Protein AF-0000000074749326 (afdb_homodimer)

Organism: NCBI:txid2562239

InterPro domains:
  IPR011059 Metal-dependent hydrolase, composite domain superfamily [G3DSA:2.30.40.10] (16-62)
  IPR011059 Metal-dependent hydrolase, composite domain superfamily [G3DSA:2.30.40.10] (321-391)
  IPR011059 Metal-dependent hydrolase, composite domain superfamily [SSF51338] (15-390)
  IPR012696 Phosphonate metabolism PhnM [PIRSF038971] (15-391)
  IPR012696 Phosphonate metabolism PhnM [TIGR02318] (16-391)
  IPR013108 Amidohydrolase 3 [PF07969] (295-390)
  IPR032466 Metal-dependent hydrolase [SSF51556] (63-358)
  IPR051781 Metallo-dependent Hydrolase Enzymes [PTHR43135] (12-390)

pLDDT: mean 91.14, std 14.0, range [18.05, 98.94]

Radius of gyration: 26.61 Å; Cα contacts (8 Å, |Δi|>4): 1794; chains: 2; bounding box: 69×70×72 Å

Structure (mmCIF, N/CA/C/O backbone):
data_AF-0000000074749326-model_v1
#
loop_
_entity.id
_entity.type
_entity.pdbx_description
1 polymer 'Amidohydrolase 3 domain-containing protein'
#
loop_
_atom_site.group_PDB
_atom_site.id
_atom_site.type_symbol
_atom_site.label_atom_id
_atom_site.label_alt_id
_atom_site.label_comp_id
_atom_site.label_asym_id
_atom_site.label_entity_id
_atom_site.label_seq_id
_atom_site.pdbx_PDB_ins_code
_atom_site.Cartn_x
_atom_site.Cartn_y
_atom_site.Cartn_z
_atom_site.occupancy
_atom_site.B_iso_or_equiv
_atom_site.auth_seq_id
_atom_site.auth_comp_id
_atom_site.auth_asym_id
_atom_site.auth_atom_id
_atom_site.pdbx_PDB_model_num
ATOM 1 N N . MET A 1 1 ? 33 7.027 -17.844 1 18.05 1 MET A N 1
ATOM 2 C CA . MET A 1 1 ? 33.094 7.305 -16.422 1 18.05 1 MET A CA 1
ATOM 3 C C . MET A 1 1 ? 32.469 6.172 -15.602 1 18.05 1 MET A C 1
ATOM 5 O O . MET A 1 1 ? 31.297 5.848 -15.766 1 18.05 1 MET A O 1
ATOM 9 N N . THR A 1 2 ? 33.344 5.168 -15.305 1 18.83 2 THR A N 1
ATOM 10 C CA . THR A 1 2 ? 33.094 3.842 -14.742 1 18.83 2 THR A CA 1
ATOM 11 C C . THR A 1 2 ? 32.406 3.943 -13.391 1 18.83 2 THR A C 1
ATOM 13 O O . THR A 1 2 ? 32.844 4.676 -12.508 1 18.83 2 THR A O 1
ATOM 16 N N . PHE A 1 3 ? 31.031 4.02 -13.578 1 19.64 3 PHE A N 1
ATOM 17 C CA . PHE A 1 3 ? 30.109 4.078 -12.445 1 19.64 3 PHE A CA 1
ATOM 18 C C . PHE A 1 3 ? 30.641 3.254 -11.281 1 19.64 3 PHE A C 1
ATOM 20 O O . PHE A 1 3 ? 31 2.088 -11.445 1 19.64 3 PHE A O 1
ATOM 27 N N . ALA A 1 4 ? 31.406 3.998 -10.531 1 23.95 4 ALA A N 1
ATOM 28 C CA . ALA A 1 4 ? 32 3.359 -9.359 1 23.95 4 ALA A CA 1
ATOM 29 C C . ALA A 1 4 ? 31.016 2.43 -8.672 1 23.95 4 ALA A C 1
ATOM 31 O O . ALA A 1 4 ? 29.891 2.826 -8.375 1 23.95 4 ALA A O 1
ATOM 32 N N . ASP A 1 5 ? 30.875 1.316 -9.148 1 20.84 5 ASP A N 1
ATOM 33 C CA . ASP A 1 5 ? 30.156 0.18 -8.586 1 20.84 5 ASP A CA 1
ATOM 34 C C . ASP A 1 5 ? 30.125 0.254 -7.059 1 20.84 5 ASP A C 1
ATOM 36 O O . ASP A 1 5 ? 31.125 0.009 -6.395 1 20.84 5 ASP A O 1
ATOM 40 N N . LYS A 1 6 ? 29.688 1.478 -6.703 1 28.41 6 LYS A N 1
ATOM 41 C CA . LYS A 1 6 ? 29.656 1.602 -5.25 1 28.41 6 LYS A CA 1
ATOM 42 C C . LYS A 1 6 ? 29.172 0.314 -4.594 1 28.41 6 LYS A C 1
ATOM 44 O O . LYS A 1 6 ? 28.062 -0.145 -4.871 1 28.41 6 LYS A O 1
ATOM 49 N N . THR A 1 7 ? 30.047 -0.571 -4.496 1 28.62 7 THR A N 1
ATOM 50 C CA . THR A 1 7 ? 29.984 -1.917 -3.936 1 28.62 7 THR A CA 1
ATOM 51 C C . THR A 1 7 ? 29.078 -1.954 -2.711 1 28.62 7 THR A C 1
ATOM 53 O O . THR A 1 7 ? 29.328 -1.262 -1.723 1 28.62 7 THR A O 1
ATOM 56 N N . LEU A 1 8 ? 27.75 -1.795 -2.896 1 32.44 8 LEU A N 1
ATOM 57 C CA . LEU A 1 8 ? 26.906 -2.186 -1.782 1 32.44 8 LEU A CA 1
ATOM 58 C C . LEU A 1 8 ? 27.656 -3.084 -0.807 1 32.44 8 LEU A C 1
ATOM 60 O O . LEU A 1 8 ? 28.5 -3.881 -1.218 1 32.44 8 LEU A O 1
ATOM 64 N N . PRO A 1 9 ? 27.797 -2.582 0.405 1 35.38 9 PRO A N 1
ATOM 65 C CA . PRO A 1 9 ? 28.594 -3.516 1.192 1 35.38 9 PRO A CA 1
ATOM 66 C C . PRO A 1 9 ? 28.375 -4.973 0.797 1 35.38 9 PRO A C 1
ATOM 68 O O . PRO A 1 9 ? 27.219 -5.418 0.709 1 35.38 9 PRO A O 1
ATOM 71 N N . THR A 1 10 ? 28.828 -5.473 -0.316 1 39.88 10 THR A N 1
ATOM 72 C CA . THR A 1 10 ? 29.031 -6.906 -0.489 1 39.88 10 THR A CA 1
ATOM 73 C C . THR A 1 10 ? 29.281 -7.586 0.856 1 39.88 10 THR A C 1
ATOM 75 O O . THR A 1 10 ? 30.375 -7.523 1.4 1 39.88 10 THR A O 1
ATOM 78 N N . GLY A 1 11 ? 28.609 -7.102 1.808 1 42.03 11 GLY A N 1
ATOM 79 C CA . GLY A 1 11 ? 28.984 -7.539 3.143 1 42.03 11 GLY A CA 1
ATOM 80 C C . GLY A 1 11 ? 29.391 -9 3.199 1 42.03 11 GLY A C 1
ATOM 81 O O . GLY A 1 11 ? 28.547 -9.891 3.156 1 42.03 11 GLY A O 1
ATOM 82 N N . SER A 1 12 ? 30.484 -9.289 2.768 1 54.66 12 SER A N 1
ATOM 83 C CA . SER A 1 12 ? 31.328 -10.445 3.064 1 54.66 12 SER A CA 1
ATOM 84 C C . SER A 1 12 ? 31.188 -10.859 4.523 1 54.66 12 SER A C 1
ATOM 86 O O . SER A 1 12 ? 31.672 -11.93 4.918 1 54.66 12 SER A O 1
ATOM 88 N N . GLU A 1 13 ? 30.469 -9.992 5.195 1 73.75 13 GLU A N 1
ATOM 89 C CA . GLU A 1 13 ? 30.359 -10.297 6.617 1 73.75 13 GLU A CA 1
ATOM 90 C C . GLU A 1 13 ? 29.297 -11.359 6.875 1 73.75 13 GLU A C 1
ATOM 92 O O . GLU A 1 13 ? 28.25 -11.367 6.223 1 73.75 13 GLU A O 1
ATOM 97 N N . LEU A 1 14 ? 29.781 -12.148 7.52 1 87.75 14 LEU A N 1
ATOM 98 C CA . LEU A 1 14 ? 28.938 -13.266 7.953 1 87.75 14 LEU A CA 1
ATOM 99 C C . LEU A 1 14 ? 27.828 -12.781 8.875 1 87.75 14 LEU A C 1
ATOM 101 O O . LEU A 1 14 ? 28.094 -12.055 9.836 1 87.75 14 LEU A O 1
ATOM 105 N N . THR A 1 15 ? 26.625 -12.953 8.438 1 93.44 15 THR A N 1
ATOM 106 C CA . THR A 1 15 ? 25.453 -12.688 9.266 1 93.44 15 THR A CA 1
ATOM 107 C C . THR A 1 15 ? 24.812 -14 9.727 1 93.44 15 THR A C 1
ATOM 109 O O . THR A 1 15 ? 24.625 -14.914 8.922 1 93.44 15 THR A O 1
ATOM 112 N N . VAL A 1 16 ? 24.594 -14.086 10.992 1 95.69 16 VAL A N 1
ATOM 113 C CA . VAL A 1 16 ? 23.953 -15.281 11.531 1 95.69 16 VAL A CA 1
ATOM 114 C C . VAL A 1 16 ? 22.609 -14.914 12.156 1 95.69 16 VAL A C 1
ATOM 116 O O . VAL A 1 16 ? 22.531 -14 12.977 1 95.69 16 VAL A O 1
ATOM 119 N N . LEU A 1 17 ? 21.562 -15.523 11.742 1 97.75 17 LEU A N 1
ATOM 120 C CA . LEU A 1 17 ? 20.234 -15.453 12.344 1 97.75 17 LEU A CA 1
ATOM 121 C C . LEU A 1 17 ? 19.969 -16.688 13.195 1 97.75 17 LEU A C 1
ATOM 123 O O . LEU A 1 17 ? 19.953 -17.812 12.688 1 97.75 17 LEU A O 1
ATOM 127 N N . LYS A 1 18 ? 19.781 -16.469 14.508 1 97.12 18 LYS A N 1
ATOM 128 C CA . LYS A 1 18 ? 19.734 -17.625 15.398 1 97.12 18 LYS A CA 1
ATOM 129 C C . LYS A 1 18 ? 18.438 -17.656 16.203 1 97.12 18 LYS A C 1
ATOM 131 O O . LYS A 1 18 ? 17.688 -16.672 16.219 1 97.12 18 LYS A O 1
ATOM 136 N N . ASN A 1 19 ? 18.156 -18.828 16.812 1 97.12 19 ASN A N 1
ATOM 137 C CA . ASN A 1 19 ? 16.984 -19.031 17.656 1 97.12 19 ASN A CA 1
ATOM 138 C C . ASN A 1 19 ? 15.688 -18.812 16.875 1 97.12 19 ASN A C 1
ATOM 140 O O . ASN A 1 19 ? 14.852 -18 17.266 1 97.12 19 ASN A O 1
ATOM 144 N N . ALA A 1 20 ? 15.672 -19.531 15.758 1 97.69 20 ALA A N 1
ATOM 145 C CA . ALA A 1 20 ? 14.531 -19.391 14.859 1 97.69 20 ALA A CA 1
ATOM 146 C C . ALA A 1 20 ? 13.898 -20.75 14.578 1 97.69 20 ALA A C 1
ATOM 148 O O . ALA A 1 20 ? 14.586 -21.781 14.57 1 97.69 20 ALA A O 1
ATOM 149 N N . ARG A 1 21 ? 12.602 -20.766 14.43 1 98.5 21 ARG A N 1
ATOM 150 C CA . ARG A 1 21 ? 11.922 -21.859 13.742 1 98.5 21 ARG A CA 1
ATOM 151 C C . ARG A 1 21 ? 12 -21.703 12.234 1 98.5 21 ARG A C 1
ATOM 153 O O . ARG A 1 21 ? 11.203 -20.969 11.641 1 98.5 21 ARG A O 1
ATOM 160 N N . ILE A 1 22 ? 12.914 -22.422 11.672 1 98.81 22 ILE A N 1
ATOM 161 C CA . ILE A 1 22 ? 13.25 -22.297 10.258 1 98.81 22 ILE A CA 1
ATOM 162 C C . ILE A 1 22 ? 12.328 -23.172 9.422 1 98.81 22 ILE A C 1
ATOM 164 O O . ILE A 1 22 ? 12.273 -24.391 9.625 1 98.81 22 ILE A O 1
ATOM 168 N N . VAL A 1 23 ? 11.594 -22.578 8.492 1 98.94 23 VAL A N 1
ATOM 169 C CA . VAL A 1 23 ? 10.703 -23.328 7.625 1 98.94 23 VAL A CA 1
ATOM 170 C C . VAL A 1 23 ? 11.453 -23.781 6.371 1 98.94 23 VAL A C 1
ATOM 172 O O . VAL A 1 23 ? 11.625 -22.984 5.434 1 98.94 23 VAL A O 1
ATOM 175 N N . LEU A 1 24 ? 11.852 -24.984 6.352 1 98.75 24 LEU A N 1
ATOM 176 C CA . LEU A 1 24 ? 12.516 -25.594 5.207 1 98.75 24 LEU A CA 1
ATOM 177 C C . LEU A 1 24 ? 11.492 -26.188 4.238 1 98.75 24 LEU A C 1
ATOM 179 O O . LEU A 1 24 ? 10.289 -25.984 4.402 1 98.75 24 LEU A O 1
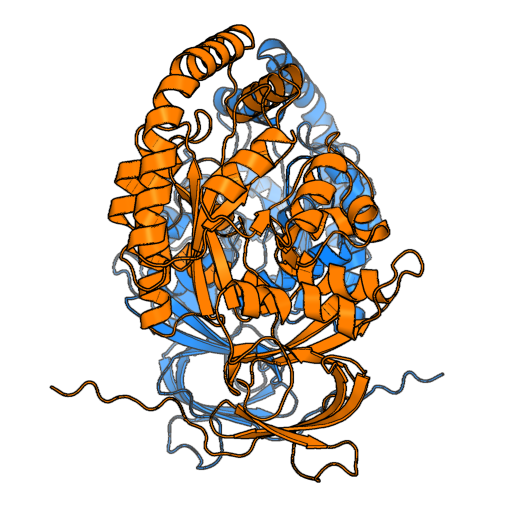ATOM 183 N N . VAL A 1 25 ? 11.969 -26.828 3.211 1 97.75 25 VAL A N 1
ATOM 184 C CA . VAL A 1 25 ? 11.109 -27.297 2.129 1 97.75 25 VAL A CA 1
ATOM 185 C C . VAL A 1 25 ? 10.141 -28.359 2.666 1 97.75 25 VAL A C 1
ATOM 187 O O . VAL A 1 25 ? 8.984 -28.406 2.242 1 97.75 25 VAL A O 1
ATOM 190 N N . ASP A 1 26 ? 10.555 -29.141 3.719 1 97.06 26 ASP A N 1
ATOM 191 C CA . ASP A 1 26 ? 9.727 -30.297 4.082 1 97.06 26 ASP A CA 1
ATOM 192 C C . ASP A 1 26 ? 9.531 -30.375 5.594 1 97.06 26 ASP A C 1
ATOM 194 O O . ASP A 1 26 ? 8.805 -31.234 6.086 1 97.06 26 ASP A O 1
ATOM 198 N N . GLN A 1 27 ? 10.195 -29.453 6.355 1 98.19 27 GLN A N 1
ATOM 199 C CA . GLN A 1 27 ? 10.07 -29.5 7.809 1 98.19 27 GLN A CA 1
ATOM 200 C C . GLN A 1 27 ? 10.375 -28.141 8.43 1 98.19 27 GLN A C 1
ATOM 202 O O . GLN A 1 27 ? 10.922 -27.25 7.762 1 98.19 27 GLN A O 1
ATOM 207 N N . VAL A 1 28 ? 9.977 -28 9.617 1 98.62 28 VAL A N 1
ATOM 208 C CA . VAL A 1 28 ? 10.367 -26.859 10.453 1 98.62 28 VAL A CA 1
ATOM 209 C C . VAL A 1 28 ? 11.391 -27.312 11.492 1 98.62 28 VAL A C 1
ATOM 211 O O . VAL A 1 28 ? 11.172 -28.297 12.203 1 98.62 28 VAL A O 1
ATOM 214 N N . VAL A 1 29 ? 12.5 -26.609 11.602 1 98.19 29 VAL A N 1
ATOM 215 C CA . VAL A 1 29 ? 13.523 -26.953 12.586 1 98.19 29 VAL A CA 1
ATOM 216 C C . VAL A 1 29 ? 13.891 -25.703 13.391 1 98.19 29 VAL A C 1
ATOM 218 O O . VAL A 1 29 ? 13.781 -24.578 12.891 1 98.19 29 VAL A O 1
ATOM 221 N N . THR A 1 30 ? 14.258 -25.891 14.594 1 97.56 30 THR A N 1
ATOM 222 C CA . THR A 1 30 ? 14.805 -24.812 15.406 1 97.56 30 THR A CA 1
ATOM 223 C C . THR A 1 30 ? 16.312 -24.719 15.211 1 97.56 30 THR A C 1
ATOM 225 O O . THR A 1 30 ? 17.031 -25.719 15.297 1 97.56 30 THR A O 1
ATOM 228 N N . GLY A 1 31 ? 16.797 -23.484 14.852 1 97.19 31 GLY A N 1
ATOM 229 C CA . GLY A 1 31 ? 18.219 -23.375 14.641 1 97.19 31 GLY A CA 1
ATOM 230 C C . GLY A 1 31 ? 18.656 -21.984 14.18 1 97.19 31 GLY A C 1
ATOM 231 O O . GLY A 1 31 ? 18.156 -20.984 14.688 1 97.19 31 GLY A O 1
ATOM 232 N N . HIS A 1 32 ? 19.766 -22.031 13.398 1 97.06 32 HIS A N 1
ATOM 233 C CA . HIS A 1 32 ? 20.312 -20.766 12.914 1 97.06 32 HIS A CA 1
ATOM 234 C C . HIS A 1 32 ? 20.75 -20.891 11.461 1 97.06 32 HIS A C 1
ATOM 236 O O . HIS A 1 32 ? 21.031 -21.984 10.977 1 97.06 32 HIS A O 1
ATOM 242 N N . VAL A 1 33 ? 20.672 -19.797 10.789 1 98.12 33 VAL A N 1
ATOM 243 C CA . VAL A 1 33 ? 21.047 -19.656 9.383 1 98.12 33 VAL A CA 1
ATOM 244 C C . VAL A 1 33 ? 22.188 -18.641 9.258 1 98.12 33 VAL A C 1
ATOM 246 O O . VAL A 1 33 ? 22.141 -17.562 9.867 1 98.12 33 VAL A O 1
ATOM 249 N N . ALA A 1 34 ? 23.203 -19.016 8.508 1 97.12 34 ALA A N 1
ATOM 250 C CA . ALA A 1 34 ? 24.297 -18.094 8.211 1 97.12 34 ALA A CA 1
ATOM 251 C C . ALA A 1 34 ? 24.219 -17.594 6.773 1 97.12 34 ALA A C 1
ATOM 253 O O . ALA A 1 34 ? 23.891 -18.359 5.863 1 97.12 34 ALA A O 1
ATOM 254 N N . ILE A 1 35 ? 24.5 -16.344 6.562 1 97.75 35 ILE A N 1
ATOM 255 C CA . ILE A 1 35 ? 24.438 -15.68 5.27 1 97.75 35 ILE A CA 1
ATOM 256 C C . ILE A 1 35 ? 25.781 -15.047 4.945 1 97.75 35 ILE A C 1
ATOM 258 O O . ILE A 1 35 ? 26.406 -14.43 5.809 1 97.75 35 ILE A O 1
ATOM 262 N N . SER A 1 36 ? 26.266 -15.227 3.811 1 96.62 36 SER A N 1
ATOM 263 C CA . SER A 1 36 ? 27.469 -14.586 3.295 1 96.62 36 SER A CA 1
ATOM 264 C C . SER A 1 36 ? 27.328 -14.25 1.813 1 96.62 36 SER A C 1
ATOM 266 O O . SER A 1 36 ? 26.844 -15.07 1.032 1 96.62 36 SER A O 1
ATOM 268 N N . ASP A 1 37 ? 27.641 -13.031 1.505 1 96.19 37 ASP A N 1
ATOM 269 C CA . ASP A 1 37 ? 27.641 -12.57 0.119 1 96.19 37 ASP A CA 1
ATOM 270 C C . ASP A 1 37 ? 26.281 -12.773 -0.531 1 96.19 37 ASP A C 1
ATOM 272 O O . ASP A 1 37 ? 26.172 -13.328 -1.627 1 96.19 37 ASP A O 1
ATOM 276 N N . GLY A 1 38 ? 25.297 -12.539 0.28 1 97.69 38 GLY A N 1
ATOM 277 C CA . GLY A 1 38 ? 23.938 -12.508 -0.232 1 97.69 38 GLY A CA 1
ATOM 278 C C . GLY A 1 38 ? 23.312 -13.883 -0.351 1 97.69 38 GLY A C 1
ATOM 279 O O . GLY A 1 38 ? 22.188 -14.023 -0.836 1 97.69 38 GLY A O 1
ATOM 280 N N . ARG A 1 39 ? 24.047 -14.922 0.171 1 98.31 39 ARG A N 1
ATOM 281 C CA . ARG A 1 39 ? 23.578 -16.297 0.036 1 98.31 39 ARG A CA 1
ATOM 282 C C . ARG A 1 39 ? 23.578 -17 1.385 1 98.31 39 ARG A C 1
ATOM 284 O O . ARG A 1 39 ? 24.328 -16.641 2.289 1 98.31 39 ARG A O 1
ATOM 291 N N . ILE A 1 40 ? 22.703 -17.953 1.447 1 98.56 40 ILE A N 1
ATOM 292 C CA . ILE A 1 40 ? 22.688 -18.828 2.615 1 98.56 40 ILE A CA 1
ATOM 293 C C . ILE A 1 40 ? 23.875 -19.781 2.559 1 98.56 40 ILE A C 1
ATOM 295 O O . ILE A 1 40 ? 24.047 -20.516 1.577 1 98.56 40 ILE A O 1
ATOM 299 N N . VAL A 1 41 ? 24.688 -19.812 3.65 1 97.69 41 VAL A N 1
ATOM 300 C CA . VAL A 1 41 ? 25.906 -20.609 3.58 1 97.69 41 VAL A CA 1
ATOM 301 C C . VAL A 1 41 ? 25.797 -21.797 4.535 1 97.69 41 VAL A C 1
ATOM 303 O O . VAL A 1 41 ? 26.5 -22.797 4.375 1 97.69 41 VAL A O 1
ATOM 306 N N . SER A 1 42 ? 24.922 -21.672 5.547 1 96.38 42 SER A N 1
ATOM 307 C CA . SER A 1 42 ? 24.719 -22.828 6.418 1 96.38 42 SER A CA 1
ATOM 308 C C . SER A 1 42 ? 23.375 -22.734 7.137 1 96.38 42 SER A C 1
ATOM 310 O O . SER A 1 42 ? 22.844 -21.641 7.328 1 96.38 42 SER A O 1
ATOM 312 N N . ILE A 1 43 ? 22.781 -23.828 7.441 1 97.69 43 ILE A N 1
ATOM 313 C CA . ILE A 1 43 ? 21.594 -24.062 8.273 1 97.69 43 ILE A CA 1
ATOM 314 C C . ILE A 1 43 ? 21.922 -25.094 9.344 1 97.69 43 ILE A C 1
ATOM 316 O O . ILE A 1 43 ? 22.25 -26.234 9.031 1 97.69 43 ILE A O 1
ATOM 320 N N . ASP A 1 44 ? 21.844 -24.656 10.594 1 95.19 44 ASP A N 1
ATOM 321 C CA . ASP A 1 44 ? 22.281 -25.531 11.672 1 95.19 44 ASP A CA 1
ATOM 322 C C . ASP A 1 44 ? 21.25 -25.594 12.789 1 95.19 44 ASP A C 1
ATOM 324 O O . ASP A 1 44 ? 20.578 -24.609 13.078 1 95.19 44 ASP A O 1
ATOM 328 N N . THR A 1 45 ? 21.031 -26.734 13.375 1 92.81 45 THR A N 1
ATOM 329 C CA . THR A 1 45 ? 20.094 -26.938 14.477 1 92.81 45 THR A CA 1
ATOM 330 C C . THR A 1 45 ? 20.828 -27.047 15.805 1 92.81 45 THR A C 1
ATOM 332 O O . THR A 1 45 ? 20.203 -27.141 16.859 1 92.81 45 THR A O 1
ATOM 335 N N . GLY A 1 46 ? 21.969 -26.984 15.836 1 84.19 46 GLY A N 1
ATOM 336 C CA . GLY A 1 46 ? 22.75 -27.094 17.062 1 84.19 46 GLY A CA 1
ATOM 337 C C . GLY A 1 46 ? 22.875 -25.781 17.812 1 84.19 46 GLY A C 1
ATOM 338 O O . GLY A 1 46 ? 22.016 -24.891 17.672 1 84.19 46 GLY A O 1
ATOM 339 N N . LEU A 1 47 ? 23.828 -25.703 18.672 1 81.38 47 LEU A N 1
ATOM 340 C CA . LEU A 1 47 ? 24.078 -24.516 19.484 1 81.38 47 LEU A CA 1
ATOM 341 C C . LEU A 1 47 ? 24.406 -23.328 18.594 1 81.38 47 LEU A C 1
ATOM 343 O O . LEU A 1 47 ? 25.281 -23.406 17.719 1 81.38 47 LEU A O 1
ATOM 347 N N . ALA A 1 48 ? 23.703 -22.391 18.797 1 78.62 48 ALA A N 1
ATOM 348 C CA . ALA A 1 48 ? 23.922 -21.188 18 1 78.62 48 ALA A CA 1
ATOM 349 C C . ALA A 1 48 ? 25.203 -20.469 18.422 1 78.62 48 ALA A C 1
ATOM 351 O O . ALA A 1 48 ? 25.578 -20.5 19.594 1 78.62 48 ALA A O 1
ATOM 352 N N . PRO A 1 49 ? 25.828 -19.938 17.453 1 78.81 49 PRO A N 1
ATOM 353 C CA . PRO A 1 49 ? 26.953 -19.094 17.828 1 78.81 49 PRO A CA 1
ATOM 354 C C . PRO A 1 49 ? 26.547 -17.938 18.75 1 78.81 49 PRO A C 1
ATOM 356 O O . PRO A 1 49 ? 25.375 -17.547 18.75 1 78.81 49 PRO A O 1
ATOM 359 N N . GLN A 1 50 ? 27.516 -17.484 19.438 1 76.06 50 GLN A N 1
ATOM 360 C CA . GLN A 1 50 ? 27.266 -16.375 20.328 1 76.06 50 GLN A CA 1
ATOM 361 C C . GLN A 1 50 ? 26.922 -15.109 19.547 1 76.06 50 GLN A C 1
ATOM 363 O O . GLN A 1 50 ? 26 -14.375 19.922 1 76.06 50 GLN A O 1
ATOM 368 N N . ALA A 1 51 ? 27.672 -15 18.469 1 83.44 51 ALA A N 1
ATOM 369 C CA . ALA A 1 51 ? 27.406 -13.828 17.641 1 83.44 51 ALA A CA 1
ATOM 370 C C . ALA A 1 51 ? 26.234 -14.07 16.688 1 83.44 51 ALA A C 1
ATOM 372 O O . ALA A 1 51 ? 25.984 -15.203 16.281 1 83.44 51 ALA A O 1
ATOM 373 N N . GLY A 1 52 ? 25.406 -13.164 16.516 1 89.19 52 GLY A N 1
ATOM 374 C CA . GLY A 1 52 ? 24.281 -13.281 15.586 1 89.19 52 GLY A CA 1
ATOM 375 C C . GLY A 1 52 ? 23.031 -12.57 16.078 1 89.19 52 GLY A C 1
ATOM 376 O O . GLY A 1 52 ? 22.953 -12.148 17.234 1 89.19 52 GLY A O 1
ATOM 377 N N . GLN A 1 53 ? 22.234 -12.422 15.211 1 94.06 53 GLN A N 1
ATOM 378 C CA . GLN A 1 53 ? 20.953 -11.797 15.516 1 94.06 53 GLN A CA 1
ATOM 379 C C . GLN A 1 53 ? 19.953 -12.82 16.031 1 94.06 53 GLN A C 1
ATOM 381 O O . GLN A 1 53 ? 19.688 -13.828 15.375 1 94.06 53 GLN A O 1
ATOM 386 N N . ASP A 1 54 ? 19.406 -12.688 17.266 1 96.31 54 ASP A N 1
ATOM 387 C CA . ASP A 1 54 ? 18.406 -13.547 17.891 1 96.31 54 ASP A CA 1
ATOM 388 C C . ASP A 1 54 ? 17.016 -13.266 17.344 1 96.31 54 ASP A C 1
ATOM 390 O O . ASP A 1 54 ? 16.562 -12.125 17.359 1 96.31 54 ASP A O 1
ATOM 394 N N . LEU A 1 55 ? 16.344 -14.289 16.875 1 97.56 55 LEU A N 1
ATOM 395 C CA . LEU A 1 55 ? 15.016 -14.102 16.312 1 97.56 55 LEU A CA 1
ATOM 396 C C . LEU A 1 55 ? 13.938 -14.531 17.297 1 97.56 55 LEU A C 1
ATOM 398 O O . LEU A 1 55 ? 12.797 -14.797 16.906 1 97.56 55 LEU A O 1
ATOM 402 N N . ASP A 1 56 ? 14.25 -14.742 18.516 1 96.5 56 ASP A N 1
ATOM 403 C CA . ASP A 1 56 ? 13.352 -14.906 19.656 1 96.5 56 ASP A CA 1
ATOM 404 C C . ASP A 1 56 ? 12.469 -16.141 19.5 1 96.5 56 ASP A C 1
ATOM 406 O O . ASP A 1 56 ? 11.312 -16.141 19.938 1 96.5 56 ASP A O 1
ATOM 410 N N . GLY A 1 57 ? 12.93 -17.094 18.781 1 97.44 57 GLY A N 1
ATOM 411 C CA . GLY A 1 57 ? 12.164 -18.312 18.594 1 97.44 57 GLY A CA 1
ATOM 412 C C . GLY A 1 57 ? 11.047 -18.156 17.578 1 97.44 57 GLY A C 1
ATOM 413 O O . GLY A 1 57 ? 10.242 -19.078 17.391 1 97.44 57 GLY A O 1
ATOM 414 N N . ASP A 1 58 ? 11 -17.016 16.891 1 98.44 58 ASP A N 1
ATOM 415 C CA . ASP A 1 58 ? 10.008 -16.766 15.852 1 98.44 58 ASP A CA 1
ATOM 416 C C . ASP A 1 58 ? 10.312 -17.594 14.594 1 98.44 58 ASP A C 1
ATOM 418 O O . ASP A 1 58 ? 11.258 -18.375 14.578 1 98.44 58 ASP A O 1
ATOM 422 N N . TYR A 1 59 ? 9.547 -17.359 13.578 1 98.88 59 TYR A N 1
ATOM 423 C CA . TYR A 1 59 ? 9.719 -18.109 12.336 1 98.88 59 TYR A CA 1
ATOM 424 C C . TYR A 1 59 ? 10.688 -17.391 11.398 1 98.88 59 TYR A C 1
ATOM 426 O O . TYR A 1 59 ? 10.664 -16.156 11.297 1 98.88 59 TYR A O 1
ATOM 434 N N . LEU A 1 60 ? 11.547 -18.141 10.812 1 98.94 60 LEU A N 1
ATOM 435 C CA . LEU A 1 60 ? 12.328 -17.719 9.656 1 98.94 60 LEU A CA 1
ATOM 436 C C . LEU A 1 60 ? 11.852 -18.422 8.391 1 98.94 60 LEU A C 1
ATOM 438 O O . LEU A 1 60 ? 11.914 -19.656 8.305 1 98.94 60 LEU A O 1
ATOM 442 N N . ILE A 1 61 ? 11.336 -17.672 7.441 1 98.94 61 ILE A N 1
ATOM 443 C CA . ILE A 1 61 ? 10.805 -18.266 6.219 1 98.94 61 ILE A CA 1
ATOM 444 C C . ILE A 1 61 ? 11.445 -17.609 5.004 1 98.94 61 ILE A C 1
ATOM 446 O O . ILE A 1 61 ? 12.078 -16.547 5.121 1 98.94 61 ILE A O 1
ATOM 450 N N . PRO A 1 62 ? 11.422 -18.266 3.799 1 98.94 62 PRO A N 1
ATOM 451 C CA . PRO A 1 62 ? 11.891 -17.578 2.594 1 98.94 62 PRO A CA 1
ATOM 452 C C . PRO A 1 62 ? 11.062 -16.328 2.271 1 98.94 62 PRO A C 1
ATOM 454 O O . PRO A 1 62 ? 9.875 -16.281 2.588 1 98.94 62 PRO A O 1
ATOM 457 N N . GLY A 1 63 ? 11.758 -15.289 1.701 1 98.94 63 GLY A N 1
ATOM 458 C CA . GLY A 1 63 ? 10.977 -14.195 1.136 1 98.94 63 GLY A CA 1
ATOM 459 C C . GLY A 1 63 ? 9.93 -14.664 0.146 1 98.94 63 GLY A C 1
ATOM 460 O O . GLY A 1 63 ? 10.172 -15.57 -0.646 1 98.94 63 GLY A O 1
ATOM 461 N N . LEU A 1 64 ? 8.773 -14.125 0.187 1 98.94 64 LEU A N 1
ATOM 462 C CA . LEU A 1 64 ? 7.676 -14.578 -0.661 1 98.94 64 LEU A CA 1
ATOM 463 C C . LEU A 1 64 ? 7.871 -14.109 -2.1 1 98.94 64 LEU A C 1
ATOM 465 O O . LEU A 1 64 ? 8.492 -13.07 -2.342 1 98.94 64 LEU A O 1
ATOM 469 N N . VAL A 1 65 ? 7.414 -14.875 -3.031 1 98.94 65 VAL A N 1
ATOM 470 C CA . VAL A 1 65 ? 7.438 -14.594 -4.465 1 98.94 65 VAL A CA 1
ATOM 471 C C . VAL A 1 65 ? 6.008 -14.516 -4.996 1 98.94 65 VAL A C 1
ATOM 473 O O . VAL A 1 65 ? 5.281 -15.508 -4.988 1 98.94 65 VAL A O 1
ATOM 476 N N . ASP A 1 66 ? 5.57 -13.344 -5.426 1 98.94 66 ASP A N 1
ATOM 477 C CA . ASP A 1 66 ? 4.211 -13.117 -5.914 1 98.94 66 ASP A CA 1
ATOM 478 C C . ASP A 1 66 ? 4.191 -12.953 -7.43 1 98.94 66 ASP A C 1
ATOM 480 O O . ASP A 1 66 ? 4.652 -11.938 -7.957 1 98.94 66 ASP A O 1
ATOM 484 N N . ILE A 1 67 ? 3.59 -13.859 -8.156 1 98.69 67 ILE A N 1
ATOM 485 C CA . ILE A 1 67 ? 3.693 -13.844 -9.609 1 98.69 67 ILE A CA 1
ATOM 486 C C . ILE A 1 67 ? 2.547 -13.031 -10.203 1 98.69 67 ILE A C 1
ATOM 488 O O . ILE A 1 67 ? 2.51 -12.781 -11.406 1 98.69 67 ILE A O 1
ATOM 492 N N . HIS A 1 68 ? 1.565 -12.617 -9.32 1 98.5 68 HIS A N 1
ATOM 493 C CA . HIS A 1 68 ? 0.424 -11.844 -9.789 1 98.5 68 HIS A CA 1
ATOM 494 C C . HIS A 1 68 ? -0.103 -10.922 -8.695 1 98.5 68 HIS A C 1
ATOM 496 O O . HIS A 1 68 ? -0.794 -11.367 -7.781 1 98.5 68 HIS A O 1
ATOM 502 N N . THR A 1 69 ? 0.159 -9.625 -8.883 1 97.69 69 THR A N 1
ATOM 503 C CA . THR A 1 69 ? -0.374 -8.609 -7.98 1 97.69 69 THR A CA 1
ATOM 504 C C . THR A 1 69 ? -0.928 -7.426 -8.773 1 97.69 69 THR A C 1
ATOM 506 O O . THR A 1 69 ? -0.191 -6.762 -9.5 1 97.69 69 THR A O 1
ATOM 509 N N . ASP A 1 70 ? -2.225 -7.145 -8.648 1 93.94 70 ASP A N 1
ATOM 510 C CA . ASP A 1 70 ? -2.881 -6.008 -9.289 1 93.94 70 ASP A CA 1
ATOM 511 C C . ASP A 1 70 ? -3.01 -4.836 -8.32 1 93.94 70 ASP A C 1
ATOM 513 O O . ASP A 1 70 ? -4.094 -4.266 -8.164 1 93.94 70 ASP A O 1
ATOM 517 N N . HIS A 1 71 ? -1.974 -4.473 -7.719 1 95.75 71 HIS A N 1
ATOM 518 C CA . HIS A 1 71 ? -2.053 -3.525 -6.613 1 95.75 71 HIS A CA 1
ATOM 519 C C . HIS A 1 71 ? -1.442 -2.182 -6.996 1 95.75 71 HIS A C 1
ATOM 521 O O . HIS A 1 71 ? -1.837 -1.142 -6.465 1 95.75 71 HIS A O 1
ATOM 527 N N . PHE A 1 72 ? -0.476 -2.09 -8.023 1 97.94 72 PHE A N 1
ATOM 528 C CA . PHE A 1 72 ? 0.281 -0.893 -8.367 1 97.94 72 PHE A CA 1
ATOM 529 C C . PHE A 1 72 ? -0.649 0.214 -8.852 1 97.94 72 PHE A C 1
ATOM 531 O O . PHE A 1 72 ? -0.496 1.374 -8.469 1 97.94 72 PHE A O 1
ATOM 538 N N . GLU A 1 73 ? -1.632 -0.127 -9.609 1 93.5 73 GLU A N 1
ATOM 539 C CA . GLU A 1 73 ? -2.541 0.844 -10.211 1 93.5 73 GLU A CA 1
ATOM 540 C C . GLU A 1 73 ? -3.293 1.632 -9.141 1 93.5 73 GLU A C 1
ATOM 542 O O . GLU A 1 73 ? -3.635 2.797 -9.352 1 93.5 73 GLU A O 1
ATOM 547 N N . LYS A 1 74 ? -3.521 0.984 -7.977 1 93.56 74 LYS A N 1
ATOM 548 C CA . LYS A 1 74 ? -4.215 1.653 -6.883 1 93.56 74 LYS A CA 1
ATOM 549 C C . LYS A 1 74 ? -3.41 2.84 -6.363 1 93.56 74 LYS A C 1
ATOM 551 O O . LYS A 1 74 ? -3.979 3.809 -5.852 1 93.56 74 LYS A O 1
ATOM 556 N N . HIS A 1 75 ? -2.102 2.783 -6.469 1 96.31 75 HIS A N 1
ATOM 557 C CA . HIS A 1 75 ? -1.243 3.881 -6.039 1 96.31 75 HIS A CA 1
ATOM 558 C C . HIS A 1 75 ? -1.106 4.934 -7.133 1 96.31 75 HIS A C 1
ATOM 560 O O . HIS A 1 75 ? -0.818 6.098 -6.848 1 96.31 75 HIS A O 1
ATOM 566 N N . VAL A 1 76 ? -1.345 4.512 -8.414 1 95.94 76 VAL A N 1
ATOM 567 C CA . VAL A 1 76 ? -1.318 5.457 -9.523 1 95.94 76 VAL A CA 1
ATOM 568 C C . VAL A 1 76 ? -2.598 6.293 -9.523 1 95.94 76 VAL A C 1
ATOM 570 O O . VAL A 1 76 ? -2.58 7.469 -9.891 1 95.94 76 VAL A O 1
ATOM 573 N N . TYR A 1 77 ? -3.676 5.641 -9.07 1 92.56 77 TYR A N 1
ATOM 574 C CA . TYR A 1 77 ? -4.953 6.324 -8.891 1 92.56 77 TYR A CA 1
ATOM 575 C C . TYR A 1 77 ? -5.441 6.195 -7.453 1 92.56 77 TYR A C 1
ATOM 577 O O . TYR A 1 77 ? -6.387 5.449 -7.176 1 92.56 77 TYR A O 1
ATOM 585 N N . PRO A 1 78 ? -4.879 7.008 -6.547 1 91.31 78 PRO A N 1
ATOM 586 C CA . PRO A 1 78 ? -5.285 6.887 -5.145 1 91.31 78 PRO A CA 1
ATOM 587 C C . PRO A 1 78 ? -6.742 7.281 -4.918 1 91.31 78 PRO A C 1
ATOM 589 O O . PRO A 1 78 ? -7.336 6.902 -3.904 1 91.31 78 PRO A O 1
ATOM 592 N N . ARG A 1 79 ? -7.301 8.086 -5.781 1 84.56 79 ARG A N 1
ATOM 593 C CA . ARG A 1 79 ? -8.719 8.406 -5.898 1 84.56 79 ARG A CA 1
ATOM 594 C C . ARG A 1 79 ? -9.18 8.328 -7.348 1 84.56 79 ARG A C 1
ATOM 596 O O . ARG A 1 79 ? -8.359 8.383 -8.273 1 84.56 79 ARG A O 1
ATOM 603 N N . ALA A 1 80 ? -10.453 8.234 -7.422 1 75.44 80 ALA A N 1
ATOM 604 C CA . ALA A 1 80 ? -10.992 8.18 -8.781 1 75.44 80 ALA A CA 1
ATOM 605 C C . ALA A 1 80 ? -10.562 9.398 -9.594 1 75.44 80 ALA A C 1
ATOM 607 O O . ALA A 1 80 ? -10.617 10.531 -9.109 1 75.44 80 ALA A O 1
ATOM 608 N N . HIS A 1 81 ? -9.93 9.227 -10.594 1 75.19 81 HIS A N 1
ATOM 609 C CA . HIS A 1 81 ? -9.586 10.211 -11.609 1 75.19 81 HIS A CA 1
ATOM 610 C C . HIS A 1 81 ? -8.422 11.086 -11.156 1 75.19 81 HIS A C 1
ATOM 612 O O . HIS A 1 81 ? -8.195 12.164 -11.711 1 75.19 81 HIS A O 1
ATOM 618 N N . VAL A 1 82 ? -7.812 10.742 -10.125 1 85.62 82 VAL A N 1
ATOM 619 C CA . VAL A 1 82 ? -6.609 11.453 -9.703 1 85.62 82 VAL A CA 1
ATOM 620 C C . VAL A 1 82 ? -5.375 10.609 -10.023 1 85.62 82 VAL A C 1
ATOM 622 O O . VAL A 1 82 ? -5.09 9.625 -9.336 1 85.62 82 VAL A O 1
ATOM 625 N N . ARG A 1 83 ? -4.758 11.062 -11.047 1 90.88 83 ARG A N 1
ATOM 626 C CA . ARG A 1 83 ? -3.551 10.344 -11.461 1 90.88 83 ARG A CA 1
ATOM 627 C C . ARG A 1 83 ? -2.328 10.859 -10.711 1 90.88 83 ARG A C 1
ATOM 629 O O . ARG A 1 83 ? -2.1 12.07 -10.641 1 90.88 83 ARG A O 1
ATOM 636 N N . TRP A 1 84 ? -1.568 10.016 -10.156 1 94.88 84 TRP A N 1
ATOM 637 C CA . TRP A 1 84 ? -0.379 10.344 -9.383 1 94.88 84 TRP A CA 1
ATOM 638 C C . TRP A 1 84 ? 0.886 10.141 -10.203 1 94.88 84 TRP A C 1
ATOM 640 O O . TRP A 1 84 ? 0.858 9.461 -11.242 1 94.88 84 TRP A O 1
ATOM 650 N N . ASP A 1 85 ? 1.963 10.859 -9.844 1 95.31 85 ASP A N 1
ATOM 651 C CA . ASP A 1 85 ? 3.275 10.602 -10.422 1 95.31 85 ASP A CA 1
ATOM 652 C C . ASP A 1 85 ? 3.645 9.125 -10.312 1 95.31 85 ASP A C 1
ATOM 654 O O . ASP A 1 85 ? 3.602 8.547 -9.227 1 95.31 85 ASP A O 1
ATOM 658 N N . PRO A 1 86 ? 3.992 8.492 -11.445 1 96.62 86 PRO A N 1
ATOM 659 C CA . PRO A 1 86 ? 4.18 7.043 -11.445 1 96.62 86 PRO A CA 1
ATOM 660 C C . PRO A 1 86 ? 5.312 6.598 -10.523 1 96.62 86 PRO A C 1
ATOM 662 O O . PRO A 1 86 ? 5.23 5.531 -9.906 1 96.62 86 PRO A O 1
ATOM 665 N N . LEU A 1 87 ? 6.363 7.352 -10.414 1 97.81 87 LEU A N 1
ATOM 666 C CA . LEU A 1 87 ? 7.477 6.941 -9.562 1 97.81 87 LEU A CA 1
ATOM 667 C C . LEU A 1 87 ? 7.102 7.062 -8.086 1 97.81 87 LEU A C 1
ATOM 669 O O . LEU A 1 87 ? 7.422 6.18 -7.285 1 97.81 87 LEU A O 1
ATOM 673 N N . ARG A 1 88 ? 6.414 8.18 -7.699 1 97.5 88 ARG A N 1
ATOM 674 C CA . ARG A 1 88 ? 5.91 8.305 -6.336 1 97.5 88 ARG A CA 1
ATOM 675 C C . ARG A 1 88 ? 4.949 7.172 -6 1 97.5 88 ARG A C 1
ATOM 677 O O . ARG A 1 88 ? 4.996 6.617 -4.898 1 97.5 88 ARG A O 1
ATOM 684 N N . ALA A 1 89 ? 4.117 6.844 -6.992 1 98 89 ALA A N 1
ATOM 685 C CA . ALA A 1 89 ? 3.182 5.738 -6.816 1 98 89 ALA A CA 1
ATOM 686 C C . ALA A 1 89 ? 3.924 4.414 -6.645 1 98 89 ALA A C 1
ATOM 688 O O . ALA A 1 89 ? 3.547 3.59 -5.805 1 98 89 ALA A O 1
ATOM 689 N N . ALA A 1 90 ? 4.992 4.203 -7.418 1 98.56 90 ALA A N 1
ATOM 690 C CA . ALA A 1 90 ? 5.781 2.973 -7.344 1 98.56 90 ALA A CA 1
ATOM 691 C C . ALA A 1 90 ? 6.445 2.83 -5.977 1 98.56 90 ALA A C 1
ATOM 693 O O . ALA A 1 90 ? 6.52 1.728 -5.426 1 98.56 90 ALA A O 1
ATOM 694 N N . LEU A 1 91 ? 6.926 3.924 -5.43 1 98.31 91 LEU A N 1
ATOM 695 C CA . LEU A 1 91 ? 7.562 3.908 -4.117 1 98.31 91 LEU A CA 1
ATOM 696 C C . LEU A 1 91 ? 6.559 3.551 -3.029 1 98.31 91 LEU A C 1
ATOM 698 O O . LEU A 1 91 ? 6.875 2.785 -2.115 1 98.31 91 LEU A O 1
ATOM 702 N N . ALA A 1 92 ? 5.391 4.105 -3.119 1 98 92 ALA A N 1
ATOM 703 C CA . ALA A 1 92 ? 4.332 3.744 -2.184 1 98 92 ALA A CA 1
ATOM 704 C C . ALA A 1 92 ? 3.967 2.268 -2.312 1 98 92 ALA A C 1
ATOM 706 O O . ALA A 1 92 ? 3.781 1.577 -1.309 1 98 92 ALA A O 1
ATOM 707 N N . HIS A 1 93 ? 3.838 1.782 -3.541 1 98.38 93 HIS A N 1
ATOM 708 C CA . HIS A 1 93 ? 3.541 0.387 -3.842 1 98.38 93 HIS A CA 1
ATOM 709 C C . HIS A 1 93 ? 4.613 -0.539 -3.279 1 98.38 93 HIS A C 1
ATOM 711 O O . HIS A 1 93 ? 4.301 -1.572 -2.684 1 98.38 93 HIS A O 1
ATOM 717 N N . ASP A 1 94 ? 5.879 -0.173 -3.447 1 98.69 94 ASP A N 1
ATOM 718 C CA . ASP A 1 94 ? 7.004 -0.954 -2.943 1 98.69 94 ASP A CA 1
ATOM 719 C C . ASP A 1 94 ? 6.91 -1.143 -1.431 1 98.69 94 ASP A C 1
ATOM 721 O O . ASP A 1 94 ? 7.191 -2.229 -0.917 1 98.69 94 ASP A O 1
ATOM 725 N N . ALA A 1 95 ? 6.535 -0.101 -0.729 1 97.44 95 ALA A N 1
ATOM 726 C CA . ALA A 1 95 ? 6.379 -0.172 0.721 1 97.44 95 ALA A CA 1
ATOM 727 C C . ALA A 1 95 ? 5.34 -1.224 1.109 1 97.44 95 ALA A C 1
ATOM 729 O O . ALA A 1 95 ? 5.551 -1.994 2.049 1 97.44 95 ALA A O 1
ATOM 730 N N . GLN A 1 96 ? 4.246 -1.252 0.372 1 97.5 96 GLN A N 1
ATOM 731 C CA . GLN A 1 96 ? 3.203 -2.238 0.628 1 97.5 96 GLN A CA 1
ATOM 732 C C . GLN A 1 96 ? 3.705 -3.654 0.355 1 97.5 96 GLN A C 1
ATOM 734 O O . GLN A 1 96 ? 3.422 -4.578 1.122 1 97.5 96 GLN A O 1
ATOM 739 N N . ILE A 1 97 ? 4.457 -3.811 -0.675 1 98.69 97 ILE A N 1
ATOM 740 C CA . ILE A 1 97 ? 4.934 -5.117 -1.115 1 98.69 97 ILE A CA 1
ATOM 741 C C . ILE A 1 97 ? 5.883 -5.695 -0.07 1 98.69 97 ILE A C 1
ATOM 743 O O . ILE A 1 97 ? 5.641 -6.781 0.466 1 98.69 97 ILE A O 1
ATOM 747 N N . ILE A 1 98 ? 6.887 -4.934 0.305 1 98.69 98 ILE A N 1
ATOM 748 C CA . ILE A 1 98 ? 7.883 -5.477 1.221 1 98.69 98 ILE A CA 1
ATOM 749 C C . ILE A 1 98 ? 7.27 -5.66 2.605 1 98.69 98 ILE A C 1
ATOM 751 O O . ILE A 1 98 ? 7.59 -6.617 3.312 1 98.69 98 ILE A O 1
ATOM 755 N N . GLY A 1 99 ? 6.359 -4.797 3.027 1 98.06 99 GLY A N 1
ATOM 756 C CA . GLY A 1 99 ? 5.695 -4.926 4.312 1 98.06 99 GLY A CA 1
ATOM 757 C C . GLY A 1 99 ? 4.801 -6.148 4.402 1 98.06 99 GLY A C 1
ATOM 758 O O . GLY A 1 99 ? 4.434 -6.578 5.496 1 98.06 99 GLY A O 1
ATOM 759 N N . SER A 1 100 ? 4.469 -6.68 3.217 1 98.44 100 SER A N 1
ATOM 760 C CA . SER A 1 100 ? 3.645 -7.883 3.133 1 98.44 100 SER A CA 1
ATOM 761 C C . SER A 1 100 ? 4.504 -9.141 3.096 1 98.44 100 SER A C 1
ATOM 763 O O . SER A 1 100 ? 3.98 -10.258 3.014 1 98.44 100 SER A O 1
ATOM 765 N N . GLY A 1 101 ? 5.812 -8.953 3.186 1 98.69 101 GLY A N 1
ATOM 766 C CA . GLY A 1 101 ? 6.734 -10.078 3.186 1 98.69 101 GLY A CA 1
ATOM 767 C C . GLY A 1 101 ? 7.121 -10.531 1.791 1 98.69 101 GLY A C 1
ATOM 768 O O . GLY A 1 101 ? 7.773 -11.562 1.628 1 98.69 101 GLY A O 1
ATOM 769 N N . ILE A 1 102 ? 6.73 -9.789 0.759 1 98.94 102 ILE A N 1
ATOM 770 C CA . ILE A 1 102 ? 7.066 -10.141 -0.617 1 98.94 102 ILE A CA 1
ATOM 771 C C . ILE A 1 102 ? 8.406 -9.508 -0.999 1 98.94 102 ILE A C 1
ATOM 773 O O . ILE A 1 102 ? 8.523 -8.281 -1.067 1 98.94 102 ILE A O 1
ATOM 777 N N . THR A 1 103 ? 9.414 -10.336 -1.219 1 98.88 103 THR A N 1
ATOM 778 C CA . THR A 1 103 ? 10.727 -9.836 -1.599 1 98.88 103 THR A CA 1
ATOM 779 C C . THR A 1 103 ? 10.875 -9.797 -3.117 1 98.88 103 THR A C 1
ATOM 781 O O . THR A 1 103 ? 11.75 -9.109 -3.646 1 98.88 103 THR A O 1
ATOM 784 N N . THR A 1 104 ? 10.078 -10.625 -3.801 1 98.94 104 THR A N 1
ATOM 785 C CA . THR A 1 104 ? 10.047 -10.672 -5.258 1 98.94 104 THR A CA 1
ATOM 786 C C . THR A 1 104 ? 8.617 -10.57 -5.773 1 98.94 104 THR A C 1
ATOM 788 O O . THR A 1 104 ? 7.766 -11.391 -5.414 1 98.94 104 THR A O 1
ATOM 791 N N . VAL A 1 105 ? 8.391 -9.562 -6.613 1 98.94 105 VAL A N 1
ATOM 792 C CA . VAL A 1 105 ? 7.012 -9.367 -7.047 1 98.94 105 VAL A CA 1
ATOM 793 C C . VAL A 1 105 ? 6.969 -9.18 -8.562 1 98.94 105 VAL A C 1
ATOM 795 O O . VAL A 1 105 ? 7.836 -8.516 -9.133 1 98.94 105 VAL A O 1
ATOM 798 N N . PHE A 1 106 ? 6.035 -9.852 -9.219 1 98.81 106 PHE A N 1
ATOM 799 C CA . PHE A 1 106 ? 5.645 -9.578 -10.594 1 98.81 106 PHE A CA 1
ATOM 800 C C . PHE A 1 106 ? 4.422 -8.672 -10.648 1 98.81 106 PHE A C 1
ATOM 802 O O . PHE A 1 106 ? 3.289 -9.133 -10.5 1 98.81 106 PHE A O 1
ATOM 809 N N . ASP A 1 107 ? 4.691 -7.391 -10.789 1 98.69 107 ASP A N 1
ATOM 810 C CA . ASP A 1 107 ? 3.613 -6.414 -10.883 1 98.69 107 ASP A CA 1
ATOM 811 C C . ASP A 1 107 ? 2.77 -6.645 -12.133 1 98.69 107 ASP A C 1
ATOM 813 O O . ASP A 1 107 ? 3.252 -6.469 -13.258 1 98.69 107 ASP A O 1
ATOM 817 N N . SER A 1 108 ? 1.559 -6.98 -11.898 1 97.94 108 SER A N 1
ATOM 818 C CA . SER A 1 108 ? 0.661 -7.32 -12.992 1 97.94 108 SER A CA 1
ATOM 819 C C . SER A 1 108 ? -0.006 -6.074 -13.57 1 97.94 108 SER A C 1
ATOM 821 O O . SER A 1 108 ? -0.84 -5.453 -12.914 1 97.94 108 SER A O 1
ATOM 823 N N . LEU A 1 109 ? 0.329 -5.754 -14.781 1 96.69 109 LEU A N 1
ATOM 824 C CA . LEU A 1 109 ? -0.183 -4.555 -15.438 1 96.69 109 LEU A CA 1
ATOM 825 C C . LEU A 1 109 ? -1.041 -4.918 -16.641 1 96.69 109 LEU A C 1
ATOM 827 O O . LEU A 1 109 ? -0.651 -5.758 -17.453 1 96.69 109 LEU A O 1
ATOM 831 N N . CYS A 1 110 ? -2.123 -4.32 -16.719 1 94.56 110 CYS A N 1
ATOM 832 C CA . CYS A 1 110 ? -3.041 -4.582 -17.828 1 94.56 110 CYS A CA 1
ATOM 833 C C . CYS A 1 110 ? -2.521 -3.969 -19.125 1 94.56 110 CYS A C 1
ATOM 835 O O . CYS A 1 110 ? -2.09 -2.816 -19.141 1 94.56 110 CYS A O 1
ATOM 837 N N . VAL A 1 111 ? -2.508 -4.723 -20.109 1 95.12 111 VAL A N 1
ATOM 838 C CA . VAL A 1 111 ? -2.199 -4.262 -21.453 1 95.12 111 VAL A CA 1
ATOM 839 C C . VAL A 1 111 ? -3.477 -4.223 -22.297 1 95.12 111 VAL A C 1
ATOM 841 O O . VAL A 1 111 ? -4.109 -5.258 -22.516 1 95.12 111 VAL A O 1
ATOM 844 N N . GLY A 1 112 ? -3.703 -3.016 -22.672 1 86.75 112 GLY A N 1
ATOM 845 C CA . GLY A 1 112 ? -4.984 -2.787 -23.328 1 86.75 112 GLY A CA 1
ATOM 846 C C . GLY A 1 112 ? -6.031 -2.205 -22.391 1 86.75 112 GLY A C 1
ATOM 847 O O . GLY A 1 112 ? -5.805 -2.094 -21.188 1 86.75 112 GLY A O 1
ATOM 848 N N . ALA A 1 113 ? -6.992 -1.642 -22.969 1 70.44 113 ALA A N 1
ATOM 849 C CA . ALA A 1 113 ? -8.016 -0.953 -22.188 1 70.44 113 ALA A CA 1
ATOM 850 C C . ALA A 1 113 ? -9.336 -1.72 -22.219 1 70.44 113 ALA A C 1
ATOM 852 O O . ALA A 1 113 ? -9.578 -2.516 -23.125 1 70.44 113 ALA A O 1
ATOM 853 N N . THR A 1 114 ? -9.852 -1.581 -21.016 1 66.62 114 THR A N 1
ATOM 854 C CA . THR A 1 114 ? -11.258 -1.956 -21 1 66.62 114 THR A CA 1
ATOM 855 C C . THR A 1 114 ? -12.148 -0.731 -21.219 1 66.62 114 THR A C 1
ATOM 857 O O . THR A 1 114 ? -11.672 0.405 -21.141 1 66.62 114 THR A O 1
ATOM 860 N N . VAL A 1 115 ? -13.32 -0.982 -21.531 1 59.72 115 VAL A N 1
ATOM 861 C CA . VAL A 1 115 ? -14.289 0.083 -21.75 1 59.72 115 VAL A CA 1
ATOM 862 C C . VAL A 1 115 ? -14.391 0.959 -20.516 1 59.72 115 VAL A C 1
ATOM 864 O O . VAL A 1 115 ? -14.508 2.184 -20.609 1 59.72 115 VAL A O 1
ATOM 867 N N . SER A 1 116 ? -14.172 0.356 -19.406 1 63.53 116 SER A N 1
ATOM 868 C CA . SER A 1 116 ? -14.398 1.071 -18.156 1 63.53 116 SER A CA 1
ATOM 869 C C . SER A 1 116 ? -13.148 1.834 -17.719 1 63.53 116 SER A C 1
ATOM 871 O O . SER A 1 116 ? -13.227 2.752 -16.906 1 63.53 116 SER A O 1
ATOM 873 N N . ARG A 1 117 ? -12.086 1.526 -18.281 1 74.56 117 ARG A N 1
ATOM 874 C CA . ARG A 1 117 ? -10.844 2.164 -17.875 1 74.56 117 ARG A CA 1
ATOM 875 C C . ARG A 1 117 ? -9.953 2.451 -19.078 1 74.56 117 ARG A C 1
ATOM 877 O O . ARG A 1 117 ? -8.836 1.937 -19.172 1 74.56 117 ARG A O 1
ATOM 884 N N . PRO A 1 118 ? -10.398 3.369 -19.938 1 70 118 PRO A N 1
ATOM 885 C CA . PRO A 1 118 ? -9.617 3.66 -21.141 1 70 118 PRO A CA 1
ATOM 886 C C . PRO A 1 118 ? -8.25 4.266 -20.828 1 70 118 PRO A C 1
ATOM 888 O O . PRO A 1 118 ? -7.32 4.164 -21.641 1 70 118 PRO A O 1
ATOM 891 N N . GLU A 1 119 ? -8.133 4.812 -19.641 1 76.75 119 GLU A N 1
ATOM 892 C CA . GLU A 1 119 ? -6.902 5.488 -19.234 1 76.75 119 GLU A CA 1
ATOM 893 C C . GLU A 1 119 ? -5.762 4.492 -19.047 1 76.75 119 GLU A C 1
ATOM 895 O O . GLU A 1 119 ? -4.594 4.883 -18.969 1 76.75 119 GLU A O 1
ATOM 900 N N . ARG A 1 120 ? -6.098 3.238 -19.062 1 79.62 120 ARG A N 1
ATOM 901 C CA . ARG A 1 120 ? -5.094 2.215 -18.781 1 79.62 120 ARG A CA 1
ATOM 902 C C . ARG A 1 120 ? -4.039 2.174 -19.891 1 79.62 120 ARG A C 1
ATOM 904 O O . ARG A 1 120 ? -2.865 1.909 -19.625 1 79.62 120 ARG A O 1
ATOM 911 N N . ARG A 1 121 ? -4.457 2.488 -21.094 1 81.25 121 ARG A N 1
ATOM 912 C CA . ARG A 1 121 ? -3.5 2.486 -22.188 1 81.25 121 ARG A CA 1
ATOM 913 C C . ARG A 1 121 ? -2.414 3.535 -21.984 1 81.25 121 ARG A C 1
ATOM 915 O O . ARG A 1 121 ? -1.25 3.311 -22.312 1 81.25 121 ARG A O 1
ATOM 922 N N . GLU A 1 122 ? -2.869 4.535 -21.312 1 85.38 122 GLU A N 1
ATOM 923 C CA . GLU A 1 122 ? -1.979 5.688 -21.188 1 85.38 122 GLU A CA 1
ATOM 924 C C . GLU A 1 122 ? -1.013 5.512 -20.031 1 85.38 122 GLU A C 1
ATOM 926 O O . GLU A 1 122 ? 0.088 6.066 -20.031 1 85.38 122 GLU A O 1
ATOM 931 N N . VAL A 1 123 ? -1.393 4.648 -19.141 1 91.38 123 VAL A N 1
ATOM 932 C CA . VAL A 1 123 ? -0.596 4.641 -17.922 1 91.38 123 VAL A CA 1
ATOM 933 C C . VAL A 1 123 ? 0.356 3.443 -17.922 1 91.38 123 VAL A C 1
ATOM 935 O O . VAL A 1 123 ? 1.283 3.373 -17.125 1 91.38 123 VAL A O 1
ATOM 938 N N . LEU A 1 124 ? 0.224 2.52 -18.891 1 94.5 124 LEU A N 1
ATOM 939 C CA . LEU A 1 124 ? 1.037 1.309 -18.922 1 94.5 124 LEU A CA 1
ATOM 940 C C . LEU A 1 124 ? 2.52 1.65 -19.031 1 94.5 124 LEU A C 1
ATOM 942 O O . LEU A 1 124 ? 3.311 1.279 -18.156 1 94.5 124 LEU A O 1
ATOM 946 N N . ALA A 1 125 ? 2.902 2.395 -20.047 1 94.31 125 ALA A N 1
ATOM 947 C CA . ALA A 1 125 ? 4.309 2.688 -20.312 1 94.31 125 ALA A CA 1
ATOM 948 C C . ALA A 1 125 ? 4.93 3.479 -19.156 1 94.31 125 ALA A C 1
ATOM 950 O O . ALA A 1 125 ? 5.992 3.119 -18.656 1 94.31 125 ALA A O 1
ATOM 951 N N . PRO A 1 126 ? 4.238 4.527 -18.672 1 96.19 126 PRO A N 1
ATOM 952 C CA . PRO A 1 126 ? 4.789 5.266 -17.531 1 96.19 126 PRO A CA 1
ATOM 953 C C . PRO A 1 126 ? 4.969 4.391 -16.297 1 96.19 126 PRO A C 1
ATOM 955 O O . PRO A 1 126 ? 5.918 4.578 -15.539 1 96.19 126 PRO A O 1
ATOM 958 N N . MET A 1 127 ? 4.094 3.475 -16.047 1 97.62 127 MET A N 1
ATOM 959 C CA . MET A 1 127 ? 4.207 2.58 -14.906 1 97.62 127 MET A CA 1
ATOM 960 C C . MET A 1 127 ? 5.418 1.665 -15.039 1 97.62 127 MET A C 1
ATOM 962 O O . MET A 1 127 ? 6.195 1.51 -14.094 1 97.62 127 MET A O 1
ATOM 966 N N . VAL A 1 128 ? 5.598 1.058 -16.234 1 98.06 128 VAL A N 1
ATOM 967 C CA . VAL A 1 128 ? 6.73 0.173 -16.484 1 98.06 128 VAL A CA 1
ATOM 968 C C . VAL A 1 128 ? 8.039 0.955 -16.359 1 98.06 128 VAL A C 1
ATOM 970 O O . VAL A 1 128 ? 8.984 0.489 -15.719 1 98.06 128 VAL A O 1
ATOM 973 N N . ASP A 1 129 ? 8.023 2.18 -16.906 1 97.44 129 ASP A N 1
ATOM 974 C CA . ASP A 1 129 ? 9.211 3.033 -16.844 1 97.44 129 ASP A CA 1
ATOM 975 C C . ASP A 1 129 ? 9.578 3.373 -15.406 1 97.44 129 ASP A C 1
ATOM 977 O O . ASP A 1 129 ? 10.758 3.389 -15.047 1 97.44 129 ASP A O 1
ATOM 981 N N . ALA A 1 130 ? 8.594 3.656 -14.609 1 98 130 ALA A N 1
ATOM 982 C CA . ALA A 1 130 ? 8.828 4.004 -13.211 1 98 130 ALA A CA 1
ATOM 983 C C . ALA A 1 130 ? 9.461 2.838 -12.453 1 98 130 ALA A C 1
ATOM 985 O O . ALA A 1 130 ? 10.375 3.035 -11.648 1 98 130 ALA A O 1
ATOM 986 N N . LEU A 1 131 ? 8.984 1.653 -12.68 1 98.56 131 LEU A N 1
ATOM 987 C CA . LEU A 1 131 ? 9.539 0.469 -12.031 1 98.56 131 LEU A CA 1
ATOM 988 C C . LEU A 1 131 ? 10.984 0.242 -12.461 1 98.56 131 LEU A C 1
ATOM 990 O O . LEU A 1 131 ? 11.844 -0.047 -11.633 1 98.56 131 LEU A O 1
ATOM 994 N N . GLU A 1 132 ? 11.203 0.405 -13.75 1 97.62 132 GLU A N 1
ATOM 995 C CA . GLU A 1 132 ? 12.562 0.228 -14.258 1 97.62 132 GLU A CA 1
ATOM 996 C C . GLU A 1 132 ? 13.516 1.246 -13.648 1 97.62 132 GLU A C 1
ATOM 998 O O . GLU A 1 132 ? 14.602 0.884 -13.18 1 97.62 132 GLU A O 1
ATOM 1003 N N . LYS A 1 133 ? 13.109 2.475 -13.664 1 96.75 133 LYS A N 1
ATOM 1004 C CA . LYS A 1 133 ? 13.938 3.561 -13.164 1 96.75 133 LYS A CA 1
ATOM 1005 C C . LYS A 1 133 ? 14.203 3.408 -11.664 1 96.75 133 LYS A C 1
ATOM 1007 O O . LYS A 1 133 ? 15.336 3.531 -11.211 1 96.75 133 LYS A O 1
ATOM 1012 N N . GLY A 1 134 ? 13.148 3.152 -10.883 1 97.94 134 GLY A N 1
ATOM 1013 C CA . GLY A 1 134 ? 13.297 2.996 -9.445 1 97.94 134 GLY A CA 1
ATOM 1014 C C . GLY A 1 134 ? 14.188 1.828 -9.062 1 97.94 134 GLY A C 1
ATOM 1015 O O . GLY A 1 134 ? 15 1.936 -8.141 1 97.94 134 GLY A O 1
ATOM 1016 N N . GLN A 1 135 ? 14.016 0.742 -9.773 1 97.19 135 GLN A N 1
ATOM 1017 C CA . GLN A 1 135 ? 14.828 -0.44 -9.5 1 97.19 135 GLN A CA 1
ATOM 1018 C C . GLN A 1 135 ? 16.297 -0.19 -9.836 1 97.19 135 GLN A C 1
ATOM 1020 O O . GLN A 1 135 ? 17.188 -0.537 -9.055 1 97.19 135 GLN A O 1
ATOM 1025 N N . ALA A 1 136 ? 16.531 0.418 -10.984 1 97.06 136 ALA A N 1
ATOM 1026 C CA . ALA A 1 136 ? 17.906 0.712 -11.414 1 97.06 136 ALA A CA 1
ATOM 1027 C C . ALA A 1 136 ? 18.594 1.671 -10.453 1 97.06 136 ALA A C 1
ATOM 1029 O O . ALA A 1 136 ? 19.797 1.576 -10.227 1 97.06 136 ALA A O 1
ATOM 1030 N N . ALA A 1 137 ? 17.812 2.5 -9.844 1 97.44 137 ALA A N 1
ATOM 1031 C CA . ALA A 1 137 ? 18.359 3.525 -8.961 1 97.44 137 ALA A CA 1
ATOM 1032 C C . ALA A 1 137 ? 18.484 3.008 -7.527 1 97.44 137 ALA A C 1
ATOM 1034 O O . ALA A 1 137 ? 18.953 3.721 -6.641 1 97.44 137 ALA A O 1
ATOM 1035 N N . GLY A 1 138 ? 18.062 1.765 -7.246 1 97 138 GLY A N 1
ATOM 1036 C CA . GLY A 1 138 ? 18.156 1.192 -5.914 1 97 138 GLY A CA 1
ATOM 1037 C C . GLY A 1 138 ? 17.172 1.812 -4.934 1 97 138 GLY A C 1
ATOM 1038 O O . GLY A 1 138 ? 17.438 1.868 -3.732 1 97 138 GLY A O 1
ATOM 1039 N N . MET A 1 139 ? 15.992 2.273 -5.469 1 98 139 MET A N 1
ATOM 1040 C CA . MET A 1 139 ? 15.047 3.002 -4.625 1 98 139 MET A CA 1
ATOM 1041 C C . MET A 1 139 ? 14.07 2.047 -3.949 1 98 139 MET A C 1
ATOM 1043 O O . MET A 1 139 ? 13.375 2.43 -3.01 1 98 139 MET A O 1
ATOM 1047 N N . PHE A 1 140 ? 13.984 0.775 -4.469 1 98.38 140 PHE A N 1
ATOM 1048 C CA . PHE A 1 140 ? 12.977 -0.161 -3.992 1 98.38 140 PHE A CA 1
ATOM 1049 C C . PHE A 1 140 ? 13.57 -1.119 -2.967 1 98.38 140 PHE A C 1
ATOM 1051 O O . PHE A 1 140 ? 14.781 -1.31 -2.916 1 98.38 140 PHE A O 1
ATOM 1058 N N . ARG A 1 141 ? 12.695 -1.644 -2.152 1 98.12 141 ARG A N 1
ATOM 1059 C CA . ARG A 1 141 ? 13.062 -2.586 -1.102 1 98.12 141 ARG A CA 1
ATOM 1060 C C . ARG A 1 141 ? 12.812 -4.023 -1.543 1 98.12 141 ARG A C 1
ATOM 1062 O O . ARG A 1 141 ? 13.422 -4.957 -1.016 1 98.12 141 ARG A O 1
ATOM 1069 N N . ALA A 1 142 ? 11.906 -4.285 -2.445 1 98.69 142 ALA A N 1
ATOM 1070 C CA . ALA A 1 142 ? 11.664 -5.574 -3.084 1 98.69 142 ALA A CA 1
ATOM 1071 C C . ALA A 1 142 ? 12.195 -5.586 -4.516 1 98.69 142 ALA A C 1
ATOM 1073 O O . ALA A 1 142 ? 12.547 -4.539 -5.062 1 98.69 142 ALA A O 1
ATOM 1074 N N . GLU A 1 143 ? 12.398 -6.691 -5.039 1 98.75 143 GLU A N 1
ATOM 1075 C CA . GLU A 1 143 ? 12.711 -6.812 -6.461 1 98.75 143 GLU A CA 1
ATOM 1076 C C . GLU A 1 143 ? 11.445 -6.883 -7.305 1 98.75 143 GLU A C 1
ATOM 1078 O O . GLU A 1 143 ? 10.617 -7.781 -7.125 1 98.75 143 GLU A O 1
ATOM 1083 N N . HIS A 1 144 ? 11.336 -5.922 -8.156 1 98.81 144 HIS A N 1
ATOM 1084 C CA . HIS A 1 144 ? 10.133 -5.801 -8.969 1 98.81 144 HIS A CA 1
ATOM 1085 C C . HIS A 1 144 ? 10.375 -6.312 -10.383 1 98.81 144 HIS A C 1
ATOM 1087 O O . HIS A 1 144 ? 11.383 -5.984 -11.008 1 98.81 144 HIS A O 1
ATOM 1093 N N . MET A 1 145 ? 9.531 -7.086 -10.844 1 98.56 145 MET A N 1
ATOM 1094 C CA . MET A 1 145 ? 9.367 -7.484 -12.234 1 98.56 145 MET A CA 1
ATOM 1095 C C . MET A 1 145 ? 7.961 -7.168 -12.734 1 98.56 145 MET A C 1
ATOM 1097 O O . MET A 1 145 ? 7.109 -6.738 -11.953 1 98.56 145 MET A O 1
ATOM 1101 N N . VAL A 1 146 ? 7.801 -7.316 -14.023 1 98.62 146 VAL A N 1
ATOM 1102 C CA . VAL A 1 146 ? 6.508 -6.965 -14.602 1 98.62 146 VAL A CA 1
ATOM 1103 C C . VAL A 1 146 ? 5.867 -8.203 -15.227 1 98.62 146 VAL A C 1
ATOM 1105 O O . VAL A 1 146 ? 6.539 -8.969 -15.922 1 98.62 146 VAL A O 1
ATOM 1108 N N . HIS A 1 147 ? 4.617 -8.469 -14.891 1 98.62 147 HIS A N 1
ATOM 1109 C CA . HIS A 1 147 ? 3.701 -9.43 -15.508 1 98.62 147 HIS A CA 1
ATOM 1110 C C . HIS A 1 147 ? 2.676 -8.719 -16.391 1 98.62 147 HIS A C 1
ATOM 1112 O O . HIS A 1 147 ? 1.764 -8.062 -15.883 1 98.62 147 HIS A O 1
ATOM 1118 N N . LEU A 1 148 ? 2.883 -8.789 -17.734 1 98.12 148 LEU A N 1
ATOM 1119 C CA . LEU A 1 148 ? 1.933 -8.164 -18.641 1 98.12 148 LEU A CA 1
ATOM 1120 C C . LEU A 1 148 ? 0.669 -9.008 -18.781 1 98.12 148 LEU A C 1
ATOM 1122 O O . LEU A 1 148 ? 0.727 -10.148 -19.25 1 98.12 148 LEU A O 1
ATOM 1126 N N . ARG A 1 149 ? -0.395 -8.477 -18.328 1 97 149 ARG A N 1
ATOM 1127 C CA . ARG A 1 149 ? -1.693 -9.117 -18.516 1 97 149 ARG A CA 1
ATOM 1128 C C . ARG A 1 149 ? -2.381 -8.609 -19.781 1 97 149 ARG A C 1
ATOM 1130 O O . ARG A 1 149 ? -3.072 -7.586 -19.75 1 97 149 ARG A O 1
ATOM 1137 N N . CYS A 1 150 ? -2.385 -9.375 -20.797 1 96.88 150 CYS A N 1
ATOM 1138 C CA . CYS A 1 150 ? -2.768 -8.914 -22.125 1 96.88 150 CYS A CA 1
ATOM 1139 C C . CYS A 1 150 ? -4.238 -9.203 -22.406 1 96.88 150 CYS A C 1
ATOM 1141 O O . CYS A 1 150 ? -4.637 -10.359 -22.516 1 96.88 150 CYS A O 1
ATOM 1143 N N . GLU A 1 151 ? -4.984 -8.109 -22.516 1 93.44 151 GLU A N 1
ATOM 1144 C CA . GLU A 1 151 ? -6.391 -8.219 -22.891 1 93.44 151 GLU A CA 1
ATOM 1145 C C . GLU A 1 151 ? -6.535 -8.516 -24.391 1 93.44 151 GLU A C 1
ATOM 1147 O O . GLU A 1 151 ? -6.312 -7.641 -25.219 1 93.44 151 GLU A O 1
ATOM 1152 N N . ILE A 1 152 ? -7.02 -9.648 -24.688 1 92.38 152 ILE A N 1
ATOM 1153 C CA . ILE A 1 152 ? -7.016 -10.062 -26.094 1 92.38 152 ILE A CA 1
ATOM 1154 C C . ILE A 1 152 ? -8.211 -9.453 -26.812 1 92.38 152 ILE A C 1
ATOM 1156 O O . ILE A 1 152 ? -8.336 -9.578 -28.031 1 92.38 152 ILE A O 1
ATOM 1160 N N . THR A 1 153 ? -9.109 -8.742 -26.031 1 88.38 153 THR A N 1
ATOM 1161 C CA . THR A 1 153 ? -10.297 -8.133 -26.609 1 88.38 153 THR A CA 1
ATOM 1162 C C . THR A 1 153 ? -10.023 -6.699 -27.047 1 88.38 153 THR A C 1
ATOM 1164 O O . THR A 1 153 ? -10.906 -6.016 -27.562 1 88.38 153 THR A O 1
ATOM 1167 N N . ASP A 1 154 ? -8.844 -6.168 -26.844 1 90.12 154 ASP A N 1
ATOM 1168 C CA . ASP A 1 154 ? -8.43 -4.84 -27.281 1 90.12 154 ASP A CA 1
ATOM 1169 C C . ASP A 1 154 ? -7.461 -4.922 -28.469 1 90.12 154 ASP A C 1
ATOM 1171 O O . ASP A 1 154 ? -6.391 -5.52 -28.359 1 90.12 154 ASP A O 1
ATOM 1175 N N . ALA A 1 155 ? -7.82 -4.215 -29.531 1 91.06 155 ALA A N 1
ATOM 1176 C CA . ALA A 1 155 ? -7.043 -4.27 -30.766 1 91.06 155 ALA A CA 1
ATOM 1177 C C . ALA A 1 155 ? -5.645 -3.695 -30.562 1 91.06 155 ALA A C 1
ATOM 1179 O O . ALA A 1 155 ? -4.715 -4.027 -31.297 1 91.06 155 ALA A O 1
ATOM 1180 N N . GLU A 1 156 ? -5.488 -2.908 -29.516 1 93.31 156 GLU A N 1
ATOM 1181 C CA . GLU A 1 156 ? -4.219 -2.229 -29.297 1 93.31 156 GLU A CA 1
ATOM 1182 C C . GLU A 1 156 ? -3.266 -3.09 -28.484 1 93.31 156 GLU A C 1
ATOM 1184 O O . GLU A 1 156 ? -2.07 -2.799 -28.391 1 93.31 156 GLU A O 1
ATOM 1189 N N . THR A 1 157 ? -3.729 -4.18 -27.938 1 95.06 157 THR A N 1
ATOM 1190 C CA . THR A 1 157 ? -2.98 -4.98 -26.969 1 95.06 157 THR A CA 1
ATOM 1191 C C . THR A 1 157 ? -1.702 -5.527 -27.609 1 95.06 157 THR A C 1
ATOM 1193 O O . THR A 1 157 ? -0.637 -5.496 -26.984 1 95.06 157 THR A O 1
ATOM 1196 N N . ALA A 1 158 ? -1.779 -5.988 -28.828 1 96.06 158 ALA A N 1
ATOM 1197 C CA . ALA A 1 158 ? -0.6 -6.551 -29.484 1 96.06 158 ALA A CA 1
ATOM 1198 C C . ALA A 1 158 ? 0.503 -5.504 -29.625 1 96.06 158 ALA A C 1
ATOM 1200 O O . ALA A 1 158 ? 1.666 -5.773 -29.312 1 96.06 158 ALA A O 1
ATOM 1201 N N . ARG A 1 159 ? 0.135 -4.371 -30.094 1 95.88 159 ARG A N 1
ATOM 1202 C CA . ARG A 1 159 ? 1.091 -3.281 -30.266 1 95.88 159 ARG A CA 1
ATOM 1203 C C . ARG A 1 159 ? 1.691 -2.861 -28.922 1 95.88 159 ARG A C 1
ATOM 1205 O O . ARG A 1 159 ? 2.908 -2.697 -28.812 1 95.88 159 ARG A O 1
ATOM 1212 N N . LEU A 1 160 ? 0.84 -2.688 -27.969 1 95.88 160 LEU A N 1
ATOM 1213 C CA . LEU A 1 160 ? 1.283 -2.268 -26.656 1 95.88 160 LEU A CA 1
ATOM 1214 C C . LEU A 1 160 ? 2.209 -3.311 -26.031 1 95.88 160 LEU A C 1
ATOM 1216 O O . LEU A 1 160 ? 3.174 -2.963 -25.344 1 95.88 160 LEU A O 1
ATOM 1220 N N . THR A 1 161 ? 1.877 -4.566 -26.219 1 97.44 161 THR A N 1
ATOM 1221 C CA . THR A 1 161 ? 2.734 -5.645 -25.75 1 97.44 161 THR A CA 1
ATOM 1222 C C . THR A 1 161 ? 4.113 -5.566 -26.391 1 97.44 161 THR A C 1
ATOM 1224 O O . THR A 1 161 ? 5.133 -5.645 -25.703 1 97.44 161 THR A O 1
ATOM 1227 N N . GLU A 1 162 ? 4.125 -5.367 -27.656 1 97.31 162 GLU A N 1
ATOM 1228 C CA . GLU A 1 162 ? 5.375 -5.281 -28.406 1 97.31 162 GLU A CA 1
ATOM 1229 C C . GLU A 1 162 ? 6.238 -4.125 -27.922 1 97.31 162 GLU A C 1
ATOM 1231 O O . GLU A 1 162 ? 7.461 -4.25 -27.828 1 97.31 162 GLU A O 1
ATOM 1236 N N . GLU A 1 163 ? 5.621 -3.105 -27.594 1 96.88 163 GLU A N 1
ATOM 1237 C CA . GLU A 1 163 ? 6.316 -1.89 -27.172 1 96.88 163 GLU A CA 1
ATOM 1238 C C . GLU A 1 163 ? 6.977 -2.068 -25.812 1 96.88 163 GLU A C 1
ATOM 1240 O O . GLU A 1 163 ? 7.895 -1.322 -25.453 1 96.88 163 GLU A O 1
ATOM 1245 N N . ASN A 1 164 ? 6.52 -3.037 -25.047 1 97.06 164 ASN A N 1
ATOM 1246 C CA . ASN A 1 164 ? 6.984 -3.107 -23.672 1 97.06 164 ASN A CA 1
ATOM 1247 C C . ASN A 1 164 ? 7.703 -4.426 -23.391 1 97.06 164 ASN A C 1
ATOM 1249 O O . ASN A 1 164 ? 8.477 -4.523 -22.438 1 97.06 164 ASN A O 1
ATOM 1253 N N . ILE A 1 165 ? 7.477 -5.473 -24.172 1 97.06 165 ILE A N 1
ATOM 1254 C CA . ILE A 1 165 ? 7.887 -6.84 -23.844 1 97.06 165 ILE A CA 1
ATOM 1255 C C . ILE A 1 165 ? 9.406 -6.938 -23.859 1 97.06 165 ILE A C 1
ATOM 1257 O O . ILE A 1 165 ? 9.984 -7.801 -23.188 1 97.06 165 ILE A O 1
ATOM 1261 N N . GLY A 1 166 ? 10.094 -6.043 -24.547 1 96.75 166 GLY A N 1
ATOM 1262 C CA . GLY A 1 166 ? 11.539 -6.098 -24.688 1 96.75 166 GLY A CA 1
ATOM 1263 C C . GLY A 1 166 ? 12.273 -5.52 -23.484 1 96.75 166 GLY A C 1
ATOM 1264 O O . GLY A 1 166 ? 13.484 -5.711 -23.344 1 96.75 166 GLY A O 1
ATOM 1265 N N . LYS A 1 167 ? 11.531 -4.867 -22.625 1 96.56 167 LYS A N 1
ATOM 1266 C CA . LYS A 1 167 ? 12.141 -4.32 -21.406 1 96.56 167 LYS A CA 1
ATOM 1267 C C . LYS A 1 167 ? 12.586 -5.434 -20.469 1 96.56 167 LYS A C 1
ATOM 1269 O O . LYS A 1 167 ? 11.883 -6.43 -20.297 1 96.56 167 LYS A O 1
ATOM 1274 N N . SER A 1 168 ? 13.75 -5.285 -19.828 1 95.31 168 SER A N 1
ATOM 1275 C CA . SER A 1 168 ? 14.383 -6.336 -19.047 1 95.31 168 SER A CA 1
ATOM 1276 C C . SER A 1 168 ? 13.539 -6.699 -17.828 1 95.31 168 SER A C 1
ATOM 1278 O O . SER A 1 168 ? 13.594 -7.832 -17.344 1 95.31 168 SER A O 1
ATOM 1280 N N . ILE A 1 169 ? 12.688 -5.75 -17.391 1 97.62 169 ILE A N 1
ATOM 1281 C CA . ILE A 1 169 ? 11.914 -5.98 -16.172 1 97.62 169 ILE A CA 1
ATOM 1282 C C . ILE A 1 169 ? 10.664 -6.793 -16.5 1 97.62 169 ILE A C 1
ATOM 1284 O O . ILE A 1 169 ? 10.008 -7.324 -15.602 1 97.62 169 ILE A O 1
ATOM 1288 N N . VAL A 1 17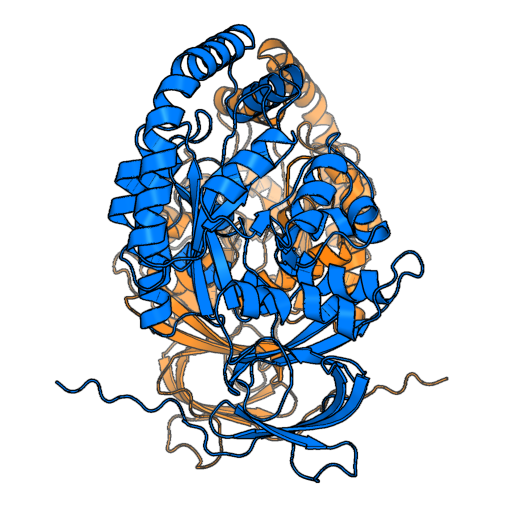0 ? 10.25 -6.879 -17.75 1 98 170 VAL A N 1
ATOM 1289 C CA . VAL A 1 170 ? 9.109 -7.695 -18.156 1 98 170 VAL A CA 1
ATOM 1290 C C . VAL A 1 170 ? 9.516 -9.164 -18.203 1 98 170 VAL A C 1
ATOM 1292 O O . VAL A 1 170 ? 10.375 -9.547 -19 1 98 170 VAL A O 1
ATOM 1295 N N . ARG A 1 171 ? 8.867 -9.984 -17.359 1 98.06 171 ARG A N 1
ATOM 1296 C CA . ARG A 1 171 ? 9.375 -11.344 -17.188 1 98.06 171 ARG A CA 1
ATOM 1297 C C . ARG A 1 171 ? 8.25 -12.367 -17.297 1 98.06 171 ARG A C 1
ATOM 1299 O O . ARG A 1 171 ? 8.5 -13.57 -17.219 1 98.06 171 ARG A O 1
ATOM 1306 N N . MET A 1 172 ? 7.031 -11.922 -17.5 1 98 172 MET A N 1
ATOM 1307 C CA . MET A 1 172 ? 5.895 -12.836 -17.562 1 98 172 MET A CA 1
ATOM 1308 C C . MET A 1 172 ? 4.742 -12.227 -18.359 1 98 172 MET A C 1
ATOM 1310 O O . MET A 1 172 ? 4.562 -11.008 -18.359 1 98 172 MET A O 1
ATOM 1314 N N . ILE A 1 173 ? 4.008 -13.062 -19.031 1 97.94 173 ILE A N 1
ATOM 1315 C CA . ILE A 1 173 ? 2.877 -12.625 -19.859 1 97.94 173 ILE A CA 1
ATOM 1316 C C . ILE A 1 173 ? 1.677 -13.531 -19.594 1 97.94 173 ILE A C 1
ATOM 1318 O O . ILE A 1 173 ? 1.833 -14.742 -19.422 1 97.94 173 ILE A O 1
ATOM 1322 N N . SER A 1 174 ? 0.537 -12.953 -19.516 1 97.81 174 SER A N 1
ATOM 1323 C CA . SER A 1 174 ? -0.692 -13.734 -19.516 1 97.81 174 SER A CA 1
ATOM 1324 C C . SER A 1 174 ? -1.693 -13.195 -20.531 1 97.81 174 SER A C 1
ATOM 1326 O O . SER A 1 174 ? -1.629 -12.023 -20.906 1 97.81 174 SER A O 1
ATOM 1328 N N . VAL A 1 175 ? -2.533 -14.055 -21.031 1 96.62 175 VAL A N 1
ATOM 1329 C CA . VAL A 1 175 ? -3.633 -13.664 -21.906 1 96.62 175 VAL A CA 1
ATOM 1330 C C . VAL A 1 175 ? -4.953 -13.734 -21.141 1 96.62 175 VAL A C 1
ATOM 1332 O O . VAL A 1 175 ? -5.207 -14.703 -20.422 1 96.62 175 VAL A O 1
ATOM 1335 N N . MET A 1 176 ? -5.648 -12.664 -21.234 1 92.56 176 MET A N 1
ATOM 1336 C CA . MET A 1 176 ? -6.938 -12.547 -20.562 1 92.56 176 MET A CA 1
ATOM 1337 C C . MET A 1 176 ? -8.047 -12.211 -21.562 1 92.56 176 MET A C 1
ATOM 1339 O O . MET A 1 176 ? -7.781 -11.656 -22.625 1 92.56 176 MET A O 1
ATOM 1343 N N . GLU A 1 177 ? -9.234 -12.617 -21.156 1 88.25 177 GLU A N 1
ATOM 1344 C CA . GLU A 1 177 ? -10.445 -12.297 -21.906 1 88.25 177 GLU A CA 1
ATOM 1345 C C . GLU A 1 177 ? -11.578 -11.875 -20.969 1 88.25 177 GLU A C 1
ATOM 1347 O O . GLU A 1 177 ? -12.234 -12.727 -20.359 1 88.25 177 GLU A O 1
ATOM 1352 N N . HIS A 1 178 ? -11.742 -10.57 -20.875 1 84.62 178 HIS A N 1
ATOM 1353 C CA . HIS A 1 178 ? -12.828 -10.062 -20.047 1 84.62 178 HIS A CA 1
ATOM 1354 C C . HIS A 1 178 ? -14 -9.586 -20.906 1 84.62 178 HIS A C 1
ATOM 1356 O O . HIS A 1 178 ? -14.047 -8.43 -21.328 1 84.62 178 HIS A O 1
ATOM 1362 N N . LEU A 1 179 ? -14.859 -10.453 -21.203 1 81.88 179 LEU A N 1
ATOM 1363 C CA . LEU A 1 179 ? -16.094 -10.211 -21.953 1 81.88 179 LEU A CA 1
ATOM 1364 C C . LEU A 1 179 ? -17.312 -10.688 -21.172 1 81.88 179 LEU A C 1
ATOM 1366 O O . LEU A 1 179 ? -17.266 -11.719 -20.5 1 81.88 179 LEU A O 1
ATOM 1370 N N . PRO A 1 180 ? -18.219 -9.898 -21.344 1 81.94 180 PRO A N 1
ATOM 1371 C CA . PRO A 1 180 ? -19.453 -10.375 -20.719 1 81.94 180 PRO A CA 1
ATOM 1372 C C . PRO A 1 180 ? -19.891 -11.742 -21.234 1 81.94 180 PRO A C 1
ATOM 1374 O O . PRO A 1 180 ? -19.844 -12.008 -22.438 1 81.94 180 PRO A O 1
ATOM 1377 N N . GLY A 1 181 ? -20.266 -12.57 -20.297 1 77.94 181 GLY A N 1
ATOM 1378 C CA . GLY A 1 181 ? -20.766 -13.883 -20.656 1 77.94 181 GLY A CA 1
ATOM 1379 C C . GLY A 1 181 ? -19.656 -14.906 -20.859 1 77.94 181 GLY A C 1
ATOM 1380 O O . GLY A 1 181 ? -19.922 -16.078 -21.109 1 77.94 181 GLY A O 1
ATOM 1381 N N . ARG A 1 182 ? -18.531 -14.461 -20.719 1 78.19 182 ARG A N 1
ATOM 1382 C CA . ARG A 1 182 ? -17.391 -15.344 -20.938 1 78.19 182 ARG A CA 1
ATOM 1383 C C . ARG A 1 182 ? -16.531 -15.445 -19.688 1 78.19 182 ARG A C 1
ATOM 1385 O O . ARG A 1 182 ? -16.406 -14.484 -18.922 1 78.19 182 ARG A O 1
ATOM 1392 N N . ARG A 1 183 ? -15.992 -16.656 -19.406 1 80.06 183 ARG A N 1
ATOM 1393 C CA . ARG A 1 183 ? -15.023 -16.922 -18.359 1 80.06 183 ARG A CA 1
ATOM 1394 C C . ARG A 1 183 ? -15.516 -16.391 -17.016 1 80.06 183 ARG A C 1
ATOM 1396 O O . ARG A 1 183 ? -16.609 -16.75 -16.562 1 80.06 183 ARG A O 1
ATOM 1403 N N . GLN A 1 184 ? -14.812 -15.445 -16.375 1 73.88 184 GLN A N 1
ATOM 1404 C CA . GLN A 1 184 ? -15.141 -15 -15.031 1 73.88 184 GLN A CA 1
ATOM 1405 C C . GLN A 1 184 ? -16.406 -14.164 -15.016 1 73.88 184 GLN A C 1
ATOM 1407 O O . GLN A 1 184 ? -17.016 -13.961 -13.969 1 73.88 184 GLN A O 1
ATOM 1412 N N . SER A 1 185 ? -16.797 -13.695 -16.156 1 75.62 185 SER A N 1
ATOM 1413 C CA . SER A 1 185 ? -17.984 -12.852 -16.266 1 75.62 185 SER A CA 1
ATOM 1414 C C . SER A 1 185 ? -19.125 -13.594 -16.953 1 75.62 185 SER A C 1
ATOM 1416 O O . SER A 1 185 ? -19.734 -13.07 -17.875 1 75.62 185 SER A O 1
ATOM 1418 N N . LYS A 1 186 ? -19.453 -14.656 -16.453 1 75.75 186 LYS A N 1
ATOM 1419 C CA . LYS A 1 186 ? -20.484 -15.5 -17.062 1 75.75 186 LYS A CA 1
ATOM 1420 C C . LYS A 1 186 ? -21.859 -14.859 -16.938 1 75.75 186 LYS A C 1
ATOM 1422 O O . LYS A 1 186 ? -22.719 -15.047 -17.812 1 75.75 186 LYS A O 1
ATOM 1427 N N . ASN A 1 187 ? -21.938 -14.094 -15.914 1 79.75 187 ASN A N 1
ATOM 1428 C CA . ASN A 1 187 ? -23.219 -13.445 -15.672 1 79.75 187 ASN A CA 1
ATOM 1429 C C . ASN A 1 187 ? -23.281 -12.07 -16.328 1 79.75 187 ASN A C 1
ATOM 1431 O O . ASN A 1 187 ? -22.859 -11.078 -15.734 1 79.75 187 ASN A O 1
ATOM 1435 N N . ILE A 1 188 ? -23.953 -12.055 -17.406 1 81.31 188 ILE A N 1
ATOM 1436 C CA . ILE A 1 188 ? -24.031 -10.836 -18.203 1 81.31 188 ILE A CA 1
ATOM 1437 C C . ILE A 1 188 ? -24.703 -9.734 -17.391 1 81.31 188 ILE A C 1
ATOM 1439 O O . ILE A 1 188 ? -24.328 -8.562 -17.484 1 81.31 188 ILE A O 1
ATOM 1443 N N . GLU A 1 189 ? -25.641 -10.203 -16.656 1 80.06 189 GLU A N 1
ATOM 1444 C CA . GLU A 1 189 ? -26.375 -9.227 -15.867 1 80.06 189 GLU A CA 1
ATOM 1445 C C . GLU A 1 189 ? -25.484 -8.594 -14.805 1 80.06 189 GLU A C 1
ATOM 1447 O O . GLU A 1 189 ? -25.5 -7.379 -14.609 1 80.06 189 GLU A O 1
ATOM 1452 N N . ALA A 1 190 ? -24.734 -9.414 -14.195 1 76.75 190 ALA A N 1
ATOM 1453 C CA . ALA A 1 190 ? -23.812 -8.914 -13.18 1 76.75 190 ALA A CA 1
ATOM 1454 C C . ALA A 1 190 ? -22.75 -8.008 -13.805 1 76.75 190 ALA A C 1
ATOM 1456 O O . ALA A 1 190 ? -22.375 -6.992 -13.211 1 76.75 190 ALA A O 1
ATOM 1457 N N . TYR A 1 191 ? -22.359 -8.32 -14.906 1 78.56 191 TYR A N 1
ATOM 1458 C CA . TYR A 1 191 ? -21.406 -7.508 -15.648 1 78.56 191 TYR A CA 1
ATOM 1459 C C . TYR A 1 191 ? -21.984 -6.133 -15.961 1 78.56 191 TYR A C 1
ATOM 1461 O O . TYR A 1 191 ? -21.328 -5.113 -15.766 1 78.56 191 TYR A O 1
ATOM 1469 N N . THR A 1 192 ? -23.172 -6.207 -16.438 1 78.19 192 THR A N 1
ATOM 1470 C CA . THR A 1 192 ? -23.859 -4.977 -16.828 1 78.19 192 THR A CA 1
ATOM 1471 C C . THR A 1 192 ? -24.047 -4.062 -15.625 1 78.19 192 THR A C 1
ATOM 1473 O O . THR A 1 192 ? -23.844 -2.85 -15.711 1 78.19 192 THR A O 1
ATOM 1476 N N . GLN A 1 193 ? -24.312 -4.707 -14.547 1 75 193 GLN A N 1
ATOM 1477 C CA . GLN A 1 193 ? -24.531 -3.945 -13.328 1 75 193 GLN A CA 1
ATOM 1478 C C . GLN A 1 193 ? -23.234 -3.309 -12.836 1 75 193 GLN A C 1
ATOM 1480 O O . GLN A 1 193 ? -23.219 -2.15 -12.414 1 75 193 GLN A O 1
ATOM 1485 N N . ARG A 1 194 ? -22.234 -3.996 -12.867 1 73.81 194 ARG A N 1
ATOM 1486 C CA . ARG A 1 194 ? -20.938 -3.488 -12.453 1 73.81 194 ARG A CA 1
ATOM 1487 C C . ARG A 1 194 ? -20.469 -2.355 -13.359 1 73.81 194 ARG A C 1
ATOM 1489 O O . ARG A 1 194 ? -19.906 -1.365 -12.891 1 73.81 194 ARG A O 1
ATOM 1496 N N . ARG A 1 195 ? -20.688 -2.545 -14.531 1 74.19 195 ARG A N 1
ATOM 1497 C CA . ARG A 1 195 ? -20.328 -1.512 -15.5 1 74.19 195 ARG A CA 1
ATOM 1498 C C . ARG A 1 195 ? -21.078 -0.214 -15.219 1 74.19 195 ARG A C 1
ATOM 1500 O O . ARG A 1 195 ? -20.5 0.87 -15.258 1 74.19 195 ARG A O 1
ATOM 1507 N N . MET A 1 196 ? -22.391 -0.421 -15.07 1 72.62 196 MET A N 1
ATOM 1508 C CA . MET A 1 196 ? -23.188 0.753 -14.758 1 72.62 196 MET A CA 1
ATOM 1509 C C . MET A 1 196 ? -22.656 1.47 -13.523 1 72.62 196 MET A C 1
ATOM 1511 O O . MET A 1 196 ? -22.547 2.697 -13.508 1 72.62 196 MET A O 1
ATOM 1515 N N . ALA A 1 197 ? -22.188 0.637 -12.57 1 65.69 197 ALA A N 1
ATOM 1516 C CA . ALA A 1 197 ? -21.672 1.191 -11.328 1 65.69 197 ALA A CA 1
ATOM 1517 C C . ALA A 1 197 ? -20.328 1.88 -11.539 1 65.69 197 ALA A C 1
ATOM 1519 O O . ALA A 1 197 ? -20.062 2.941 -10.969 1 65.69 197 ALA A O 1
ATOM 1520 N N . ASP A 1 198 ? -19.578 1.38 -12.383 1 66.94 198 ASP A N 1
ATOM 1521 C CA . ASP A 1 198 ? -18.219 1.87 -12.617 1 66.94 198 ASP A CA 1
ATOM 1522 C C . ASP A 1 198 ? -18.234 3.121 -13.492 1 66.94 198 ASP A C 1
ATOM 1524 O O . ASP A 1 198 ? -17.391 4.012 -13.328 1 66.94 198 ASP A O 1
ATOM 1528 N N . THR A 1 199 ? -19.125 3.17 -14.508 1 66.31 199 THR A N 1
ATOM 1529 C CA . THR A 1 199 ? -19.062 4.203 -15.539 1 66.31 199 THR A CA 1
ATOM 1530 C C . THR A 1 199 ? -20.141 5.25 -15.328 1 66.31 199 THR A C 1
ATOM 1532 O O . THR A 1 199 ? -20.094 6.344 -15.891 1 66.31 199 THR A O 1
ATOM 1535 N N . GLY A 1 200 ? -21.156 4.828 -14.539 1 66.56 200 GLY A N 1
ATOM 1536 C CA . GLY A 1 200 ? -22.312 5.699 -14.406 1 66.56 200 GLY A CA 1
ATOM 1537 C C . GLY A 1 200 ? -23.234 5.656 -15.609 1 66.56 200 GLY A C 1
ATOM 1538 O O . GLY A 1 200 ? -24.172 6.465 -15.719 1 66.56 200 GLY A O 1
ATOM 1539 N N . GLU A 1 201 ? -23.047 4.73 -16.531 1 72.94 201 GLU A N 1
ATOM 1540 C CA . GLU A 1 201 ? -23.875 4.598 -17.719 1 72.94 201 GLU A CA 1
ATOM 1541 C C . GLU A 1 201 ? -25.281 4.109 -17.359 1 72.94 201 GLU A C 1
ATOM 1543 O O . GLU A 1 201 ? -25.469 3.439 -16.344 1 72.94 201 GLU A O 1
ATOM 1548 N N . SER A 1 202 ? -26.188 4.543 -18.281 1 76.44 202 SER A N 1
ATOM 1549 C CA . SER A 1 202 ? -27.516 3.949 -18.188 1 76.44 202 SER A CA 1
ATOM 1550 C C . SER A 1 202 ? -27.5 2.484 -18.609 1 76.44 202 SER A C 1
ATOM 1552 O O . SER A 1 202 ? -26.547 2.027 -19.25 1 76.44 202 SER A O 1
ATOM 1554 N N . ARG A 1 203 ? -28.391 1.789 -18.172 1 81.19 203 ARG A N 1
ATOM 1555 C CA . ARG A 1 203 ? -28.516 0.386 -18.562 1 81.19 203 ARG A CA 1
ATOM 1556 C C . ARG A 1 203 ? -28.484 0.226 -20.078 1 81.19 203 ARG A C 1
ATOM 1558 O O . ARG A 1 203 ? -27.781 -0.649 -20.594 1 81.19 203 ARG A O 1
ATOM 1565 N N . ALA A 1 204 ? -29.281 1.064 -20.703 1 82.62 204 ALA A N 1
ATOM 1566 C CA . ALA A 1 204 ? -29.344 0.985 -22.172 1 82.62 204 ALA A CA 1
ATOM 1567 C C . ALA A 1 204 ? -27.969 1.209 -22.781 1 82.62 204 ALA A C 1
ATOM 1569 O O . ALA A 1 204 ? -27.594 0.533 -23.734 1 82.62 204 ALA A O 1
ATOM 1570 N N . GLU A 1 205 ? -27.297 2.088 -22.266 1 82.31 205 GLU A N 1
ATOM 1571 C CA . GLU A 1 205 ? -25.953 2.379 -22.75 1 82.31 205 GLU A CA 1
ATOM 1572 C C . GLU A 1 205 ? -25 1.238 -22.438 1 82.31 205 GLU A C 1
ATOM 1574 O O . GLU A 1 205 ? -24.188 0.85 -23.281 1 82.31 205 GLU A O 1
ATOM 1579 N N . ALA A 1 206 ? -25.156 0.792 -21.328 1 81.69 206 ALA A N 1
ATOM 1580 C CA . ALA A 1 206 ? -24.312 -0.321 -20.906 1 81.69 206 ALA A CA 1
ATOM 1581 C C . ALA A 1 206 ? -24.547 -1.55 -21.781 1 81.69 206 ALA A C 1
ATOM 1583 O O . ALA A 1 206 ? -23.609 -2.236 -22.156 1 81.69 206 ALA A O 1
ATOM 1584 N N . GLU A 1 207 ? -25.734 -1.788 -22.062 1 84.56 207 GLU A N 1
ATOM 1585 C CA . GLU A 1 207 ? -26.094 -2.928 -22.891 1 84.56 207 GLU A CA 1
ATOM 1586 C C . GLU A 1 207 ? -25.594 -2.748 -24.312 1 84.56 207 GLU A C 1
ATOM 1588 O O . GLU A 1 207 ? -25.094 -3.699 -24.938 1 84.56 207 GLU A O 1
ATOM 1593 N N . ARG A 1 208 ? -25.766 -1.575 -24.781 1 83.06 208 ARG A N 1
ATOM 1594 C CA . ARG A 1 208 ? -25.281 -1.298 -26.141 1 83.06 208 ARG A CA 1
ATOM 1595 C C . ARG A 1 208 ? -23.766 -1.464 -26.219 1 83.06 208 ARG A C 1
ATOM 1597 O O . ARG A 1 208 ? -23.266 -2.061 -27.172 1 83.06 208 ARG A O 1
ATOM 1604 N N . THR A 1 209 ? -23.172 -0.979 -25.312 1 79.25 209 THR A N 1
ATOM 1605 C CA . THR A 1 209 ? -21.719 -1.061 -25.281 1 79.25 209 THR A CA 1
ATOM 1606 C C . THR A 1 209 ? -21.266 -2.508 -25.125 1 79.25 209 THR A C 1
ATOM 1608 O O . THR A 1 209 ? -20.281 -2.928 -25.766 1 79.25 209 THR A O 1
ATOM 1611 N N . THR A 1 210 ? -21.969 -3.17 -24.328 1 80.88 210 THR A N 1
ATOM 1612 C CA . THR A 1 210 ? -21.672 -4.582 -24.125 1 80.88 210 THR A CA 1
ATOM 1613 C C . THR A 1 210 ? -21.844 -5.367 -25.422 1 80.88 210 THR A C 1
ATOM 1615 O O . THR A 1 210 ? -21.016 -6.203 -25.766 1 80.88 210 THR A O 1
ATOM 1618 N N . GLN A 1 211 ? -22.875 -5.059 -26.062 1 79.94 211 GLN A N 1
ATOM 1619 C CA . GLN A 1 211 ? -23.141 -5.734 -27.328 1 79.94 211 GLN A CA 1
ATOM 1620 C C . GLN A 1 211 ? -22.078 -5.402 -28.375 1 79.94 211 GLN A C 1
ATOM 1622 O O . GLN A 1 211 ? -21.656 -6.277 -29.141 1 79.94 211 GLN A O 1
ATOM 1627 N N . ASN A 1 212 ? -21.75 -4.238 -28.359 1 79.5 212 ASN A N 1
ATOM 1628 C CA . ASN A 1 212 ? -20.703 -3.824 -29.297 1 79.5 212 ASN A CA 1
ATOM 1629 C C . ASN A 1 212 ? -19.391 -4.527 -29 1 79.5 212 ASN A C 1
ATOM 1631 O O . ASN A 1 212 ? -18.672 -4.91 -29.938 1 79.5 212 ASN A O 1
ATOM 1635 N N . LEU A 1 213 ? -19.109 -4.609 -27.781 1 78.38 213 LEU A N 1
ATOM 1636 C CA . LEU A 1 213 ? -17.906 -5.309 -27.359 1 78.38 213 LEU A CA 1
ATOM 1637 C C . LEU A 1 213 ? -17.938 -6.77 -27.812 1 78.38 213 LEU A C 1
ATOM 1639 O O . LEU A 1 213 ? -16.953 -7.281 -28.344 1 78.38 213 LEU A O 1
ATOM 1643 N N . LEU A 1 214 ? -19.047 -7.352 -27.672 1 80.19 214 LEU A N 1
ATOM 1644 C CA . LEU A 1 214 ? -19.203 -8.766 -28.016 1 80.19 214 LEU A CA 1
ATOM 1645 C C . LEU A 1 214 ? -19.109 -8.977 -29.516 1 80.19 214 LEU A C 1
ATOM 1647 O O . LEU A 1 214 ? -18.578 -9.992 -29.969 1 80.19 214 LEU A O 1
ATOM 1651 N N . ASN A 1 215 ? -19.594 -8.008 -30.281 1 78.12 215 ASN A N 1
ATOM 1652 C CA . ASN A 1 215 ? -19.641 -8.133 -31.734 1 78.12 215 ASN A CA 1
ATOM 1653 C C . ASN A 1 215 ? -18.25 -8.109 -32.344 1 78.12 215 ASN A C 1
ATOM 1655 O O . ASN A 1 215 ? -18 -8.742 -33.375 1 78.12 215 ASN A O 1
ATOM 1659 N N . HIS A 1 216 ? -17.422 -7.492 -31.688 1 82.25 216 HIS A N 1
ATOM 1660 C CA . HIS A 1 216 ? -16.141 -7.262 -32.312 1 82.25 216 HIS A CA 1
ATOM 1661 C C . HIS A 1 216 ? -15.023 -8.039 -31.609 1 82.25 216 HIS A C 1
ATOM 1663 O O . HIS A 1 216 ? -13.93 -8.188 -32.156 1 82.25 216 HIS A O 1
ATOM 1669 N N . SER A 1 217 ? -15.398 -8.609 -30.641 1 81.81 217 SER A N 1
ATOM 1670 C CA . SER A 1 217 ? -14.375 -9.188 -29.766 1 81.81 217 SER A CA 1
ATOM 1671 C C . SER A 1 217 ? -13.781 -10.453 -30.375 1 81.81 217 SER A C 1
ATOM 1673 O O . SER A 1 217 ? -12.578 -10.695 -30.266 1 81.81 217 SER A O 1
ATOM 1675 N N . ASP A 1 218 ? -14.547 -11.172 -31.047 1 85.06 218 ASP A N 1
ATOM 1676 C CA . ASP A 1 218 ? -14.055 -12.422 -31.625 1 85.06 218 ASP A CA 1
ATOM 1677 C C . ASP A 1 218 ? -13.023 -12.148 -32.719 1 85.06 218 ASP A C 1
ATOM 1679 O O . ASP A 1 218 ? -11.977 -12.805 -32.781 1 85.06 218 ASP A O 1
ATOM 1683 N N . GLU A 1 219 ? -13.383 -11.227 -33.5 1 88.69 219 GLU A N 1
ATOM 1684 C CA . GLU A 1 219 ? -12.453 -10.859 -34.562 1 88.69 219 GLU A CA 1
ATOM 1685 C C . GLU A 1 219 ? -11.148 -10.312 -34 1 88.69 219 GLU A C 1
ATOM 1687 O O . GLU A 1 219 ? -10.07 -10.617 -34.5 1 88.69 219 GLU A O 1
ATOM 1692 N N . ILE A 1 220 ? -11.289 -9.578 -33.062 1 90.69 220 ILE A N 1
ATOM 1693 C CA . ILE A 1 220 ? -10.117 -8.961 -32.469 1 90.69 220 ILE A CA 1
ATOM 1694 C C . ILE A 1 220 ? -9.281 -10.031 -31.75 1 90.69 220 ILE A C 1
ATOM 1696 O O . ILE A 1 220 ? -8.062 -10.094 -31.938 1 90.69 220 ILE A O 1
ATOM 1700 N N . SER A 1 221 ? -9.961 -10.859 -31.016 1 91.31 221 SER A N 1
ATOM 1701 C CA . SER A 1 221 ? -9.258 -11.875 -30.234 1 91.31 221 SER A CA 1
ATOM 1702 C C . SER A 1 221 ? -8.523 -12.852 -31.156 1 91.31 221 SER A C 1
ATOM 1704 O O . SER A 1 221 ? -7.445 -13.344 -30.812 1 91.31 221 SER A O 1
ATOM 1706 N N . GLU A 1 222 ? -9.094 -13.078 -32.312 1 92 222 GLU A N 1
ATOM 1707 C CA . GLU A 1 222 ? -8.516 -14.016 -33.25 1 92 222 GLU A CA 1
ATOM 1708 C C . GLU A 1 222 ? -7.184 -13.5 -33.812 1 92 222 GLU A C 1
ATOM 1710 O O . GLU A 1 222 ? -6.336 -14.281 -34.25 1 92 222 GLU A O 1
ATOM 1715 N N . LYS A 1 223 ? -7.074 -12.266 -33.719 1 95 223 LYS A N 1
ATOM 1716 C CA . LYS A 1 223 ? -5.848 -11.656 -34.219 1 95 223 LYS A CA 1
ATOM 1717 C C . LYS A 1 223 ? -4.879 -11.359 -33.094 1 95 223 LYS A C 1
ATOM 1719 O O . LYS A 1 223 ? -3.672 -11.578 -33.219 1 95 223 LYS A O 1
ATOM 1724 N N . VAL A 1 224 ? -5.375 -10.898 -32.062 1 95.69 224 VAL A N 1
ATOM 1725 C CA . VAL A 1 224 ? -4.566 -10.359 -30.984 1 95.69 224 VAL A CA 1
ATOM 1726 C C . VAL A 1 224 ? -3.936 -11.5 -30.188 1 95.69 224 VAL A C 1
ATOM 1728 O O . VAL A 1 224 ? -2.754 -11.445 -29.844 1 95.69 224 VAL A O 1
ATOM 1731 N N . ARG A 1 225 ? -4.684 -12.555 -29.859 1 95.75 225 ARG A N 1
ATOM 1732 C CA . ARG A 1 225 ? -4.188 -13.625 -29 1 95.75 225 ARG A CA 1
ATOM 1733 C C . ARG A 1 225 ? -2.98 -14.312 -29.625 1 95.75 225 ARG A C 1
ATOM 1735 O O . ARG A 1 225 ? -1.915 -14.391 -29.016 1 95.75 225 ARG A O 1
ATOM 1742 N N . PRO A 1 226 ? -3.094 -14.711 -30.953 1 97.38 226 PRO A N 1
ATOM 1743 C CA . PRO A 1 226 ? -1.917 -15.336 -31.562 1 97.38 226 PRO A CA 1
ATOM 1744 C C . PRO A 1 226 ? -0.712 -14.398 -31.609 1 97.38 226 PRO A C 1
ATOM 1746 O O . PRO A 1 226 ? 0.43 -14.844 -31.484 1 97.38 226 PRO A O 1
ATOM 1749 N N . ALA A 1 227 ? -0.975 -13.172 -31.797 1 98 227 ALA A N 1
ATOM 1750 C CA . ALA A 1 227 ? 0.113 -12.203 -31.844 1 98 227 ALA A CA 1
ATOM 1751 C C . ALA A 1 227 ? 0.833 -12.117 -30.5 1 98 227 ALA A C 1
ATOM 1753 O O . ALA A 1 227 ? 2.064 -12.094 -30.453 1 98 227 ALA A O 1
ATOM 1754 N N . VAL A 1 228 ? 0.066 -12.078 -29.453 1 97.88 228 VAL A N 1
ATOM 1755 C CA . VAL A 1 228 ? 0.625 -11.992 -28.109 1 97.88 228 VAL A CA 1
ATOM 1756 C C . VAL A 1 228 ? 1.391 -13.273 -27.781 1 97.88 228 VAL A C 1
ATOM 1758 O O . VAL A 1 228 ? 2.49 -13.219 -27.219 1 97.88 228 VAL A O 1
ATOM 1761 N N . ILE A 1 229 ? 0.808 -14.406 -28.141 1 97.94 229 ILE A N 1
ATOM 1762 C CA . ILE A 1 229 ? 1.434 -15.703 -27.906 1 97.94 229 ILE A CA 1
ATOM 1763 C C . ILE A 1 229 ? 2.773 -15.766 -28.641 1 97.94 229 ILE A C 1
ATOM 1765 O O . ILE A 1 229 ? 3.783 -16.172 -28.062 1 97.94 229 ILE A O 1
ATOM 1769 N N . SER A 1 230 ? 2.785 -15.305 -29.859 1 98.06 230 SER A N 1
ATOM 1770 C CA . SER A 1 230 ? 4 -15.305 -30.672 1 98.06 230 SER A CA 1
ATOM 1771 C C . SER A 1 230 ? 5.078 -14.422 -30.047 1 98.06 230 SER A C 1
ATOM 1773 O O . SER A 1 230 ? 6.258 -14.789 -30.031 1 98.06 230 SER A O 1
ATOM 1775 N N . LEU A 1 231 ? 4.684 -13.289 -29.578 1 98 231 LEU A N 1
ATOM 1776 C CA . LEU A 1 231 ? 5.613 -12.375 -28.938 1 98 231 LEU A CA 1
ATOM 1777 C C . LEU A 1 231 ? 6.215 -13 -27.688 1 98 231 LEU A C 1
ATOM 1779 O O . LEU A 1 231 ? 7.422 -12.898 -27.453 1 98 231 LEU A O 1
ATOM 1783 N N . ALA A 1 232 ? 5.383 -13.625 -26.922 1 97.44 232 ALA A N 1
ATOM 1784 C CA . ALA A 1 232 ? 5.848 -14.266 -25.688 1 97.44 232 ALA A CA 1
ATOM 1785 C C . ALA A 1 232 ? 6.875 -15.352 -26 1 97.44 232 ALA A C 1
ATOM 1787 O O . ALA A 1 232 ? 7.902 -15.453 -25.312 1 97.44 232 ALA A O 1
ATOM 1788 N N . HIS A 1 233 ? 6.629 -16.188 -26.984 1 97.56 233 HIS A N 1
ATOM 1789 C CA . HIS A 1 233 ? 7.543 -17.25 -27.391 1 97.56 233 HIS A CA 1
ATOM 1790 C C . HIS A 1 233 ? 8.859 -16.688 -27.906 1 97.56 233 HIS A C 1
ATOM 1792 O O . HIS A 1 233 ? 9.938 -17.203 -27.594 1 97.56 233 HIS A O 1
ATOM 1798 N N . ALA A 1 234 ? 8.742 -15.633 -28.703 1 97.81 234 ALA A N 1
ATOM 1799 C CA . ALA A 1 234 ? 9.93 -15.008 -29.281 1 97.81 234 ALA A CA 1
ATOM 1800 C C . ALA A 1 234 ? 10.859 -14.484 -28.188 1 97.81 234 ALA A C 1
ATOM 1802 O O . ALA A 1 234 ? 12.078 -14.5 -28.344 1 97.81 234 ALA A O 1
ATOM 1803 N N . HIS A 1 235 ? 10.305 -14.062 -27.125 1 97.31 235 HIS A N 1
ATOM 1804 C CA . HIS A 1 235 ? 11.078 -13.492 -26.031 1 97.31 235 HIS A CA 1
ATOM 1805 C C . HIS A 1 235 ? 11.344 -14.531 -24.953 1 97.31 235 HIS A C 1
ATOM 1807 O O . HIS A 1 235 ? 11.961 -14.227 -23.922 1 97.31 235 HIS A O 1
ATOM 1813 N N . LYS A 1 236 ? 10.828 -15.812 -25.094 1 96 236 LYS A N 1
ATOM 1814 C CA . LYS A 1 236 ? 11.031 -16.938 -24.203 1 96 236 LYS A CA 1
ATOM 1815 C C . LYS A 1 236 ? 10.547 -16.625 -22.797 1 96 236 LYS A C 1
ATOM 1817 O O . LYS A 1 236 ? 11.258 -16.875 -21.812 1 96 236 LYS A O 1
ATOM 1822 N N . LEU A 1 237 ? 9.43 -15.953 -22.719 1 96.38 237 LEU A N 1
ATOM 1823 C CA . LEU A 1 237 ? 8.836 -15.609 -21.438 1 96.38 237 LEU A CA 1
ATOM 1824 C C . LEU A 1 237 ? 7.758 -16.625 -21.047 1 96.38 237 LEU A C 1
ATOM 1826 O O . LEU A 1 237 ? 7.043 -17.125 -21.922 1 96.38 237 LEU A O 1
ATOM 1830 N N . PRO A 1 238 ? 7.695 -16.906 -19.719 1 95.56 238 PRO A N 1
ATOM 1831 C CA . PRO A 1 238 ? 6.559 -17.703 -19.266 1 95.56 238 PRO A CA 1
ATOM 1832 C C . PRO A 1 238 ? 5.211 -17.125 -19.688 1 95.56 238 PRO A C 1
ATOM 1834 O O . PRO A 1 238 ? 5.02 -15.898 -19.625 1 95.56 238 PRO A O 1
ATOM 1837 N N . LEU A 1 239 ? 4.355 -17.953 -20.188 1 96.31 239 LEU A N 1
ATOM 1838 C CA . LEU A 1 239 ? 3.023 -17.594 -20.672 1 96.31 239 LEU A CA 1
ATOM 1839 C C . LEU A 1 239 ? 1.944 -18.281 -19.844 1 96.31 239 LEU A C 1
ATOM 1841 O O . LEU A 1 239 ? 2.018 -19.5 -19.594 1 96.31 239 LEU A O 1
ATOM 1845 N N . LEU A 1 240 ? 0.944 -17.516 -19.359 1 98.12 240 LEU A N 1
ATOM 1846 C CA . LEU A 1 240 ? -0.132 -18.016 -18.516 1 98.12 240 LEU A CA 1
ATOM 1847 C C . LEU A 1 240 ? -1.492 -17.75 -19.141 1 98.12 240 LEU A C 1
ATOM 1849 O O . LEU A 1 240 ? -1.659 -16.781 -19.891 1 98.12 240 LEU A O 1
ATOM 1853 N N . SER A 1 241 ? -2.439 -18.656 -18.969 1 97.5 241 SER A N 1
ATOM 1854 C CA . SER A 1 241 ? -3.844 -18.391 -19.266 1 97.5 241 SER A CA 1
ATOM 1855 C C . SER A 1 241 ? -4.582 -17.922 -18.016 1 97.5 241 SER A C 1
ATOM 1857 O O . SER A 1 241 ? -4.117 -18.125 -16.891 1 97.5 241 SER A O 1
ATOM 1859 N N . HIS A 1 242 ? -5.59 -17.219 -18.219 1 95.25 242 HIS A N 1
ATOM 1860 C CA . HIS A 1 242 ? -6.355 -16.625 -17.125 1 95.25 242 HIS A CA 1
ATOM 1861 C C . HIS A 1 242 ? -7.824 -17.031 -17.188 1 95.25 242 HIS A C 1
ATOM 1863 O O . HIS A 1 242 ? -8.398 -17.141 -18.281 1 95.25 242 HIS A O 1
ATOM 1869 N N . ASP A 1 243 ? -8.391 -17.391 -16.031 1 94.12 243 ASP A N 1
ATOM 1870 C CA . ASP A 1 243 ? -9.82 -17.609 -15.844 1 94.12 243 ASP A CA 1
ATOM 1871 C C . ASP A 1 243 ? -10.328 -18.75 -16.719 1 94.12 243 ASP A C 1
ATOM 1873 O O . ASP A 1 243 ? -11.406 -18.656 -17.312 1 94.12 243 ASP A O 1
ATOM 1877 N N . ASP A 1 244 ? -9.547 -19.719 -16.875 1 95.94 244 ASP A N 1
ATOM 1878 C CA . ASP A 1 244 ? -10.047 -20.906 -17.562 1 95.94 244 ASP A CA 1
ATOM 1879 C C . ASP A 1 244 ? -11.328 -21.422 -16.922 1 95.94 244 ASP A C 1
ATOM 1881 O O . ASP A 1 244 ? -11.375 -21.672 -15.719 1 95.94 244 ASP A O 1
ATOM 1885 N N . THR A 1 245 ? -12.352 -21.641 -17.766 1 94 245 THR A N 1
ATOM 1886 C CA . THR A 1 245 ? -13.68 -21.984 -17.266 1 94 245 THR A CA 1
ATOM 1887 C C . THR A 1 245 ? -14.188 -23.266 -17.938 1 94 245 THR A C 1
ATOM 1889 O O . THR A 1 245 ? -14.641 -24.188 -17.25 1 94 245 THR A O 1
ATOM 1892 N N . GLU A 1 246 ? -14.125 -23.25 -19.203 1 94.69 246 GLU A N 1
ATOM 1893 C CA . GLU A 1 246 ? -14.523 -24.422 -20 1 94.69 246 GLU A CA 1
ATOM 1894 C C . GLU A 1 246 ? -13.312 -25.266 -20.359 1 94.69 246 GLU A C 1
ATOM 1896 O O . GLU A 1 246 ? -12.18 -24.781 -20.391 1 94.69 246 GLU A O 1
ATOM 1901 N N . LEU A 1 247 ? -13.586 -26.547 -20.656 1 96.75 247 LEU A N 1
ATOM 1902 C CA . LEU A 1 247 ? -12.523 -27.484 -20.953 1 96.75 247 LEU A CA 1
ATOM 1903 C C . LEU A 1 247 ? -11.734 -27.047 -22.188 1 96.75 247 LEU A C 1
ATOM 1905 O O . LEU A 1 247 ? -10.516 -27.25 -22.25 1 96.75 247 LEU A O 1
ATOM 1909 N N . HIS A 1 248 ? -12.414 -26.422 -23.141 1 95.75 248 HIS A N 1
ATOM 1910 C CA . HIS A 1 248 ? -11.734 -26.047 -24.375 1 95.75 248 HIS A CA 1
ATOM 1911 C C . HIS A 1 248 ? -10.766 -24.891 -24.141 1 95.75 248 HIS A C 1
ATOM 1913 O O . HIS A 1 248 ? -9.82 -24.703 -24.891 1 95.75 248 HIS A O 1
ATOM 1919 N N . HIS A 1 249 ? -10.984 -24.031 -23.094 1 95.88 249 HIS A N 1
ATOM 1920 C CA . HIS A 1 249 ? -10 -23.016 -22.734 1 95.88 249 HIS A CA 1
ATOM 1921 C C . HIS A 1 249 ? -8.656 -23.641 -22.406 1 95.88 249 HIS A C 1
ATOM 1923 O O . HIS A 1 249 ? -7.609 -23.109 -22.797 1 95.88 249 HIS A O 1
ATOM 1929 N N . VAL A 1 250 ? -8.688 -24.766 -21.688 1 97.88 250 VAL A N 1
ATOM 1930 C CA . VAL A 1 250 ? -7.473 -25.469 -21.297 1 97.88 250 VAL A CA 1
ATOM 1931 C C . VAL A 1 250 ? -6.824 -26.109 -22.531 1 97.88 250 VAL A C 1
ATOM 1933 O O . VAL A 1 250 ? -5.602 -26.062 -22.688 1 97.88 250 VAL A O 1
ATOM 1936 N N . ASP A 1 251 ? -7.707 -26.656 -23.422 1 97.94 251 ASP A N 1
ATOM 1937 C CA . ASP A 1 251 ? -7.199 -27.203 -24.672 1 97.94 251 ASP A CA 1
ATOM 1938 C C . ASP A 1 251 ? -6.438 -26.156 -25.469 1 97.94 251 ASP A C 1
ATOM 1940 O O . ASP A 1 251 ? -5.355 -26.438 -26 1 97.94 251 ASP A O 1
ATOM 1944 N N . GLU A 1 252 ? -7.035 -25.016 -25.547 1 97 252 GLU A N 1
ATOM 1945 C CA . GLU A 1 252 ? -6.422 -23.906 -26.281 1 97 252 GLU A CA 1
ATOM 1946 C C . GLU A 1 252 ? -5.094 -23.5 -25.656 1 97 252 GLU A C 1
ATOM 1948 O O . GLU A 1 252 ? -4.098 -23.312 -26.359 1 97 252 GLU A O 1
ATOM 1953 N N . ALA A 1 253 ? -5.043 -23.344 -24.406 1 97.5 253 ALA A N 1
ATOM 1954 C CA . ALA A 1 253 ? -3.832 -22.969 -23.688 1 97.5 253 ALA A CA 1
ATOM 1955 C C . ALA A 1 253 ? -2.717 -23.984 -23.906 1 97.5 253 ALA A C 1
ATOM 1957 O O . ALA A 1 253 ? -1.574 -23.609 -24.188 1 97.5 253 ALA A O 1
ATOM 1958 N N . LEU A 1 254 ? -3.053 -25.281 -23.812 1 97.5 254 LEU A N 1
ATOM 1959 C CA . LEU A 1 254 ? -2.086 -26.359 -24 1 97.5 254 LEU A CA 1
ATOM 1960 C C . LEU A 1 254 ? -1.494 -26.312 -25.406 1 97.5 254 LEU A C 1
ATOM 1962 O O . LEU A 1 254 ? -0.283 -26.469 -25.578 1 97.5 254 LEU A O 1
ATOM 1966 N N . SER A 1 255 ? -2.393 -26.031 -26.391 1 97.56 255 SER A N 1
ATOM 1967 C CA . SER A 1 255 ? -1.948 -25.984 -27.766 1 97.56 255 SER A CA 1
ATOM 1968 C C . SER A 1 255 ? -0.991 -24.812 -28 1 97.56 255 SER A C 1
ATOM 1970 O O . SER A 1 255 ? -0.204 -24.828 -28.953 1 97.56 255 SER A O 1
ATOM 1972 N N . GLU A 1 256 ? -0.981 -23.859 -27.141 1 97.75 256 GLU A N 1
ATOM 1973 C CA . GLU A 1 256 ? -0.184 -22.641 -27.281 1 97.75 256 GLU A CA 1
ATOM 1974 C C . GLU A 1 256 ? 1.088 -22.719 -26.438 1 97.75 256 GLU A C 1
ATOM 1976 O O . GLU A 1 256 ? 1.865 -21.766 -26.391 1 97.75 256 GLU A O 1
ATOM 1981 N N . GLY A 1 257 ? 1.275 -23.797 -25.703 1 96.12 257 GLY A N 1
ATOM 1982 C CA . GLY A 1 257 ? 2.467 -23.984 -24.891 1 96.12 257 GLY A CA 1
ATOM 1983 C C . GLY A 1 257 ? 2.357 -23.344 -23.516 1 96.12 257 GLY A C 1
ATOM 1984 O O . GLY A 1 257 ? 3.363 -23.156 -22.828 1 96.12 257 GLY A O 1
ATOM 1985 N N . ILE A 1 258 ? 1.175 -23 -23.109 1 97.19 258 ILE A N 1
ATOM 1986 C CA . ILE A 1 258 ? 0.931 -22.422 -21.797 1 97.19 258 ILE A CA 1
ATOM 1987 C C . ILE A 1 258 ? 0.995 -23.516 -20.734 1 97.19 258 ILE A C 1
ATOM 1989 O O . ILE A 1 258 ? 0.397 -24.578 -20.891 1 97.19 258 ILE A O 1
ATOM 1993 N N . THR A 1 259 ? 1.686 -23.234 -19.641 1 95.25 259 THR A N 1
ATOM 1994 C CA . THR A 1 259 ? 1.919 -24.266 -18.641 1 95.25 259 THR A CA 1
ATOM 1995 C C . THR A 1 259 ? 1.325 -23.844 -17.297 1 95.25 259 THR A C 1
ATOM 1997 O O . THR A 1 259 ? 1.413 -24.594 -16.312 1 95.25 259 THR A O 1
ATOM 2000 N N . VAL A 1 260 ? 0.76 -22.672 -17.203 1 98.31 260 VAL A N 1
ATOM 2001 C CA . VAL A 1 260 ? 0.197 -22.172 -15.953 1 98.31 260 VAL A CA 1
ATOM 2002 C C . VAL A 1 260 ? -1.229 -21.688 -16.188 1 98.31 260 VAL A C 1
ATOM 2004 O O . VAL A 1 260 ? -1.476 -20.891 -17.094 1 98.31 260 VAL A O 1
ATOM 2007 N N . SER A 1 261 ? -2.195 -22.219 -15.453 1 98.38 261 SER A N 1
ATOM 2008 C CA . SER A 1 261 ? -3.576 -21.75 -15.438 1 98.38 261 SER A CA 1
ATOM 2009 C C . SER A 1 261 ? -3.85 -20.875 -14.211 1 98.38 261 SER A C 1
ATOM 2011 O O . SER A 1 261 ? -3.945 -21.391 -13.094 1 98.38 261 SER A O 1
ATOM 2013 N N . GLU A 1 262 ? -4.031 -19.562 -14.477 1 97.56 262 GLU A N 1
ATOM 2014 C CA . GLU A 1 262 ? -4.309 -18.625 -13.383 1 97.56 262 GLU A CA 1
ATOM 2015 C C . GLU A 1 262 ? -5.801 -18.547 -13.086 1 97.56 262 GLU A C 1
ATOM 2017 O O . GLU A 1 262 ? -6.605 -18.281 -13.984 1 97.56 262 GLU A O 1
ATOM 2022 N N . PHE A 1 263 ? -6.164 -18.812 -11.914 1 96.44 263 PHE A N 1
ATOM 2023 C CA . PHE A 1 263 ? -7.496 -18.578 -11.375 1 96.44 263 PHE A CA 1
ATOM 2024 C C . PHE A 1 263 ? -8.555 -19.312 -12.188 1 96.44 263 PHE A C 1
ATOM 2026 O O . PHE A 1 263 ? -9.531 -18.703 -12.633 1 96.44 263 PHE A O 1
ATOM 2033 N N . PRO A 1 264 ? -8.383 -20.594 -12.422 1 96.69 264 PRO A N 1
ATOM 2034 C CA . PRO A 1 264 ? -9.484 -21.297 -13.086 1 96.69 264 PRO A CA 1
ATOM 2035 C C . PRO A 1 264 ? -10.828 -21.094 -12.383 1 96.69 264 PRO A C 1
ATOM 2037 O O . PRO A 1 264 ? -10.875 -21.047 -11.148 1 96.69 264 PRO A O 1
ATOM 2040 N N . CYS A 1 265 ? -11.891 -21.094 -13.125 1 94.25 265 CYS A N 1
ATOM 2041 C CA . CYS A 1 265 ? -13.172 -20.672 -12.586 1 94.25 265 CYS A CA 1
ATOM 2042 C C . CYS A 1 265 ? -14.055 -21.875 -12.258 1 94.25 265 CYS A C 1
ATOM 2044 O O . CYS A 1 265 ? -15.078 -21.734 -11.586 1 94.25 265 CYS A O 1
ATOM 2046 N N . THR A 1 266 ? -13.703 -23.062 -12.719 1 94.62 266 THR A N 1
ATOM 2047 C CA . THR A 1 266 ? -14.469 -24.266 -12.438 1 94.62 266 THR A CA 1
ATOM 2048 C C . THR A 1 266 ? -13.555 -25.406 -11.992 1 94.62 266 THR A C 1
ATOM 2050 O O . THR A 1 266 ? -12.375 -25.438 -12.359 1 94.62 266 THR A O 1
ATOM 2053 N N . LEU A 1 267 ? -14.117 -26.297 -11.227 1 95.94 267 LEU A N 1
ATOM 2054 C CA . LEU A 1 267 ? -13.398 -27.484 -10.789 1 95.94 267 LEU A CA 1
ATOM 2055 C C . LEU A 1 267 ? -12.945 -28.312 -11.984 1 95.94 267 LEU A C 1
ATOM 2057 O O . LEU A 1 267 ? -11.836 -28.844 -11.992 1 95.94 267 LEU A O 1
ATOM 2061 N N . ALA A 1 268 ? -13.812 -28.406 -13.031 1 97.25 268 ALA A N 1
ATOM 2062 C CA . ALA A 1 268 ? -13.531 -29.188 -14.234 1 97.25 268 ALA A CA 1
ATOM 2063 C C . ALA A 1 268 ? -12.32 -28.641 -14.977 1 97.25 268 ALA A C 1
ATOM 2065 O O . ALA A 1 268 ? -11.453 -29.406 -15.414 1 97.25 268 ALA A O 1
ATOM 2066 N N . ALA A 1 269 ? -12.266 -27.359 -15.109 1 97.38 269 ALA A N 1
ATOM 2067 C CA . ALA A 1 269 ? -11.141 -26.734 -15.805 1 97.38 269 ALA A CA 1
ATOM 2068 C C . ALA A 1 269 ? -9.836 -26.938 -15.031 1 97.38 269 ALA A C 1
ATOM 2070 O O . ALA A 1 269 ? -8.805 -27.25 -15.633 1 97.38 269 ALA A O 1
ATOM 2071 N N . ALA A 1 270 ? -9.883 -26.797 -13.766 1 98.19 270 ALA A N 1
ATOM 2072 C CA . ALA A 1 270 ? -8.703 -26.984 -12.922 1 98.19 270 ALA A CA 1
ATOM 2073 C C . ALA A 1 270 ? -8.203 -28.422 -12.977 1 98.19 270 ALA A C 1
ATOM 2075 O O . ALA A 1 270 ? -7 -28.672 -13.047 1 98.19 270 ALA A O 1
ATOM 2076 N N . ARG A 1 271 ? -9.133 -29.375 -12.914 1 98.5 271 ARG A N 1
ATOM 2077 C CA . ARG A 1 271 ? -8.789 -30.797 -12.992 1 98.5 271 ARG A CA 1
ATOM 2078 C C . ARG A 1 271 ? -8.094 -31.109 -14.312 1 98.5 271 ARG A C 1
ATOM 2080 O O . ARG A 1 271 ? -7.102 -31.844 -14.328 1 98.5 271 ARG A O 1
ATOM 2087 N N . LYS A 1 272 ? -8.68 -30.547 -15.352 1 98.56 272 LYS A N 1
ATOM 2088 C CA . LYS A 1 272 ? -8.078 -30.797 -16.656 1 98.56 272 LYS A CA 1
ATOM 2089 C C . LYS A 1 272 ? -6.676 -30.203 -16.734 1 98.56 272 LYS A C 1
ATOM 2091 O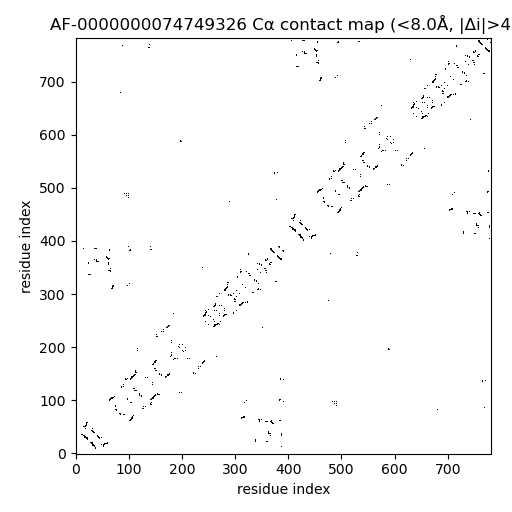 O . LYS A 1 272 ? -5.758 -30.828 -17.266 1 98.56 272 LYS A O 1
ATOM 2096 N N . ALA A 1 273 ? -6.492 -28.969 -16.297 1 98.56 273 ALA A N 1
ATOM 2097 C CA . ALA A 1 273 ? -5.176 -28.344 -16.266 1 98.56 273 ALA A CA 1
ATOM 2098 C C . ALA A 1 273 ? -4.16 -29.203 -15.531 1 98.56 273 ALA A C 1
ATOM 2100 O O . ALA A 1 273 ? -3.072 -29.469 -16.047 1 98.56 273 ALA A O 1
ATOM 2101 N N . LYS A 1 274 ? -4.535 -29.719 -14.414 1 98.12 274 LYS A N 1
ATOM 2102 C CA . LYS A 1 274 ? -3.654 -30.531 -13.594 1 98.12 274 LYS A CA 1
ATOM 2103 C C . LYS A 1 274 ? -3.342 -31.859 -14.281 1 98.12 274 LYS A C 1
ATOM 2105 O O . LYS A 1 274 ? -2.219 -32.375 -14.195 1 98.12 274 LYS A O 1
ATOM 2110 N N . ALA A 1 275 ? -4.391 -32.406 -14.883 1 98.06 275 ALA A N 1
ATOM 2111 C CA . ALA A 1 275 ? -4.223 -33.656 -15.602 1 98.06 275 ALA A CA 1
ATOM 2112 C C . ALA A 1 275 ? -3.17 -33.531 -16.703 1 98.06 275 ALA A C 1
ATOM 2114 O O . ALA A 1 275 ? -2.533 -34.531 -17.078 1 98.06 275 ALA A O 1
ATOM 2115 N N . HIS A 1 276 ? -2.979 -32.344 -17.219 1 98 276 HIS A N 1
ATOM 2116 C CA . HIS A 1 276 ? -2 -32.094 -18.266 1 98 276 HIS A CA 1
ATOM 2117 C C . HIS A 1 276 ? -0.754 -31.422 -17.703 1 98 276 HIS A C 1
ATOM 2119 O O . HIS A 1 276 ? -0.022 -30.766 -18.453 1 98 276 HIS A O 1
ATOM 2125 N N . GLN A 1 277 ? -0.595 -31.406 -16.359 1 97 277 GLN A N 1
ATOM 2126 C CA . GLN A 1 277 ? 0.608 -31 -15.641 1 97 277 GLN A CA 1
ATOM 2127 C C . GLN A 1 277 ? 0.8 -29.484 -15.68 1 97 277 GLN A C 1
ATOM 2129 O O . GLN A 1 277 ? 1.929 -29 -15.609 1 97 277 GLN A O 1
ATOM 2134 N N . MET A 1 278 ? -0.288 -28.75 -15.93 1 98.06 278 MET A N 1
ATOM 2135 C CA . MET A 1 278 ? -0.22 -27.312 -15.758 1 98.06 278 MET A CA 1
ATOM 2136 C C . MET A 1 278 ? -0.148 -26.938 -14.281 1 98.06 278 MET A C 1
ATOM 2138 O O . MET A 1 278 ? -0.708 -27.641 -13.438 1 98.06 278 MET A O 1
ATOM 2142 N N . CYS A 1 279 ? 0.591 -25.938 -13.961 1 98.19 279 CYS A N 1
ATOM 2143 C CA . CYS A 1 279 ? 0.53 -25.328 -12.633 1 98.19 279 CYS A CA 1
ATOM 2144 C C . CYS A 1 279 ? -0.742 -24.5 -12.469 1 98.19 279 CYS A C 1
ATOM 2146 O O . CYS A 1 279 ? -1.124 -23.75 -13.375 1 98.19 279 CYS A O 1
ATOM 2148 N N . VAL A 1 280 ? -1.442 -24.672 -11.375 1 98.69 280 VAL A N 1
ATOM 2149 C CA . VAL A 1 280 ? -2.686 -23.953 -11.125 1 98.69 280 VAL A CA 1
ATOM 2150 C C . VAL A 1 280 ? -2.459 -22.891 -10.047 1 98.69 280 VAL A C 1
ATOM 2152 O O . VAL A 1 280 ? -1.93 -23.188 -8.969 1 98.69 280 VAL A O 1
ATOM 2155 N N . VAL A 1 281 ? -2.857 -21.641 -10.336 1 98.69 281 VAL A N 1
ATOM 2156 C CA . VAL A 1 281 ? -2.723 -20.5 -9.43 1 98.69 281 VAL A CA 1
ATOM 2157 C C . VAL A 1 281 ? -4.086 -20.141 -8.844 1 98.69 281 VAL A C 1
ATOM 2159 O O . VAL A 1 281 ? -5.059 -19.984 -9.586 1 98.69 281 VAL A O 1
ATOM 2162 N N . GLY A 1 282 ? -4.199 -20.109 -7.527 1 97.69 282 GLY A N 1
ATOM 2163 C CA . GLY A 1 282 ? -5.363 -19.578 -6.836 1 97.69 282 GLY A CA 1
ATOM 2164 C C . GLY A 1 282 ? -5.121 -18.234 -6.199 1 97.69 282 GLY A C 1
ATOM 2165 O O . GLY A 1 282 ? -3.975 -17.859 -5.938 1 97.69 282 GLY A O 1
ATOM 2166 N N . GLY A 1 283 ? -6.152 -17.469 -6.035 1 97.06 283 GLY A N 1
ATOM 2167 C CA . GLY A 1 283 ? -6.051 -16.203 -5.336 1 97.06 283 GLY A CA 1
ATOM 2168 C C . GLY A 1 283 ? -6.043 -16.344 -3.824 1 97.06 283 GLY A C 1
ATOM 2169 O O . GLY A 1 283 ? -6.996 -16.859 -3.238 1 97.06 283 GLY A O 1
ATOM 2170 N N . ALA A 1 284 ? -5.062 -15.867 -3.133 1 97.69 284 ALA A N 1
ATOM 2171 C CA . ALA A 1 284 ? -4.918 -15.969 -1.683 1 97.69 284 ALA A CA 1
ATOM 2172 C C . ALA A 1 284 ? -6.051 -15.25 -0.964 1 97.69 284 ALA A C 1
ATOM 2174 O O . ALA A 1 284 ? -6.535 -15.711 0.07 1 97.69 284 ALA A O 1
ATOM 2175 N N . PRO A 1 285 ? -6.508 -14.031 -1.5 1 96.19 285 PRO A N 1
ATOM 2176 C CA . PRO A 1 285 ? -7.625 -13.359 -0.827 1 96.19 285 PRO A CA 1
ATOM 2177 C C . PRO A 1 285 ? -8.867 -14.242 -0.722 1 96.19 285 PRO A C 1
ATOM 2179 O O . PRO A 1 285 ? -9.586 -14.188 0.277 1 96.19 285 PRO A O 1
ATOM 2182 N N . ASN A 1 286 ? -9.078 -15.078 -1.677 1 92.88 286 ASN A N 1
ATOM 2183 C CA . ASN A 1 286 ? -10.25 -15.945 -1.697 1 92.88 286 ASN A CA 1
ATOM 2184 C C . ASN A 1 286 ? -10.164 -17.031 -0.624 1 92.88 286 ASN A C 1
ATOM 2186 O O . ASN A 1 286 ? -11.188 -17.453 -0.087 1 92.88 286 ASN A O 1
ATOM 2190 N N . VAL A 1 287 ? -8.992 -17.453 -0.361 1 93.69 287 VAL A N 1
ATOM 2191 C CA . VAL A 1 287 ? -8.797 -18.422 0.709 1 93.69 287 VAL A CA 1
ATOM 2192 C C . VAL A 1 287 ? -9.172 -17.797 2.051 1 93.69 287 VAL A C 1
ATOM 2194 O O . VAL A 1 287 ? -9.859 -18.422 2.865 1 93.69 287 VAL A O 1
ATOM 2197 N N . LEU A 1 288 ? -8.781 -16.578 2.271 1 94.12 288 LEU A N 1
ATOM 2198 C CA . LEU A 1 288 ? -8.977 -15.883 3.541 1 94.12 288 LEU A CA 1
ATOM 2199 C C . LEU A 1 288 ? -10.438 -15.516 3.742 1 94.12 288 LEU A C 1
ATOM 2201 O O . LEU A 1 288 ? -10.93 -15.492 4.875 1 94.12 288 LEU A O 1
ATOM 2205 N N . ARG A 1 289 ? -11.078 -15.125 2.744 1 87.75 289 ARG A N 1
ATOM 2206 C CA . ARG A 1 289 ? -12.469 -14.703 2.832 1 87.75 289 ARG A CA 1
ATOM 2207 C C . ARG A 1 289 ? -13.398 -15.906 2.996 1 87.75 289 ARG A C 1
ATOM 2209 O O . ARG A 1 289 ? -14.516 -15.773 3.484 1 87.75 289 ARG A O 1
ATOM 2216 N N . GLY A 1 290 ? -12.961 -16.828 2.797 1 75.44 290 GLY A N 1
ATOM 2217 C CA . GLY A 1 290 ? -13.82 -18 2.875 1 75.44 290 GLY A CA 1
ATOM 2218 C C . GLY A 1 290 ? -14.945 -17.984 1.853 1 75.44 290 GLY A C 1
ATOM 2219 O O . GLY A 1 290 ? -15.32 -16.922 1.354 1 75.44 290 GLY A O 1
ATOM 2220 N N . GLY A 1 291 ? -15.25 -18.938 1.02 1 64.19 291 GLY A N 1
ATOM 2221 C CA . GLY A 1 291 ? -16.484 -19.094 0.27 1 64.19 291 GLY A CA 1
ATOM 2222 C C . GLY A 1 291 ? -16.344 -18.719 -1.193 1 64.19 291 GLY A C 1
ATOM 2223 O O . GLY A 1 291 ? -15.312 -18.203 -1.611 1 64.19 291 GLY A O 1
ATOM 2224 N N . SER A 1 292 ? -17.25 -19.172 -1.981 1 56.81 292 SER A N 1
ATOM 2225 C CA . SER A 1 292 ? -17.328 -18.859 -3.404 1 56.81 292 SER A CA 1
ATOM 2226 C C . SER A 1 292 ? -18.141 -17.594 -3.65 1 56.81 292 SER A C 1
ATOM 2228 O O . SER A 1 292 ? -19.266 -17.469 -3.172 1 56.81 292 SER A O 1
ATOM 2230 N N . GLN A 1 293 ? -17.625 -16.359 -3.654 1 50.53 293 GLN A N 1
ATOM 2231 C CA . GLN A 1 293 ? -18.438 -15.148 -3.729 1 50.53 293 GLN A CA 1
ATOM 2232 C C . GLN A 1 293 ? -18.984 -14.945 -5.137 1 50.53 293 GLN A C 1
ATOM 2234 O O . GLN A 1 293 ? -20.016 -14.289 -5.312 1 50.53 293 GLN A O 1
ATOM 2239 N N . SER A 1 294 ? -18.25 -15.32 -6.141 1 55.41 294 SER A N 1
ATOM 2240 C CA . SER A 1 294 ? -18.672 -14.836 -7.449 1 55.41 294 SER A CA 1
ATOM 2241 C C . SER A 1 294 ? -19.219 -15.969 -8.312 1 55.41 294 SER A C 1
ATOM 2243 O O . SER A 1 294 ? -19.281 -15.852 -9.539 1 55.41 294 SER A O 1
ATOM 2245 N N . GLY A 1 295 ? -19.656 -17 -7.664 1 66.44 295 GLY A N 1
ATOM 2246 C CA . GLY A 1 295 ? -20.141 -18.094 -8.477 1 66.44 295 GLY A CA 1
ATOM 2247 C C . GLY A 1 295 ? -19.016 -18.969 -9.031 1 66.44 295 GLY A C 1
ATOM 2248 O O . GLY A 1 295 ? -19.266 -20.047 -9.555 1 66.44 295 GLY A O 1
ATOM 2249 N N . ASN A 1 296 ? -17.953 -18.469 -8.977 1 81.94 296 ASN A N 1
ATOM 2250 C CA . ASN A 1 296 ? -16.797 -19.266 -9.367 1 81.94 296 ASN A CA 1
ATOM 2251 C C . ASN A 1 296 ? -16.375 -20.234 -8.266 1 81.94 296 ASN A C 1
ATOM 2253 O O . ASN A 1 296 ? -16.828 -20.109 -7.121 1 81.94 296 ASN A O 1
ATOM 2257 N N . VAL A 1 297 ? -15.664 -21.203 -8.68 1 87.38 297 VAL A N 1
ATOM 2258 C CA . VAL A 1 297 ? -15.188 -22.203 -7.734 1 87.38 297 VAL A CA 1
ATOM 2259 C C . VAL A 1 297 ? -14.359 -21.547 -6.641 1 87.38 297 VAL A C 1
ATOM 2261 O O . VAL A 1 297 ? -13.586 -20.625 -6.91 1 87.38 297 VAL A O 1
ATOM 2264 N N . ALA A 1 298 ? -14.656 -21.953 -5.414 1 91.62 298 ALA A N 1
ATOM 2265 C CA . ALA A 1 298 ? -13.852 -21.469 -4.301 1 91.62 298 ALA A CA 1
ATOM 2266 C C . ALA A 1 298 ? -12.445 -22.047 -4.336 1 91.62 298 ALA A C 1
ATOM 2268 O O . ALA A 1 298 ? -12.266 -23.234 -4.648 1 91.62 298 ALA A O 1
ATOM 2269 N N . VAL A 1 299 ? -11.438 -21.281 -4.035 1 94.5 299 VAL A N 1
ATOM 2270 C CA . VAL A 1 299 ? -10.055 -21.75 -4.012 1 94.5 299 VAL A CA 1
ATOM 2271 C C . VAL A 1 299 ? -9.906 -22.875 -2.984 1 94.5 299 VAL A C 1
ATOM 2273 O O . VAL A 1 299 ? -9.156 -23.812 -3.197 1 94.5 299 VAL A O 1
ATOM 2276 N N . SER A 1 300 ? -10.656 -22.766 -1.865 1 93.5 300 SER A N 1
ATOM 2277 C CA . SER A 1 300 ? -10.617 -23.812 -0.837 1 93.5 300 SER A CA 1
ATOM 2278 C C . SER A 1 300 ? -11.078 -25.156 -1.387 1 93.5 300 SER A C 1
ATOM 2280 O O . SER A 1 300 ? -10.57 -26.203 -0.986 1 93.5 300 SER A O 1
ATOM 2282 N N . ASP A 1 301 ? -12.055 -25.125 -2.326 1 93.5 301 ASP A N 1
ATOM 2283 C CA . ASP A 1 301 ? -12.523 -26.359 -2.957 1 93.5 301 ASP A CA 1
ATOM 2284 C C . ASP A 1 301 ? -11.445 -26.953 -3.859 1 93.5 301 ASP A C 1
ATOM 2286 O O . ASP A 1 301 ? -11.273 -28.172 -3.9 1 93.5 301 ASP A O 1
ATOM 2290 N N . LEU A 1 302 ? -10.805 -26.125 -4.609 1 96.25 302 LEU A N 1
ATOM 2291 C CA . LEU A 1 302 ? -9.695 -26.578 -5.441 1 96.25 302 LEU A CA 1
ATOM 2292 C C . LEU A 1 302 ? -8.586 -27.188 -4.59 1 96.25 302 LEU A C 1
ATOM 2294 O O . LEU A 1 302 ? -8.016 -28.219 -4.945 1 96.25 302 LEU A O 1
ATOM 2298 N N . MET A 1 303 ? -8.305 -26.609 -3.471 1 95.94 303 MET A N 1
ATOM 2299 C CA . MET A 1 303 ? -7.246 -27.062 -2.574 1 95.94 303 MET A CA 1
ATOM 2300 C C . MET A 1 303 ? -7.617 -28.406 -1.937 1 95.94 303 MET A C 1
ATOM 2302 O O . MET A 1 303 ? -6.754 -29.25 -1.717 1 95.94 303 MET A O 1
ATOM 2306 N N . ALA A 1 304 ? -8.891 -28.516 -1.599 1 93.94 304 ALA A N 1
ATOM 2307 C CA . ALA A 1 304 ? -9.367 -29.766 -1.015 1 93.94 304 ALA A CA 1
ATOM 2308 C C . ALA A 1 304 ? -9.086 -30.938 -1.938 1 93.94 304 ALA A C 1
ATOM 2310 O O . ALA A 1 304 ? -8.844 -32.062 -1.473 1 93.94 304 ALA A O 1
ATOM 2311 N N . GLU A 1 305 ? -9.023 -30.656 -3.215 1 95.5 305 GLU A N 1
ATOM 2312 C CA . GLU A 1 305 ? -8.75 -31.703 -4.199 1 95.5 305 GLU A CA 1
ATOM 2313 C C . GLU A 1 305 ? -7.273 -31.734 -4.574 1 95.5 305 GLU A C 1
ATOM 2315 O O . GLU A 1 305 ? -6.867 -32.5 -5.457 1 95.5 305 GLU A O 1
ATOM 2320 N N . GLY A 1 306 ? -6.516 -30.875 -3.977 1 96.12 306 GLY A N 1
ATOM 2321 C CA . GLY A 1 306 ? -5.082 -30.859 -4.234 1 96.12 306 GLY A CA 1
ATOM 2322 C C . GLY A 1 306 ? -4.727 -30.266 -5.586 1 96.12 306 GLY A C 1
ATOM 2323 O O . GLY A 1 306 ? -3.729 -30.641 -6.195 1 96.12 306 GLY A O 1
ATOM 2324 N N . LEU A 1 307 ? -5.539 -29.297 -6.078 1 98 307 LEU A N 1
ATOM 2325 C CA . LEU A 1 307 ? -5.391 -28.828 -7.449 1 98 307 LEU A CA 1
ATOM 2326 C C . LEU A 1 307 ? -4.566 -27.547 -7.5 1 98 307 LEU A C 1
ATOM 2328 O O . LEU A 1 307 ? -4.062 -27.172 -8.555 1 98 307 LEU A O 1
ATOM 2332 N N . VAL A 1 308 ? -4.371 -26.812 -6.391 1 98.44 308 VAL A N 1
ATOM 2333 C CA . VAL A 1 308 ? -3.729 -25.5 -6.395 1 98.44 308 VAL A CA 1
ATOM 2334 C C . VAL A 1 308 ? -2.242 -25.656 -6.082 1 98.44 308 VAL A C 1
ATOM 2336 O O . VAL A 1 308 ? -1.87 -26.266 -5.074 1 98.44 308 VAL A O 1
ATOM 2339 N N . ASP A 1 309 ? -1.391 -25.078 -6.898 1 98.69 309 ASP A N 1
ATOM 2340 C CA . ASP A 1 309 ? 0.056 -25.156 -6.719 1 98.69 309 ASP A CA 1
ATOM 2341 C C . ASP A 1 309 ? 0.612 -23.859 -6.141 1 98.69 309 ASP A C 1
ATOM 2343 O O . ASP A 1 309 ? 1.588 -23.891 -5.387 1 98.69 309 ASP A O 1
ATOM 2347 N N . ILE A 1 310 ? 0.049 -22.766 -6.574 1 98.81 310 ILE A N 1
ATOM 2348 C CA . ILE A 1 310 ? 0.541 -21.438 -6.25 1 98.81 310 ILE A CA 1
ATOM 2349 C C . ILE A 1 310 ? -0.609 -20.562 -5.734 1 98.81 310 ILE A C 1
ATOM 2351 O O . ILE A 1 310 ? -1.731 -20.656 -6.242 1 98.81 310 ILE A O 1
ATOM 2355 N N . LEU A 1 311 ? -0.363 -19.812 -4.723 1 98.75 311 LEU A N 1
ATOM 2356 C CA . LEU A 1 311 ? -1.25 -18.719 -4.332 1 98.75 311 LEU A CA 1
ATOM 2357 C C . LEU A 1 311 ? -0.668 -17.375 -4.746 1 98.75 311 LEU A C 1
ATOM 2359 O O . LEU A 1 311 ? 0.521 -17.125 -4.543 1 98.75 311 LEU A O 1
ATOM 2363 N N . ALA A 1 312 ? -1.448 -16.531 -5.367 1 98.75 312 ALA A N 1
ATOM 2364 C CA . ALA A 1 312 ? -1.081 -15.164 -5.742 1 98.75 312 ALA A CA 1
ATOM 2365 C C . ALA A 1 312 ? -1.896 -14.141 -4.957 1 98.75 312 ALA A C 1
ATOM 2367 O O . ALA A 1 312 ? -3.012 -14.43 -4.52 1 98.75 312 ALA A O 1
ATOM 2368 N N . SER A 1 313 ? -1.375 -12.922 -4.797 1 98.31 313 SER A N 1
ATOM 2369 C CA . SER A 1 313 ? -2.002 -11.93 -3.926 1 98.31 313 SER A CA 1
ATOM 2370 C C . SER A 1 313 ? -3.193 -11.273 -4.609 1 98.31 313 SER A C 1
ATOM 2372 O O . SER A 1 313 ? -4.078 -10.734 -3.941 1 98.31 313 SER A O 1
ATOM 2374 N N . ASP A 1 314 ? -3.131 -11.32 -5.957 1 95.5 314 ASP A N 1
ATOM 2375 C CA . ASP A 1 314 ? -4.172 -10.641 -6.723 1 95.5 314 ASP A CA 1
ATOM 2376 C C . ASP A 1 314 ? -4.312 -9.18 -6.285 1 95.5 314 ASP A C 1
ATOM 2378 O O . ASP A 1 314 ? -3.48 -8.344 -6.625 1 95.5 314 ASP A O 1
ATOM 2382 N N . TYR A 1 315 ? -5.32 -8.766 -5.395 1 94.12 315 TYR A N 1
ATOM 2383 C CA . TYR A 1 315 ? -5.566 -7.363 -5.086 1 94.12 315 TYR A CA 1
ATOM 2384 C C . TYR A 1 315 ? -5.191 -7.051 -3.643 1 94.12 315 TYR A C 1
ATOM 2386 O O . TYR A 1 315 ? -5.32 -5.91 -3.195 1 94.12 315 TYR A O 1
ATOM 2394 N N . VAL A 1 316 ? -4.648 -8.07 -2.869 1 97.44 316 VAL A N 1
ATOM 2395 C CA . VAL A 1 316 ? -4.25 -7.852 -1.483 1 97.44 316 VAL A CA 1
ATOM 2396 C C . VAL A 1 316 ? -2.875 -8.461 -1.238 1 97.44 316 VAL A C 1
ATOM 2398 O O . VAL A 1 316 ? -2.768 -9.617 -0.812 1 97.44 316 VAL A O 1
ATOM 2401 N N . PRO A 1 317 ? -1.806 -7.719 -1.32 1 98.38 317 PRO A N 1
ATOM 2402 C CA . PRO A 1 317 ? -0.45 -8.258 -1.188 1 98.38 317 PRO A CA 1
ATOM 2403 C C . PRO A 1 317 ? -0.258 -9.062 0.095 1 98.38 317 PRO A C 1
ATOM 2405 O O . PRO A 1 317 ? 0.308 -10.164 0.061 1 98.38 317 PRO A O 1
ATOM 2408 N N . ARG A 1 318 ? -0.782 -8.664 1.16 1 97.94 318 ARG A N 1
ATOM 2409 C CA . ARG A 1 318 ? -0.53 -9.312 2.441 1 97.94 318 ARG A CA 1
ATOM 2410 C C . ARG A 1 318 ? -1.235 -10.664 2.518 1 97.94 318 ARG A C 1
ATOM 2412 O O . ARG A 1 318 ? -0.954 -11.469 3.408 1 97.94 318 ARG A O 1
ATOM 2419 N N . SER A 1 319 ? -2.17 -10.922 1.641 1 98.25 319 SER A N 1
ATOM 2420 C CA . SER A 1 319 ? -2.947 -12.156 1.69 1 98.25 319 SER A CA 1
ATOM 2421 C C . SER A 1 319 ? -2.055 -13.383 1.506 1 98.25 319 SER A C 1
ATOM 2423 O O . SER A 1 319 ? -2.42 -14.484 1.904 1 98.25 319 SER A O 1
ATOM 2425 N N . LEU A 1 320 ? -0.833 -13.234 0.902 1 98.75 320 LEU A N 1
ATOM 2426 C CA . LEU A 1 320 ? 0.072 -14.367 0.746 1 98.75 320 LEU A CA 1
ATOM 2427 C C . LEU A 1 320 ? 0.531 -14.891 2.104 1 98.75 320 LEU A C 1
ATOM 2429 O O . LEU A 1 320 ? 0.384 -16.078 2.4 1 98.75 320 LEU A O 1
ATOM 2433 N N . LEU A 1 321 ? 1.065 -13.953 2.939 1 98.88 321 LEU A N 1
ATOM 2434 C CA . LEU A 1 321 ? 1.56 -14.336 4.258 1 98.88 321 LEU A CA 1
ATOM 2435 C C . LEU A 1 321 ? 0.421 -14.836 5.141 1 98.88 321 LEU A C 1
ATOM 2437 O O . LEU A 1 321 ? 0.527 -15.898 5.758 1 98.88 321 LEU A O 1
ATOM 2441 N N . ASP A 1 322 ? -0.664 -14.117 5.168 1 98.56 322 ASP A N 1
ATOM 2442 C CA . ASP A 1 322 ? -1.826 -14.5 5.965 1 98.56 322 ASP A CA 1
ATOM 2443 C C . ASP A 1 322 ? -2.375 -15.852 5.523 1 98.56 322 ASP A C 1
ATOM 2445 O O . ASP A 1 322 ? -2.699 -16.703 6.359 1 98.56 322 ASP A O 1
ATOM 2449 N N . GLY A 1 323 ? -2.498 -15.992 4.195 1 98.12 323 GLY A N 1
ATOM 2450 C CA . GLY A 1 323 ? -3.041 -17.234 3.652 1 98.12 323 GLY A CA 1
ATOM 2451 C C . GLY A 1 323 ? -2.199 -18.453 3.984 1 98.12 323 GLY A C 1
ATOM 2452 O O . GLY A 1 323 ? -2.732 -19.484 4.359 1 98.12 323 GLY A O 1
ATOM 2453 N N . ALA A 1 324 ? -0.878 -18.359 3.844 1 98.62 324 ALA A N 1
ATOM 2454 C CA . ALA A 1 324 ? 0.01 -19.484 4.105 1 98.62 324 ALA A CA 1
ATOM 2455 C C . ALA A 1 324 ? -0.116 -19.953 5.547 1 98.62 324 ALA A C 1
ATOM 2457 O O . ALA A 1 324 ? -0.263 -21.156 5.805 1 98.62 324 ALA A O 1
ATOM 2458 N N . PHE A 1 325 ? -0.118 -19.031 6.535 1 98.62 325 PHE A N 1
ATOM 2459 C CA . PHE A 1 325 ? -0.189 -19.406 7.941 1 98.62 325 PHE A CA 1
ATOM 2460 C C . PHE A 1 325 ? -1.588 -19.891 8.297 1 98.62 325 PHE A C 1
ATOM 2462 O O . PHE A 1 325 ? -1.744 -20.797 9.125 1 98.62 325 PHE A O 1
ATOM 2469 N N . MET A 1 326 ? -2.584 -19.312 7.684 1 97.31 326 MET A N 1
ATOM 2470 C CA . MET A 1 326 ? -3.945 -19.781 7.941 1 97.31 326 MET A CA 1
ATOM 2471 C C . MET A 1 326 ? -4.133 -21.203 7.445 1 97.31 326 MET A C 1
ATOM 2473 O O . MET A 1 326 ? -4.672 -22.047 8.164 1 97.31 326 MET A O 1
ATOM 2477 N N . ILE A 1 327 ? -3.73 -21.453 6.223 1 97.44 327 ILE A N 1
ATOM 2478 C CA . ILE A 1 327 ? -3.84 -22.781 5.625 1 97.44 327 ILE A CA 1
ATOM 2479 C C . ILE A 1 327 ? -3.143 -23.812 6.516 1 97.44 327 ILE A C 1
ATOM 2481 O O . ILE A 1 327 ? -3.705 -24.875 6.812 1 97.44 327 ILE A O 1
ATOM 2485 N N . ALA A 1 328 ? -1.951 -23.531 6.965 1 98.06 328 ALA A N 1
ATOM 2486 C CA . ALA A 1 328 ? -1.149 -24.453 7.77 1 98.06 328 ALA A CA 1
ATOM 2487 C C . ALA A 1 328 ? -1.819 -24.734 9.109 1 98.06 328 ALA A C 1
ATOM 2489 O O . ALA A 1 328 ? -1.663 -25.812 9.672 1 98.06 328 ALA A O 1
ATOM 2490 N N . ALA A 1 329 ? -2.586 -23.766 9.656 1 97 329 ALA A N 1
ATOM 2491 C CA . ALA A 1 329 ? -3.18 -23.891 10.984 1 97 329 ALA A CA 1
ATOM 2492 C C . ALA A 1 329 ? -4.578 -24.5 10.914 1 97 329 ALA A C 1
ATOM 2494 O O . ALA A 1 329 ? -5.137 -24.906 11.93 1 97 329 ALA A O 1
ATOM 2495 N N . ASP A 1 330 ? -5.133 -24.516 9.742 1 94.81 330 ASP A N 1
ATOM 2496 C CA . ASP A 1 330 ? -6.508 -24.984 9.562 1 94.81 330 ASP A CA 1
ATOM 2497 C C . ASP A 1 330 ? -6.547 -26.453 9.156 1 94.81 330 ASP A C 1
ATOM 2499 O O . ASP A 1 330 ? -6.082 -26.812 8.078 1 94.81 330 ASP A O 1
ATOM 2503 N N . ALA A 1 331 ? -7.215 -27.25 9.906 1 93.75 331 ALA A N 1
ATOM 2504 C CA . ALA A 1 331 ? -7.234 -28.703 9.75 1 93.75 331 ALA A CA 1
ATOM 2505 C C . ALA A 1 331 ? -8.008 -29.094 8.492 1 93.75 331 ALA A C 1
ATOM 2507 O O . ALA A 1 331 ? -7.906 -30.234 8.031 1 93.75 331 ALA A O 1
ATOM 2508 N N . SER A 1 332 ? -8.727 -28.172 7.938 1 92.12 332 SER A N 1
ATOM 2509 C CA . SER A 1 332 ? -9.5 -28.469 6.734 1 92.12 332 SER A CA 1
ATOM 2510 C C . SER A 1 332 ? -8.594 -28.547 5.508 1 92.12 332 SER A C 1
ATOM 2512 O O . SER A 1 332 ? -9 -29.047 4.457 1 92.12 332 SER A O 1
ATOM 2514 N N . PHE A 1 333 ? -7.406 -28.062 5.652 1 94.75 333 PHE A N 1
ATOM 2515 C CA . PHE A 1 333 ? -6.426 -28.141 4.578 1 94.75 333 PHE A CA 1
ATOM 2516 C C . PHE A 1 333 ? -5.418 -29.25 4.844 1 94.75 333 PHE A C 1
ATOM 2518 O O . PHE A 1 333 ? -5.156 -29.594 5.996 1 94.75 333 PHE A O 1
ATOM 2525 N N . LYS A 1 334 ? -4.871 -29.75 3.801 1 95.81 334 LYS A N 1
ATOM 2526 C CA . LYS A 1 334 ? -3.904 -30.844 3.914 1 95.81 334 LYS A CA 1
ATOM 2527 C C . LYS A 1 334 ? -2.486 -30.297 4.09 1 95.81 334 LYS A C 1
ATOM 2529 O O . LYS A 1 334 ? -1.592 -31.031 4.527 1 95.81 334 LYS A O 1
ATOM 2534 N N . GLU A 1 335 ? -2.283 -29.125 3.762 1 97.31 335 GLU A N 1
ATOM 2535 C CA . GLU A 1 335 ? -0.954 -28.516 3.74 1 97.31 335 GLU A CA 1
ATOM 2536 C C . GLU A 1 335 ? -0.489 -28.156 5.148 1 97.31 335 GLU A C 1
ATOM 2538 O O . GLU A 1 335 ? -1.185 -27.438 5.875 1 97.31 335 GLU A O 1
ATOM 2543 N N . ASP A 1 336 ? 0.672 -28.688 5.516 1 98.25 336 ASP A N 1
ATOM 2544 C CA . ASP A 1 336 ? 1.357 -28.141 6.688 1 98.25 336 ASP A CA 1
ATOM 2545 C C . ASP A 1 336 ? 2.098 -26.859 6.348 1 98.25 336 ASP A C 1
ATOM 2547 O O . ASP A 1 336 ? 1.989 -26.344 5.23 1 98.25 336 ASP A O 1
ATOM 2551 N N . LEU A 1 337 ? 2.801 -26.297 7.297 1 98.62 337 LEU A N 1
ATOM 2552 C CA . LEU A 1 337 ? 3.395 -24.984 7.113 1 98.62 337 LEU A CA 1
ATOM 2553 C C . LEU A 1 337 ? 4.41 -24.984 5.977 1 98.62 337 LEU A C 1
ATOM 2555 O O . LEU A 1 337 ? 4.379 -24.125 5.102 1 98.62 337 LEU A O 1
ATOM 2559 N N . PRO A 1 338 ? 5.371 -25.969 5.918 1 98.88 338 PRO A N 1
ATOM 2560 C CA . PRO A 1 338 ? 6.297 -26.016 4.785 1 98.88 338 PRO A CA 1
ATOM 2561 C C . PRO A 1 338 ? 5.582 -26.062 3.438 1 98.88 338 PRO A C 1
ATOM 2563 O O . PRO A 1 338 ? 5.949 -25.328 2.514 1 98.88 338 PRO A O 1
ATOM 2566 N N . ALA A 1 339 ? 4.539 -26.859 3.324 1 98.69 339 ALA A N 1
ATOM 2567 C CA . ALA A 1 339 ? 3.789 -26.984 2.076 1 98.69 339 ALA A CA 1
ATOM 2568 C C . ALA A 1 339 ? 3.09 -25.672 1.731 1 98.69 339 ALA A C 1
ATOM 2570 O O . ALA A 1 339 ? 3.064 -25.266 0.569 1 98.69 339 ALA A O 1
ATOM 2571 N N . ALA A 1 340 ? 2.465 -25.031 2.713 1 98.81 340 ALA A N 1
ATOM 2572 C CA . ALA A 1 340 ? 1.777 -23.75 2.498 1 98.81 340 ALA A CA 1
ATOM 2573 C C . ALA A 1 340 ? 2.758 -22.672 2.068 1 98.81 340 ALA A C 1
ATOM 2575 O O . ALA A 1 340 ? 2.463 -21.875 1.17 1 98.81 340 ALA A O 1
ATOM 2576 N N . ILE A 1 341 ? 3.934 -22.609 2.686 1 98.94 341 ILE A N 1
ATOM 2577 C CA . ILE A 1 341 ? 4.957 -21.625 2.344 1 98.94 341 ILE A CA 1
ATOM 2578 C C . ILE A 1 341 ? 5.449 -21.875 0.919 1 98.94 341 ILE A C 1
ATOM 2580 O O . ILE A 1 341 ? 5.691 -20.922 0.168 1 98.94 341 ILE A O 1
ATOM 2584 N N . ARG A 1 342 ? 5.598 -23.094 0.53 1 98.81 342 ARG A N 1
ATOM 2585 C CA . ARG A 1 342 ? 6.039 -23.438 -0.82 1 98.81 342 ARG A CA 1
ATOM 2586 C C . ARG A 1 342 ? 5.086 -22.859 -1.864 1 98.81 342 ARG A C 1
ATOM 2588 O O . ARG A 1 342 ? 5.516 -22.469 -2.951 1 98.81 342 ARG A O 1
ATOM 2595 N N . MET A 1 343 ? 3.797 -22.766 -1.604 1 98.81 343 MET A N 1
ATOM 2596 C CA . MET A 1 343 ? 2.791 -22.266 -2.535 1 98.81 343 MET A CA 1
ATOM 2597 C C . MET A 1 343 ? 2.99 -20.781 -2.797 1 98.81 343 MET A C 1
ATOM 2599 O O . MET A 1 343 ? 2.521 -20.25 -3.809 1 98.81 343 MET A O 1
ATOM 2603 N N . VAL A 1 344 ? 3.725 -20.062 -1.849 1 98.94 344 VAL A N 1
ATOM 2604 C CA . VAL A 1 344 ? 3.832 -18.609 -1.969 1 98.94 344 VAL A CA 1
ATOM 2605 C C . VAL A 1 344 ? 5.301 -18.203 -2.072 1 98.94 344 VAL A C 1
ATOM 2607 O O . VAL A 1 344 ? 5.641 -17.031 -1.925 1 98.94 344 VAL A O 1
ATOM 2610 N N . SER A 1 345 ? 6.266 -19.109 -2.283 1 98.88 345 SER A N 1
ATOM 2611 C CA . SER A 1 345 ? 7.684 -18.797 -2.393 1 98.88 345 SER A CA 1
ATOM 2612 C C . SER A 1 345 ? 8.383 -19.703 -3.402 1 98.88 345 SER A C 1
ATOM 2614 O O . SER A 1 345 ? 8.57 -19.312 -4.559 1 98.88 345 SER A O 1
ATOM 2616 N N . GLY A 1 346 ? 8.477 -21 -3.119 1 98.81 346 GLY A N 1
ATOM 2617 C CA . GLY A 1 346 ? 9.258 -21.938 -3.92 1 98.81 346 GLY A CA 1
ATOM 2618 C C . GLY A 1 346 ? 8.641 -22.219 -5.277 1 98.81 346 GLY A C 1
ATOM 2619 O O . GLY A 1 346 ? 9.297 -22.078 -6.309 1 98.81 346 GLY A O 1
ATOM 2620 N N . THR A 1 347 ? 7.363 -22.594 -5.285 1 98.69 347 THR A N 1
ATOM 2621 C CA . THR A 1 347 ? 6.711 -23 -6.527 1 98.69 347 THR A CA 1
ATOM 2622 C C . THR A 1 347 ? 6.613 -21.812 -7.484 1 98.69 347 THR A C 1
ATOM 2624 O O . THR A 1 347 ? 6.957 -21.938 -8.664 1 98.69 347 THR A O 1
ATOM 2627 N N . PRO A 1 348 ? 6.16 -20.641 -7 1 98.75 348 PRO A N 1
ATOM 2628 C CA . PRO A 1 348 ? 6.152 -19.5 -7.926 1 98.75 348 PRO A CA 1
ATOM 2629 C C . PRO A 1 348 ? 7.547 -19.125 -8.414 1 98.75 348 PRO A C 1
ATOM 2631 O O . PRO A 1 348 ? 7.711 -18.703 -9.562 1 98.75 348 PRO A O 1
ATOM 2634 N N . ALA A 1 349 ? 8.594 -19.219 -7.605 1 98.69 349 ALA A N 1
ATOM 2635 C CA . ALA A 1 349 ? 9.961 -18.969 -8.07 1 98.69 349 ALA A CA 1
ATOM 2636 C C . ALA A 1 349 ? 10.336 -19.922 -9.203 1 98.69 349 ALA A C 1
ATOM 2638 O O . ALA A 1 349 ? 10.852 -19.484 -10.234 1 98.69 349 ALA A O 1
ATOM 2639 N N . GLU A 1 350 ? 9.977 -21.172 -9.078 1 97.44 350 GLU A N 1
ATOM 2640 C CA . GLU A 1 350 ? 10.289 -22.188 -10.078 1 97.44 350 GLU A CA 1
ATOM 2641 C C . GLU A 1 350 ? 9.57 -21.906 -11.391 1 97.44 350 GLU A C 1
ATOM 2643 O O . GLU A 1 350 ? 10.188 -21.938 -12.461 1 97.44 350 GLU A O 1
ATOM 2648 N N . VAL A 1 351 ? 8.305 -21.562 -11.32 1 96.12 351 VAL A N 1
ATOM 2649 C CA . VAL A 1 351 ? 7.492 -21.359 -12.516 1 96.12 351 VAL A CA 1
ATOM 2650 C C . VAL A 1 351 ? 7.973 -20.109 -13.258 1 96.12 351 VAL A C 1
ATOM 2652 O O . VAL A 1 351 ? 7.848 -20.016 -14.477 1 96.12 351 VAL A O 1
ATOM 2655 N N . SER A 1 352 ? 8.656 -19.188 -12.508 1 96.56 352 SER A N 1
ATOM 2656 C CA . SER A 1 352 ? 9.102 -17.938 -13.102 1 96.56 352 SER A CA 1
ATOM 2657 C C . SER A 1 352 ? 10.57 -18.016 -13.508 1 96.56 352 SER A C 1
ATOM 2659 O O . SER A 1 352 ? 11.156 -17 -13.922 1 96.56 352 SER A O 1
ATOM 2661 N N . GLY A 1 353 ? 11.164 -19.125 -13.305 1 96.12 353 GLY A N 1
ATOM 2662 C CA . GLY A 1 353 ? 12.539 -19.328 -13.734 1 96.12 353 GLY A CA 1
ATOM 2663 C C . GLY A 1 353 ? 13.555 -18.766 -12.75 1 96.12 353 GLY A C 1
ATOM 2664 O O . GLY A 1 353 ? 14.688 -18.453 -13.133 1 96.12 353 GLY A O 1
ATOM 2665 N N . LEU A 1 354 ? 13.164 -18.547 -11.547 1 97.94 354 LEU A N 1
ATOM 2666 C CA . LEU A 1 354 ? 14.062 -18.047 -10.516 1 97.94 354 LEU A CA 1
ATOM 2667 C C . LEU A 1 354 ? 14.57 -19.188 -9.641 1 97.94 354 LEU A C 1
ATOM 2669 O O . LEU A 1 354 ? 13.969 -19.5 -8.609 1 97.94 354 LEU A O 1
ATOM 2673 N N . ASP A 1 355 ? 15.695 -19.688 -9.898 1 97 355 ASP A N 1
ATOM 2674 C CA . ASP A 1 355 ? 16.203 -20.906 -9.273 1 97 355 ASP A CA 1
ATOM 2675 C C . ASP A 1 355 ? 17.031 -20.578 -8.039 1 97 355 ASP A C 1
ATOM 2677 O O . ASP A 1 355 ? 17.406 -21.469 -7.277 1 97 355 ASP A O 1
ATOM 2681 N N . ASP A 1 356 ? 17.297 -19.406 -7.832 1 98.56 356 ASP A N 1
ATOM 2682 C CA . ASP A 1 356 ? 18.219 -19.016 -6.777 1 98.56 356 ASP A CA 1
ATOM 2683 C C . ASP A 1 356 ? 17.469 -18.609 -5.508 1 98.56 356 ASP A C 1
ATOM 2685 O O . ASP A 1 356 ? 18.094 -18.156 -4.543 1 98.56 356 ASP A O 1
ATOM 2689 N N . ARG A 1 357 ? 16.172 -18.75 -5.488 1 98.75 357 ARG A N 1
ATOM 2690 C CA . ARG A 1 357 ? 15.406 -18.266 -4.352 1 98.75 357 ARG A CA 1
ATOM 2691 C C . ARG A 1 357 ? 14.141 -19.094 -4.148 1 98.75 357 ARG A C 1
ATOM 2693 O O . ARG A 1 357 ? 13.914 -20.078 -4.848 1 98.75 357 ARG A O 1
ATOM 2700 N N . GLY A 1 358 ? 13.344 -18.781 -3.15 1 98.62 358 GLY A N 1
ATOM 2701 C CA . GLY A 1 358 ? 12.047 -19.391 -2.914 1 98.62 358 GLY A CA 1
ATOM 2702 C C . GLY A 1 358 ? 12.07 -20.469 -1.853 1 98.62 358 GLY A C 1
ATOM 2703 O O . GLY A 1 358 ? 11.031 -21.031 -1.497 1 98.62 358 GLY A O 1
ATOM 2704 N N . GLU A 1 359 ? 13.234 -20.844 -1.297 1 98.69 359 GLU A N 1
ATOM 2705 C CA . GLU A 1 359 ? 13.406 -21.797 -0.208 1 98.69 359 GLU A CA 1
ATOM 2706 C C . GLU A 1 359 ? 14.664 -21.484 0.605 1 98.69 359 GLU A C 1
ATOM 2708 O O . GLU A 1 359 ? 15.57 -20.812 0.118 1 98.69 359 GLU A O 1
ATOM 2713 N N . ILE A 1 360 ? 14.641 -21.844 1.792 1 98.88 360 ILE A N 1
ATOM 2714 C CA . ILE A 1 360 ? 15.844 -21.75 2.617 1 98.88 360 ILE A CA 1
ATOM 2715 C C . ILE A 1 360 ? 16.703 -23 2.41 1 98.88 360 ILE A C 1
ATOM 2717 O O . ILE A 1 360 ? 16.359 -24.078 2.891 1 98.88 360 ILE A O 1
ATOM 2721 N N . ALA A 1 361 ? 17.688 -22.828 1.734 1 98.75 361 ALA A N 1
ATOM 2722 C CA . ALA A 1 361 ? 18.656 -23.875 1.418 1 98.75 361 ALA A CA 1
ATOM 2723 C C . ALA A 1 361 ? 20.047 -23.297 1.171 1 98.75 361 ALA A C 1
ATOM 2725 O O . ALA A 1 361 ? 20.172 -22.172 0.678 1 98.75 361 ALA A O 1
ATOM 2726 N N . VAL A 1 362 ? 21.016 -24.094 1.437 1 98.44 362 VAL A N 1
ATOM 2727 C CA . VAL A 1 362 ? 22.391 -23.656 1.221 1 98.44 362 VAL A CA 1
ATOM 2728 C C . VAL A 1 362 ? 22.609 -23.344 -0.259 1 98.44 362 VAL A C 1
ATOM 2730 O O . VAL A 1 362 ? 22.203 -24.109 -1.128 1 98.44 362 VAL A O 1
ATOM 2733 N N . GLY A 1 363 ? 23.172 -22.188 -0.5 1 98.38 363 GLY A N 1
ATOM 2734 C CA . GLY A 1 363 ? 23.453 -21.781 -1.866 1 98.38 363 GLY A CA 1
ATOM 2735 C C . GLY A 1 363 ? 22.406 -20.844 -2.439 1 98.38 363 GLY A C 1
ATOM 2736 O O . GLY A 1 363 ? 22.688 -20.094 -3.383 1 98.38 363 GLY A O 1
ATOM 2737 N N . LYS A 1 364 ? 21.25 -20.812 -1.9 1 98.81 364 LYS A N 1
ATOM 2738 C CA . LYS A 1 364 ? 20.172 -19.938 -2.379 1 98.81 364 LYS A CA 1
ATOM 2739 C C . LYS A 1 364 ? 20.344 -18.516 -1.879 1 98.81 364 LYS A C 1
ATOM 2741 O O . LYS A 1 364 ? 21.047 -18.281 -0.89 1 98.81 364 LYS A O 1
ATOM 2746 N N . ARG A 1 365 ? 19.844 -17.578 -2.635 1 98.56 365 ARG A N 1
ATOM 2747 C CA . ARG A 1 365 ? 19.781 -16.188 -2.215 1 98.56 365 ARG A CA 1
ATOM 2748 C C . ARG A 1 365 ? 19.156 -16.047 -0.832 1 98.56 365 ARG A C 1
ATOM 2750 O O . ARG A 1 365 ? 18.172 -16.719 -0.528 1 98.56 365 ARG A O 1
ATOM 2757 N N . ALA A 1 366 ? 19.734 -15.203 -0.008 1 98.69 366 ALA A N 1
ATOM 2758 C CA . ALA A 1 366 ? 19.219 -14.992 1.345 1 98.69 366 ALA A CA 1
ATOM 2759 C C . ALA A 1 366 ? 18.078 -13.977 1.353 1 98.69 366 ALA A C 1
ATOM 2761 O O . ALA A 1 366 ? 18.172 -12.945 2.02 1 98.69 366 ALA A O 1
ATOM 2762 N N . ASP A 1 367 ? 17.094 -14.188 0.578 1 98.88 367 ASP A N 1
ATOM 2763 C CA . ASP A 1 367 ? 15.789 -13.531 0.746 1 98.88 367 ASP A CA 1
ATOM 2764 C C . ASP A 1 367 ? 14.977 -14.203 1.854 1 98.88 367 ASP A C 1
ATOM 2766 O O . ASP A 1 367 ? 14.477 -15.312 1.678 1 98.88 367 ASP A O 1
ATOM 2770 N N . LEU A 1 368 ? 14.883 -13.5 2.994 1 98.94 368 LEU A N 1
ATOM 2771 C CA . LEU A 1 368 ? 14.359 -14.133 4.199 1 98.94 368 LEU A CA 1
ATOM 2772 C C . LEU A 1 368 ? 13.391 -13.211 4.922 1 98.94 368 LEU A C 1
ATOM 2774 O O . LEU A 1 368 ? 13.453 -11.992 4.766 1 98.94 368 LEU A O 1
ATOM 2778 N N . LEU A 1 369 ? 12.508 -13.773 5.695 1 98.88 369 LEU A N 1
ATOM 2779 C CA . LEU A 1 369 ? 11.57 -13.039 6.539 1 98.88 369 LEU A CA 1
ATOM 2780 C C . LEU A 1 369 ? 11.633 -13.539 7.98 1 98.88 369 LEU A C 1
ATOM 2782 O O . LEU A 1 369 ? 11.602 -14.742 8.227 1 98.88 369 LEU A O 1
ATOM 2786 N N . HIS A 1 370 ? 11.781 -12.703 8.906 1 98.88 370 HIS A N 1
ATOM 2787 C CA . HIS A 1 370 ? 11.5 -12.922 10.328 1 98.88 370 HIS A CA 1
ATOM 2788 C C . HIS A 1 370 ? 10.031 -12.648 10.641 1 98.88 370 HIS A C 1
ATOM 2790 O O . HIS A 1 370 ? 9.578 -11.508 10.602 1 98.88 370 HIS A O 1
ATOM 2796 N N . VAL A 1 371 ? 9.289 -13.734 10.953 1 98.81 371 VAL A N 1
ATOM 2797 C CA . VAL A 1 371 ? 7.84 -13.633 11.117 1 98.81 371 VAL A CA 1
ATOM 2798 C C . VAL A 1 371 ? 7.449 -14.094 12.523 1 98.81 371 VAL A C 1
ATOM 2800 O O . VAL A 1 371 ? 7.809 -15.195 12.945 1 98.81 371 VAL A O 1
ATOM 2803 N N . ALA A 1 372 ? 6.738 -13.227 13.242 1 98.62 372 ALA A N 1
ATOM 2804 C CA . ALA A 1 372 ? 6.152 -13.594 14.531 1 98.62 372 ALA A CA 1
ATOM 2805 C C . ALA A 1 372 ? 4.656 -13.859 14.391 1 98.62 372 ALA A C 1
ATOM 2807 O O . ALA A 1 372 ? 4.047 -13.523 13.375 1 98.62 372 ALA A O 1
ATOM 2808 N N . LEU A 1 373 ? 4.148 -14.531 15.312 1 97.62 373 LEU A N 1
ATOM 2809 C CA . LEU A 1 373 ? 2.719 -14.828 15.367 1 97.62 373 LEU A CA 1
ATOM 2810 C C . LEU A 1 373 ? 2.096 -14.25 16.641 1 97.62 373 LEU A C 1
ATOM 2812 O O . LEU A 1 373 ? 2.689 -14.336 17.719 1 97.62 373 LEU A O 1
ATOM 2816 N N . HIS A 1 374 ? 0.971 -13.57 16.469 1 97 374 HIS A N 1
ATOM 2817 C CA . HIS A 1 374 ? 0.128 -13.18 17.594 1 97 374 HIS A CA 1
ATOM 2818 C C . HIS A 1 374 ? -1.339 -13.492 17.312 1 97 374 HIS A C 1
ATOM 2820 O O . HIS A 1 374 ? -1.911 -13.008 16.344 1 97 374 HIS A O 1
ATOM 2826 N N . ASP A 1 375 ? -1.959 -14.383 18.125 1 94.12 375 ASP A N 1
ATOM 2827 C CA . ASP A 1 375 ? -3.348 -14.805 17.953 1 94.12 375 ASP A CA 1
ATOM 2828 C C . ASP A 1 375 ? -3.609 -15.281 16.531 1 94.12 375 ASP A C 1
ATOM 2830 O O . ASP A 1 375 ? -4.543 -14.812 15.867 1 94.12 375 ASP A O 1
ATOM 2834 N N . ARG A 1 376 ? -2.766 -16.016 15.984 1 93.19 376 ARG A N 1
ATOM 2835 C CA . ARG A 1 376 ? -2.855 -16.703 14.695 1 93.19 376 ARG A CA 1
ATOM 2836 C C . ARG A 1 376 ? -2.637 -15.734 13.539 1 93.19 376 ARG A C 1
ATOM 2838 O O . ARG A 1 376 ? -2.828 -16.094 12.375 1 93.19 376 ARG A O 1
ATOM 2845 N N . HIS A 1 377 ? -2.234 -14.516 13.852 1 96.81 377 HIS A N 1
ATOM 2846 C CA . HIS A 1 377 ? -1.898 -13.539 12.812 1 96.81 377 HIS A CA 1
ATOM 2847 C C . HIS A 1 377 ? -0.388 -13.406 12.656 1 96.81 377 HIS A C 1
ATOM 2849 O O . HIS A 1 377 ? 0.301 -12.992 13.594 1 96.81 377 HIS A O 1
ATOM 2855 N N . PRO A 1 378 ? 0.08 -13.758 11.516 1 98.62 378 PRO A N 1
ATOM 2856 C CA . PRO A 1 378 ? 1.506 -13.523 11.273 1 98.62 378 PRO A CA 1
ATOM 2857 C C . PRO A 1 378 ? 1.827 -12.055 11 1 98.62 378 PRO A C 1
ATOM 2859 O O . PRO A 1 378 ? 1.014 -11.336 10.414 1 98.62 378 PRO A O 1
ATOM 2862 N N . PHE A 1 379 ? 3.002 -11.57 11.469 1 98.19 379 PHE A N 1
ATOM 2863 C CA . PHE A 1 379 ? 3.459 -10.234 11.109 1 98.19 379 PHE A CA 1
ATOM 2864 C C . PHE A 1 379 ? 4.973 -10.203 10.953 1 98.19 379 PHE A C 1
ATOM 2866 O O . PHE A 1 379 ? 5.691 -10.914 11.656 1 98.19 379 PHE A O 1
ATOM 2873 N N . VAL A 1 380 ? 5.41 -9.43 10.016 1 98.38 380 VAL A N 1
ATOM 2874 C CA . VAL A 1 380 ? 6.812 -9.359 9.617 1 98.38 380 VAL A CA 1
ATOM 2875 C C . VAL A 1 380 ? 7.574 -8.445 10.57 1 98.38 380 VAL A C 1
ATOM 2877 O O . VAL A 1 380 ? 7.227 -7.277 10.734 1 98.38 380 VAL A O 1
ATOM 2880 N N . LYS A 1 381 ? 8.609 -8.938 11.148 1 97.88 381 LYS A N 1
ATOM 2881 C CA . LYS A 1 381 ? 9.484 -8.133 11.992 1 97.88 381 LYS A CA 1
ATOM 2882 C C . LYS A 1 381 ? 10.68 -7.602 11.203 1 97.88 381 LYS A C 1
ATOM 2884 O O . LYS A 1 381 ? 11.086 -6.453 11.383 1 97.88 381 LYS A O 1
ATOM 2889 N N . MET A 1 382 ? 11.203 -8.477 10.328 1 98.12 382 MET A N 1
ATOM 2890 C CA . MET A 1 382 ? 12.32 -8.086 9.469 1 98.12 382 MET A CA 1
ATOM 2891 C C . MET A 1 382 ? 12.25 -8.812 8.133 1 98.12 382 MET A C 1
ATOM 2893 O O . MET A 1 382 ? 11.688 -9.906 8.047 1 98.12 382 MET A O 1
ATOM 2897 N N . ALA A 1 383 ? 12.828 -8.242 7.121 1 98.56 383 ALA A N 1
ATOM 2898 C CA . ALA A 1 383 ? 12.977 -8.828 5.793 1 98.56 383 ALA A CA 1
ATOM 2899 C C . ALA A 1 383 ? 14.375 -8.594 5.238 1 98.56 383 ALA A C 1
ATOM 2901 O O . ALA A 1 383 ? 14.945 -7.512 5.41 1 98.56 383 ALA A O 1
ATOM 2902 N N . TRP A 1 384 ? 14.914 -9.555 4.605 1 98.44 384 TRP A N 1
ATOM 2903 C CA . TRP A 1 384 ? 16.219 -9.461 3.945 1 98.44 384 TRP A CA 1
ATOM 2904 C C . TRP A 1 384 ? 16.078 -9.719 2.447 1 98.44 384 TRP A C 1
ATOM 2906 O O . TRP A 1 384 ? 15.328 -10.586 2.025 1 98.44 384 TRP A O 1
ATOM 2916 N N . LEU A 1 385 ? 16.719 -8.938 1.655 1 98.38 385 LEU A N 1
ATOM 2917 C CA . LEU A 1 385 ? 16.938 -9.148 0.228 1 98.38 385 LEU A CA 1
ATOM 2918 C C . LEU A 1 385 ? 18.406 -9.367 -0.076 1 98.38 385 LEU A C 1
ATOM 2920 O O . LEU A 1 385 ? 19.219 -8.461 0.091 1 98.38 385 LEU A O 1
ATOM 2924 N N . LYS A 1 386 ? 18.766 -10.633 -0.466 1 97.94 386 LYS A N 1
ATOM 2925 C CA . LYS A 1 386 ? 20.156 -11 -0.689 1 97.94 386 LYS A CA 1
ATOM 2926 C C . LYS A 1 386 ? 21 -10.75 0.556 1 97.94 386 LYS A C 1
ATOM 2928 O O . LYS A 1 386 ? 22.094 -10.195 0.466 1 97.94 386 LYS A O 1
ATOM 2933 N N . GLY A 1 387 ? 20.422 -11.008 1.675 1 97.25 387 GLY A N 1
ATOM 2934 C CA . GLY A 1 387 ? 21.156 -10.93 2.93 1 97.25 387 GLY A CA 1
ATOM 2935 C C . GLY A 1 387 ? 21.156 -9.539 3.535 1 97.25 387 GLY A C 1
ATOM 2936 O O . GLY A 1 387 ? 21.594 -9.352 4.672 1 97.25 387 GLY A O 1
ATOM 2937 N N . ARG A 1 388 ? 20.672 -8.57 2.842 1 96.06 388 ARG A N 1
ATOM 2938 C CA . ARG A 1 388 ? 20.578 -7.203 3.348 1 96.06 388 ARG A CA 1
ATOM 2939 C C . ARG A 1 388 ? 19.203 -6.922 3.943 1 96.06 388 ARG A C 1
ATOM 2941 O O . ARG A 1 388 ? 18.188 -7.133 3.287 1 96.06 388 ARG A O 1
ATOM 2948 N N . ARG A 1 389 ? 19.219 -6.426 5.16 1 96.81 389 ARG A N 1
ATOM 2949 C CA . ARG A 1 389 ? 17.938 -6.082 5.773 1 96.81 389 ARG A CA 1
ATOM 2950 C C . ARG A 1 389 ? 17.281 -4.898 5.062 1 96.81 389 ARG A C 1
ATOM 2952 O O . ARG A 1 389 ? 17.891 -3.836 4.93 1 96.81 389 ARG A O 1
ATOM 2959 N N . VAL A 1 390 ? 16.094 -5.047 4.582 1 97 390 VAL A N 1
ATOM 2960 C CA . VAL A 1 390 ? 15.43 -4.023 3.783 1 97 390 VAL A CA 1
ATOM 2961 C C . VAL A 1 390 ? 14.148 -3.572 4.484 1 97 390 VAL A C 1
ATOM 2963 O O . VAL A 1 390 ? 13.492 -2.623 4.047 1 97 390 VAL A O 1
ATOM 2966 N N . HIS A 1 391 ? 13.781 -4.25 5.473 1 93.06 391 HIS A N 1
ATOM 2967 C CA . HIS A 1 391 ? 12.594 -3.928 6.25 1 93.06 391 HIS A CA 1
ATOM 2968 C C . HIS A 1 391 ? 12.781 -4.293 7.723 1 93.06 391 HIS A C 1
ATOM 2970 O O . HIS A 1 391 ? 13.531 -5.219 8.047 1 93.06 391 HIS A O 1
ATOM 2976 N N . MET B 1 1 ? 0.705 -13.383 38.5 1 20.34 1 MET B N 1
ATOM 2977 C CA . MET B 1 1 ? 1.661 -13.938 37.531 1 20.34 1 MET B CA 1
ATOM 2978 C C . MET B 1 1 ? 2.223 -12.844 36.625 1 20.34 1 MET B C 1
ATOM 2980 O O . MET B 1 1 ? 1.471 -12.164 35.938 1 20.34 1 MET B O 1
ATOM 2984 N N . THR B 1 2 ? 3.328 -12.156 37.031 1 20.05 2 THR B N 1
ATOM 2985 C CA . THR B 1 2 ? 3.99 -10.922 36.625 1 20.05 2 THR B CA 1
ATOM 2986 C C . THR B 1 2 ? 4.543 -11.039 35.219 1 20.05 2 THR B C 1
ATOM 2988 O O . THR B 1 2 ? 5.23 -12.008 34.875 1 20.05 2 THR B O 1
ATOM 2991 N N . PHE B 1 3 ? 3.639 -10.602 34.25 1 19.28 3 PHE B N 1
ATOM 2992 C CA . PHE B 1 3 ? 3.951 -10.516 32.812 1 19.28 3 PHE B CA 1
ATOM 2993 C C . PHE B 1 3 ? 5.41 -10.141 32.594 1 19.28 3 PHE B C 1
ATOM 2995 O O . PHE B 1 3 ? 5.887 -9.148 33.156 1 19.28 3 PHE B O 1
ATOM 3002 N N . ALA B 1 4 ? 6.102 -11.133 32.438 1 25.05 4 ALA B N 1
ATOM 3003 C CA . ALA B 1 4 ? 7.539 -10.984 32.219 1 25.05 4 ALA B CA 1
ATOM 3004 C C . ALA B 1 4 ? 7.84 -9.898 31.203 1 25.05 4 ALA B C 1
ATOM 3006 O O . ALA B 1 4 ? 7.363 -9.969 30.062 1 25.05 4 ALA B O 1
ATOM 3007 N N . ASP B 1 5 ? 7.82 -8.688 31.5 1 21.03 5 ASP B N 1
ATOM 3008 C CA . ASP B 1 5 ? 8.164 -7.484 30.75 1 21.03 5 ASP B CA 1
ATOM 3009 C C . ASP B 1 5 ? 9.328 -7.742 29.797 1 21.03 5 ASP B C 1
ATOM 3011 O O . ASP B 1 5 ? 10.477 -7.848 30.219 1 21.03 5 ASP B O 1
ATOM 3015 N N . LYS B 1 6 ? 9.047 -8.742 29.078 1 28.58 6 LYS B N 1
ATOM 3016 C CA . LYS B 1 6 ? 10.156 -9.055 28.172 1 28.58 6 LYS B CA 1
ATOM 3017 C C . LYS B 1 6 ? 10.703 -7.789 27.516 1 28.58 6 LYS B C 1
ATOM 3019 O O . LYS B 1 6 ? 9.969 -7.086 26.812 1 28.58 6 LYS B O 1
ATOM 3024 N N . THR B 1 7 ? 11.523 -7.094 28.234 1 28.53 7 THR B N 1
ATOM 3025 C CA . THR B 1 7 ? 12.266 -5.863 27.984 1 28.53 7 THR B CA 1
ATOM 3026 C C . THR B 1 7 ? 12.797 -5.836 26.547 1 28.53 7 THR B C 1
ATOM 3028 O O . THR B 1 7 ? 13.555 -6.727 26.156 1 28.53 7 THR B O 1
ATOM 3031 N N . LEU B 1 8 ? 11.969 -5.613 25.594 1 32.16 8 LEU B N 1
ATOM 3032 C CA . LEU B 1 8 ? 12.523 -5.238 24.297 1 32.16 8 LEU B CA 1
ATOM 3033 C C . LEU B 1 8 ? 13.961 -4.738 24.453 1 32.16 8 LEU B C 1
ATOM 3035 O O . LEU B 1 8 ? 14.305 -4.133 25.469 1 32.16 8 LEU B O 1
ATOM 3039 N N . PRO B 1 9 ? 14.875 -5.375 23.828 1 35.28 9 PRO B N 1
ATOM 3040 C CA . PRO B 1 9 ? 16.203 -4.824 24.125 1 35.28 9 PRO B CA 1
ATOM 3041 C C . PRO B 1 9 ? 16.188 -3.311 24.328 1 35.28 9 PRO B C 1
ATOM 3043 O O . PRO B 1 9 ? 15.672 -2.576 23.469 1 35.28 9 PRO B O 1
ATOM 3046 N N . THR B 1 10 ? 15.695 -2.715 25.391 1 39.44 10 THR B N 1
ATOM 3047 C CA . THR B 1 10 ? 16.109 -1.392 25.859 1 39.44 10 THR B CA 1
ATOM 3048 C C . THR B 1 10 ? 17.531 -1.095 25.422 1 39.44 10 THR B C 1
ATOM 3050 O O . THR B 1 10 ? 18.484 -1.553 26.062 1 39.44 10 THR B O 1
ATOM 3053 N N . GLY B 1 11 ? 17.891 -1.578 24.375 1 41.69 11 GLY B N 1
ATOM 3054 C CA . GLY B 1 11 ? 19.312 -1.552 24.078 1 41.69 11 GLY B CA 1
ATOM 3055 C C . GLY B 1 11 ? 19.984 -0.276 24.531 1 41.69 11 GLY B C 1
ATOM 3056 O O . GLY B 1 11 ? 19.75 0.796 23.969 1 41.69 11 GLY B O 1
ATOM 3057 N N . SER B 1 12 ? 20.344 -0.192 25.734 1 54.5 12 SER B N 1
ATOM 3058 C CA . SER B 1 12 ? 21.375 0.609 26.391 1 54.5 12 SER B CA 1
ATOM 3059 C C . SER B 1 12 ? 22.578 0.822 25.484 1 54.5 12 SER B C 1
ATOM 3061 O O . SER B 1 12 ? 23.453 1.621 25.797 1 54.5 12 SER B O 1
ATOM 3063 N N . GLU B 1 13 ? 22.453 0.091 24.391 1 73.31 13 GLU B N 1
ATOM 3064 C CA . GLU B 1 13 ? 23.609 0.19 23.516 1 73.31 13 GLU B CA 1
ATOM 3065 C C . GLU B 1 13 ? 23.578 1.467 22.688 1 73.31 13 GLU B C 1
ATOM 3067 O O . GLU B 1 13 ? 22.516 1.894 22.234 1 73.31 13 GLU B O 1
ATOM 3072 N N . LEU B 1 14 ? 24.594 1.984 22.797 1 87.5 14 LEU B N 1
ATOM 3073 C CA . LEU B 1 14 ? 24.828 3.217 22.062 1 87.5 14 LEU B CA 1
ATOM 3074 C C . LEU B 1 14 ? 24.844 2.953 20.562 1 87.5 14 LEU B C 1
ATOM 3076 O O . LEU B 1 14 ? 25.531 2.045 20.078 1 87.5 14 LEU B O 1
ATOM 3080 N N . THR B 1 15 ? 23.859 3.527 19.906 1 93.5 15 THR B N 1
ATOM 3081 C CA . THR B 1 15 ? 23.828 3.506 18.453 1 93.5 15 THR B CA 1
ATOM 3082 C C . THR B 1 15 ? 24.25 4.855 17.875 1 93.5 15 THR B C 1
ATOM 3084 O O . THR B 1 15 ? 23.797 5.902 18.328 1 93.5 15 THR B O 1
ATOM 3087 N N . VAL B 1 16 ? 25.172 4.789 16.938 1 95.81 16 VAL B N 1
ATOM 3088 C CA . VAL B 1 16 ? 25.625 6.023 16.312 1 95.81 16 VAL B CA 1
ATOM 3089 C C . VAL B 1 16 ? 25.312 5.988 14.82 1 95.81 16 VAL B C 1
ATOM 3091 O O . VAL B 1 16 ? 25.641 5.023 14.125 1 95.81 16 VAL B O 1
ATOM 3094 N N . LEU B 1 17 ? 24.625 6.938 14.32 1 97.75 17 LEU B N 1
ATOM 3095 C CA . LEU B 1 17 ? 24.375 7.18 12.898 1 97.75 17 LEU B CA 1
ATOM 3096 C C . LEU B 1 17 ? 25.281 8.289 12.375 1 97.75 17 LEU B C 1
ATOM 3098 O O . LEU B 1 17 ? 25.219 9.43 12.844 1 97.75 17 LEU B O 1
ATOM 3102 N N . LYS B 1 18 ? 26.141 7.945 11.438 1 97.12 18 LYS B N 1
ATOM 3103 C CA . LYS B 1 18 ? 27.172 8.914 11.055 1 97.12 18 LYS B CA 1
ATOM 3104 C C . LYS B 1 18 ? 27.125 9.195 9.555 1 97.12 18 LYS B C 1
ATOM 3106 O O . LYS B 1 18 ? 26.453 8.484 8.805 1 97.12 18 LYS B O 1
ATOM 3111 N N . ASN B 1 19 ? 27.828 10.289 9.133 1 97.06 19 ASN B N 1
ATOM 3112 C CA . ASN B 1 19 ? 27.922 10.695 7.734 1 97.06 19 ASN B CA 1
ATOM 3113 C C . ASN B 1 19 ? 26.547 10.992 7.137 1 97.06 19 ASN B C 1
ATOM 3115 O O . ASN B 1 19 ? 26.172 10.414 6.117 1 97.06 19 ASN B O 1
ATOM 3119 N N . ALA B 1 20 ? 25.875 11.836 7.902 1 97.62 20 ALA B N 1
ATOM 3120 C CA . ALA B 1 20 ? 24.516 12.195 7.516 1 97.62 20 ALA B CA 1
ATOM 3121 C C . ALA B 1 20 ? 24.359 13.711 7.379 1 97.62 20 ALA B C 1
ATOM 3123 O O . ALA B 1 20 ? 25.016 14.477 8.086 1 97.62 20 ALA B O 1
ATOM 3124 N N . ARG B 1 21 ? 23.562 14.148 6.418 1 98.5 21 ARG B N 1
ATOM 3125 C CA . ARG B 1 21 ? 22.984 15.492 6.441 1 98.5 21 ARG B CA 1
ATOM 3126 C C . ARG B 1 21 ? 21.781 15.555 7.367 1 98.5 21 ARG B C 1
ATOM 3128 O O . ARG B 1 21 ? 20.672 15.195 6.973 1 98.5 21 ARG B O 1
ATOM 3135 N N . ILE B 1 22 ? 22.031 16.031 8.531 1 98.81 22 ILE B N 1
ATOM 3136 C CA . ILE B 1 22 ? 21.047 16.031 9.609 1 98.81 22 ILE B CA 1
ATOM 3137 C C . ILE B 1 22 ? 20.156 17.266 9.508 1 98.81 22 ILE B C 1
ATOM 3139 O O . ILE B 1 22 ? 20.656 18.391 9.531 1 98.81 22 ILE B O 1
ATOM 3143 N N . VAL B 1 23 ? 18.844 17.078 9.383 1 98.94 23 VAL B N 1
ATOM 3144 C CA . VAL B 1 23 ? 17.922 18.188 9.297 1 98.94 23 VAL B CA 1
ATOM 3145 C C . VAL B 1 23 ? 17.438 18.578 10.695 1 98.94 23 VAL B C 1
ATOM 3147 O O . VAL B 1 23 ? 16.562 17.922 11.273 1 98.94 23 VAL B O 1
ATOM 3150 N N . LEU B 1 24 ? 18.016 19.578 11.219 1 98.69 24 LEU B N 1
ATOM 3151 C CA . LEU B 1 24 ? 17.641 20.141 12.508 1 98.69 24 LEU B CA 1
ATOM 3152 C 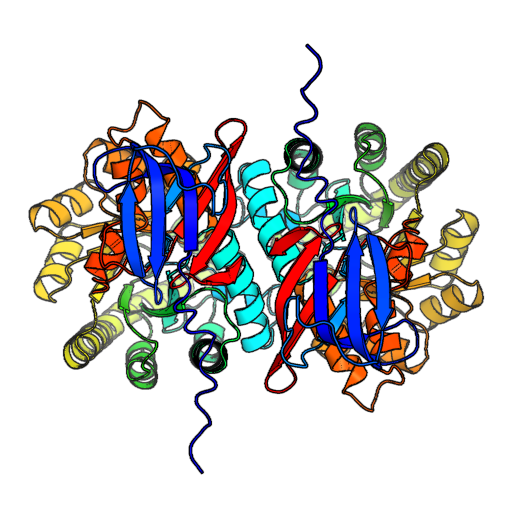C . LEU B 1 24 ? 16.5 21.141 12.359 1 98.69 24 LEU B C 1
ATOM 3154 O O . LEU B 1 24 ? 15.938 21.297 11.273 1 98.69 24 LEU B O 1
ATOM 3158 N N . VAL B 1 25 ? 16.109 21.766 13.43 1 97.69 25 VAL B N 1
ATOM 3159 C CA . VAL B 1 25 ? 14.945 22.641 13.453 1 97.69 25 VAL B CA 1
ATOM 3160 C C . VAL B 1 25 ? 15.172 23.828 12.531 1 97.69 25 VAL B C 1
ATOM 3162 O O . VAL B 1 25 ? 14.242 24.297 11.867 1 97.69 25 VAL B O 1
ATOM 3165 N N . ASP B 1 26 ? 16.469 24.281 12.367 1 97.06 26 ASP B N 1
ATOM 3166 C CA . ASP B 1 26 ? 16.656 25.562 11.672 1 97.06 26 ASP B CA 1
ATOM 3167 C C . ASP B 1 26 ? 17.766 25.453 10.641 1 97.06 26 ASP B C 1
ATOM 3169 O O . ASP B 1 26 ? 18.031 26.406 9.906 1 97.06 26 ASP B O 1
ATOM 3173 N N . GLN B 1 27 ? 18.453 24.281 10.586 1 98.12 27 GLN B N 1
ATOM 3174 C CA . GLN B 1 27 ? 19.547 24.141 9.641 1 98.12 27 GLN B CA 1
ATOM 3175 C C . GLN B 1 27 ? 19.797 22.672 9.312 1 98.12 27 GLN B C 1
ATOM 3177 O O . GLN B 1 27 ? 19.297 21.781 10.008 1 98.12 27 GLN B O 1
ATOM 3182 N N . VAL B 1 28 ? 20.516 22.469 8.258 1 98.62 28 VAL B N 1
ATOM 3183 C CA . VAL B 1 28 ? 21.031 21.156 7.902 1 98.62 28 VAL B CA 1
ATOM 3184 C C . VAL B 1 28 ? 22.547 21.109 8.172 1 98.62 28 VAL B C 1
ATOM 3186 O O . VAL B 1 28 ? 23.281 22 7.742 1 98.62 28 VAL B O 1
ATOM 3189 N N . VAL B 1 29 ? 23 20.109 8.898 1 98.25 29 VAL B N 1
ATOM 3190 C CA . VAL B 1 29 ? 24.422 19.969 9.18 1 98.25 29 VAL B CA 1
ATOM 3191 C C . VAL B 1 29 ? 24.891 18.562 8.812 1 98.25 29 VAL B C 1
ATOM 3193 O O . VAL B 1 29 ? 24.109 17.609 8.859 1 98.25 29 VAL B O 1
ATOM 3196 N N . THR B 1 30 ? 26.094 18.453 8.43 1 97.56 30 THR B N 1
ATOM 3197 C CA . THR B 1 30 ? 26.719 17.141 8.227 1 97.56 30 THR B CA 1
ATOM 3198 C C . THR B 1 30 ? 27.328 16.625 9.531 1 97.56 30 THR B C 1
ATOM 3200 O O . THR B 1 30 ? 28.062 17.359 10.203 1 97.56 30 THR B O 1
ATOM 3203 N N . GLY B 1 31 ? 26.922 15.383 9.922 1 97.25 31 GLY B N 1
ATOM 3204 C CA . GLY B 1 31 ? 27.469 14.883 11.172 1 97.25 31 GLY B CA 1
ATOM 3205 C C . GLY B 1 31 ? 26.922 13.523 11.57 1 97.25 31 GLY B C 1
ATOM 3206 O O . GLY B 1 31 ? 26.766 12.641 10.727 1 97.25 31 GLY B O 1
ATOM 3207 N N . HIS B 1 32 ? 26.906 13.344 12.93 1 97.12 32 HIS B N 1
ATOM 3208 C CA . HIS B 1 32 ? 26.438 12.062 13.461 1 97.12 32 HIS B CA 1
ATOM 3209 C C . HIS B 1 32 ? 25.562 12.266 14.688 1 97.12 32 HIS B C 1
ATOM 3211 O O . HIS B 1 32 ? 25.641 13.297 15.352 1 97.12 32 HIS B O 1
ATOM 3217 N N . VAL B 1 33 ? 24.641 11.375 14.82 1 98.12 33 VAL B N 1
ATOM 3218 C CA . VAL B 1 33 ? 23.703 11.352 15.93 1 98.12 33 VAL B CA 1
ATOM 3219 C C . VAL B 1 33 ? 23.891 10.078 16.75 1 98.12 33 VAL B C 1
ATOM 3221 O O . VAL B 1 33 ? 24.031 8.984 16.188 1 98.12 33 VAL B O 1
ATOM 3224 N N . ALA B 1 34 ? 23.938 10.25 18.078 1 97.06 34 ALA B N 1
ATOM 3225 C CA . ALA B 1 34 ? 24.016 9.094 18.969 1 97.06 34 ALA B CA 1
ATOM 3226 C C . ALA B 1 34 ? 22.688 8.875 19.688 1 97.06 34 ALA B C 1
ATOM 3228 O O . ALA B 1 34 ? 22.016 9.836 20.078 1 97.06 34 ALA B O 1
ATOM 3229 N N . ILE B 1 35 ? 22.281 7.645 19.812 1 97.75 35 ILE B N 1
ATOM 3230 C CA . ILE B 1 35 ? 21.016 7.242 20.406 1 97.75 35 ILE B CA 1
ATOM 3231 C C . ILE B 1 35 ? 21.281 6.289 21.578 1 97.75 35 ILE B C 1
ATOM 3233 O O . ILE B 1 35 ? 22.109 5.383 21.469 1 97.75 35 ILE B O 1
ATOM 3237 N N . SER B 1 36 ? 20.703 6.488 22.672 1 96.5 36 SER B N 1
ATOM 3238 C CA . SER B 1 36 ? 20.734 5.602 23.828 1 96.5 36 SER B CA 1
ATOM 3239 C C . SER B 1 36 ? 19.391 5.562 24.547 1 96.5 36 SER B C 1
ATOM 3241 O O . SER B 1 36 ? 18.766 6.605 24.75 1 96.5 36 SER B O 1
ATOM 3243 N N . ASP B 1 37 ? 18.938 4.371 24.781 1 96.19 37 ASP B N 1
ATOM 3244 C CA . ASP B 1 37 ? 17.703 4.152 25.516 1 96.19 37 ASP B CA 1
ATOM 3245 C C . ASP B 1 37 ? 16.531 4.852 24.844 1 96.19 37 ASP B C 1
ATOM 3247 O O . ASP B 1 37 ? 15.773 5.582 25.5 1 96.19 37 ASP B O 1
ATOM 3251 N N . GLY B 1 38 ? 16.578 4.785 23.547 1 97.62 38 GLY B N 1
ATOM 3252 C CA . GLY B 1 38 ? 15.438 5.246 22.75 1 97.62 38 GLY B CA 1
ATOM 3253 C C . GLY B 1 38 ? 15.43 6.75 22.547 1 97.62 38 GLY B C 1
ATOM 3254 O O . GLY B 1 38 ? 14.484 7.293 21.969 1 97.62 38 GLY B O 1
ATOM 3255 N N . ARG B 1 39 ? 16.547 7.43 23 1 98.19 39 ARG B N 1
ATOM 3256 C CA . ARG B 1 39 ? 16.594 8.891 22.922 1 98.19 39 ARG B CA 1
ATOM 3257 C C . ARG B 1 39 ? 17.875 9.352 22.234 1 98.19 39 ARG B C 1
ATOM 3259 O O . ARG B 1 39 ? 18.875 8.648 22.25 1 98.19 39 ARG B O 1
ATOM 3266 N N . ILE B 1 40 ? 17.766 10.492 21.625 1 98.56 40 ILE B N 1
ATOM 3267 C CA . ILE B 1 40 ? 18.938 11.141 21.062 1 98.56 40 ILE B CA 1
ATOM 3268 C C . ILE B 1 40 ? 19.812 11.695 22.188 1 98.56 40 ILE B C 1
ATOM 3270 O O . ILE B 1 40 ? 19.328 12.484 23.016 1 98.56 40 ILE B O 1
ATOM 3274 N N . VAL B 1 41 ? 21.078 11.305 22.219 1 97.62 41 VAL B N 1
ATOM 3275 C CA . VAL B 1 41 ? 21.906 11.703 23.359 1 97.62 41 VAL B CA 1
ATOM 3276 C C . VAL B 1 41 ? 22.969 12.695 22.891 1 97.62 41 VAL B C 1
ATOM 3278 O O . VAL B 1 41 ? 23.516 13.445 23.703 1 97.62 41 VAL B O 1
ATOM 3281 N N . SER B 1 42 ? 23.297 12.688 21.594 1 96.38 42 SER B N 1
ATOM 3282 C CA . SER B 1 42 ? 24.219 13.703 21.094 1 96.38 42 SER B CA 1
ATOM 3283 C C . SER B 1 42 ? 24.062 13.906 19.594 1 96.38 42 SER B C 1
ATOM 3285 O O . SER B 1 42 ? 23.609 13.008 18.875 1 96.38 42 SER B O 1
ATOM 3287 N N . ILE B 1 43 ? 24.312 15.047 19.094 1 97.56 43 ILE B N 1
ATOM 3288 C CA . ILE B 1 43 ? 24.422 15.484 17.703 1 97.56 43 ILE B CA 1
ATOM 3289 C C . ILE B 1 43 ? 25.75 16.203 17.484 1 97.56 43 ILE B C 1
ATOM 3291 O O . ILE B 1 43 ? 26.016 17.219 18.125 1 97.56 43 ILE B O 1
ATOM 3295 N N . ASP B 1 44 ? 26.531 15.641 16.625 1 95.19 44 ASP B N 1
ATOM 3296 C CA . ASP B 1 44 ? 27.875 16.188 16.484 1 95.19 44 ASP B CA 1
ATOM 3297 C C . ASP B 1 44 ? 28.25 16.375 15.016 1 95.19 44 ASP B C 1
ATOM 3299 O O . ASP B 1 44 ? 27.828 15.594 14.156 1 95.19 44 ASP B O 1
ATOM 3303 N N . THR B 1 45 ? 28.969 17.406 14.656 1 92.81 45 THR B N 1
ATOM 3304 C CA . THR B 1 45 ? 29.391 17.703 13.297 1 92.81 45 THR B CA 1
ATOM 3305 C C . THR B 1 45 ? 30.875 17.375 13.109 1 92.81 45 THR B C 1
ATOM 3307 O O . THR B 1 45 ? 31.406 17.516 12.008 1 92.81 45 THR B O 1
ATOM 3310 N N . GLY B 1 46 ? 31.469 16.984 14.008 1 84.12 46 GLY B N 1
ATOM 3311 C CA . GLY B 1 46 ? 32.906 16.672 13.922 1 84.12 46 GLY B CA 1
ATOM 3312 C C . GLY B 1 46 ? 33.156 15.289 13.367 1 84.12 46 GLY B C 1
ATOM 3313 O O . GLY B 1 46 ? 32.344 14.727 12.648 1 84.12 46 GLY B O 1
ATOM 3314 N N . LEU B 1 47 ? 34.344 14.789 13.602 1 81.5 47 LEU B N 1
ATOM 3315 C CA . LEU B 1 47 ? 34.75 13.477 13.141 1 81.5 47 LEU B CA 1
ATOM 3316 C C . LEU B 1 47 ? 33.875 12.383 13.75 1 81.5 47 LEU B C 1
ATOM 3318 O O . LEU B 1 47 ? 33.688 12.344 14.961 1 81.5 47 LEU B O 1
ATOM 3322 N N . ALA B 1 48 ? 33.375 11.695 12.891 1 78.06 48 ALA B N 1
ATOM 3323 C CA . ALA B 1 48 ? 32.5 10.617 13.352 1 78.06 48 ALA B CA 1
ATOM 3324 C C . ALA B 1 48 ? 33.312 9.5 13.992 1 78.06 48 ALA B C 1
ATOM 3326 O O . ALA B 1 48 ? 34.469 9.234 13.586 1 78.06 48 ALA B O 1
ATOM 3327 N N . PRO B 1 49 ? 32.688 8.93 15.055 1 78.31 49 PRO B N 1
ATOM 3328 C CA . PRO B 1 49 ? 33.375 7.742 15.594 1 78.31 49 PRO B CA 1
ATOM 3329 C C . PRO B 1 49 ? 33.5 6.633 14.555 1 78.31 49 PRO B C 1
ATOM 3331 O O . PRO B 1 49 ? 32.781 6.594 13.57 1 78.31 49 PRO B O 1
ATOM 3334 N N . GLN B 1 50 ? 34.438 5.832 14.797 1 76 50 GLN B N 1
ATOM 3335 C CA . GLN B 1 50 ? 34.688 4.711 13.891 1 76 50 GLN B CA 1
ATOM 3336 C C . GLN B 1 50 ? 33.5 3.748 13.891 1 76 50 GLN B C 1
ATOM 3338 O O . GLN B 1 50 ? 33.094 3.271 12.828 1 76 50 GLN B O 1
ATOM 3343 N N . ALA B 1 51 ? 33.031 3.613 15.117 1 83.19 51 ALA B N 1
ATOM 3344 C CA . ALA B 1 51 ? 31.891 2.713 15.219 1 83.19 51 ALA B CA 1
ATOM 3345 C C . ALA B 1 51 ? 30.594 3.439 14.883 1 83.19 51 ALA B C 1
ATOM 3347 O O . ALA B 1 51 ? 30.484 4.648 15.102 1 83.19 51 ALA B O 1
ATOM 3348 N N . GLY B 1 52 ? 29.719 2.824 14.203 1 89.44 52 GLY B N 1
ATOM 3349 C CA . GLY B 1 52 ? 28.438 3.408 13.875 1 89.44 52 GLY B CA 1
ATOM 3350 C C . GLY B 1 52 ? 27.938 3.037 12.492 1 89.44 52 GLY B C 1
ATOM 3351 O O . GLY B 1 52 ? 28.688 2.492 11.688 1 89.44 52 GLY B O 1
ATOM 3352 N N . GLN B 1 53 ? 26.797 3.328 12.344 1 94.12 53 GLN B N 1
ATOM 3353 C CA . GLN B 1 53 ? 26.172 3.072 11.047 1 94.12 53 GLN B CA 1
ATOM 3354 C C . GLN B 1 53 ? 26.359 4.258 10.102 1 94.12 53 GLN B C 1
ATOM 3356 O O . GLN B 1 53 ? 26 5.387 10.438 1 94.12 53 GLN B O 1
ATOM 3361 N N . ASP B 1 54 ? 27 4.047 8.922 1 96.25 54 ASP B N 1
ATOM 3362 C CA . ASP B 1 54 ? 27.234 5.062 7.895 1 96.25 54 ASP B CA 1
ATOM 3363 C C . ASP B 1 54 ? 25.969 5.301 7.062 1 96.25 54 ASP B C 1
ATOM 3365 O O . ASP B 1 54 ? 25.406 4.359 6.512 1 96.25 54 ASP B O 1
ATOM 3369 N N . LEU B 1 55 ? 25.562 6.559 6.969 1 97.56 55 LEU B N 1
ATOM 3370 C CA . LEU B 1 55 ? 24.344 6.871 6.219 1 97.56 55 LEU B CA 1
ATOM 3371 C C . LEU B 1 55 ? 24.688 7.445 4.848 1 97.56 55 LEU B C 1
ATOM 3373 O O . LEU B 1 55 ? 23.859 8.094 4.219 1 97.56 55 LEU B O 1
ATOM 3377 N N . ASP B 1 56 ? 25.891 7.332 4.414 1 96.5 56 ASP B N 1
ATOM 3378 C CA . ASP B 1 56 ? 26.375 7.57 3.057 1 96.5 56 ASP B CA 1
ATOM 3379 C C . ASP B 1 56 ? 26.141 9.023 2.639 1 96.5 56 ASP B C 1
ATOM 3381 O O . ASP B 1 56 ? 25.891 9.305 1.465 1 96.5 56 ASP B O 1
ATOM 3385 N N . GLY B 1 57 ? 26.094 9.922 3.578 1 97.38 57 GLY B N 1
ATOM 3386 C CA . GLY B 1 57 ? 25.891 11.328 3.262 1 97.38 57 GLY B CA 1
ATOM 3387 C C . GLY B 1 57 ? 24.453 11.68 2.953 1 97.38 57 GLY B C 1
ATOM 3388 O O . GLY B 1 57 ? 24.156 12.805 2.559 1 97.38 57 GLY B O 1
ATOM 3389 N N . ASP B 1 58 ? 23.562 10.703 3.139 1 98.44 58 ASP B N 1
ATOM 3390 C CA . ASP B 1 58 ? 22.125 10.922 2.924 1 98.44 58 ASP B CA 1
ATOM 3391 C C . ASP B 1 58 ? 21.531 11.789 4.027 1 98.44 58 ASP B C 1
ATOM 3393 O O . ASP B 1 58 ? 22.266 12.266 4.91 1 98.44 58 ASP B O 1
ATOM 3397 N N . TYR B 1 59 ? 20.25 12 3.982 1 98.88 59 TYR B N 1
ATOM 3398 C CA . TYR B 1 59 ? 19.578 12.844 4.961 1 98.88 59 TYR B CA 1
ATOM 3399 C C . TYR B 1 59 ? 19.125 12.023 6.168 1 98.88 59 TYR B C 1
ATOM 3401 O O . TYR B 1 59 ? 18.656 10.898 6.023 1 98.88 59 TYR B O 1
ATOM 3409 N N . LEU B 1 60 ? 19.359 12.547 7.309 1 98.94 60 LEU B N 1
ATOM 3410 C CA . LEU B 1 60 ? 18.719 12.102 8.539 1 98.94 60 LEU B CA 1
ATOM 3411 C C . LEU B 1 60 ? 17.672 13.109 9.016 1 98.94 60 LEU B C 1
ATOM 3413 O O . LEU B 1 60 ? 18.016 14.258 9.305 1 98.94 60 LEU B O 1
ATOM 3417 N N . ILE B 1 61 ? 16.406 12.719 9.055 1 98.94 61 ILE B N 1
ATOM 3418 C CA . ILE B 1 61 ? 15.336 13.625 9.445 1 98.94 61 ILE B CA 1
ATOM 3419 C C . ILE B 1 61 ? 14.508 13.008 10.57 1 98.94 61 ILE B C 1
ATOM 3421 O O . ILE B 1 61 ? 14.617 11.805 10.836 1 98.94 61 ILE B O 1
ATOM 3425 N N . PRO B 1 62 ? 13.75 13.82 11.336 1 98.94 62 PRO B N 1
ATOM 3426 C CA . PRO B 1 62 ? 12.836 13.227 12.312 1 98.94 62 PRO B CA 1
ATOM 3427 C C . PRO B 1 62 ? 11.773 12.344 11.656 1 98.94 62 PRO B C 1
ATOM 3429 O O . PRO B 1 62 ? 11.375 12.594 10.516 1 98.94 62 PRO B O 1
ATOM 3432 N N . GLY B 1 63 ? 11.367 11.242 12.383 1 98.94 63 GLY B N 1
ATOM 3433 C CA . GLY B 1 63 ? 10.18 10.531 11.93 1 98.94 63 GLY B CA 1
ATOM 3434 C C . GLY B 1 63 ? 8.977 11.438 11.742 1 98.94 63 GLY B C 1
ATOM 3435 O O . GLY B 1 63 ? 8.75 12.344 12.547 1 98.94 63 GLY B O 1
ATOM 3436 N N . LEU B 1 64 ? 8.242 11.273 10.703 1 98.94 64 LEU B N 1
ATOM 3437 C CA . LEU B 1 64 ? 7.125 12.156 10.398 1 98.94 64 LEU B CA 1
ATOM 3438 C C . LEU B 1 64 ? 5.945 11.883 11.328 1 98.94 64 LEU B C 1
ATOM 3440 O O . LEU B 1 64 ? 5.77 10.758 11.797 1 98.94 64 LEU B O 1
ATOM 3444 N N . VAL B 1 65 ? 5.203 12.891 11.641 1 98.94 65 VAL B N 1
ATOM 3445 C CA . VAL B 1 65 ? 3.994 12.836 12.453 1 98.94 65 VAL B CA 1
ATOM 3446 C C . VAL B 1 65 ? 2.791 13.273 11.625 1 98.94 65 VAL B C 1
ATOM 3448 O O . VAL B 1 65 ? 2.711 14.422 11.188 1 98.94 65 VAL B O 1
ATOM 3451 N N . ASP B 1 66 ? 1.867 12.352 11.328 1 98.94 66 ASP B N 1
ATOM 3452 C CA . ASP B 1 66 ? 0.697 12.609 10.5 1 98.94 66 ASP B CA 1
ATOM 3453 C C . ASP B 1 66 ? -0.571 12.695 11.344 1 98.94 66 ASP B C 1
ATOM 3455 O O . ASP B 1 66 ? -1.049 11.68 11.859 1 98.94 66 ASP B O 1
ATOM 3459 N N . ILE B 1 67 ? -1.179 13.883 11.445 1 98.62 67 ILE B N 1
ATOM 3460 C CA . ILE B 1 67 ? -2.283 14.062 12.383 1 98.62 67 ILE B CA 1
ATOM 3461 C C . ILE B 1 67 ? -3.604 13.727 11.695 1 98.62 67 ILE B C 1
ATOM 3463 O O . ILE B 1 67 ? -4.656 13.688 12.336 1 98.62 67 ILE B O 1
ATOM 3467 N N . HIS B 1 68 ? -3.545 13.484 10.32 1 98.44 68 HIS B N 1
ATOM 3468 C CA . HIS B 1 68 ? -4.758 13.164 9.578 1 98.44 68 HIS B CA 1
ATOM 3469 C C . HIS B 1 68 ? -4.441 12.281 8.375 1 98.44 68 HIS B C 1
ATOM 3471 O O . HIS B 1 68 ? -3.953 12.766 7.352 1 98.44 68 HIS B O 1
ATOM 3477 N N . THR B 1 69 ? -4.84 11.023 8.461 1 97.69 69 THR B N 1
ATOM 3478 C CA . THR B 1 69 ? -4.723 10.094 7.344 1 97.69 69 THR B CA 1
ATOM 3479 C C . THR B 1 69 ? -5.992 9.266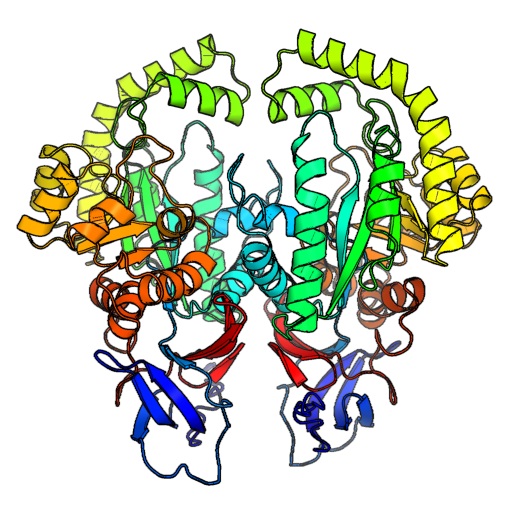 7.191 1 97.69 69 THR B C 1
ATOM 3481 O O . THR B 1 69 ? -6.383 8.539 8.109 1 97.69 69 THR B O 1
ATOM 3484 N N . ASP B 1 70 ? -6.637 9.352 6.07 1 94 70 ASP B N 1
ATOM 3485 C CA . ASP B 1 70 ? -7.832 8.578 5.754 1 94 70 ASP B CA 1
ATOM 3486 C C . ASP B 1 70 ? -7.48 7.352 4.91 1 94 70 ASP B C 1
ATOM 3488 O O . ASP B 1 70 ? -8.125 7.086 3.893 1 94 70 ASP B O 1
ATOM 3492 N N . HIS B 1 71 ? -6.578 6.645 5.309 1 95.81 71 HIS B N 1
ATOM 3493 C CA . HIS B 1 71 ? -6.027 5.602 4.453 1 95.81 71 HIS B CA 1
ATOM 3494 C C . HIS B 1 71 ? -6.41 4.215 4.953 1 95.81 71 HIS B C 1
ATOM 3496 O O . HIS B 1 71 ? -6.504 3.268 4.168 1 95.81 71 HIS B O 1
ATOM 3502 N N . PHE B 1 72 ? -6.719 3.992 6.301 1 97.94 72 PHE B N 1
ATOM 3503 C CA . PHE B 1 72 ? -6.953 2.693 6.918 1 97.94 72 PHE B CA 1
ATOM 3504 C C . PHE B 1 72 ? -8.156 2.004 6.289 1 97.94 72 PHE B C 1
ATOM 3506 O O . PHE B 1 72 ? -8.109 0.807 5.992 1 97.94 72 PHE B O 1
ATOM 3513 N N . GLU B 1 73 ? -9.188 2.766 6.023 1 93.56 73 GLU B N 1
ATOM 3514 C CA . GLU B 1 73 ? -10.438 2.207 5.508 1 93.56 73 GLU B CA 1
ATOM 3515 C C . GLU B 1 73 ? -10.219 1.522 4.16 1 93.56 73 GLU B C 1
ATOM 3517 O O . GLU B 1 73 ? -10.898 0.549 3.834 1 93.56 73 GLU B O 1
ATOM 3522 N N . LYS B 1 74 ? -9.234 1.983 3.359 1 93.69 74 LYS B N 1
ATOM 3523 C CA . LYS B 1 74 ? -8.938 1.388 2.061 1 93.69 74 LYS B CA 1
ATOM 3524 C C . LYS B 1 74 ? -8.453 -0.051 2.213 1 93.69 74 LYS B C 1
ATOM 3526 O O . LYS B 1 74 ? -8.648 -0.875 1.315 1 93.69 74 LYS B O 1
ATOM 3531 N N . HIS B 1 75 ? -7.812 -0.349 3.346 1 96.38 75 HIS B N 1
ATOM 3532 C CA . HIS B 1 75 ? -7.348 -1.706 3.605 1 96.38 75 HIS B CA 1
ATOM 3533 C C . HIS B 1 75 ? -8.461 -2.57 4.188 1 96.38 75 HIS B C 1
ATOM 3535 O O . HIS B 1 75 ? -8.43 -3.797 4.07 1 96.38 75 HIS B O 1
ATOM 3541 N N . VAL B 1 76 ? -9.469 -1.908 4.812 1 95.94 76 VAL B N 1
ATOM 3542 C CA . VAL B 1 76 ? -10.617 -2.635 5.336 1 95.94 76 VAL B CA 1
ATOM 3543 C C . VAL B 1 76 ? -11.539 -3.039 4.191 1 95.94 76 VAL B C 1
ATOM 3545 O O . VAL B 1 76 ? -12.172 -4.098 4.234 1 95.94 76 VAL B O 1
ATOM 3548 N N . TYR B 1 77 ? -11.57 -2.172 3.164 1 92.62 77 TYR B N 1
ATOM 3549 C CA . TYR B 1 77 ? -12.305 -2.467 1.938 1 92.62 77 TYR B CA 1
ATOM 3550 C C . TYR B 1 77 ? -11.383 -2.426 0.727 1 92.62 77 TYR B C 1
ATOM 3552 O O . TYR B 1 77 ? -11.438 -1.488 -0.073 1 92.62 77 TYR B O 1
ATOM 3560 N N . PRO B 1 78 ? -10.609 -3.51 0.515 1 91.38 78 PRO B N 1
ATOM 3561 C CA . PRO B 1 78 ? -9.68 -3.496 -0.612 1 91.38 78 PRO B CA 1
ATOM 3562 C C . PRO B 1 78 ? -10.383 -3.471 -1.966 1 91.38 78 PRO B C 1
ATOM 3564 O O . PRO B 1 78 ? -9.781 -3.094 -2.975 1 91.38 78 PRO B O 1
ATOM 3567 N N . ARG B 1 79 ? -11.602 -3.893 -2.016 1 84.94 79 ARG B N 1
ATOM 3568 C CA . ARG B 1 79 ? -12.547 -3.766 -3.123 1 84.94 79 ARG B CA 1
ATOM 3569 C C . ARG B 1 79 ? -13.922 -3.33 -2.625 1 84.94 79 ARG B C 1
ATOM 3571 O O . ARG B 1 79 ? -14.234 -3.482 -1.443 1 84.94 79 ARG B O 1
ATOM 3578 N N . ALA B 1 80 ? -14.594 -2.877 -3.621 1 75.38 80 ALA B N 1
ATOM 3579 C CA . ALA B 1 80 ? -15.945 -2.449 -3.242 1 75.38 80 ALA B CA 1
ATOM 3580 C C . ALA B 1 80 ? -16.719 -3.598 -2.609 1 75.38 80 ALA B C 1
ATOM 3582 O O . ALA B 1 80 ? -16.703 -4.723 -3.115 1 75.38 80 ALA B O 1
ATOM 3583 N N . HIS B 1 81 ? -17.141 -3.457 -1.448 1 75.19 81 HIS B N 1
ATOM 3584 C CA . HIS B 1 81 ? -18.078 -4.328 -0.735 1 75.19 81 HIS B CA 1
ATOM 3585 C C . HIS B 1 81 ? -17.359 -5.57 -0.207 1 75.19 81 HIS B C 1
ATOM 3587 O O . HIS B 1 81 ? -18.016 -6.562 0.137 1 75.19 81 HIS B O 1
ATOM 3593 N N . VAL B 1 82 ? -16.109 -5.594 -0.306 1 85.62 82 VAL B N 1
ATOM 3594 C CA . VAL B 1 82 ? -15.352 -6.684 0.293 1 85.62 82 VAL B CA 1
ATOM 3595 C C . VAL B 1 82 ? -14.703 -6.215 1.595 1 85.62 82 VAL B C 1
ATOM 3597 O O . VAL B 1 82 ? -13.719 -5.477 1.573 1 85.62 82 VAL B O 1
ATOM 3600 N N . ARG B 1 83 ? -15.328 -6.664 2.654 1 91 83 ARG B N 1
ATOM 3601 C CA . ARG B 1 83 ? -14.812 -6.289 3.965 1 91 83 ARG B CA 1
ATOM 3602 C C . ARG B 1 83 ? -13.719 -7.254 4.418 1 91 83 ARG B C 1
ATOM 3604 O O . ARG B 1 83 ? -13.906 -8.469 4.387 1 91 83 ARG B O 1
ATOM 3611 N N . TRP B 1 84 ? -12.625 -6.766 4.801 1 94.88 84 TRP B N 1
ATOM 3612 C CA . TRP B 1 84 ? -11.477 -7.551 5.234 1 94.88 84 TRP B CA 1
ATOM 3613 C C . TRP B 1 84 ? -11.398 -7.609 6.758 1 94.88 84 TRP B C 1
ATOM 3615 O O . TRP B 1 84 ? -12.023 -6.801 7.445 1 94.88 84 TRP B O 1
ATOM 3625 N N . ASP B 1 85 ? -10.75 -8.656 7.32 1 95.25 85 ASP B N 1
ATOM 3626 C CA . ASP B 1 85 ? -10.453 -8.719 8.75 1 95.25 85 ASP B CA 1
ATOM 3627 C C . ASP B 1 85 ? -9.727 -7.457 9.211 1 95.25 85 ASP B C 1
ATOM 3629 O O . ASP B 1 85 ? -8.703 -7.074 8.625 1 95.25 85 ASP B O 1
ATOM 3633 N N . PRO B 1 86 ? -10.242 -6.809 10.211 1 96.56 86 PRO B N 1
ATOM 3634 C CA . PRO B 1 86 ? -9.703 -5.496 10.578 1 96.56 86 PRO B CA 1
ATOM 3635 C C . PRO B 1 86 ? -8.242 -5.559 11.016 1 96.56 86 PRO B C 1
ATOM 3637 O O . PRO B 1 86 ? -7.477 -4.625 10.75 1 96.56 86 PRO B O 1
ATOM 3640 N N . LEU B 1 87 ? -7.832 -6.594 11.688 1 97.81 87 LEU B N 1
ATOM 3641 C CA . LEU B 1 87 ? -6.445 -6.664 12.141 1 97.81 87 LEU B CA 1
ATOM 3642 C C . LEU B 1 87 ? -5.504 -6.898 10.961 1 97.81 87 LEU B C 1
ATOM 3644 O O . LEU B 1 87 ? -4.441 -6.277 10.883 1 97.81 87 LEU B O 1
ATOM 3648 N N . ARG B 1 88 ? -5.914 -7.793 10.016 1 97.44 88 ARG B N 1
ATOM 3649 C CA . ARG B 1 88 ? -5.137 -7.973 8.789 1 97.44 88 ARG B CA 1
ATOM 3650 C C . ARG B 1 88 ? -5.035 -6.664 8.008 1 97.44 88 ARG B C 1
ATOM 3652 O O . ARG B 1 88 ? -3.967 -6.328 7.492 1 97.44 88 ARG B O 1
ATOM 3659 N N . ALA B 1 89 ? -6.145 -5.98 7.965 1 98 89 ALA B N 1
ATOM 3660 C CA . ALA B 1 89 ? -6.168 -4.688 7.289 1 98 89 ALA B CA 1
ATOM 3661 C C . ALA B 1 89 ? -5.242 -3.689 7.984 1 98 89 ALA B C 1
ATOM 3663 O O . ALA B 1 89 ? -4.527 -2.932 7.32 1 98 89 ALA B O 1
ATOM 3664 N N . ALA B 1 90 ? -5.238 -3.664 9.344 1 98.56 90 ALA B N 1
ATOM 3665 C CA . ALA B 1 90 ? -4.398 -2.752 10.117 1 98.56 90 ALA B CA 1
ATOM 3666 C C . ALA B 1 90 ? -2.92 -3.029 9.875 1 98.56 90 ALA B C 1
ATOM 3668 O O . ALA B 1 90 ? -2.113 -2.1 9.781 1 98.56 90 ALA B O 1
ATOM 3669 N N . LEU B 1 91 ? -2.568 -4.293 9.734 1 98.31 91 LEU B N 1
ATOM 3670 C CA . LEU B 1 91 ? -1.182 -4.664 9.477 1 98.31 91 LEU B CA 1
ATOM 3671 C C . LEU B 1 91 ? -0.739 -4.199 8.094 1 98.31 91 LEU B C 1
ATOM 3673 O O . LEU B 1 91 ? 0.38 -3.711 7.93 1 98.31 91 LEU B O 1
ATOM 3677 N N . ALA B 1 92 ? -1.597 -4.363 7.148 1 98 92 ALA B N 1
ATOM 3678 C CA . ALA B 1 92 ? -1.305 -3.85 5.812 1 98 92 ALA B CA 1
ATOM 3679 C C . ALA B 1 92 ? -1.16 -2.33 5.828 1 98 92 ALA B C 1
ATOM 3681 O O . ALA B 1 92 ? -0.251 -1.779 5.203 1 98 92 ALA B O 1
ATOM 3682 N N . HIS B 1 93 ? -2.061 -1.65 6.504 1 98.38 93 HIS B N 1
ATOM 3683 C CA . HIS B 1 93 ? -2.041 -0.2 6.656 1 98.38 93 HIS B CA 1
ATOM 3684 C C . HIS B 1 93 ? -0.749 0.266 7.32 1 98.38 93 HIS B C 1
ATOM 3686 O O . HIS B 1 93 ? -0.133 1.237 6.875 1 98.38 93 HIS B O 1
ATOM 3692 N N . ASP B 1 94 ? -0.316 -0.412 8.398 1 98.75 94 ASP B N 1
ATOM 3693 C CA . ASP B 1 94 ? 0.911 -0.09 9.125 1 98.75 94 ASP B CA 1
ATOM 3694 C C . ASP B 1 94 ? 2.121 -0.119 8.188 1 98.75 94 ASP B C 1
ATOM 3696 O O . ASP B 1 94 ? 3 0.74 8.281 1 98.75 94 ASP B O 1
ATOM 3700 N N . ALA B 1 95 ? 2.141 -1.108 7.305 1 97.38 95 ALA B N 1
ATOM 3701 C CA . ALA B 1 95 ? 3.232 -1.218 6.34 1 97.38 95 ALA B CA 1
ATOM 3702 C C . ALA B 1 95 ? 3.305 0.021 5.449 1 97.38 95 ALA B C 1
ATOM 3704 O O . ALA B 1 95 ? 4.391 0.538 5.184 1 97.38 95 ALA B O 1
ATOM 3705 N N . GLN B 1 96 ? 2.184 0.476 5.02 1 97.5 96 GLN B N 1
ATOM 3706 C CA . GLN B 1 96 ? 2.135 1.673 4.188 1 97.5 96 GLN B CA 1
ATOM 3707 C C . GLN B 1 96 ? 2.605 2.9 4.961 1 97.5 96 GLN B C 1
ATOM 3709 O O . GLN B 1 96 ? 3.34 3.734 4.426 1 97.5 96 GLN B O 1
ATOM 3714 N N . ILE B 1 97 ? 2.191 2.996 6.207 1 98.69 97 ILE B N 1
ATOM 3715 C CA . ILE B 1 97 ? 2.482 4.152 7.047 1 98.69 97 ILE B CA 1
ATOM 3716 C C . ILE B 1 97 ? 3.986 4.25 7.285 1 98.69 97 ILE B C 1
ATOM 3718 O O . ILE B 1 97 ? 4.609 5.262 6.949 1 98.69 97 ILE B O 1
ATOM 3722 N N . ILE B 1 98 ? 4.605 3.195 7.73 1 98.69 98 ILE B N 1
ATOM 3723 C CA . ILE B 1 98 ? 6.023 3.26 8.07 1 98.69 98 ILE B CA 1
ATOM 3724 C C . ILE B 1 98 ? 6.855 3.395 6.801 1 98.69 98 ILE B C 1
ATOM 3726 O O . ILE B 1 98 ? 7.875 4.094 6.789 1 98.69 98 ILE B O 1
ATOM 3730 N N . GLY B 1 99 ? 6.43 2.783 5.719 1 98 99 GLY B N 1
ATOM 3731 C CA . GLY B 1 99 ? 7.133 2.898 4.453 1 98 99 GLY B CA 1
ATOM 3732 C C . GLY B 1 99 ? 7.098 4.301 3.877 1 98 99 GLY B C 1
ATOM 3733 O O . GLY B 1 99 ? 7.898 4.641 3.004 1 98 99 GLY B O 1
ATOM 3734 N N . SER B 1 100 ? 6.16 5.082 4.34 1 98.44 100 SER B N 1
ATOM 3735 C CA . SER B 1 100 ? 6.016 6.473 3.92 1 98.44 100 SER B CA 1
ATOM 3736 C C . SER B 1 100 ? 6.824 7.406 4.816 1 98.44 100 SER B C 1
ATOM 3738 O O . SER B 1 100 ? 6.812 8.625 4.621 1 98.44 100 SER B O 1
ATOM 3740 N N . GLY B 1 101 ? 7.496 6.824 5.824 1 98.69 101 GLY B N 1
ATOM 3741 C CA . GLY B 1 101 ? 8.328 7.605 6.73 1 98.69 101 GLY B CA 1
ATOM 3742 C C . GLY B 1 101 ? 7.562 8.141 7.93 1 98.69 101 GLY B C 1
ATOM 3743 O O . GLY B 1 101 ? 8.094 8.93 8.703 1 98.69 101 GLY B O 1
ATOM 3744 N N . ILE B 1 102 ? 6.332 7.711 8.078 1 98.94 102 ILE B N 1
ATOM 3745 C CA . ILE B 1 102 ? 5.516 8.156 9.203 1 98.94 102 ILE B CA 1
ATOM 3746 C C . ILE B 1 102 ? 5.727 7.219 10.391 1 98.94 102 ILE B C 1
ATOM 3748 O O . ILE B 1 102 ? 5.371 6.039 10.336 1 98.94 102 ILE B O 1
ATOM 3752 N N . THR B 1 103 ? 6.352 7.75 11.469 1 98.88 103 THR B N 1
ATOM 3753 C CA . THR B 1 103 ? 6.594 6.941 12.664 1 98.88 103 THR B CA 1
ATOM 3754 C C . THR B 1 103 ? 5.457 7.105 13.664 1 98.88 103 THR B C 1
ATOM 3756 O O . THR B 1 103 ? 5.293 6.277 14.562 1 98.88 103 THR B O 1
ATOM 3759 N N . THR B 1 104 ? 4.73 8.211 13.555 1 98.94 104 THR B N 1
ATOM 3760 C CA . THR B 1 104 ? 3.568 8.484 14.398 1 98.94 104 THR B CA 1
ATOM 3761 C C . THR B 1 104 ? 2.371 8.906 13.547 1 98.94 104 THR B C 1
ATOM 3763 O O . THR B 1 104 ? 2.451 9.875 12.789 1 98.94 104 THR B O 1
ATOM 3766 N N . VAL B 1 105 ? 1.279 8.148 13.68 1 98.94 105 VAL B N 1
ATOM 3767 C CA . VAL B 1 105 ? 0.146 8.438 12.805 1 98.94 105 VAL B CA 1
ATOM 3768 C C . VAL B 1 105 ? -1.136 8.516 13.633 1 98.94 105 VAL B C 1
ATOM 3770 O O . VAL B 1 105 ? -1.331 7.719 14.555 1 98.94 105 VAL B O 1
ATOM 3773 N N . PHE B 1 106 ? -1.928 9.539 13.391 1 98.81 106 PHE B N 1
ATOM 3774 C CA . PHE B 1 106 ? -3.309 9.617 13.852 1 98.81 106 PHE B CA 1
ATOM 3775 C C . PHE B 1 106 ? -4.266 9.125 12.766 1 98.81 106 PHE B C 1
ATOM 3777 O O . PHE B 1 106 ? -4.605 9.875 11.852 1 98.81 106 PHE B O 1
ATOM 3784 N N . ASP B 1 107 ? -4.617 7.84 12.859 1 98.69 107 ASP B N 1
ATOM 3785 C CA . ASP B 1 107 ? -5.551 7.25 11.906 1 98.69 107 ASP B CA 1
ATOM 3786 C C . ASP B 1 107 ? -6.926 7.91 12 1 98.69 107 ASP B C 1
ATOM 3788 O O . ASP B 1 107 ? -7.617 7.773 13.016 1 98.69 107 ASP B O 1
ATOM 3792 N N . SER B 1 108 ? -7.273 8.602 10.938 1 97.94 108 SER B N 1
ATOM 3793 C CA . SER B 1 108 ? -8.523 9.359 10.93 1 97.94 108 SER B CA 1
ATOM 3794 C C . SER B 1 108 ? -9.703 8.477 10.539 1 97.94 108 SER B C 1
ATOM 3796 O O . SER B 1 108 ? -9.797 8.023 9.391 1 97.94 108 SER B O 1
ATOM 3798 N N . LEU B 1 109 ? -10.562 8.234 11.469 1 96.81 109 LEU B N 1
ATOM 3799 C CA . LEU B 1 109 ? -11.711 7.359 11.258 1 96.81 109 LEU B CA 1
ATOM 3800 C C . LEU B 1 109 ? -13.016 8.148 11.328 1 96.81 109 LEU B C 1
ATOM 3802 O O . LEU B 1 109 ? -13.211 8.953 12.242 1 96.81 109 LEU B O 1
ATOM 3806 N N . CYS B 1 110 ? -13.828 7.906 10.43 1 94.88 110 CYS B N 1
ATOM 3807 C CA . CYS B 1 110 ? -15.109 8.594 10.391 1 94.88 110 CYS B CA 1
ATOM 3808 C C . CYS B 1 110 ? -16.062 8.07 11.461 1 94.88 110 CYS B C 1
ATOM 3810 O O . CYS B 1 110 ? -16.188 6.855 11.633 1 94.88 110 CYS B O 1
ATOM 3812 N N . VAL B 1 111 ? -16.609 8.914 12.164 1 95.19 111 VAL B N 1
ATOM 3813 C CA . VAL B 1 111 ? -17.656 8.602 13.125 1 95.19 111 VAL B CA 1
ATOM 3814 C C . VAL B 1 111 ? -19 9.07 12.594 1 95.19 111 VAL B C 1
ATOM 3816 O O . VAL B 1 111 ? -19.219 10.266 12.383 1 95.19 111 VAL B O 1
ATOM 3819 N N . GLY B 1 112 ? -19.781 8.086 12.461 1 86.88 112 GLY B N 1
ATOM 3820 C CA . GLY B 1 112 ? -21.047 8.352 11.789 1 86.88 112 GLY B CA 1
ATOM 3821 C C . GLY B 1 112 ? -21.031 7.969 10.32 1 86.88 112 GLY B C 1
ATOM 3822 O O . GLY B 1 112 ? -19.984 7.613 9.773 1 86.88 112 GLY B O 1
ATOM 3823 N N . ALA B 1 113 ? -22.203 7.793 9.797 1 70.38 113 ALA B N 1
ATOM 3824 C CA . ALA B 1 113 ? -22.312 7.332 8.414 1 70.38 113 ALA B CA 1
ATOM 3825 C C . ALA B 1 113 ? -22.812 8.445 7.504 1 70.38 113 ALA B C 1
ATOM 3827 O O . ALA B 1 113 ? -23.438 9.406 7.969 1 70.38 113 ALA B O 1
ATOM 3828 N N . THR B 1 114 ? -22.141 8.312 6.332 1 66.69 114 THR B N 1
ATOM 3829 C CA . THR B 1 114 ? -22.781 9.086 5.273 1 66.69 114 THR B CA 1
ATOM 3830 C C . THR B 1 114 ? -23.781 8.219 4.5 1 66.69 114 THR B C 1
ATOM 3832 O O . THR B 1 114 ? -23.781 6.996 4.641 1 66.69 114 THR B O 1
ATOM 3835 N N . VAL B 1 115 ? -24.594 8.859 3.826 1 60.19 115 VAL B N 1
ATOM 3836 C CA . VAL B 1 115 ? -25.609 8.164 3.023 1 60.19 115 VAL B CA 1
ATOM 3837 C C . VAL B 1 115 ? -24.922 7.184 2.074 1 60.19 115 VAL B C 1
ATOM 3839 O O . VAL B 1 115 ? -25.422 6.078 1.855 1 60.19 115 VAL B O 1
ATOM 3842 N N . SER B 1 116 ? -23.75 7.512 1.664 1 64.19 116 SER B N 1
ATOM 3843 C CA . SER B 1 116 ? -23.078 6.707 0.647 1 64.19 116 SER B CA 1
ATOM 3844 C C . SER B 1 116 ? -22.297 5.559 1.276 1 64.19 116 SER B C 1
ATOM 3846 O O . SER B 1 116 ? -21.953 4.594 0.596 1 64.19 116 SER B O 1
ATOM 3848 N N . ARG B 1 117 ? -22.094 5.625 2.49 1 74.88 117 ARG B N 1
ATOM 3849 C CA . ARG B 1 117 ? -21.297 4.598 3.148 1 74.88 117 ARG B CA 1
ATOM 3850 C C . ARG B 1 117 ? -21.875 4.246 4.516 1 74.88 117 ARG B C 1
ATOM 3852 O O . ARG B 1 117 ? -21.203 4.426 5.539 1 74.88 117 ARG B O 1
ATOM 3859 N N . PRO B 1 118 ? -23.047 3.637 4.543 1 70.5 118 PRO B N 1
ATOM 3860 C CA . PRO B 1 118 ? -23.688 3.316 5.824 1 70.5 118 PRO B CA 1
ATOM 3861 C C . PRO B 1 118 ? -22.891 2.289 6.629 1 70.5 118 PRO B C 1
ATOM 3863 O O . PRO B 1 118 ? -23.016 2.23 7.855 1 70.5 118 PRO B O 1
ATOM 3866 N N . GLU B 1 119 ? -22.062 1.567 5.93 1 77.5 119 GLU B N 1
ATOM 3867 C CA . GLU B 1 119 ? -21.297 0.5 6.57 1 77.5 119 GLU B CA 1
ATOM 3868 C C . GLU B 1 119 ? -20.25 1.067 7.52 1 77.5 119 GLU B C 1
ATOM 3870 O O . GLU B 1 119 ? -19.688 0.34 8.344 1 77.5 119 GLU B O 1
ATOM 3875 N N . ARG B 1 120 ? -20.031 2.344 7.445 1 79.75 120 ARG B N 1
ATOM 3876 C CA . ARG B 1 120 ? -18.984 2.965 8.25 1 79.75 120 ARG B CA 1
ATOM 3877 C C . ARG B 1 120 ? -19.281 2.854 9.734 1 79.75 120 ARG B C 1
ATOM 3879 O O . ARG B 1 120 ? -18.375 2.719 10.555 1 79.75 120 ARG B O 1
ATOM 3886 N N . ARG B 1 121 ? -20.594 2.883 10.094 1 81.69 121 ARG B N 1
ATOM 3887 C CA . ARG B 1 121 ? -20.969 2.762 11.5 1 81.69 121 ARG B CA 1
ATOM 3888 C C . ARG B 1 121 ? -20.531 1.412 12.07 1 81.69 121 ARG B C 1
ATOM 3890 O O . ARG B 1 121 ? -20.109 1.323 13.227 1 81.69 121 ARG B O 1
ATOM 3897 N N . GLU B 1 122 ? -20.531 0.506 11.141 1 85.81 122 GLU B N 1
ATOM 3898 C CA . GLU B 1 122 ? -20.297 -0.864 11.594 1 85.81 122 GLU B CA 1
ATOM 3899 C C . GLU B 1 122 ? -18.812 -1.172 11.711 1 85.81 122 GLU B C 1
ATOM 3901 O O . GLU B 1 122 ? -18.406 -2.029 12.492 1 85.81 122 GLU B O 1
ATOM 3906 N N . VAL B 1 123 ? -18.062 -0.384 11.023 1 91.44 123 VAL B N 1
ATOM 3907 C CA . VAL B 1 123 ? -16.672 -0.804 10.945 1 91.44 123 VAL B CA 1
ATOM 3908 C C . VAL B 1 123 ? -15.82 0.04 11.898 1 91.44 123 VAL B C 1
ATOM 3910 O O . VAL B 1 123 ? -14.664 -0.294 12.172 1 91.44 123 VAL B O 1
ATOM 3913 N N . LEU B 1 124 ? -16.375 1.127 12.516 1 94.88 124 LEU B N 1
ATOM 3914 C CA . LEU B 1 124 ? -15.609 2.029 13.359 1 94.88 124 LEU B CA 1
ATOM 3915 C C . LEU B 1 124 ? -15.016 1.28 14.555 1 94.88 124 LEU B C 1
ATOM 3917 O O . LEU B 1 124 ? -13.797 1.255 14.727 1 94.88 124 LEU B O 1
ATOM 3921 N N . ALA B 1 125 ? -15.836 0.613 15.336 1 94.88 125 ALA B N 1
ATOM 3922 C CA . ALA B 1 125 ? -15.383 -0.038 16.562 1 94.88 125 ALA B CA 1
ATOM 3923 C C . ALA B 1 125 ? -14.383 -1.147 16.266 1 94.88 125 ALA B C 1
ATOM 3925 O O . ALA B 1 125 ? -13.305 -1.196 16.859 1 94.88 125 ALA B O 1
ATOM 3926 N N . PRO B 1 126 ? -14.688 -2.008 15.242 1 96.25 126 PRO B N 1
ATOM 3927 C CA . PRO B 1 126 ? -13.711 -3.045 14.906 1 96.25 126 PRO B CA 1
ATOM 3928 C C . PRO B 1 126 ? -12.375 -2.467 14.461 1 96.25 126 PRO B C 1
ATOM 3930 O O . PRO B 1 126 ? -11.32 -3.047 14.742 1 96.25 126 PRO B O 1
ATOM 3933 N N . MET B 1 127 ? -12.367 -1.381 13.773 1 97.69 127 MET B N 1
ATOM 3934 C CA . MET B 1 127 ? -11.125 -0.75 13.328 1 97.69 127 MET B CA 1
ATOM 3935 C C . MET B 1 127 ? -10.32 -0.228 14.516 1 97.69 127 MET B C 1
ATOM 3937 O O . MET B 1 127 ? -9.117 -0.467 14.609 1 97.69 127 MET B O 1
ATOM 3941 N N . VAL B 1 128 ? -11 0.48 15.461 1 98.12 128 VAL B N 1
ATOM 3942 C CA . VAL B 1 128 ? -10.336 1.01 16.641 1 98.12 128 VAL B CA 1
ATOM 3943 C C . VAL B 1 128 ? -9.773 -0.139 17.484 1 98.12 128 VAL B C 1
ATOM 3945 O O . VAL B 1 128 ? -8.633 -0.089 17.922 1 98.12 128 VAL B O 1
ATOM 3948 N N . ASP B 1 129 ? -10.578 -1.21 17.609 1 97.56 129 ASP B N 1
ATOM 3949 C CA . ASP B 1 129 ? -10.164 -2.373 18.391 1 97.56 129 ASP B CA 1
ATOM 3950 C C . ASP B 1 129 ? -8.93 -3.029 17.781 1 97.56 129 ASP B C 1
ATOM 3952 O O . ASP B 1 129 ? -8.023 -3.451 18.5 1 97.56 129 ASP B O 1
ATOM 3956 N N . ALA B 1 130 ? -8.906 -3.127 16.484 1 98 130 ALA B N 1
ATOM 3957 C CA . ALA B 1 130 ? -7.773 -3.74 15.797 1 98 130 ALA B CA 1
ATOM 3958 C C . ALA B 1 130 ? -6.492 -2.951 16.031 1 98 130 ALA B C 1
ATOM 3960 O O . ALA B 1 130 ? -5.43 -3.535 16.266 1 98 130 ALA B O 1
ATOM 3961 N N . LEU B 1 131 ? -6.574 -1.647 15.977 1 98.56 131 LEU B N 1
ATOM 3962 C CA . LEU B 1 131 ? -5.414 -0.797 16.219 1 98.56 131 LEU B CA 1
ATOM 3963 C C . LEU B 1 131 ? -4.926 -0.949 17.656 1 98.56 131 LEU B C 1
ATOM 3965 O O . LEU B 1 131 ? -3.723 -1.066 17.906 1 98.56 131 LEU B O 1
ATOM 3969 N N . GLU B 1 132 ? -5.875 -0.975 18.562 1 97.75 132 GLU B N 1
ATOM 3970 C CA . GLU B 1 132 ? -5.516 -1.134 19.969 1 97.75 132 GLU B CA 1
ATOM 3971 C C . GLU B 1 132 ? -4.832 -2.475 20.219 1 97.75 132 GLU B C 1
ATOM 3973 O O . GLU B 1 132 ? -3.779 -2.533 20.859 1 97.75 132 GLU B O 1
ATOM 3978 N N . LYS B 1 133 ? -5.422 -3.512 19.703 1 96.75 133 LYS B N 1
ATOM 3979 C CA . LYS B 1 133 ? -4.91 -4.863 19.906 1 96.75 133 LYS B CA 1
ATOM 3980 C C . LYS B 1 133 ? -3.537 -5.031 19.266 1 96.75 133 LYS B C 1
ATOM 3982 O O . LYS B 1 133 ? -2.613 -5.555 19.891 1 96.75 133 LYS B O 1
ATOM 3987 N N . GLY B 1 134 ? -3.406 -4.605 18.016 1 97.94 134 GLY B N 1
ATOM 3988 C CA . GLY B 1 134 ? -2.137 -4.734 17.312 1 97.94 134 GLY B CA 1
ATOM 3989 C C . GLY B 1 134 ? -1.014 -3.959 17.969 1 97.94 134 GLY B C 1
ATOM 3990 O O . GLY B 1 134 ? 0.115 -4.449 18.062 1 97.94 134 GLY B O 1
ATOM 3991 N N . GLN B 1 135 ? -1.34 -2.762 18.422 1 97.25 135 GLN B N 1
ATOM 3992 C CA . GLN B 1 135 ? -0.342 -1.931 19.078 1 97.25 135 GLN B CA 1
ATOM 3993 C C . GLN B 1 135 ? 0.089 -2.545 20.406 1 97.25 135 GLN B C 1
ATOM 3995 O O . GLN B 1 135 ? 1.282 -2.604 20.719 1 97.25 135 GLN B O 1
ATOM 4000 N N . ALA B 1 136 ? -0.859 -3.012 21.188 1 97.12 136 ALA B N 1
ATOM 4001 C CA . ALA B 1 136 ? -0.573 -3.625 22.484 1 97.12 136 ALA B CA 1
ATOM 4002 C C . ALA B 1 136 ? 0.271 -4.887 22.312 1 97.12 136 ALA B C 1
ATOM 4004 O O . ALA B 1 136 ? 1.114 -5.191 23.172 1 97.12 136 ALA B O 1
ATOM 4005 N N . ALA B 1 137 ? 0.087 -5.539 21.219 1 97.44 137 ALA B N 1
ATOM 4006 C CA . ALA B 1 137 ? 0.771 -6.805 20.969 1 97.44 137 ALA B CA 1
ATOM 4007 C C . ALA B 1 137 ? 2.129 -6.578 20.312 1 97.44 137 ALA B C 1
ATOM 4009 O O . ALA B 1 137 ? 2.873 -7.527 20.062 1 97.44 137 ALA B O 1
ATOM 4010 N N . GLY B 1 138 ? 2.488 -5.328 20 1 97 138 GLY B N 1
ATOM 4011 C CA . GLY B 1 138 ? 3.768 -5.02 19.391 1 97 138 GLY B CA 1
ATOM 4012 C C . GLY B 1 138 ? 3.848 -5.461 17.938 1 97 138 GLY B C 1
ATOM 4013 O O . GLY B 1 138 ? 4.93 -5.777 17.438 1 97 138 GLY B O 1
ATOM 4014 N N . MET B 1 139 ? 2.67 -5.453 17.25 1 98.06 139 MET B N 1
ATOM 4015 C CA . MET B 1 139 ? 2.623 -5.984 15.891 1 98.06 139 MET B CA 1
ATOM 4016 C C . MET B 1 139 ? 2.93 -4.898 14.867 1 98.06 139 MET B C 1
ATOM 4018 O O . MET B 1 139 ? 3.191 -5.195 13.703 1 98.06 139 MET B O 1
ATOM 4022 N N . PHE B 1 140 ? 2.865 -3.6 15.281 1 98.44 140 PHE B N 1
ATOM 4023 C CA . PHE B 1 140 ? 2.998 -2.488 14.344 1 98.44 140 PHE B CA 1
ATOM 4024 C C . PHE B 1 140 ? 4.414 -1.928 14.367 1 98.44 140 PHE B C 1
ATOM 4026 O O . PHE B 1 140 ? 5.152 -2.131 15.328 1 98.44 140 PHE B O 1
ATOM 4033 N N . ARG B 1 141 ? 4.711 -1.271 13.289 1 98.12 141 ARG B N 1
ATOM 4034 C CA . ARG B 1 141 ? 6.023 -0.659 13.117 1 98.12 141 ARG B CA 1
ATOM 4035 C C . ARG B 1 141 ? 5.973 0.838 13.398 1 98.12 141 ARG B C 1
ATOM 4037 O O . ARG B 1 141 ? 6.992 1.447 13.734 1 98.12 141 ARG B O 1
ATOM 4044 N N . ALA B 1 142 ? 4.879 1.464 13.227 1 98.75 142 ALA B N 1
ATOM 4045 C CA . ALA B 1 142 ? 4.621 2.852 13.602 1 98.75 142 ALA B CA 1
ATOM 4046 C C . ALA B 1 142 ? 3.775 2.928 14.867 1 98.75 142 ALA B C 1
ATOM 4048 O O . ALA B 1 142 ? 3.221 1.921 15.312 1 98.75 142 ALA B O 1
ATOM 4049 N N . GLU B 1 143 ? 3.797 4.016 15.516 1 98.75 143 GLU B N 1
ATOM 4050 C CA . GLU B 1 143 ? 2.875 4.258 16.625 1 98.75 143 GLU B CA 1
ATOM 4051 C C . GLU B 1 143 ? 1.552 4.832 16.125 1 98.75 143 GLU B C 1
ATOM 4053 O O . GLU B 1 143 ? 1.525 5.895 15.5 1 98.75 143 GLU B O 1
ATOM 4058 N N . HIS B 1 144 ? 0.531 4.062 16.359 1 98.81 144 HIS B N 1
ATOM 4059 C CA . HIS B 1 144 ? -0.79 4.43 15.867 1 98.81 144 HIS B CA 1
ATOM 4060 C C . HIS B 1 144 ? -1.636 5.066 16.969 1 98.81 144 HIS B C 1
ATOM 4062 O O . HIS B 1 144 ? -1.694 4.551 18.078 1 98.81 144 HIS B O 1
ATOM 4068 N N . MET B 1 145 ? -2.182 6.156 16.703 1 98.62 145 MET B N 1
ATOM 4069 C CA . MET B 1 145 ? -3.26 6.793 17.453 1 98.62 145 MET B CA 1
ATOM 4070 C C . MET B 1 145 ? -4.492 6.996 16.578 1 98.62 145 MET B C 1
ATOM 4072 O O . MET B 1 145 ? -4.445 6.758 15.367 1 98.62 145 MET B O 1
ATOM 4076 N N . VAL B 1 146 ? -5.578 7.352 17.203 1 98.62 146 VAL B N 1
ATOM 4077 C CA . VAL B 1 146 ? -6.824 7.492 16.453 1 98.62 146 VAL B CA 1
ATOM 4078 C C . VAL B 1 146 ? -7.293 8.945 16.5 1 98.62 146 VAL B C 1
ATOM 4080 O O . VAL B 1 146 ? -7.258 9.578 17.562 1 98.62 146 VAL B O 1
ATOM 4083 N N . HIS B 1 147 ? -7.594 9.523 15.367 1 98.62 147 HIS B N 1
ATOM 4084 C CA . HIS B 1 147 ? -8.281 10.789 15.148 1 98.62 147 HIS B CA 1
ATOM 4085 C C . HIS B 1 147 ? -9.727 10.57 14.742 1 98.62 147 HIS B C 1
ATOM 4087 O O . HIS B 1 147 ? -10 10.156 13.609 1 98.62 147 HIS B O 1
ATOM 4093 N N . LEU B 1 148 ? -10.672 10.773 15.688 1 98.12 148 LEU B N 1
ATOM 4094 C CA . LEU B 1 148 ? -12.086 10.602 15.367 1 98.12 148 LEU B CA 1
ATOM 4095 C C . LEU B 1 148 ? -12.609 11.797 14.578 1 98.12 148 LEU B C 1
ATOM 4097 O O . LEU B 1 148 ? -12.609 12.922 15.07 1 98.12 148 LEU B O 1
ATOM 4101 N N . ARG B 1 149 ? -12.969 11.555 13.383 1 97.06 149 ARG B N 1
ATOM 4102 C CA . ARG B 1 149 ? -13.609 12.57 12.555 1 97.06 149 ARG B CA 1
ATOM 4103 C C . ARG B 1 149 ? -15.125 12.492 12.672 1 97.06 149 ARG B C 1
ATOM 4105 O O . ARG B 1 149 ? -15.773 11.719 11.961 1 97.06 149 ARG B O 1
ATOM 4112 N N . CYS B 1 150 ? -15.719 13.352 13.391 1 96.94 150 CYS B N 1
ATOM 4113 C CA . CYS B 1 150 ? -17.109 13.234 13.797 1 96.94 150 CYS B CA 1
ATOM 4114 C C . CYS B 1 150 ? -18.016 13.984 12.828 1 96.94 150 CYS B C 1
ATOM 4116 O O . CYS B 1 150 ? -17.984 15.219 12.766 1 96.94 150 CYS B O 1
ATOM 4118 N N . GLU B 1 151 ? -18.812 13.211 12.141 1 93.75 151 GLU B N 1
ATOM 4119 C CA . GLU B 1 151 ? -19.828 13.789 11.266 1 93.75 151 GLU B CA 1
ATOM 4120 C C . GLU B 1 151 ? -21 14.344 12.07 1 93.75 151 GLU B C 1
ATOM 4122 O O . GLU B 1 151 ? -21.812 13.586 12.609 1 93.75 151 GLU B O 1
ATOM 4127 N N . ILE B 1 152 ? -21.156 15.602 12.016 1 92.31 152 ILE B N 1
ATOM 4128 C CA . ILE B 1 152 ? -22.141 16.203 12.906 1 92.31 152 ILE B CA 1
ATOM 4129 C C . ILE B 1 152 ? -23.531 16.094 12.281 1 92.31 152 ILE B C 1
ATOM 4131 O O . ILE B 1 152 ? -24.531 16.438 12.922 1 92.31 152 ILE B O 1
ATOM 4135 N N . THR B 1 153 ? -23.609 15.562 11.047 1 88.94 153 THR B N 1
ATOM 4136 C CA . THR B 1 153 ? -24.891 15.438 10.352 1 88.94 153 THR B CA 1
ATOM 4137 C C . THR B 1 153 ? -25.5 14.07 10.594 1 88.94 153 THR B C 1
ATOM 4139 O O . THR B 1 153 ? -26.578 13.773 10.078 1 88.94 153 THR B O 1
ATOM 4142 N N . ASP B 1 154 ? -24.875 13.219 11.289 1 90.25 154 ASP B N 1
ATOM 4143 C CA . ASP B 1 154 ? -25.391 11.906 11.664 1 90.25 154 ASP B CA 1
ATOM 4144 C C . ASP B 1 154 ? -25.797 11.883 13.141 1 90.25 154 ASP B C 1
ATOM 4146 O O . ASP B 1 154 ? -24.969 12.109 14.023 1 90.25 154 ASP B O 1
ATOM 4150 N N . ALA B 1 155 ? -27.062 11.445 13.398 1 91.25 155 ALA B N 1
ATOM 4151 C CA . ALA B 1 155 ? -27.625 11.461 14.75 1 91.25 155 ALA B CA 1
ATOM 4152 C C . ALA B 1 155 ? -26.891 10.469 15.656 1 91.25 155 ALA B C 1
ATOM 4154 O O . ALA B 1 155 ? -26.891 10.617 16.875 1 91.25 155 ALA B O 1
ATOM 4155 N N . GLU B 1 156 ? -26.219 9.539 15.039 1 93.5 156 GLU B N 1
ATOM 4156 C CA . GLU B 1 156 ? -25.578 8.484 15.812 1 93.5 156 GLU B CA 1
ATOM 4157 C C . GLU B 1 156 ? -24.156 8.891 16.219 1 93.5 156 GLU B C 1
ATOM 4159 O O . GLU B 1 156 ? -23.531 8.219 17.031 1 93.5 156 GLU B O 1
ATOM 4164 N N . THR B 1 157 ? -23.641 9.953 15.703 1 95.62 157 THR B N 1
ATOM 4165 C CA . THR B 1 157 ? -22.25 10.344 15.859 1 95.62 157 THR B CA 1
ATOM 4166 C C . THR B 1 157 ? -21.906 10.57 17.328 1 95.62 157 THR B C 1
ATOM 4168 O O . THR B 1 157 ? -20.859 10.117 17.812 1 95.62 157 THR B O 1
ATOM 4171 N N . ALA B 1 158 ? -22.797 11.242 18.062 1 96.44 158 ALA B N 1
ATOM 4172 C CA . ALA B 1 158 ? -22.516 11.523 19.469 1 96.44 158 ALA B CA 1
ATOM 4173 C C . ALA B 1 158 ? -22.359 10.227 20.266 1 96.44 158 ALA B C 1
ATOM 4175 O O . ALA B 1 158 ? -21.406 10.078 21.031 1 96.44 158 ALA B O 1
ATOM 4176 N N . ARG B 1 159 ? -23.281 9.32 20.078 1 96.06 159 ARG B N 1
ATOM 4177 C CA . ARG B 1 159 ? -23.234 8.039 20.766 1 96.06 159 ARG B CA 1
ATOM 4178 C C . ARG B 1 159 ? -21.969 7.258 20.391 1 96.06 159 ARG B C 1
ATOM 4180 O O . ARG B 1 159 ? -21.281 6.73 21.266 1 96.06 159 ARG B O 1
ATOM 4187 N N . LEU B 1 160 ? -21.719 7.207 19.141 1 96.19 160 LEU B N 1
ATOM 4188 C CA . LEU B 1 160 ? -20.562 6.473 18.656 1 96.19 160 LEU B CA 1
ATOM 4189 C C . LEU B 1 160 ? -19.266 7.086 19.188 1 96.19 160 LEU B C 1
ATOM 4191 O O . LEU B 1 160 ? -18.312 6.363 19.5 1 96.19 160 LEU B O 1
ATOM 4195 N N . THR B 1 161 ? -19.203 8.398 19.203 1 97.69 161 THR B N 1
ATOM 4196 C CA . THR B 1 161 ? -18.062 9.086 19.781 1 97.69 161 THR B CA 1
ATOM 4197 C C . THR B 1 161 ? -17.859 8.695 21.234 1 97.69 161 THR B C 1
ATOM 4199 O O . THR B 1 161 ? -16.766 8.344 21.656 1 97.69 161 THR B O 1
ATOM 4202 N N . GLU B 1 162 ? -18.922 8.727 21.984 1 97.56 162 GLU B N 1
ATOM 4203 C CA . GLU B 1 162 ? -18.875 8.398 23.406 1 97.56 162 GLU B CA 1
ATOM 4204 C C . GLU B 1 162 ? -18.375 6.969 23.625 1 97.56 162 GLU B C 1
ATOM 4206 O O . GLU B 1 162 ? -17.609 6.711 24.547 1 97.56 162 GLU B O 1
ATOM 4211 N N . GLU B 1 163 ? -18.75 6.094 22.766 1 97.06 163 GLU B N 1
ATOM 4212 C CA . GLU B 1 163 ? -18.422 4.68 22.891 1 97.06 163 GLU B CA 1
ATOM 4213 C C . GLU B 1 163 ? -16.938 4.438 22.641 1 97.06 163 GLU B C 1
ATOM 4215 O O . GLU B 1 163 ? -16.391 3.408 23.047 1 97.06 163 GLU B O 1
ATOM 4220 N N . ASN B 1 164 ? -16.297 5.41 21.984 1 97.12 164 ASN B N 1
ATOM 4221 C CA . ASN B 1 164 ? -14.93 5.117 21.547 1 97.12 164 ASN B CA 1
ATOM 4222 C C . ASN B 1 164 ? -13.93 6.098 22.156 1 97.12 164 ASN B C 1
ATOM 4224 O O . ASN B 1 164 ? -12.734 5.812 22.234 1 97.12 164 ASN B O 1
ATOM 4228 N N . ILE B 1 165 ? -14.352 7.266 22.594 1 97.19 165 ILE B N 1
ATOM 4229 C CA . ILE B 1 165 ? -13.477 8.383 22.938 1 97.19 165 ILE B CA 1
ATOM 4230 C C . ILE B 1 165 ? -12.648 8.023 24.172 1 97.19 165 ILE B C 1
ATOM 4232 O O . ILE B 1 165 ? -11.555 8.555 24.375 1 97.19 165 ILE B O 1
ATOM 4236 N N . GLY B 1 166 ? -13.102 7.082 25 1 96.75 166 GLY B N 1
ATOM 4237 C CA . GLY B 1 166 ? -12.43 6.727 26.25 1 96.75 166 GLY B CA 1
ATOM 4238 C C . GLY B 1 166 ? -11.258 5.777 26.031 1 96.75 166 GLY B C 1
ATOM 4239 O O . GLY B 1 166 ? -10.453 5.57 26.938 1 96.75 166 GLY B O 1
ATOM 4240 N N . LYS B 1 167 ? -11.148 5.273 24.828 1 96.5 167 LYS B N 1
ATOM 4241 C CA . LYS B 1 167 ? -10.031 4.383 24.531 1 96.5 167 LYS B CA 1
ATOM 4242 C C . LYS B 1 167 ? -8.711 5.148 24.5 1 96.5 167 LYS B C 1
ATOM 4244 O O . LYS B 1 167 ? -8.656 6.27 23.984 1 96.5 167 LYS B O 1
ATOM 4249 N N . SER B 1 168 ? -7.652 4.535 25.031 1 95.31 168 SER B N 1
ATOM 4250 C CA . SER B 1 168 ? -6.379 5.219 25.234 1 95.31 168 SER B CA 1
ATOM 4251 C C . SER B 1 168 ? -5.75 5.629 23.906 1 95.31 168 SER B C 1
ATOM 4253 O O . SER B 1 168 ? -4.996 6.602 23.844 1 95.31 168 SER B O 1
ATOM 4255 N N . ILE B 1 169 ? -6.129 4.953 22.828 1 97.56 169 ILE B N 1
ATOM 4256 C CA . ILE B 1 169 ? -5.5 5.215 21.547 1 97.56 169 ILE B CA 1
ATOM 4257 C C . ILE B 1 169 ? -6.18 6.402 20.859 1 97.56 169 ILE B C 1
ATOM 4259 O O . ILE B 1 169 ? -5.652 6.957 19.891 1 97.56 169 ILE B O 1
ATOM 4263 N N . VAL B 1 170 ? -7.359 6.77 21.266 1 98 170 VAL B N 1
ATOM 4264 C CA . VAL B 1 170 ? -8.047 7.938 20.734 1 98 170 VAL B CA 1
ATOM 4265 C C . VAL B 1 170 ? -7.438 9.211 21.312 1 98 170 VAL B C 1
ATOM 4267 O O . VAL B 1 170 ? -7.5 9.438 22.516 1 98 170 VAL B O 1
ATOM 4270 N N . ARG B 1 171 ? -6.891 10.055 20.438 1 98.06 171 ARG B N 1
ATOM 4271 C CA . ARG B 1 171 ? -6.082 11.156 20.953 1 98.06 171 ARG B CA 1
ATOM 4272 C C . ARG B 1 171 ? -6.453 12.477 20.281 1 98.06 171 ARG B C 1
ATOM 4274 O O . ARG B 1 171 ? -5.906 13.523 20.609 1 98.06 171 ARG B O 1
ATOM 4281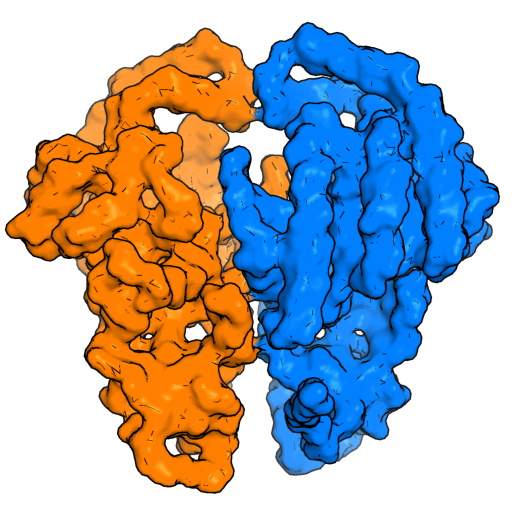 N N . MET B 1 172 ? -7.355 12.445 19.344 1 98.06 172 MET B N 1
ATOM 4282 C CA . MET B 1 172 ? -7.73 13.648 18.609 1 98.06 172 MET B CA 1
ATOM 4283 C C . MET B 1 172 ? -9.148 13.539 18.078 1 98.06 172 MET B C 1
ATOM 4285 O O . MET B 1 172 ? -9.609 12.445 17.75 1 98.06 172 MET B O 1
ATOM 4289 N N . ILE B 1 173 ? -9.844 14.664 18.016 1 97.88 173 ILE B N 1
ATOM 4290 C CA . ILE B 1 173 ? -11.219 14.719 17.516 1 97.88 173 ILE B CA 1
ATOM 4291 C C . ILE B 1 173 ? -11.383 15.891 16.562 1 97.88 173 ILE B C 1
ATOM 4293 O O . ILE B 1 173 ? -10.805 16.969 16.766 1 97.88 173 ILE B O 1
ATOM 4297 N N . SER B 1 174 ? -12.078 15.633 15.516 1 97.88 174 SER B N 1
ATOM 4298 C CA . SER B 1 174 ? -12.492 16.75 14.664 1 97.88 174 SER B CA 1
ATOM 4299 C C . SER B 1 174 ? -13.992 16.688 14.375 1 97.88 174 SER B C 1
ATOM 4301 O O . SER B 1 174 ? -14.609 15.625 14.469 1 97.88 174 SER B O 1
ATOM 4303 N N . VAL B 1 175 ? -14.578 17.844 14.148 1 96.69 175 VAL B N 1
ATOM 4304 C CA . VAL B 1 175 ? -15.977 17.938 13.727 1 96.69 175 VAL B CA 1
ATOM 4305 C C . VAL B 1 175 ? -16.047 18.281 12.242 1 96.69 175 VAL B C 1
ATOM 4307 O O . VAL B 1 175 ? -15.312 19.156 11.758 1 96.69 175 VAL B O 1
ATOM 4310 N N . MET B 1 176 ? -16.812 17.469 11.555 1 92.69 176 MET B N 1
ATOM 4311 C CA . MET B 1 176 ? -16.984 17.641 10.117 1 92.69 176 MET B CA 1
ATOM 4312 C C . MET B 1 176 ? -18.453 17.812 9.766 1 92.69 176 MET B C 1
ATOM 4314 O O . MET B 1 176 ? -19.328 17.344 10.508 1 92.69 176 MET B O 1
ATOM 4318 N N . GLU B 1 177 ? -18.641 18.5 8.695 1 88.31 177 GLU B N 1
ATOM 4319 C CA . GLU B 1 177 ? -19.984 18.672 8.117 1 88.31 177 GLU B CA 1
ATOM 4320 C C . GLU B 1 177 ? -19.953 18.469 6.602 1 88.31 177 GLU B C 1
ATOM 4322 O O . GLU B 1 177 ? -19.547 19.359 5.859 1 88.31 177 GLU B O 1
ATOM 4327 N N . HIS B 1 178 ? -20.344 17.266 6.16 1 84.44 178 HIS B N 1
ATOM 4328 C CA . HIS B 1 178 ? -20.422 16.984 4.73 1 84.44 178 HIS B CA 1
ATOM 4329 C C . HIS B 1 178 ? -21.859 17.031 4.23 1 84.44 178 HIS B C 1
ATOM 4331 O O . HIS B 1 178 ? -22.562 16.016 4.262 1 84.44 178 HIS B O 1
ATOM 4337 N N . LEU B 1 179 ? -22.297 18.141 3.898 1 81.81 179 LEU B N 1
ATOM 4338 C CA . LEU B 1 179 ? -23.625 18.375 3.33 1 81.81 179 LEU B CA 1
ATOM 4339 C C . LEU B 1 179 ? -23.516 19.078 1.979 1 81.81 179 LEU B C 1
ATOM 4341 O O . LEU B 1 179 ? -22.656 19.938 1.786 1 81.81 179 LEU B O 1
ATOM 4345 N N . PRO B 1 180 ? -24.375 18.641 1.184 1 82.06 180 PRO B N 1
ATOM 4346 C CA . PRO B 1 180 ? -24.391 19.359 -0.095 1 82.06 180 PRO B CA 1
ATOM 4347 C C . PRO B 1 180 ? -24.625 20.859 0.071 1 82.06 180 PRO B C 1
ATOM 4349 O O . PRO B 1 180 ? -25.484 21.266 0.858 1 82.06 180 PRO B O 1
ATOM 4352 N N . GLY B 1 181 ? -23.828 21.594 -0.635 1 77.25 181 GLY B N 1
ATOM 4353 C CA . GLY B 1 181 ? -23.984 23.047 -0.613 1 77.25 181 GLY B CA 1
ATOM 4354 C C . GLY B 1 181 ? -23.266 23.703 0.541 1 77.25 181 GLY B C 1
ATOM 4355 O O . GLY B 1 181 ? -23.281 24.938 0.666 1 77.25 181 GLY B O 1
ATOM 4356 N N . ARG B 1 182 ? -22.688 22.922 1.306 1 78.88 182 ARG B N 1
ATOM 4357 C CA . ARG B 1 182 ? -21.984 23.453 2.475 1 78.88 182 ARG B CA 1
ATOM 4358 C C . ARG B 1 182 ? -20.5 23.109 2.438 1 78.88 182 ARG B C 1
ATOM 4360 O O . ARG B 1 182 ? -20.125 22.047 1.934 1 78.88 182 ARG B O 1
ATOM 4367 N N . ARG B 1 183 ? -19.672 24.047 2.885 1 80.62 183 ARG B N 1
ATOM 4368 C CA . ARG B 1 183 ? -18.234 23.859 3.072 1 80.62 183 ARG B CA 1
ATOM 4369 C C . ARG B 1 183 ? -17.594 23.297 1.808 1 80.62 183 ARG B C 1
ATOM 4371 O O . ARG B 1 183 ? -17.703 23.891 0.735 1 80.62 183 ARG B O 1
ATOM 4378 N N . GLN B 1 184 ? -16.953 22.078 1.857 1 73.5 184 GLN B N 1
ATOM 4379 C CA . GLN B 1 184 ? -16.188 21.547 0.734 1 73.5 184 GLN B CA 1
ATOM 4380 C C . GLN B 1 184 ? -17.094 21.141 -0.413 1 73.5 184 GLN B C 1
ATOM 4382 O O . GLN B 1 184 ? -16.641 20.969 -1.546 1 73.5 184 GLN B O 1
ATOM 4387 N N . SER B 1 185 ? -18.375 20.984 -0.123 1 75.88 185 SER B N 1
ATOM 4388 C CA . SER B 1 185 ? -19.344 20.562 -1.132 1 75.88 185 SER B CA 1
ATOM 4389 C C . SER B 1 185 ? -20.266 21.703 -1.525 1 75.88 185 SER B C 1
ATOM 4391 O O . SER B 1 185 ? -21.5 21.531 -1.549 1 75.88 185 SER B O 1
ATOM 4393 N N . LYS B 1 186 ? -19.703 22.75 -1.931 1 76.31 186 LYS B N 1
ATOM 4394 C CA . LYS B 1 186 ? -20.484 23.938 -2.246 1 76.31 186 LYS B CA 1
ATOM 4395 C C . LYS B 1 186 ? -21.312 23.734 -3.51 1 76.31 186 LYS B C 1
ATOM 4397 O O . LYS B 1 186 ? -22.406 24.297 -3.633 1 76.31 186 LYS B O 1
ATOM 4402 N N . ASN B 1 187 ? -20.766 22.875 -4.297 1 79.88 187 ASN B N 1
ATOM 4403 C CA . ASN B 1 187 ? -21.453 22.609 -5.559 1 79.88 187 ASN B CA 1
ATOM 4404 C C . ASN B 1 187 ? -22.422 21.422 -5.441 1 79.88 187 ASN B C 1
ATOM 4406 O O . ASN B 1 187 ? -22 20.266 -5.566 1 79.88 187 ASN B O 1
ATOM 4410 N N . ILE B 1 188 ? -23.625 21.797 -5.332 1 81.25 188 ILE B N 1
ATOM 4411 C CA . ILE B 1 188 ? -24.656 20.797 -5.105 1 81.25 188 ILE B CA 1
ATOM 4412 C C . ILE B 1 188 ? -24.719 19.844 -6.293 1 81.25 188 ILE B C 1
ATOM 4414 O O . ILE B 1 188 ? -24.922 18.641 -6.117 1 81.25 188 ILE B O 1
ATOM 4418 N N . GLU B 1 189 ? -24.516 20.422 -7.395 1 79.94 189 GLU B N 1
ATOM 4419 C CA . GLU B 1 189 ? -24.547 19.594 -8.594 1 79.94 189 GLU B CA 1
ATOM 4420 C C . GLU B 1 189 ? -23.422 18.562 -8.609 1 79.94 189 GLU B C 1
ATOM 4422 O O . GLU B 1 189 ? -23.641 17.391 -8.922 1 79.94 189 GLU B O 1
ATOM 4427 N N . ALA B 1 190 ? -22.266 19.062 -8.258 1 76.69 190 ALA B N 1
ATOM 4428 C CA . ALA B 1 190 ? -21.125 18.156 -8.188 1 76.69 190 ALA B CA 1
ATOM 4429 C C . ALA B 1 190 ? -21.328 17.078 -7.129 1 76.69 190 ALA B C 1
ATOM 4431 O O . ALA B 1 190 ? -20.969 15.922 -7.328 1 76.69 190 ALA B O 1
ATOM 4432 N N . TYR B 1 191 ? -21.922 17.406 -6.098 1 78.44 191 TYR B N 1
ATOM 4433 C CA . TYR B 1 191 ? -22.234 16.469 -5.031 1 78.44 191 TYR B CA 1
ATOM 4434 C C . TYR B 1 191 ? -23.203 15.398 -5.516 1 78.44 191 TYR B C 1
ATOM 4436 O O . TYR B 1 191 ? -23 14.211 -5.27 1 78.44 191 TYR B O 1
ATOM 4444 N N . THR B 1 192 ? -24.172 15.938 -6.207 1 78.38 192 THR B N 1
ATOM 4445 C CA . THR B 1 192 ? -25.203 15.039 -6.703 1 78.38 192 THR B CA 1
ATOM 4446 C C . THR B 1 192 ? -24.625 14.047 -7.711 1 78.38 192 THR B C 1
ATOM 4448 O O . THR B 1 192 ? -24.953 12.859 -7.68 1 78.38 192 THR B O 1
ATOM 4451 N N . GLN B 1 193 ? -23.766 14.539 -8.43 1 75.31 193 GLN B N 1
ATOM 4452 C CA . GLN B 1 193 ? -23.125 13.695 -9.43 1 75.31 193 GLN B CA 1
ATOM 4453 C C . GLN B 1 193 ? -22.25 12.641 -8.781 1 75.31 193 GLN B C 1
ATOM 4455 O O . GLN B 1 193 ? -22.25 11.477 -9.195 1 75.31 193 GLN B O 1
ATOM 4460 N N . ARG B 1 194 ? -21.484 13.016 -7.887 1 74.19 194 ARG B N 1
ATOM 4461 C CA . ARG B 1 194 ? -20.625 12.086 -7.176 1 74.19 194 ARG B CA 1
ATOM 4462 C C . ARG B 1 194 ? -21.438 11.023 -6.449 1 74.19 194 ARG B C 1
ATOM 4464 O O . ARG B 1 194 ? -21.062 9.852 -6.43 1 74.19 194 ARG B O 1
ATOM 4471 N N . ARG B 1 195 ? -22.484 11.453 -5.879 1 74.31 195 ARG B N 1
ATOM 4472 C CA . ARG B 1 195 ? -23.359 10.516 -5.188 1 74.31 195 ARG B CA 1
ATOM 4473 C C . ARG B 1 195 ? -23.922 9.477 -6.152 1 74.31 195 ARG B C 1
ATOM 4475 O O . ARG B 1 195 ? -23.969 8.289 -5.832 1 74.31 195 ARG B O 1
ATOM 4482 N N . MET B 1 196 ? -24.375 10.031 -7.262 1 73.31 196 MET B N 1
ATOM 4483 C CA . MET B 1 196 ? -24.891 9.117 -8.273 1 73.31 196 MET B CA 1
ATOM 4484 C C . MET B 1 196 ? -23.844 8.094 -8.68 1 73.31 196 MET B C 1
ATOM 4486 O O . MET B 1 196 ? -24.141 6.902 -8.797 1 73.31 196 MET B O 1
ATOM 4490 N N . ALA B 1 197 ? -22.656 8.602 -8.75 1 66 197 ALA B N 1
ATOM 4491 C CA . ALA B 1 197 ? -21.562 7.734 -9.148 1 66 197 ALA B CA 1
ATOM 4492 C C . ALA B 1 197 ? -21.234 6.719 -8.055 1 66 197 ALA B C 1
ATOM 4494 O O . ALA B 1 197 ? -20.969 5.551 -8.344 1 66 197 ALA B O 1
ATOM 4495 N N . ASP B 1 198 ? -21.297 7.098 -6.863 1 67.38 198 ASP B N 1
ATOM 4496 C CA . ASP B 1 198 ? -20.922 6.27 -5.723 1 67.38 198 ASP B CA 1
ATOM 4497 C C . ASP B 1 198 ? -22 5.227 -5.422 1 67.38 198 ASP B C 1
ATOM 4499 O O . ASP B 1 198 ? -21.688 4.109 -5.008 1 67.38 198 ASP B O 1
ATOM 4503 N N . THR B 1 199 ? -23.328 5.605 -5.562 1 66.44 199 THR B N 1
ATOM 4504 C CA . THR B 1 199 ? -24.422 4.766 -5.07 1 66.44 199 THR B CA 1
ATOM 4505 C C . THR B 1 199 ? -25.141 4.07 -6.227 1 66.44 199 THR B C 1
ATOM 4507 O O . THR B 1 199 ? -25.875 3.109 -6.02 1 66.44 199 THR B O 1
ATOM 4510 N N . GLY B 1 200 ? -24.906 4.633 -7.398 1 66.56 200 GLY B N 1
ATOM 4511 C CA . GLY B 1 200 ? -25.656 4.141 -8.539 1 66.56 200 GLY B CA 1
ATOM 4512 C C . GLY B 1 200 ? -27.094 4.641 -8.562 1 66.56 200 GLY B C 1
ATOM 4513 O O . GLY B 1 200 ? -27.906 4.168 -9.359 1 66.56 200 GLY B O 1
ATOM 4514 N N . GLU B 1 201 ? -27.484 5.59 -7.73 1 73.25 201 GLU B N 1
ATOM 4515 C CA . GLU B 1 201 ? -28.828 6.148 -7.68 1 73.25 201 GLU B CA 1
ATOM 4516 C C . GLU B 1 201 ? -29.141 6.969 -8.93 1 73.25 201 GLU B C 1
ATOM 4518 O O . GLU B 1 201 ? -28.219 7.492 -9.57 1 73.25 201 GLU B O 1
ATOM 4523 N N . SER B 1 202 ? -30.391 6.965 -9.195 1 76.62 202 SER B N 1
ATOM 4524 C CA . SER B 1 202 ? -30.844 7.906 -10.219 1 76.62 202 SER B CA 1
ATOM 4525 C C . SER B 1 202 ? -30.734 9.344 -9.727 1 76.62 202 SER B C 1
ATOM 4527 O O . SER B 1 202 ? -30.594 9.594 -8.523 1 76.62 202 SER B O 1
ATOM 4529 N N . ARG B 1 203 ? -30.75 10.188 -10.617 1 82.06 203 ARG B N 1
ATOM 4530 C CA . ARG B 1 203 ? -30.703 11.602 -10.273 1 82.06 203 ARG B CA 1
ATOM 4531 C C . ARG B 1 203 ? -31.844 11.977 -9.328 1 82.06 203 ARG B C 1
ATOM 4533 O O . ARG B 1 203 ? -31.625 12.672 -8.336 1 82.06 203 ARG B O 1
ATOM 4540 N N . ALA B 1 204 ? -32.969 11.508 -9.719 1 82.69 204 ALA B N 1
ATOM 4541 C CA . ALA B 1 204 ? -34.125 11.828 -8.898 1 82.69 204 ALA B CA 1
ATOM 4542 C C . ALA B 1 204 ? -33.969 11.305 -7.48 1 82.69 204 ALA B C 1
ATOM 4544 O O . ALA B 1 204 ? -34.312 11.977 -6.512 1 82.69 204 ALA B O 1
ATOM 4545 N N . GLU B 1 205 ? -33.5 10.156 -7.375 1 82.62 205 GLU B N 1
ATOM 4546 C CA . GLU B 1 205 ? -33.281 9.562 -6.059 1 82.62 205 GLU B CA 1
ATOM 4547 C C . GLU B 1 205 ? -32.188 10.312 -5.305 1 82.62 205 GLU B C 1
ATOM 4549 O O . GLU B 1 205 ? -32.312 10.562 -4.102 1 82.62 205 GLU B O 1
ATOM 4554 N N . ALA B 1 206 ? -31.188 10.648 -6.047 1 82.12 206 ALA B N 1
ATOM 4555 C CA . ALA B 1 206 ? -30.078 11.383 -5.441 1 82.12 206 ALA B CA 1
ATOM 4556 C C . ALA B 1 206 ? -30.531 12.742 -4.922 1 82.12 206 ALA B C 1
ATOM 4558 O O . ALA B 1 206 ? -30.141 13.164 -3.83 1 82.12 206 ALA B O 1
ATOM 4559 N N . GLU B 1 207 ? -31.344 13.352 -5.672 1 84.75 207 GLU B N 1
ATOM 4560 C CA . GLU B 1 207 ? -31.875 14.656 -5.285 1 84.75 207 GLU B CA 1
ATOM 4561 C C . GLU B 1 207 ? -32.781 14.555 -4.07 1 84.75 207 GLU B C 1
ATOM 4563 O O . GLU B 1 207 ? -32.75 15.398 -3.174 1 84.75 207 GLU B O 1
ATOM 4568 N N . ARG B 1 208 ? -33.594 13.57 -4.105 1 83.5 208 ARG B N 1
ATOM 4569 C CA . ARG B 1 208 ? -34.5 13.375 -2.975 1 83.5 208 ARG B CA 1
ATOM 4570 C C . ARG B 1 208 ? -33.719 13.094 -1.694 1 83.5 208 ARG B C 1
ATOM 4572 O O . ARG B 1 208 ? -34.031 13.656 -0.64 1 83.5 208 ARG B O 1
ATOM 4579 N N . THR B 1 209 ? -32.812 12.297 -1.821 1 79.56 209 THR B N 1
ATOM 4580 C CA . THR B 1 209 ? -32 11.938 -0.668 1 79.56 209 THR B CA 1
ATOM 4581 C C . THR B 1 209 ? -31.203 13.148 -0.168 1 79.56 209 THR B C 1
ATOM 4583 O O . THR B 1 209 ? -31.078 13.352 1.041 1 79.56 209 THR B O 1
ATOM 4586 N N . THR B 1 210 ? -30.719 13.867 -1.101 1 81.12 210 THR B N 1
ATOM 4587 C CA . THR B 1 210 ? -29.984 15.07 -0.757 1 81.12 210 THR B CA 1
ATOM 4588 C C . THR B 1 210 ? -30.875 16.062 -0.019 1 81.12 210 THR B C 1
ATOM 4590 O O . THR B 1 210 ? -30.469 16.656 0.982 1 81.12 210 THR B O 1
ATOM 4593 N N . GLN B 1 211 ? -32.062 16.188 -0.521 1 80.44 211 GLN B N 1
ATOM 4594 C CA . GLN B 1 211 ? -33 17.094 0.111 1 80.44 211 GLN B CA 1
ATOM 4595 C C . GLN B 1 211 ? -33.375 16.625 1.518 1 80.44 211 GLN B C 1
ATOM 4597 O O . GLN B 1 211 ? -33.469 17.438 2.438 1 80.44 211 GLN B O 1
ATOM 4602 N N . ASN B 1 212 ? -33.531 15.406 1.618 1 79.44 212 ASN B N 1
ATOM 4603 C CA . ASN B 1 212 ? -33.844 14.852 2.93 1 79.44 212 ASN B CA 1
ATOM 4604 C C . ASN B 1 212 ? -32.719 15.086 3.922 1 79.44 212 ASN B C 1
ATOM 4606 O O . ASN B 1 212 ? -32.969 15.398 5.086 1 79.44 212 ASN B O 1
ATOM 4610 N N . LEU B 1 213 ? -31.562 14.898 3.426 1 78.75 213 LEU B N 1
ATOM 4611 C CA . LEU B 1 213 ? -30.375 15.133 4.246 1 78.75 213 LEU B CA 1
ATOM 4612 C C . LEU B 1 213 ? -30.312 16.578 4.715 1 78.75 213 LEU B C 1
ATOM 4614 O O . LEU B 1 213 ? -30.078 16.859 5.891 1 78.75 213 LEU B O 1
ATOM 4618 N N . LEU B 1 214 ? -30.625 17.438 3.846 1 80.56 214 LEU B N 1
ATOM 4619 C CA . LEU B 1 214 ? -30.547 18.875 4.148 1 80.56 214 LEU B CA 1
ATOM 4620 C C . LEU B 1 214 ? -31.641 19.281 5.133 1 80.56 214 LEU B C 1
ATOM 4622 O O . LEU B 1 214 ? -31.406 20.125 5.996 1 80.56 214 LEU B O 1
ATOM 4626 N N . ASN B 1 215 ? -32.781 18.625 5.031 1 78.56 215 ASN B N 1
ATOM 4627 C CA . ASN B 1 215 ? -33.906 18.984 5.867 1 78.56 215 ASN B CA 1
ATOM 4628 C C . ASN B 1 215 ? -33.656 18.625 7.332 1 78.56 215 ASN B C 1
ATOM 4630 O O . ASN B 1 215 ? -34.156 19.312 8.227 1 78.56 215 ASN B O 1
ATOM 4634 N N . HIS B 1 216 ? -32.938 17.688 7.555 1 81.81 216 HIS B N 1
ATOM 4635 C CA . HIS B 1 216 ? -32.812 17.188 8.922 1 81.81 216 HIS B CA 1
ATOM 4636 C C . HIS B 1 216 ? -31.438 17.484 9.5 1 81.81 216 HIS B C 1
ATOM 4638 O O . HIS B 1 216 ? -31.234 17.375 10.711 1 81.81 216 HIS B O 1
ATOM 4644 N N . SER B 1 217 ? -30.656 17.984 8.68 1 81.44 217 SER B N 1
ATOM 4645 C CA . SER B 1 217 ? -29.25 18.094 9.078 1 81.44 217 SER B CA 1
ATOM 4646 C C . SER B 1 217 ? -29.047 19.203 10.102 1 81.44 217 SER B C 1
ATOM 4648 O O . SER B 1 217 ? -28.266 19.062 11.039 1 81.44 217 SER B O 1
ATOM 4650 N N . ASP B 1 218 ? -29.781 20.25 10 1 84.88 218 ASP B N 1
ATOM 4651 C CA . ASP B 1 218 ? -29.609 21.359 10.93 1 84.88 218 ASP B CA 1
ATOM 4652 C C . ASP B 1 218 ? -30.016 20.953 12.352 1 84.88 218 ASP B C 1
ATOM 4654 O O . ASP B 1 218 ? -29.297 21.25 13.312 1 84.88 218 ASP B O 1
ATOM 4658 N N . GLU B 1 219 ? -31.109 20.297 12.391 1 88.81 219 GLU B N 1
ATOM 4659 C CA . GLU B 1 219 ? -31.562 19.828 13.695 1 88.81 219 GLU B CA 1
ATOM 4660 C C . GLU B 1 219 ? -30.578 18.844 14.312 1 88.81 219 GLU B C 1
ATOM 4662 O O . GLU B 1 219 ? -30.297 18.891 15.508 1 88.81 219 GLU B O 1
ATOM 4667 N N . ILE B 1 220 ? -30.141 18.062 13.531 1 90.38 220 ILE B N 1
ATOM 4668 C CA . ILE B 1 220 ? -29.203 17.047 14 1 90.38 220 ILE B CA 1
ATOM 4669 C C . ILE B 1 220 ? -27.891 17.703 14.422 1 90.38 220 ILE B C 1
ATOM 4671 O O . ILE B 1 220 ? -27.391 17.438 15.516 1 90.38 220 ILE B O 1
ATOM 4675 N N . SER B 1 221 ? -27.422 18.531 13.586 1 91.25 221 SER B N 1
ATOM 4676 C CA . SER B 1 221 ? -26.141 19.172 13.859 1 91.25 221 SER B CA 1
ATOM 4677 C C . SER B 1 221 ? -26.188 20.016 15.133 1 91.25 221 SER B C 1
ATOM 4679 O O . SER B 1 221 ? -25.203 20.094 15.867 1 91.25 221 SER B O 1
ATOM 4681 N N . GLU B 1 222 ? -27.312 20.609 15.383 1 92.44 222 GLU B N 1
ATOM 4682 C CA . GLU B 1 222 ? -27.484 21.469 16.562 1 92.44 222 GLU B CA 1
ATOM 4683 C C . GLU B 1 222 ? -27.359 20.672 17.844 1 92.44 222 GLU B C 1
ATOM 4685 O O . GLU B 1 222 ? -27.031 21.219 18.906 1 92.44 222 GLU B O 1
ATOM 4690 N N . LYS B 1 223 ? -27.641 19.438 17.703 1 94.88 223 LYS B N 1
ATOM 4691 C CA . LYS B 1 223 ? -27.562 18.562 18.875 1 94.88 223 LYS B CA 1
ATOM 4692 C C . LYS B 1 223 ? -26.234 17.828 18.922 1 94.88 223 LYS B C 1
ATOM 4694 O O . LYS B 1 223 ? -25.609 17.719 19.984 1 94.88 223 LYS B O 1
ATOM 4699 N N . VAL B 1 224 ? -25.812 17.406 17.859 1 95.81 224 VAL B N 1
ATOM 4700 C CA . VAL B 1 224 ? -24.688 16.484 17.781 1 95.81 224 VAL B CA 1
ATOM 4701 C C . VAL B 1 224 ? -23.375 17.266 18 1 95.81 224 VAL B C 1
ATOM 4703 O O . VAL B 1 224 ? -22.5 16.812 18.734 1 95.81 224 VAL B O 1
ATOM 4706 N N . ARG B 1 225 ? -23.188 18.406 17.359 1 96.25 225 ARG B N 1
ATOM 4707 C CA . ARG B 1 225 ? -21.938 19.125 17.422 1 96.25 225 ARG B CA 1
ATOM 4708 C C . ARG B 1 225 ? -21.594 19.516 18.859 1 96.25 225 ARG B C 1
ATOM 4710 O O . ARG B 1 225 ? -20.516 19.172 19.375 1 96.25 225 ARG B O 1
ATOM 4717 N N . PRO B 1 226 ? -22.578 20.156 19.625 1 97.56 226 PRO B N 1
ATOM 4718 C CA . PRO B 1 226 ? -22.266 20.484 21.016 1 97.56 226 PRO B CA 1
ATOM 4719 C C . PRO B 1 226 ? -21.953 19.25 21.844 1 97.56 226 PRO B C 1
ATOM 4721 O O . PRO B 1 226 ? -21.109 19.312 22.75 1 97.56 226 PRO B O 1
ATOM 4724 N N . ALA B 1 227 ? -22.609 18.188 21.547 1 97.94 227 ALA B N 1
ATOM 4725 C CA . ALA B 1 227 ? -22.359 16.969 22.297 1 97.94 227 ALA B CA 1
ATOM 4726 C C . ALA B 1 227 ? -20.938 16.453 22.062 1 97.94 227 ALA B C 1
ATOM 4728 O O . ALA B 1 227 ? -20.25 16.078 23 1 97.94 227 ALA B O 1
ATOM 4729 N N . VAL B 1 228 ? -20.5 16.484 20.844 1 98 228 VAL B N 1
ATOM 4730 C CA . VAL B 1 228 ? -19.172 16.016 20.484 1 98 228 VAL B CA 1
ATOM 4731 C C . VAL B 1 228 ? -18.125 16.953 21.094 1 98 228 VAL B C 1
ATOM 4733 O O . VAL B 1 228 ? -17.125 16.484 21.641 1 98 228 VAL B O 1
ATOM 4736 N N . ILE B 1 229 ? -18.375 18.266 21 1 98.06 229 ILE B N 1
ATOM 4737 C CA . ILE B 1 229 ? -17.469 19.25 21.578 1 98.06 229 ILE B CA 1
ATOM 4738 C C . ILE B 1 229 ? -17.328 19.031 23.078 1 98.06 229 ILE B C 1
ATOM 4740 O O . ILE B 1 229 ? -16.219 19.016 23.594 1 98.06 229 ILE B O 1
ATOM 4744 N N . SER B 1 230 ? -18.438 18.797 23.734 1 98.06 230 SER B N 1
ATOM 4745 C CA . SER B 1 230 ? -18.438 18.562 25.172 1 98.06 230 SER B CA 1
ATOM 4746 C C . SER B 1 230 ? -17.641 17.312 25.531 1 98.06 230 SER B C 1
ATOM 4748 O O . SER B 1 230 ? -16.875 17.297 26.5 1 98.06 230 SER B O 1
ATOM 4750 N N . LEU B 1 231 ? -17.828 16.281 24.766 1 98.06 231 LEU B N 1
ATOM 4751 C CA . LEU B 1 231 ? -17.094 15.047 24.984 1 98.06 231 LEU B CA 1
ATOM 4752 C C . LEU B 1 231 ? -15.586 15.266 24.828 1 98.06 231 LEU B C 1
ATOM 4754 O O . LEU B 1 231 ? -14.797 14.781 25.641 1 98.06 231 LEU B O 1
ATOM 4758 N N . ALA B 1 232 ? -15.219 15.961 23.812 1 97.62 232 ALA B N 1
ATOM 4759 C CA . ALA B 1 232 ? -13.805 16.234 23.562 1 97.62 232 ALA B CA 1
ATOM 4760 C C . ALA B 1 232 ? -13.18 17 24.719 1 97.62 232 ALA B C 1
ATOM 4762 O O . ALA B 1 232 ? -12.078 16.672 25.172 1 97.62 232 ALA B O 1
ATOM 4763 N N . HIS B 1 233 ? -13.867 18.031 25.25 1 97.5 233 HIS B N 1
ATOM 4764 C CA . HIS B 1 233 ? -13.383 18.828 26.375 1 97.5 233 HIS B CA 1
ATOM 4765 C C . HIS B 1 233 ? -13.266 17.969 27.641 1 97.5 233 HIS B C 1
ATOM 4767 O O . HIS B 1 233 ? -12.289 18.094 28.375 1 97.5 233 HIS B O 1
ATOM 4773 N N . ALA B 1 234 ? -14.266 17.141 27.844 1 97.75 234 ALA B N 1
ATOM 4774 C CA . ALA B 1 234 ? -14.281 16.281 29.031 1 97.75 234 ALA B CA 1
ATOM 4775 C C . ALA B 1 234 ? -13.086 15.344 29.047 1 97.75 234 ALA B C 1
ATOM 4777 O O . ALA B 1 234 ? -12.555 15.016 30.109 1 97.75 234 ALA B O 1
ATOM 4778 N N . HIS B 1 235 ? -12.656 14.953 27.922 1 97.25 235 HIS B N 1
ATOM 4779 C CA . HIS B 1 235 ? -11.547 14.023 27.797 1 97.25 235 HIS B CA 1
ATOM 4780 C C . HIS B 1 235 ? -10.234 14.75 27.531 1 97.25 235 HIS B C 1
ATOM 4782 O O . HIS B 1 235 ? -9.188 14.117 27.375 1 97.25 235 HIS B O 1
ATOM 4788 N N . LYS B 1 236 ? -10.258 16.125 27.438 1 95.94 236 LYS B N 1
ATOM 4789 C CA . LYS B 1 236 ? -9.102 17 27.234 1 95.94 236 LYS B CA 1
ATOM 4790 C C . LYS B 1 236 ? -8.328 16.625 25.984 1 95.94 236 LYS B C 1
ATOM 4792 O O . LYS B 1 236 ? -7.102 16.5 26 1 95.94 236 LYS B O 1
ATOM 4797 N N . LEU B 1 237 ? -9.055 16.312 24.922 1 96.31 237 LEU B N 1
ATOM 4798 C CA . LEU B 1 237 ? -8.453 15.984 23.641 1 96.31 237 LEU B CA 1
ATOM 4799 C C . LEU B 1 237 ? -8.414 17.203 22.719 1 96.31 237 LEU B C 1
ATOM 4801 O O . LEU B 1 237 ? -9.336 18.016 22.734 1 96.31 237 LEU B O 1
ATOM 4805 N N . PRO B 1 238 ? -7.297 17.266 21.953 1 95.5 238 PRO B N 1
ATOM 4806 C CA . PRO B 1 238 ? -7.301 18.297 20.906 1 95.5 238 PRO B CA 1
ATOM 4807 C C . PRO B 1 238 ? -8.516 18.203 20 1 95.5 238 PRO B C 1
ATOM 4809 O O . PRO B 1 238 ? -8.93 17.109 19.609 1 95.5 238 PRO B O 1
ATOM 4812 N N . LEU B 1 239 ? -9.125 19.359 19.734 1 96.25 239 LEU B N 1
ATOM 4813 C CA . LEU B 1 239 ? -10.312 19.484 18.891 1 96.25 239 LEU B CA 1
ATOM 4814 C C . LEU B 1 239 ? -10.016 20.312 17.656 1 96.25 239 LEU B C 1
ATOM 4816 O O . LEU B 1 239 ? -9.414 21.391 17.75 1 96.25 239 LEU B O 1
ATOM 4820 N N . LEU B 1 240 ? -10.391 19.766 16.453 1 98.12 240 LEU B N 1
ATOM 4821 C CA . LEU B 1 240 ? -10.141 20.422 15.18 1 98.12 240 LEU B CA 1
ATOM 4822 C C . LEU B 1 240 ? -11.438 20.688 14.438 1 98.12 240 LEU B C 1
ATOM 4824 O O . LEU B 1 240 ? -12.406 19.938 14.594 1 98.12 240 LEU B O 1
ATOM 4828 N N . SER B 1 241 ? -11.523 21.844 13.734 1 97.5 241 SER B N 1
ATOM 4829 C CA . SER B 1 241 ? -12.578 22.047 12.742 1 97.5 241 SER B CA 1
ATOM 4830 C C . SER B 1 241 ? -12.117 21.625 11.352 1 97.5 241 SER B C 1
ATOM 4832 O O . SER B 1 241 ? -10.922 21.516 11.094 1 97.5 241 SER B O 1
ATOM 4834 N N . HIS B 1 242 ? -13.023 21.281 10.539 1 95.31 242 HIS B N 1
ATOM 4835 C CA . HIS B 1 242 ? -12.742 20.781 9.195 1 95.31 242 HIS B CA 1
ATOM 4836 C C . HIS B 1 242 ? -13.445 21.625 8.133 1 95.31 242 HIS B C 1
ATOM 4838 O O . HIS B 1 242 ? -14.586 22.047 8.328 1 95.31 242 HIS B O 1
ATOM 4844 N N . ASP B 1 243 ? -12.727 21.953 7.055 1 94.19 243 ASP B N 1
ATOM 4845 C CA . ASP B 1 243 ? -13.258 22.562 5.836 1 94.19 243 ASP B CA 1
ATOM 4846 C C . ASP B 1 243 ? -13.891 23.922 6.129 1 94.19 243 ASP B C 1
ATOM 4848 O O . ASP B 1 243 ? -14.953 24.234 5.598 1 94.19 243 ASP B O 1
ATOM 4852 N N . ASP B 1 244 ? -13.305 24.625 7.012 1 96.06 244 ASP B N 1
ATOM 4853 C CA . ASP B 1 244 ? -13.773 25.984 7.211 1 96.06 244 ASP B CA 1
ATOM 4854 C C . ASP B 1 244 ? -13.789 26.766 5.898 1 96.06 244 ASP B C 1
ATOM 4856 O O . ASP B 1 244 ? -12.781 26.812 5.191 1 96.06 244 ASP B O 1
ATOM 4860 N N . THR B 1 245 ? -14.906 27.375 5.562 1 93.81 245 THR B N 1
ATOM 4861 C CA . THR B 1 245 ? -15.109 28.016 4.27 1 93.81 245 THR B CA 1
ATOM 4862 C C . THR B 1 245 ? -15.523 29.484 4.449 1 93.81 245 THR B C 1
ATOM 4864 O O . THR B 1 245 ? -14.938 30.375 3.844 1 93.81 245 THR B O 1
ATOM 4867 N N . GLU B 1 246 ? -16.531 29.656 5.277 1 94.81 246 GLU B N 1
ATOM 4868 C CA . GLU B 1 246 ? -17.016 31 5.602 1 94.81 246 GLU B CA 1
ATOM 4869 C C . GLU B 1 246 ? -16.406 31.5 6.91 1 94.81 246 GLU B C 1
ATOM 4871 O O . GLU B 1 246 ? -15.977 30.703 7.75 1 94.81 246 GLU B O 1
ATOM 4876 N N . LEU B 1 247 ? -16.422 32.781 7.043 1 97.12 247 LEU B N 1
ATOM 4877 C CA . LEU B 1 247 ? -15.812 33.406 8.219 1 97.12 247 LEU B CA 1
ATOM 4878 C C . LEU B 1 247 ? -16.5 32.938 9.492 1 97.12 247 LEU B C 1
ATOM 4880 O O . LEU B 1 247 ? -15.859 32.781 10.531 1 97.12 247 LEU B O 1
ATOM 4884 N N . HIS B 1 248 ? -17.797 32.75 9.422 1 95.94 248 HIS B N 1
ATOM 4885 C CA . HIS B 1 248 ? -18.531 32.375 10.625 1 95.94 248 HIS B CA 1
ATOM 4886 C C . HIS B 1 248 ? -18.172 30.969 11.07 1 95.94 248 HIS B C 1
ATOM 4888 O O . HIS B 1 248 ? -18.344 30.609 12.242 1 95.94 248 HIS B O 1
ATOM 4894 N N . HIS B 1 249 ? -17.719 30.047 10.164 1 95.69 249 HIS B N 1
ATOM 4895 C CA . HIS B 1 249 ? -17.219 28.734 10.57 1 95.69 249 HIS B CA 1
ATOM 4896 C C . HIS B 1 249 ? -16.062 28.891 11.555 1 95.69 249 HIS B C 1
ATOM 4898 O O . HIS B 1 249 ? -15.984 28.141 12.547 1 95.69 249 HIS B O 1
ATOM 4904 N N . VAL B 1 250 ? -15.18 29.828 11.273 1 97.94 250 VAL B N 1
ATOM 4905 C CA . VAL B 1 250 ? -14.023 30.062 12.125 1 97.94 250 VAL B CA 1
ATOM 4906 C C . VAL B 1 250 ? -14.469 30.656 13.461 1 97.94 250 VAL B C 1
ATOM 4908 O O . VAL B 1 250 ? -13.977 30.266 14.516 1 97.94 250 VAL B O 1
ATOM 4911 N N . ASP B 1 251 ? -15.453 31.594 13.375 1 98 251 ASP B N 1
ATOM 4912 C CA . ASP B 1 251 ? -16.016 32.156 14.602 1 98 251 ASP B CA 1
ATOM 4913 C C . ASP B 1 251 ? -16.562 31.062 15.516 1 98 251 ASP B C 1
ATOM 4915 O O . ASP B 1 251 ? -16.312 31.062 16.719 1 98 251 ASP B O 1
ATOM 4919 N N . GLU B 1 252 ? -17.297 30.172 14.891 1 96.88 252 GLU B N 1
ATOM 4920 C CA . GLU B 1 252 ? -17.891 29.062 15.641 1 96.88 252 GLU B CA 1
ATOM 4921 C C . GLU B 1 252 ? -16.812 28.188 16.266 1 96.88 252 GLU B C 1
ATOM 4923 O O . GLU B 1 252 ? -16.891 27.844 17.453 1 96.88 252 GLU B O 1
ATOM 4928 N N . ALA B 1 253 ? -15.836 27.828 15.547 1 97.44 253 ALA B N 1
ATOM 4929 C CA . ALA B 1 253 ? -14.734 27 16.031 1 97.44 253 ALA B CA 1
ATOM 4930 C C . ALA B 1 253 ? -14.023 27.656 17.203 1 97.44 253 ALA B C 1
ATOM 4932 O O . ALA B 1 253 ? -13.758 27.016 18.219 1 97.44 253 ALA B O 1
ATOM 4933 N N . LEU B 1 254 ? -13.734 28.953 17.078 1 97.62 254 LEU B N 1
ATOM 4934 C CA . LEU B 1 254 ? -13.055 29.703 18.141 1 97.62 254 LEU B CA 1
ATOM 4935 C C . LEU B 1 254 ? -13.875 29.688 19.422 1 97.62 254 LEU B C 1
ATOM 4937 O O . LEU B 1 254 ? -13.328 29.5 20.516 1 97.62 254 LEU B O 1
ATOM 4941 N N . SER B 1 255 ? -15.172 29.859 19.25 1 97.69 255 SER B N 1
ATOM 4942 C CA . SER B 1 255 ? -16.047 29.906 20.422 1 97.69 255 SER B CA 1
ATOM 4943 C C . SER B 1 255 ? -16.078 28.547 21.125 1 97.69 255 SER B C 1
ATOM 4945 O O . SER B 1 255 ? -16.422 28.484 22.312 1 97.69 255 SER B O 1
ATOM 4947 N N . GLU B 1 256 ? -15.711 27.516 20.469 1 97.75 256 GLU B N 1
ATOM 4948 C CA . GLU B 1 256 ? -15.766 26.156 20.984 1 97.75 256 GLU B CA 1
ATOM 4949 C C . GLU B 1 256 ? -14.406 25.719 21.516 1 97.75 256 GLU B C 1
ATOM 4951 O O . GLU B 1 256 ? -14.242 24.578 21.953 1 97.75 256 GLU B O 1
ATOM 4956 N N . GLY B 1 257 ? -13.406 26.562 21.438 1 96.31 257 GLY B N 1
ATOM 4957 C CA . GLY B 1 257 ? -12.078 26.25 21.922 1 96.31 257 GLY B CA 1
ATOM 4958 C C . GLY B 1 257 ? -11.234 25.469 20.938 1 96.31 257 GLY B C 1
ATOM 4959 O O . GLY B 1 257 ? -10.219 24.875 21.312 1 96.31 257 GLY B O 1
ATOM 4960 N N . ILE B 1 258 ? -11.633 25.438 19.672 1 97.25 258 ILE B N 1
ATOM 4961 C CA . ILE B 1 258 ? -10.883 24.766 18.625 1 97.25 258 ILE B CA 1
ATOM 4962 C C . ILE B 1 258 ? -9.68 25.609 18.219 1 97.25 258 ILE B C 1
ATOM 4964 O O . ILE B 1 258 ? -9.797 26.812 18.016 1 97.25 258 ILE B O 1
ATOM 4968 N N . THR B 1 259 ? -8.531 24.984 18.109 1 95.25 259 THR B N 1
ATOM 4969 C CA . THR B 1 259 ? -7.301 25.734 17.875 1 95.25 259 THR B CA 1
ATOM 4970 C C . THR B 1 259 ? -6.668 25.312 16.547 1 95.25 259 THR B C 1
ATOM 4972 O O . THR B 1 259 ? -5.625 25.844 16.156 1 95.25 259 THR B O 1
ATOM 4975 N N . VAL B 1 260 ? -7.25 24.359 15.836 1 98.31 260 VAL B N 1
ATOM 4976 C CA . VAL B 1 260 ? -6.699 23.875 14.578 1 98.31 260 VAL B CA 1
ATOM 4977 C C . VAL B 1 260 ? -7.785 23.875 13.5 1 98.31 260 VAL B C 1
ATOM 4979 O O . VAL B 1 260 ? -8.867 23.344 13.711 1 98.31 260 VAL B O 1
ATOM 4982 N N . SER B 1 261 ? -7.539 24.562 12.414 1 98.31 261 SER B N 1
ATOM 4983 C CA . SER B 1 261 ? -8.398 24.531 11.234 1 98.31 261 SER B CA 1
ATOM 4984 C C . SER B 1 261 ? -7.836 23.609 10.164 1 98.31 261 SER B C 1
ATOM 4986 O O . SER B 1 261 ? -6.848 23.938 9.508 1 98.31 261 SER B O 1
ATOM 4988 N N . GLU B 1 262 ? -8.547 22.469 9.953 1 97.56 262 GLU B N 1
ATOM 4989 C CA . GLU B 1 262 ? -8.102 21.5 8.953 1 97.56 262 GLU B CA 1
ATOM 4990 C C . GLU B 1 262 ? -8.68 21.828 7.578 1 97.56 262 GLU B C 1
ATOM 4992 O O . GLU B 1 262 ? -9.898 21.953 7.426 1 97.56 262 GLU B O 1
ATOM 4997 N N . PHE B 1 263 ? -7.867 22 6.633 1 96.5 263 PHE B N 1
ATOM 4998 C CA . PHE B 1 263 ? -8.211 22.078 5.219 1 96.5 263 PHE B CA 1
ATOM 4999 C C . PHE B 1 263 ? -9.203 23.219 4.969 1 96.5 263 PHE B C 1
ATOM 5001 O O . PHE B 1 263 ? -10.25 23 4.355 1 96.5 263 PHE B O 1
ATOM 5008 N N . PRO B 1 264 ? -8.883 24.422 5.457 1 96.69 264 PRO B N 1
ATOM 5009 C CA . PRO B 1 264 ? -9.789 25.5 5.086 1 96.69 264 PRO B CA 1
ATOM 5010 C C . PRO B 1 264 ? -9.992 25.609 3.574 1 96.69 264 PRO B C 1
ATOM 5012 O O . PRO B 1 264 ? -9.055 25.406 2.805 1 96.69 264 PRO B O 1
ATOM 5015 N N . CYS B 1 265 ? -11.156 26.016 3.137 1 94.25 265 CYS B N 1
ATOM 5016 C CA . CYS B 1 265 ? -11.531 25.906 1.73 1 94.25 265 CYS B CA 1
ATOM 5017 C C . CYS B 1 265 ? -11.375 27.25 1.027 1 94.25 265 CYS B C 1
ATOM 5019 O O . CYS B 1 265 ? -11.453 27.328 -0.2 1 94.25 265 CYS B O 1
ATOM 5021 N N . THR B 1 266 ? -11.203 28.359 1.765 1 94.56 266 THR B N 1
ATOM 5022 C CA . THR B 1 266 ? -11.016 29.672 1.173 1 94.56 266 THR B CA 1
ATOM 5023 C C . THR B 1 266 ? -9.844 30.406 1.825 1 94.56 266 THR B C 1
ATOM 5025 O O . THR B 1 266 ? -9.516 30.141 2.982 1 94.56 266 THR B O 1
ATOM 5028 N N . LEU B 1 267 ? -9.289 31.281 1.062 1 96.12 267 LEU B N 1
ATOM 5029 C CA . LEU B 1 267 ? -8.211 32.125 1.567 1 96.12 267 LEU B CA 1
ATOM 5030 C C . LEU B 1 267 ? -8.68 32.938 2.758 1 96.12 267 LEU B C 1
ATOM 5032 O O . LEU B 1 267 ? -7.953 33.094 3.742 1 96.12 267 LEU B O 1
ATOM 5036 N N . ALA B 1 268 ? -9.883 33.469 2.689 1 97.25 268 ALA B N 1
ATOM 5037 C CA . ALA B 1 268 ? -10.453 34.312 3.742 1 97.25 268 ALA B CA 1
ATOM 5038 C C . ALA B 1 268 ? -10.57 33.531 5.055 1 97.25 268 ALA B C 1
ATOM 5040 O O . ALA B 1 268 ? -10.227 34.062 6.117 1 97.25 268 ALA B O 1
ATOM 5041 N N . ALA B 1 269 ? -11.062 32.344 4.996 1 97.44 269 ALA B N 1
ATOM 5042 C CA . ALA B 1 269 ? -11.203 31.516 6.191 1 97.44 269 ALA B CA 1
ATOM 5043 C C . ALA B 1 269 ? -9.844 31.203 6.812 1 97.44 269 ALA B C 1
ATOM 5045 O O . ALA B 1 269 ? -9.672 31.297 8.031 1 97.44 269 ALA B O 1
ATOM 5046 N N . ALA B 1 270 ? -8.898 30.891 5.98 1 98.12 270 ALA B N 1
ATOM 5047 C CA . ALA B 1 270 ? -7.559 30.578 6.457 1 98.12 270 ALA B CA 1
ATOM 5048 C C . ALA B 1 270 ? -6.906 31.797 7.105 1 98.12 270 ALA B C 1
ATOM 5050 O O . ALA B 1 270 ? -6.262 31.672 8.156 1 98.12 270 ALA B O 1
ATOM 5051 N N . ARG B 1 271 ? -7.066 32.938 6.504 1 98.5 271 ARG B N 1
ATOM 5052 C CA . ARG B 1 271 ? -6.523 34.188 7.047 1 98.5 271 ARG B CA 1
ATOM 5053 C C . ARG B 1 271 ? -7.105 34.469 8.422 1 98.5 271 ARG B C 1
ATOM 5055 O O . ARG B 1 271 ? -6.379 34.875 9.344 1 98.5 271 ARG B O 1
ATOM 5062 N N . LYS B 1 272 ? -8.383 34.281 8.469 1 98.5 272 LYS B N 1
ATOM 5063 C CA . LYS B 1 272 ? -9.023 34.562 9.75 1 98.5 272 LYS B CA 1
ATOM 5064 C C . LYS B 1 272 ? -8.531 33.594 10.82 1 98.5 272 LYS B C 1
ATOM 5066 O O . LYS B 1 272 ? -8.273 34 11.961 1 98.5 272 LYS B O 1
ATOM 5071 N N . ALA B 1 273 ? -8.453 32.281 10.508 1 98.56 273 ALA B N 1
ATOM 5072 C CA . ALA B 1 273 ? -7.938 31.297 11.445 1 98.56 273 ALA B CA 1
ATOM 5073 C C . ALA B 1 273 ? -6.555 31.703 11.953 1 98.56 273 ALA B C 1
ATOM 5075 O O . ALA B 1 273 ? -6.312 31.719 13.164 1 98.56 273 ALA B O 1
ATOM 5076 N N . LYS B 1 274 ? -5.734 32.125 11.078 1 98.06 274 LYS B N 1
ATOM 5077 C CA . LYS B 1 274 ? -4.367 32.5 11.43 1 98.06 274 LYS B CA 1
ATOM 5078 C C . LYS B 1 274 ? -4.355 33.781 12.289 1 98.06 274 LYS B C 1
ATOM 5080 O O . LYS B 1 274 ? -3.557 33.906 13.219 1 98.06 274 LYS B O 1
ATOM 5085 N N . ALA B 1 275 ? -5.184 34.688 11.891 1 98.06 275 ALA B N 1
ATOM 5086 C CA . ALA B 1 275 ? -5.281 35.938 12.641 1 98.06 275 ALA B CA 1
ATOM 5087 C C . ALA B 1 275 ? -5.633 35.656 14.102 1 98.06 275 ALA B C 1
ATOM 5089 O O . ALA B 1 275 ? -5.305 36.469 14.984 1 98.06 275 ALA B O 1
ATOM 5090 N N . HIS B 1 276 ? -6.328 34.594 14.375 1 97.94 276 HIS B N 1
ATOM 5091 C CA . HIS B 1 276 ? -6.719 34.219 15.734 1 97.94 276 HIS B CA 1
ATOM 5092 C C . HIS B 1 276 ? -5.824 33.125 16.297 1 97.94 276 HIS B C 1
ATOM 5094 O O . HIS B 1 276 ? -6.223 32.406 17.203 1 97.94 276 HIS B O 1
ATOM 5100 N N . GLN B 1 277 ? -4.688 32.844 15.641 1 96.88 277 GLN B N 1
ATOM 5101 C CA . GLN B 1 277 ? -3.598 32 16.109 1 96.88 277 GLN B CA 1
ATOM 5102 C C . GLN B 1 277 ? -3.984 30.531 16.047 1 96.88 277 GLN B C 1
ATOM 5104 O O . GLN B 1 277 ? -3.473 29.719 16.812 1 96.88 277 GLN B O 1
ATOM 5109 N N . MET B 1 278 ? -4.957 30.219 15.219 1 98 278 MET B N 1
ATOM 5110 C CA . MET B 1 278 ? -5.219 28.812 14.945 1 98 278 MET B CA 1
ATOM 5111 C C . MET B 1 278 ? -4.121 28.219 14.078 1 98 278 MET B C 1
ATOM 5113 O O . MET B 1 278 ? -3.543 28.906 13.234 1 98 278 MET B O 1
ATOM 5117 N N . CYS B 1 279 ? -3.797 26.969 14.32 1 98.19 279 CYS B N 1
ATOM 5118 C CA . CYS B 1 279 ? -2.955 26.219 13.391 1 98.19 279 CYS B CA 1
ATOM 5119 C C . CYS B 1 279 ? -3.742 25.797 12.156 1 98.19 279 CYS B C 1
ATOM 5121 O O . CYS B 1 279 ? -4.887 25.359 12.266 1 98.19 279 CYS B O 1
ATOM 5123 N N . VAL B 1 280 ? -3.17 26.031 10.992 1 98.69 280 VAL B N 1
ATOM 5124 C CA . VAL B 1 280 ? -3.848 25.672 9.75 1 98.69 280 VAL B CA 1
ATOM 5125 C C . VAL B 1 280 ? -3.189 24.438 9.133 1 98.69 280 VAL B C 1
ATOM 5127 O O . VAL B 1 280 ? -1.967 24.391 8.977 1 98.69 280 VAL B O 1
ATOM 5130 N N . VAL B 1 281 ? -4.016 23.438 8.789 1 98.69 281 VAL B N 1
ATOM 5131 C CA . VAL B 1 281 ? -3.564 22.188 8.188 1 98.69 281 VAL B CA 1
ATOM 5132 C C . VAL B 1 281 ? -3.924 22.156 6.703 1 98.69 281 VAL B C 1
ATOM 5134 O O . VAL B 1 281 ? -5.074 22.406 6.332 1 98.69 281 VAL B O 1
ATOM 5137 N N . GLY B 1 282 ? -2.941 21.969 5.855 1 97.69 282 GLY B N 1
ATOM 5138 C CA . GLY B 1 282 ? -3.164 21.719 4.441 1 97.69 282 GLY B CA 1
ATOM 5139 C C . GLY B 1 282 ? -2.928 20.266 4.051 1 97.69 282 GLY B C 1
ATOM 5140 O O . GLY B 1 282 ? -2.215 19.547 4.75 1 97.69 282 GLY B O 1
ATOM 5141 N N . GLY B 1 283 ? -3.57 19.844 2.979 1 97.06 283 GLY B N 1
ATOM 5142 C CA . GLY B 1 283 ? -3.338 18.516 2.455 1 97.06 283 GLY B CA 1
ATOM 5143 C C . GLY B 1 283 ? -2.088 18.406 1.602 1 97.06 283 GLY B C 1
ATOM 5144 O O . GLY B 1 283 ? -1.977 19.078 0.575 1 97.06 283 GLY B O 1
ATOM 5145 N N . ALA B 1 284 ? -1.188 17.562 1.94 1 97.69 284 ALA B N 1
ATOM 5146 C CA . ALA B 1 284 ? 0.07 17.391 1.219 1 97.69 284 ALA B CA 1
ATOM 5147 C C . ALA B 1 284 ? -0.18 16.922 -0.214 1 97.69 284 ALA B C 1
ATOM 5149 O O . ALA B 1 284 ? 0.516 17.344 -1.14 1 97.69 284 ALA B O 1
ATOM 5150 N N . PRO B 1 285 ? -1.169 16 -0.482 1 96.25 285 PRO B N 1
ATOM 5151 C CA . PRO B 1 285 ? -1.418 15.602 -1.867 1 96.25 285 PRO B CA 1
ATOM 5152 C C . PRO B 1 285 ? -1.73 16.781 -2.781 1 96.25 285 PRO B C 1
ATOM 5154 O O . PRO B 1 285 ? -1.33 16.797 -3.947 1 96.25 285 PRO B O 1
ATOM 5157 N N . ASN B 1 286 ? -2.395 17.781 -2.232 1 92.94 286 ASN B N 1
ATOM 5158 C CA . ASN B 1 286 ? -2.77 18.953 -3.021 1 92.94 286 ASN B CA 1
ATOM 5159 C C . ASN B 1 286 ? -1.548 19.781 -3.422 1 92.94 286 ASN B C 1
ATOM 5161 O O . ASN B 1 286 ? -1.53 20.391 -4.488 1 92.94 286 ASN B O 1
ATOM 5165 N N . VAL B 1 287 ? -0.588 19.797 -2.58 1 93.81 287 VAL B N 1
ATOM 5166 C CA . VAL B 1 287 ? 0.653 20.484 -2.908 1 93.81 287 VAL B CA 1
ATOM 5167 C C . VAL B 1 287 ? 1.337 19.797 -4.086 1 93.81 287 VAL B C 1
ATOM 5169 O O . VAL B 1 287 ? 1.786 20.453 -5.023 1 93.81 287 VAL B O 1
ATOM 5172 N N . LEU B 1 288 ? 1.366 18.484 -4.094 1 94.19 288 LEU B N 1
ATOM 5173 C CA . LEU B 1 288 ? 2.068 17.688 -5.098 1 94.19 288 LEU B CA 1
ATOM 5174 C C . LEU B 1 288 ? 1.345 17.75 -6.438 1 94.19 288 LEU B C 1
ATOM 5176 O O . LEU B 1 288 ? 1.98 17.688 -7.492 1 94.19 288 LEU B O 1
ATOM 5180 N N . ARG B 1 289 ? 0.085 17.719 -6.441 1 87.94 289 ARG B N 1
ATOM 5181 C CA . ARG B 1 289 ? -0.704 17.734 -7.672 1 87.94 289 ARG B CA 1
ATOM 5182 C C . ARG B 1 289 ? -0.7 19.109 -8.32 1 87.94 289 ARG B C 1
ATOM 5184 O O . ARG B 1 289 ? -0.963 19.234 -9.516 1 87.94 289 ARG B O 1
ATOM 5191 N N . GLY B 1 290 ? -0.355 19.875 -7.73 1 75.69 290 GLY B N 1
ATOM 5192 C CA . GLY B 1 290 ? -0.385 21.219 -8.289 1 75.69 290 GLY B CA 1
ATOM 5193 C C . GLY B 1 290 ? -1.789 21.719 -8.586 1 75.69 290 GLY B C 1
ATOM 5194 O O . GLY B 1 290 ? -2.701 20.906 -8.797 1 75.69 290 GLY B O 1
ATOM 5195 N N . GLY B 1 291 ? -2.336 22.781 -8.141 1 64.38 291 GLY B N 1
ATOM 5196 C CA . GLY B 1 291 ? -3.533 23.438 -8.648 1 64.38 291 GLY B CA 1
ATOM 5197 C C . GLY B 1 291 ? -4.746 23.219 -7.758 1 64.38 291 GLY B C 1
ATOM 5198 O O . GLY B 1 291 ? -4.695 22.453 -6.797 1 64.38 291 GLY B O 1
ATOM 5199 N N . SER B 1 292 ? -5.723 24.047 -7.926 1 57 292 SER B N 1
ATOM 5200 C CA . SER B 1 292 ? -6.988 23.984 -7.207 1 57 292 SER B CA 1
ATOM 5201 C C . SER B 1 292 ? -7.98 23.078 -7.926 1 57 292 SER B C 1
ATOM 5203 O O . SER B 1 292 ? -8.211 23.219 -9.125 1 57 292 SER B O 1
ATOM 5205 N N . GLN B 1 293 ? -8.094 21.719 -7.691 1 51.22 293 GLN B N 1
ATOM 5206 C CA . GLN B 1 293 ? -8.938 20.828 -8.492 1 51.22 293 GLN B CA 1
ATOM 5207 C C . GLN B 1 293 ? -10.414 21 -8.141 1 51.22 293 GLN B C 1
ATOM 5209 O O . GLN B 1 293 ? -11.289 20.719 -8.953 1 51.22 293 GLN B O 1
ATOM 5214 N N . SER B 1 294 ? -10.719 21.344 -6.906 1 55.81 294 SER B N 1
ATOM 5215 C CA . SER B 1 294 ? -12.125 21.203 -6.535 1 55.81 294 SER B CA 1
ATOM 5216 C C . SER B 1 294 ? -12.766 22.562 -6.293 1 55.81 294 SER B C 1
ATOM 5218 O O . SER B 1 294 ? -13.82 22.656 -5.652 1 55.81 294 SER B O 1
ATOM 5220 N N . GLY B 1 295 ? -12.156 23.594 -6.867 1 66.75 295 GLY B N 1
ATOM 5221 C CA . GLY B 1 295 ? -12.734 24.906 -6.613 1 66.75 295 GLY B CA 1
ATOM 5222 C C . GLY B 1 295 ? -12.328 25.484 -5.27 1 66.75 295 GLY B C 1
ATOM 5223 O O . GLY B 1 295 ? -12.562 26.672 -5 1 66.75 295 GLY B O 1
ATOM 5224 N N . ASN B 1 296 ? -11.836 24.672 -4.504 1 82.19 296 ASN B N 1
ATOM 5225 C CA . ASN B 1 296 ? -11.305 25.156 -3.232 1 82.19 296 ASN B CA 1
ATOM 5226 C C . ASN B 1 296 ? -9.922 25.781 -3.398 1 82.19 296 ASN B C 1
ATOM 5228 O O . ASN B 1 296 ? -9.281 25.609 -4.441 1 82.19 296 ASN B O 1
ATOM 5232 N N . VAL B 1 297 ? -9.594 26.562 -2.445 1 87.62 297 VAL B N 1
ATOM 5233 C CA . VAL B 1 297 ? -8.297 27.219 -2.479 1 87.62 297 VAL B CA 1
ATOM 5234 C C . VAL B 1 297 ? -7.184 26.172 -2.561 1 87.62 297 VAL B C 1
ATOM 5236 O O . VAL B 1 297 ? -7.258 25.141 -1.911 1 87.62 297 VAL B O 1
ATOM 5239 N N . ALA B 1 298 ? -6.242 26.469 -3.424 1 91.75 298 ALA B N 1
ATOM 5240 C CA . ALA B 1 298 ? -5.074 25.594 -3.512 1 91.75 298 ALA B CA 1
ATOM 5241 C C . ALA B 1 298 ? -4.188 25.734 -2.277 1 91.75 298 ALA B C 1
ATOM 5243 O O . ALA B 1 298 ? -3.986 26.844 -1.775 1 91.75 298 ALA B O 1
ATOM 5244 N N . VAL B 1 299 ? -3.645 24.656 -1.812 1 94.56 299 VAL B N 1
ATOM 5245 C CA . VAL B 1 299 ? -2.762 24.672 -0.651 1 94.56 299 VAL B CA 1
ATOM 5246 C C . VAL B 1 299 ? -1.528 25.516 -0.959 1 94.56 299 VAL B C 1
ATOM 5248 O O . VAL B 1 299 ? -1.023 26.234 -0.088 1 94.56 299 VAL B O 1
ATOM 5251 N N . SER B 1 300 ? -1.089 25.5 -2.201 1 93.62 300 SER B N 1
ATOM 5252 C CA . SER B 1 300 ? 0.06 26.312 -2.611 1 93.62 300 SER B CA 1
ATOM 5253 C C . SER B 1 300 ? -0.222 27.797 -2.451 1 93.62 300 SER B C 1
ATOM 5255 O O . SER B 1 300 ? 0.676 28.578 -2.119 1 93.62 300 SER B O 1
ATOM 5257 N N . ASP B 1 301 ? -1.435 28.203 -2.691 1 93.56 301 ASP B N 1
ATOM 5258 C CA . ASP B 1 301 ? -1.818 29.594 -2.506 1 93.56 301 ASP B CA 1
ATOM 5259 C C . ASP B 1 301 ? -1.794 29.984 -1.028 1 93.56 301 ASP B C 1
ATOM 5261 O O . ASP B 1 301 ? -1.368 31.078 -0.675 1 93.56 301 ASP B O 1
ATOM 5265 N N . LEU B 1 302 ? -2.303 29.109 -0.216 1 96.31 302 LEU B N 1
ATOM 5266 C CA . LEU B 1 302 ? -2.244 29.344 1.224 1 96.31 302 LEU B CA 1
ATOM 5267 C C . LEU B 1 302 ? -0.799 29.438 1.699 1 96.31 302 LEU B C 1
ATOM 5269 O O . LEU B 1 302 ? -0.471 30.312 2.51 1 96.31 302 LEU B O 1
ATOM 5273 N N . MET B 1 303 ? 0.027 28.656 1.159 1 95.94 303 MET B N 1
ATOM 5274 C CA . MET B 1 303 ? 1.434 28.625 1.549 1 95.94 303 MET B CA 1
ATOM 5275 C C . MET B 1 303 ? 2.148 29.891 1.084 1 95.94 303 MET B C 1
ATOM 5277 O O . MET B 1 303 ? 3.029 30.406 1.778 1 95.94 303 MET B O 1
ATOM 5281 N N . ALA B 1 304 ? 1.794 30.328 -0.062 1 93.94 304 ALA B N 1
ATOM 5282 C CA . ALA B 1 304 ? 2.379 31.547 -0.59 1 93.94 304 ALA B CA 1
ATOM 5283 C C . ALA B 1 304 ? 2.148 32.719 0.362 1 93.94 304 ALA B C 1
ATOM 5285 O O . ALA B 1 304 ? 2.973 33.625 0.444 1 93.94 304 ALA B O 1
ATOM 5286 N N . GLU B 1 305 ? 1.089 32.625 1.08 1 95.56 305 GLU B N 1
ATOM 5287 C CA . GLU B 1 305 ? 0.762 33.688 2.033 1 95.56 305 GLU B CA 1
ATOM 5288 C C . GLU B 1 305 ? 1.254 33.344 3.436 1 95.56 305 GLU B C 1
ATOM 5290 O O . GLU B 1 305 ? 0.997 34.062 4.391 1 95.56 305 GLU B O 1
ATOM 5295 N N . GLY B 1 306 ? 1.852 32.219 3.568 1 96.12 306 GLY B N 1
ATOM 5296 C CA . GLY B 1 306 ? 2.395 31.797 4.855 1 96.12 306 GLY B CA 1
ATOM 5297 C C . GLY B 1 306 ? 1.332 31.344 5.832 1 96.12 306 GLY B C 1
ATOM 5298 O O . GLY B 1 306 ? 1.486 31.5 7.047 1 96.12 306 GLY B O 1
ATOM 5299 N N . LEU B 1 307 ? 0.24 30.766 5.332 1 98 307 LEU B N 1
ATOM 5300 C CA . LEU B 1 307 ? -0.912 30.5 6.188 1 98 307 LEU B CA 1
ATOM 5301 C C . LEU B 1 307 ? -0.898 29.047 6.668 1 98 307 LEU B C 1
ATOM 5303 O O . LEU B 1 307 ? -1.585 28.703 7.633 1 98 307 LEU B O 1
ATOM 5307 N N . VAL B 1 308 ? -0.122 28.141 6.055 1 98.44 308 VAL B N 1
ATOM 5308 C CA . VAL B 1 308 ? -0.176 26.719 6.363 1 98.44 308 VAL B CA 1
ATOM 5309 C C . VAL B 1 308 ? 0.901 26.359 7.391 1 98.44 308 VAL B C 1
ATOM 5311 O O . VAL B 1 308 ? 2.08 26.672 7.188 1 98.44 308 VAL B O 1
ATOM 5314 N N . ASP B 1 309 ? 0.509 25.703 8.469 1 98.69 309 ASP B N 1
ATOM 5315 C CA . ASP B 1 309 ? 1.442 25.312 9.523 1 98.69 309 ASP B CA 1
ATOM 5316 C C . ASP B 1 309 ? 1.81 23.844 9.422 1 98.69 309 ASP B C 1
ATOM 5318 O O . ASP B 1 309 ? 2.934 23.453 9.75 1 98.69 309 ASP B O 1
ATOM 5322 N N . ILE B 1 310 ? 0.838 23.062 9.062 1 98.81 310 ILE B N 1
ATOM 5323 C CA . ILE B 1 310 ? 0.96 21.609 9.055 1 98.81 310 ILE B CA 1
ATOM 5324 C C . ILE B 1 310 ? 0.503 21.047 7.707 1 98.81 310 ILE B C 1
ATOM 5326 O O . ILE B 1 310 ? -0.469 21.547 7.129 1 98.81 310 ILE B O 1
ATOM 5330 N N . LEU B 1 311 ? 1.228 20.109 7.203 1 98.75 311 LEU B N 1
ATOM 5331 C CA . LEU B 1 311 ? 0.744 19.281 6.102 1 98.75 311 LEU B CA 1
ATOM 5332 C C . LEU B 1 311 ? 0.323 17.906 6.602 1 98.75 311 LEU B C 1
ATOM 5334 O O . LEU B 1 311 ? 1.04 17.266 7.383 1 98.75 311 LEU B O 1
ATOM 5338 N N . ALA B 1 312 ? -0.856 17.453 6.207 1 98.75 312 ALA B N 1
ATOM 5339 C CA . ALA B 1 312 ? -1.365 16.125 6.508 1 98.75 312 ALA B CA 1
ATOM 5340 C C . ALA B 1 312 ? -1.476 15.281 5.238 1 98.75 312 ALA B C 1
ATOM 5342 O O . ALA B 1 312 ? -1.644 15.82 4.141 1 98.75 312 ALA B O 1
ATOM 5343 N N . SER B 1 313 ? -1.409 13.945 5.387 1 98.31 313 SER B N 1
ATOM 5344 C CA . SER B 1 313 ? -1.342 13.07 4.223 1 98.31 313 SER B CA 1
ATOM 5345 C C . SER B 1 313 ? -2.713 12.906 3.576 1 98.31 313 SER B C 1
ATOM 5347 O O . SER B 1 313 ? -2.809 12.555 2.398 1 98.31 313 SER B O 1
ATOM 5349 N N . ASP B 1 314 ? -3.754 13.141 4.391 1 95.5 314 ASP B N 1
ATOM 5350 C CA . ASP B 1 314 ? -5.117 12.93 3.908 1 95.5 314 ASP B CA 1
ATOM 5351 C C . ASP B 1 314 ? -5.281 11.531 3.314 1 95.5 314 ASP B C 1
ATOM 5353 O O . ASP B 1 314 ? -5.359 10.547 4.047 1 95.5 314 ASP B O 1
ATOM 5357 N N . TYR B 1 315 ? -5.211 11.336 1.959 1 94.25 315 TYR B N 1
ATOM 5358 C CA . TYR B 1 315 ? -5.512 10.031 1.373 1 94.25 315 TYR B CA 1
ATOM 5359 C C . TYR B 1 315 ? -4.262 9.398 0.777 1 94.25 315 TYR B C 1
ATOM 5361 O O . TYR B 1 315 ? -4.312 8.281 0.249 1 94.25 315 TYR B O 1
ATOM 5369 N N . VAL B 1 316 ? -3.08 10.047 0.881 1 97.44 316 VAL B N 1
ATOM 5370 C CA . VAL B 1 316 ? -1.832 9.508 0.352 1 97.44 316 VAL B CA 1
ATOM 5371 C C . VAL B 1 316 ? -0.728 9.633 1.398 1 97.44 316 VAL B C 1
ATOM 5373 O O . VAL B 1 316 ? 0.011 10.617 1.414 1 97.44 316 VAL B O 1
ATOM 5376 N N . PRO B 1 317 ? -0.456 8.641 2.197 1 98.38 317 PRO B N 1
ATOM 5377 C CA . PRO B 1 317 ? 0.521 8.727 3.285 1 98.38 317 PRO B CA 1
ATOM 5378 C C . PRO B 1 317 ? 1.886 9.227 2.814 1 98.38 317 PRO B C 1
ATOM 5380 O O . PRO B 1 317 ? 2.482 10.094 3.455 1 98.38 317 PRO B O 1
ATOM 5383 N N . ARG B 1 318 ? 2.332 8.836 1.685 1 97.94 318 ARG B N 1
ATOM 5384 C CA . ARG B 1 318 ? 3.68 9.172 1.232 1 97.94 318 ARG B CA 1
ATOM 5385 C C . ARG B 1 318 ? 3.775 10.641 0.831 1 97.94 318 ARG B C 1
ATOM 5387 O O . ARG B 1 318 ? 4.875 11.172 0.653 1 97.94 318 ARG B O 1
ATOM 5394 N N . SER B 1 319 ? 2.66 11.305 0.663 1 98.31 319 SER B N 1
ATOM 5395 C CA . SER B 1 319 ? 2.658 12.688 0.207 1 98.31 319 SER B CA 1
ATOM 5396 C C . SER B 1 319 ? 3.352 13.602 1.212 1 98.31 319 SER B C 1
ATOM 5398 O O . SER B 1 319 ? 3.805 14.695 0.859 1 98.31 319 SER B O 1
ATOM 5400 N N . LEU B 1 320 ? 3.479 13.18 2.512 1 98.75 320 LEU B N 1
ATOM 5401 C CA . LEU B 1 320 ? 4.172 14 3.498 1 98.75 320 LEU B CA 1
ATOM 5402 C C . LEU B 1 320 ? 5.652 14.141 3.146 1 98.75 320 LEU B C 1
ATOM 5404 O O . LEU B 1 320 ? 6.164 15.258 3.039 1 98.75 320 LEU B O 1
ATOM 5408 N N . LEU B 1 321 ? 6.305 12.984 2.951 1 98.88 321 LEU B N 1
ATOM 5409 C CA . LEU B 1 321 ? 7.73 12.992 2.631 1 98.88 321 LEU B CA 1
ATOM 5410 C C . LEU B 1 321 ? 7.98 13.656 1.283 1 98.88 321 LEU B C 1
ATOM 5412 O O . LEU B 1 321 ? 8.836 14.539 1.173 1 98.88 321 LEU B O 1
ATOM 5416 N N . ASP B 1 322 ? 7.219 13.297 0.272 1 98.56 322 ASP B N 1
ATOM 5417 C CA . ASP B 1 322 ? 7.355 13.875 -1.061 1 98.56 322 ASP B CA 1
ATOM 5418 C C . ASP B 1 322 ? 7.125 15.391 -1.031 1 98.56 322 ASP B C 1
ATOM 5420 O O . ASP B 1 322 ? 7.875 16.141 -1.646 1 98.56 322 ASP B O 1
ATOM 5424 N N . GLY B 1 323 ? 6.039 15.758 -0.312 1 98.12 323 GLY B N 1
ATOM 5425 C CA . GLY B 1 323 ? 5.691 17.172 -0.239 1 98.12 323 GLY B CA 1
ATOM 5426 C C . GLY B 1 323 ? 6.762 18.016 0.426 1 98.12 323 GLY B C 1
ATOM 5427 O O . GLY B 1 323 ? 7.094 19.094 -0.057 1 98.12 323 GLY B O 1
ATOM 5428 N N . ALA B 1 324 ? 7.324 17.547 1.527 1 98.69 324 ALA B N 1
ATOM 5429 C CA . ALA B 1 324 ? 8.336 18.312 2.256 1 98.69 324 ALA B CA 1
ATOM 5430 C C . ALA B 1 324 ? 9.562 18.562 1.383 1 98.69 324 ALA B C 1
ATOM 5432 O O . ALA B 1 324 ? 10.047 19.703 1.3 1 98.69 324 ALA B O 1
ATOM 5433 N N . PHE B 1 325 ? 10.047 17.547 0.682 1 98.69 325 PHE B N 1
ATOM 5434 C CA . PHE B 1 325 ? 11.242 17.719 -0.14 1 98.69 325 PHE B CA 1
ATOM 5435 C C . PHE B 1 325 ? 10.938 18.531 -1.391 1 98.69 325 PHE B C 1
ATOM 5437 O O . PHE B 1 325 ? 11.781 19.297 -1.857 1 98.69 325 PHE B O 1
ATOM 5444 N N . MET B 1 326 ? 9.742 18.359 -1.956 1 97.38 326 MET B N 1
ATOM 5445 C CA . MET B 1 326 ? 9.367 19.156 -3.115 1 97.38 326 MET B CA 1
ATOM 5446 C C . MET B 1 326 ? 9.305 20.641 -2.756 1 97.38 326 MET B C 1
ATOM 5448 O O . MET B 1 326 ? 9.844 21.484 -3.477 1 97.38 326 MET B O 1
ATOM 5452 N N . ILE B 1 327 ? 8.633 20.953 -1.629 1 97.5 327 ILE B N 1
ATOM 5453 C CA . ILE B 1 327 ? 8.492 22.328 -1.163 1 97.5 327 ILE B CA 1
ATOM 5454 C C . ILE B 1 327 ? 9.875 22.938 -0.972 1 97.5 327 ILE B C 1
ATOM 5456 O O . ILE B 1 327 ? 10.125 24.062 -1.431 1 97.5 327 ILE B O 1
ATOM 5460 N N . ALA B 1 328 ? 10.773 22.234 -0.364 1 98.12 328 ALA B N 1
ATOM 5461 C CA . ALA B 1 328 ? 12.109 22.75 -0.058 1 98.12 328 ALA B CA 1
ATOM 5462 C C . ALA B 1 328 ? 12.906 23 -1.335 1 98.12 328 ALA B C 1
ATOM 5464 O O . ALA B 1 328 ? 13.758 23.891 -1.375 1 98.12 328 ALA B O 1
ATOM 5465 N N . ALA B 1 329 ? 12.641 22.25 -2.383 1 97.12 329 ALA B N 1
ATOM 5466 C CA . ALA B 1 329 ? 13.422 22.328 -3.615 1 97.12 329 ALA B CA 1
ATOM 5467 C C . ALA B 1 329 ? 12.805 23.312 -4.594 1 97.12 329 ALA B C 1
ATOM 5469 O O . ALA B 1 329 ? 13.438 23.703 -5.582 1 97.12 329 ALA B O 1
ATOM 5470 N N . ASP B 1 330 ? 11.586 23.656 -4.406 1 94.81 330 ASP B N 1
ATOM 5471 C CA . ASP B 1 330 ? 10.852 24.531 -5.324 1 94.81 330 ASP B CA 1
ATOM 5472 C C . ASP B 1 330 ? 10.953 25.984 -4.895 1 94.81 330 ASP B C 1
ATOM 5474 O O . ASP B 1 330 ? 10.453 26.375 -3.83 1 94.81 330 ASP B O 1
ATOM 5478 N N . ALA B 1 331 ? 11.414 26.828 -5.688 1 93.75 331 ALA B N 1
ATOM 5479 C CA . ALA B 1 331 ? 11.711 28.219 -5.387 1 93.75 331 ALA B CA 1
ATOM 5480 C C . ALA B 1 331 ? 10.43 29.031 -5.211 1 93.75 331 ALA B C 1
ATOM 5482 O O . ALA B 1 331 ? 10.453 30.141 -4.695 1 93.75 331 ALA B O 1
ATOM 5483 N N . SER B 1 332 ? 9.352 28.438 -5.625 1 92.06 332 SER B N 1
ATOM 5484 C CA . SER B 1 332 ? 8.086 29.156 -5.484 1 92.06 332 SER B CA 1
ATOM 5485 C C . SER B 1 332 ? 7.613 29.141 -4.035 1 92.06 332 SER B C 1
ATOM 5487 O O . SER B 1 332 ? 6.711 29.906 -3.668 1 92.06 332 SER B O 1
ATOM 5489 N N . PHE B 1 333 ? 8.211 28.297 -3.246 1 94.81 333 PHE B N 1
ATOM 5490 C CA . PHE B 1 333 ? 7.898 28.25 -1.824 1 94.81 333 PHE B CA 1
ATOM 5491 C C . PHE B 1 333 ? 8.969 28.953 -1.008 1 94.81 333 PHE B C 1
ATOM 5493 O O . PHE B 1 333 ? 10.133 29.016 -1.424 1 94.81 333 PHE B O 1
ATOM 5500 N N . LYS B 1 334 ? 8.562 29.453 0.124 1 95.81 334 LYS B N 1
ATOM 5501 C CA . LYS B 1 334 ? 9.492 30.172 0.988 1 95.81 334 LYS B CA 1
ATOM 5502 C C . LYS B 1 334 ? 10.219 29.219 1.935 1 95.81 334 LYS B C 1
ATOM 5504 O O . LYS B 1 334 ? 11.25 29.578 2.508 1 95.81 334 LYS B O 1
ATOM 5509 N N . GLU B 1 335 ? 9.719 28.078 2.104 1 97.31 335 GLU B N 1
ATOM 5510 C CA . GLU B 1 335 ? 10.227 27.109 3.086 1 97.31 335 GLU B CA 1
ATOM 5511 C C . GLU B 1 335 ? 11.484 26.422 2.576 1 97.31 335 GLU B C 1
ATOM 5513 O O . GLU B 1 335 ? 11.477 25.828 1.491 1 97.31 335 GLU B O 1
ATOM 5518 N N . ASP B 1 336 ? 12.531 26.531 3.371 1 98.25 336 ASP B N 1
ATOM 5519 C CA . ASP B 1 336 ? 13.664 25.641 3.145 1 98.25 336 ASP B CA 1
ATOM 5520 C C . ASP B 1 336 ? 13.406 24.266 3.734 1 98.25 336 ASP B C 1
ATOM 5522 O O . ASP B 1 336 ? 12.305 23.984 4.234 1 98.25 336 ASP B O 1
ATOM 5526 N N . LEU B 1 337 ? 14.375 23.359 3.643 1 98.69 337 LEU B N 1
ATOM 5527 C CA . LEU B 1 337 ? 14.141 21.969 4.02 1 98.69 337 LEU B CA 1
ATOM 5528 C C . LEU B 1 337 ? 13.781 21.859 5.496 1 98.69 337 LEU B C 1
ATOM 5530 O O . LEU B 1 337 ? 12.805 21.203 5.855 1 98.69 337 LEU B O 1
ATOM 5534 N N . PRO B 1 338 ? 14.539 22.516 6.465 1 98.88 338 PRO B N 1
ATOM 5535 C CA . PRO B 1 338 ? 14.141 22.453 7.871 1 98.88 338 PRO B CA 1
ATOM 5536 C C . PRO B 1 338 ? 12.703 22.922 8.102 1 98.88 338 PRO B C 1
ATOM 5538 O O . PRO B 1 338 ? 11.945 22.281 8.82 1 98.88 338 PRO B O 1
ATOM 5541 N N . ALA B 1 339 ? 12.305 24.016 7.445 1 98.69 339 ALA B N 1
ATOM 5542 C CA . ALA B 1 339 ? 10.953 24.547 7.605 1 98.69 339 ALA B CA 1
ATOM 5543 C C . ALA B 1 339 ? 9.914 23.578 7.051 1 98.69 339 ALA B C 1
ATOM 5545 O O . ALA B 1 339 ? 8.852 23.375 7.656 1 98.69 339 ALA B O 1
ATOM 5546 N N . ALA B 1 340 ? 10.18 23 5.883 1 98.81 340 ALA B N 1
ATOM 5547 C CA . ALA B 1 340 ? 9.266 22.047 5.273 1 98.81 340 ALA B CA 1
ATOM 5548 C C . ALA B 1 340 ? 9.117 20.797 6.137 1 98.81 340 ALA B C 1
ATOM 5550 O O . ALA B 1 340 ? 8.008 20.281 6.312 1 98.81 340 ALA B O 1
ATOM 5551 N N . ILE B 1 341 ? 10.195 20.297 6.688 1 98.94 341 ILE B N 1
ATOM 5552 C CA . ILE B 1 341 ? 10.172 19.125 7.555 1 98.94 341 ILE B CA 1
ATOM 5553 C C . ILE B 1 341 ? 9.367 19.438 8.82 1 98.94 341 ILE B C 1
ATOM 5555 O O . ILE B 1 341 ? 8.617 18.594 9.305 1 98.94 341 ILE B O 1
ATOM 5559 N N . ARG B 1 342 ? 9.531 20.609 9.367 1 98.81 342 ARG B N 1
ATOM 5560 C CA . ARG B 1 342 ? 8.789 21 10.562 1 98.81 342 ARG B CA 1
ATOM 5561 C C . ARG B 1 342 ? 7.285 20.906 10.336 1 98.81 342 ARG B C 1
ATOM 5563 O O . ARG B 1 342 ? 6.531 20.578 11.25 1 98.81 342 ARG B O 1
ATOM 5570 N N . MET B 1 343 ? 6.758 21.156 9.125 1 98.81 343 MET B N 1
ATOM 5571 C CA . MET B 1 343 ? 5.336 21.125 8.797 1 98.81 343 MET B CA 1
ATOM 5572 C C . MET B 1 343 ? 4.789 19.703 8.875 1 98.81 343 MET B C 1
ATOM 5574 O O . MET B 1 343 ? 3.578 19.516 9 1 98.81 343 MET B O 1
ATOM 5578 N N . VAL B 1 344 ? 5.746 18.672 8.805 1 98.94 344 VAL B N 1
ATOM 5579 C CA . VAL B 1 344 ? 5.273 17.297 8.742 1 98.94 344 VAL B CA 1
ATOM 5580 C C . VAL B 1 344 ? 5.848 16.484 9.906 1 98.94 344 VAL B C 1
ATOM 5582 O O . VAL B 1 344 ? 5.797 15.258 9.914 1 98.94 344 VAL B O 1
ATOM 5585 N N . SER B 1 345 ? 6.441 17.094 10.93 1 98.88 345 SER B N 1
ATOM 5586 C CA . SER B 1 345 ? 7.012 16.391 12.07 1 98.88 345 SER B CA 1
ATOM 5587 C C . SER B 1 345 ? 6.844 17.188 13.352 1 98.88 345 SER B C 1
ATOM 5589 O O . SER B 1 345 ? 5.914 16.953 14.125 1 98.88 345 SER B O 1
ATOM 5591 N N . GLY B 1 346 ? 7.527 18.328 13.484 1 98.75 346 GLY B N 1
ATOM 5592 C CA . GLY B 1 346 ? 7.578 19.094 14.719 1 98.75 346 GLY B CA 1
ATOM 5593 C C . GLY B 1 346 ? 6.254 19.766 15.062 1 98.75 346 GLY B C 1
ATOM 5594 O O . GLY B 1 346 ? 5.742 19.594 16.172 1 98.75 346 GLY B O 1
ATOM 5595 N N . THR B 1 347 ? 5.672 20.516 14.102 1 98.69 347 THR B N 1
ATOM 5596 C CA . THR B 1 347 ? 4.461 21.266 14.375 1 98.69 347 THR B CA 1
ATOM 5597 C C . THR B 1 347 ? 3.291 20.344 14.68 1 98.69 347 THR B C 1
ATOM 5599 O O . THR B 1 347 ? 2.58 20.531 15.664 1 98.69 347 THR B O 1
ATOM 5602 N N . PRO B 1 348 ? 3.121 19.281 13.836 1 98.75 348 PRO B N 1
ATOM 5603 C CA . PRO B 1 348 ? 2.039 18.359 14.195 1 98.75 348 PRO B CA 1
ATOM 5604 C C . PRO B 1 348 ? 2.273 17.672 15.539 1 98.75 348 PRO B C 1
ATOM 5606 O O . PRO B 1 348 ? 1.321 17.406 16.281 1 98.75 348 PRO B O 1
ATOM 5609 N N . ALA B 1 349 ? 3.479 17.312 15.906 1 98.69 349 ALA B N 1
ATOM 5610 C CA . ALA B 1 349 ? 3.758 16.75 17.219 1 98.69 349 ALA B CA 1
ATOM 5611 C C . ALA B 1 349 ? 3.336 17.719 18.328 1 98.69 349 ALA B C 1
ATOM 5613 O O . ALA B 1 349 ? 2.66 17.312 19.281 1 98.69 349 ALA B O 1
ATOM 5614 N N . GLU B 1 350 ? 3.625 18.953 18.188 1 97.44 350 GLU B N 1
ATOM 5615 C CA . GLU B 1 350 ? 3.301 19.984 19.172 1 97.44 350 GLU B CA 1
ATOM 5616 C C . GLU B 1 350 ? 1.79 20.141 19.328 1 97.44 350 GLU B C 1
ATOM 5618 O O . GLU B 1 350 ? 1.278 20.141 20.453 1 97.44 350 GLU B O 1
ATOM 5623 N N . VAL B 1 351 ? 1.098 20.172 18.219 1 96.06 351 VAL B N 1
ATOM 5624 C CA . VAL B 1 351 ? -0.343 20.406 18.25 1 96.06 351 VAL B CA 1
ATOM 5625 C C . VAL B 1 351 ? -1.052 19.219 18.875 1 96.06 351 VAL B C 1
ATOM 5627 O O . VAL B 1 351 ? -2.117 19.359 19.469 1 96.06 351 VAL B O 1
ATOM 5630 N N . SER B 1 352 ? -0.379 18.047 18.828 1 96.56 352 SER B N 1
ATOM 5631 C CA . SER B 1 352 ? -0.991 16.828 19.344 1 96.56 352 SER B CA 1
ATOM 5632 C C . SER B 1 352 ? -0.517 16.531 20.75 1 96.56 352 SER B C 1
ATOM 5634 O O . SER B 1 352 ? -0.833 15.469 21.312 1 96.56 352 SER B O 1
ATOM 5636 N N . GLY B 1 353 ? 0.297 17.359 21.312 1 96.06 353 GLY B N 1
ATOM 5637 C CA . GLY B 1 353 ? 0.75 17.203 22.688 1 96.06 353 GLY B CA 1
ATOM 5638 C C . GLY B 1 353 ? 1.896 16.219 22.828 1 96.06 353 GLY B C 1
ATOM 5639 O O . GLY B 1 353 ? 2.109 15.664 23.906 1 96.06 353 GLY B O 1
ATOM 5640 N N . LEU B 1 354 ? 2.553 15.953 21.734 1 97.88 354 LEU B N 1
ATOM 5641 C CA . LEU B 1 354 ? 3.701 15.055 21.766 1 97.88 354 LEU B CA 1
ATOM 5642 C C . LEU B 1 354 ? 5.004 15.836 21.828 1 97.88 354 LEU B C 1
ATOM 5644 O O . LEU B 1 354 ? 5.586 16.188 20.797 1 97.88 354 LEU B O 1
ATOM 5648 N N . ASP B 1 355 ? 5.562 16.016 23 1 96.81 355 ASP B N 1
ATOM 5649 C CA . ASP B 1 355 ? 6.695 16.906 23.219 1 96.81 355 ASP B CA 1
ATOM 5650 C C . ASP B 1 355 ? 8.023 16.156 23.109 1 96.81 355 ASP B C 1
ATOM 5652 O O . ASP B 1 355 ? 9.086 16.766 23.109 1 96.81 355 ASP B O 1
ATOM 5656 N N . ASP B 1 356 ? 7.953 14.938 23 1 98.56 356 ASP B N 1
ATOM 5657 C CA . ASP B 1 356 ? 9.164 14.125 23.062 1 98.56 356 ASP B CA 1
ATOM 5658 C C . ASP B 1 356 ? 9.656 13.766 21.672 1 98.56 356 ASP B C 1
ATOM 5660 O O . ASP B 1 356 ? 10.609 13 21.516 1 98.56 356 ASP B O 1
ATOM 5664 N N . ARG B 1 357 ? 9.031 14.297 20.641 1 98.75 357 ARG B N 1
ATOM 5665 C CA . ARG B 1 357 ? 9.383 13.883 19.281 1 98.75 357 ARG B CA 1
ATOM 5666 C C . ARG B 1 357 ? 9.117 15.008 18.281 1 98.75 357 ARG B C 1
ATOM 5668 O O . ARG B 1 357 ? 8.727 16.109 18.672 1 98.75 357 ARG B O 1
ATOM 5675 N N . GLY B 1 358 ? 9.414 14.789 17.016 1 98.62 358 GLY B N 1
ATOM 5676 C CA . GLY B 1 358 ? 9.094 15.703 15.938 1 98.62 358 GLY B CA 1
ATOM 5677 C C . GLY B 1 358 ? 10.281 16.547 15.5 1 98.62 358 GLY B C 1
ATOM 5678 O O . GLY B 1 358 ? 10.172 17.344 14.555 1 98.62 358 GLY B O 1
ATOM 5679 N N . GLU B 1 359 ? 11.398 16.484 16.203 1 98.62 359 GLU B N 1
ATOM 5680 C CA . GLU B 1 359 ? 12.641 17.156 15.852 1 98.62 359 GLU B CA 1
ATOM 5681 C C . GLU B 1 359 ? 13.859 16.359 16.312 1 98.62 359 GLU B C 1
ATOM 5683 O O . GLU B 1 359 ? 13.75 15.531 17.219 1 98.62 359 GLU B O 1
ATOM 5688 N N . ILE B 1 360 ? 14.93 16.516 15.617 1 98.88 360 ILE B N 1
ATOM 5689 C CA . ILE B 1 360 ? 16.203 15.953 16.062 1 98.88 360 ILE B CA 1
ATOM 5690 C C . ILE B 1 360 ? 16.859 16.891 17.062 1 98.88 360 ILE B C 1
ATOM 5692 O O . ILE B 1 360 ? 17.391 17.938 16.688 1 98.88 360 ILE B O 1
ATOM 5696 N N . ALA B 1 361 ? 16.766 16.531 18.266 1 98.75 361 ALA B N 1
ATOM 5697 C CA . ALA B 1 361 ? 17.344 17.281 19.375 1 98.75 361 ALA B CA 1
ATOM 5698 C C . ALA B 1 361 ? 17.703 16.359 20.531 1 98.75 361 ALA B C 1
ATOM 5700 O O . ALA B 1 361 ? 17.031 15.352 20.75 1 98.75 361 ALA B O 1
ATOM 5701 N N . VAL B 1 362 ? 18.688 16.766 21.25 1 98.38 362 VAL B N 1
ATOM 5702 C CA . VAL B 1 362 ? 19.109 15.969 22.406 1 98.38 362 VAL B CA 1
ATOM 5703 C C . VAL B 1 362 ? 17.953 15.844 23.391 1 98.38 362 VAL B C 1
ATOM 5705 O O . VAL B 1 362 ? 17.297 16.828 23.703 1 98.38 362 VAL B O 1
ATOM 5708 N N . GLY B 1 363 ? 17.719 14.648 23.828 1 98.31 363 GLY B N 1
ATOM 5709 C CA . GLY B 1 363 ? 16.656 14.391 24.797 1 98.31 363 GLY B CA 1
ATOM 5710 C C . GLY B 1 363 ? 15.367 13.906 24.156 1 98.31 363 GLY B C 1
ATOM 5711 O O . GLY B 1 363 ? 14.539 13.273 24.828 1 98.31 363 GLY B O 1
ATOM 5712 N N . LYS B 1 364 ? 15.188 14.125 22.891 1 98.75 364 LYS B N 1
ATOM 5713 C CA . LYS B 1 364 ? 13.984 13.711 22.188 1 98.75 364 LYS B CA 1
ATOM 5714 C C . LYS B 1 364 ? 14.047 12.234 21.797 1 98.75 364 LYS B C 1
ATOM 5716 O O . LYS B 1 364 ? 15.133 11.656 21.734 1 98.75 364 LYS B O 1
ATOM 5721 N N . ARG B 1 365 ? 12.867 11.656 21.703 1 98.56 365 ARG B N 1
ATOM 5722 C CA . ARG B 1 365 ? 12.758 10.297 21.188 1 98.56 365 ARG B CA 1
ATOM 5723 C C . ARG B 1 365 ? 13.484 10.148 19.859 1 98.56 365 ARG B C 1
ATOM 5725 O O . ARG B 1 365 ? 13.406 11.031 19 1 98.56 365 ARG B O 1
ATOM 5732 N N . ALA B 1 366 ? 14.211 9.016 19.719 1 98.69 366 ALA B N 1
ATOM 5733 C CA . ALA B 1 366 ? 14.953 8.758 18.484 1 98.69 366 ALA B CA 1
ATOM 5734 C C . ALA B 1 366 ? 14.055 8.148 17.422 1 98.69 366 ALA B C 1
ATOM 5736 O O . ALA B 1 366 ? 14.328 7.047 16.938 1 98.69 366 ALA B O 1
ATOM 5737 N N . ASP B 1 367 ? 12.969 8.766 17.109 1 98.88 367 ASP B N 1
ATOM 5738 C CA . ASP B 1 367 ? 12.219 8.508 15.875 1 98.88 367 ASP B CA 1
ATOM 5739 C C . ASP B 1 367 ? 12.867 9.211 14.68 1 98.88 367 ASP B C 1
ATOM 5741 O O . ASP B 1 367 ? 12.789 10.43 14.555 1 98.88 367 ASP B O 1
ATOM 5745 N N . LEU B 1 368 ? 13.508 8.414 13.852 1 98.94 368 LEU B N 1
ATOM 5746 C CA . LEU B 1 368 ? 14.375 8.984 12.828 1 98.94 368 LEU B CA 1
ATOM 5747 C C . LEU B 1 368 ? 14.164 8.289 11.484 1 98.94 368 LEU B C 1
ATOM 5749 O O . LEU B 1 368 ? 13.711 7.145 11.438 1 98.94 368 LEU B O 1
ATOM 5753 N N . LEU B 1 369 ? 14.477 8.977 10.398 1 98.88 369 LEU B N 1
ATOM 5754 C CA . LEU B 1 369 ? 14.43 8.43 9.047 1 98.88 369 LEU B CA 1
ATOM 5755 C C . LEU B 1 369 ? 15.758 8.656 8.328 1 98.88 369 LEU B C 1
ATOM 5757 O O . LEU B 1 369 ? 16.297 9.766 8.344 1 98.88 369 LEU B O 1
ATOM 5761 N N . HIS B 1 370 ? 16.328 7.664 7.789 1 98.88 370 HIS B N 1
ATOM 5762 C CA . HIS B 1 370 ? 17.375 7.734 6.77 1 98.88 370 HIS B CA 1
ATOM 5763 C C . HIS B 1 370 ? 16.766 7.867 5.375 1 98.88 370 HIS B C 1
ATOM 5765 O O . HIS B 1 370 ? 16.156 6.926 4.867 1 98.88 370 HIS B O 1
ATOM 5771 N N . VAL B 1 371 ? 16.953 9.062 4.727 1 98.88 371 VAL B N 1
ATOM 5772 C CA . VAL B 1 371 ? 16.281 9.359 3.461 1 98.88 371 VAL B CA 1
ATOM 5773 C C . VAL B 1 371 ? 17.344 9.688 2.4 1 98.88 371 VAL B C 1
ATOM 5775 O O . VAL B 1 371 ? 18.188 10.555 2.609 1 98.88 371 VAL B O 1
ATOM 5778 N N . ALA B 1 372 ? 17.266 9.008 1.336 1 98.62 372 ALA B N 1
ATOM 5779 C CA . ALA B 1 372 ? 18.094 9.32 0.17 1 98.62 372 ALA B CA 1
ATOM 5780 C C . ALA B 1 372 ? 17.266 10.039 -0.901 1 98.62 372 ALA B C 1
ATOM 5782 O O . ALA B 1 372 ? 16.031 10.055 -0.84 1 98.62 372 ALA B O 1
ATOM 5783 N N . LEU B 1 373 ? 17.922 10.664 -1.803 1 97.81 373 LEU B N 1
ATOM 5784 C CA . LEU B 1 373 ? 17.312 11.359 -2.926 1 97.81 373 LEU B CA 1
ATOM 5785 C C . LEU B 1 373 ? 17.828 10.812 -4.254 1 97.81 373 LEU B C 1
ATOM 5787 O O . LEU B 1 373 ? 19.016 10.539 -4.398 1 97.81 373 LEU B O 1
ATOM 5791 N N . HIS B 1 374 ? 16.891 10.578 -5.109 1 97.06 374 HIS B N 1
ATOM 5792 C CA . HIS B 1 374 ? 17.219 10.281 -6.5 1 97.06 374 HIS B CA 1
ATOM 5793 C C . HIS B 1 374 ? 16.328 11.055 -7.457 1 97.06 374 HIS B C 1
ATOM 5795 O O . HIS B 1 374 ? 15.102 10.914 -7.41 1 97.06 374 HIS B O 1
ATOM 5801 N N . ASP B 1 375 ? 16.906 11.914 -8.32 1 94.38 375 ASP B N 1
ATOM 5802 C CA . ASP B 1 375 ? 16.156 12.75 -9.258 1 94.38 375 ASP B CA 1
ATOM 5803 C C . ASP B 1 375 ? 15.023 13.492 -8.562 1 94.38 375 ASP B C 1
ATOM 5805 O O . ASP B 1 375 ? 13.875 13.43 -8.992 1 94.38 375 ASP B O 1
ATOM 5809 N N . ARG B 1 376 ? 15.258 14.031 -7.426 1 93.5 376 ARG B N 1
ATOM 5810 C CA . ARG B 1 376 ? 14.398 14.906 -6.637 1 93.5 376 ARG B CA 1
ATOM 5811 C C . ARG B 1 376 ? 13.305 14.102 -5.938 1 93.5 376 ARG B C 1
ATOM 5813 O O . ARG B 1 376 ? 12.383 14.68 -5.355 1 93.5 376 ARG B O 1
ATOM 5820 N N . HIS B 1 377 ? 13.375 12.773 -6.023 1 96.94 377 HIS B N 1
ATOM 5821 C CA . HIS B 1 377 ? 12.438 11.922 -5.301 1 96.94 377 HIS B CA 1
ATOM 5822 C C . HIS B 1 377 ? 13.07 11.359 -4.027 1 96.94 377 HIS B C 1
ATOM 5824 O O . HIS B 1 377 ? 14.055 10.617 -4.094 1 96.94 377 HIS B O 1
ATOM 5830 N N . PRO B 1 378 ? 12.57 11.734 -2.877 1 98.62 378 PRO B N 1
ATOM 5831 C CA . PRO B 1 378 ? 13.07 11.133 -1.639 1 98.62 378 PRO B CA 1
ATOM 5832 C C . PRO B 1 378 ? 12.586 9.695 -1.449 1 98.62 378 PRO B C 1
ATOM 5834 O O . PRO B 1 378 ? 11.469 9.352 -1.852 1 98.62 378 PRO B O 1
ATOM 5837 N N . PHE B 1 379 ? 13.367 8.852 -0.893 1 98.25 379 PHE B N 1
ATOM 5838 C CA . PHE B 1 379 ? 12.922 7.508 -0.527 1 98.25 379 PHE B CA 1
ATOM 5839 C C . PHE B 1 379 ? 13.586 7.055 0.768 1 98.25 379 PHE B C 1
ATOM 5841 O O . PHE B 1 379 ? 14.742 7.402 1.035 1 98.25 379 PHE B O 1
ATOM 5848 N N . VAL B 1 380 ? 12.891 6.328 1.569 1 98.38 380 VAL B N 1
ATOM 5849 C CA . VAL B 1 380 ? 13.297 5.906 2.906 1 98.38 380 VAL B CA 1
ATOM 5850 C C . VAL B 1 380 ? 14.188 4.668 2.812 1 98.38 380 VAL B C 1
ATOM 5852 O O . VAL B 1 380 ? 13.773 3.643 2.26 1 98.38 380 VAL B O 1
ATOM 5855 N N . LYS B 1 381 ? 15.305 4.734 3.363 1 97.88 381 LYS B N 1
ATOM 5856 C CA . LYS B 1 381 ? 16.203 3.582 3.441 1 97.88 38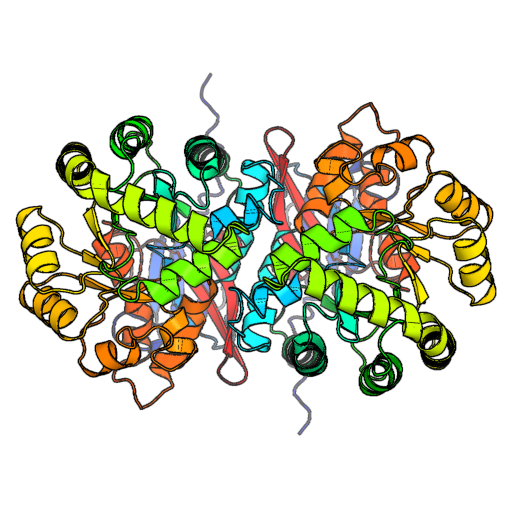1 LYS B CA 1
ATOM 5857 C C . LYS B 1 381 ? 16.031 2.852 4.77 1 97.88 381 LYS B C 1
ATOM 5859 O O . LYS B 1 381 ? 16.047 1.62 4.816 1 97.88 381 LYS B O 1
ATOM 5864 N N . MET B 1 382 ? 15.906 3.635 5.848 1 98.12 382 MET B N 1
ATOM 5865 C CA . MET B 1 382 ? 15.695 3.068 7.18 1 98.12 382 MET B CA 1
ATOM 5866 C C . MET B 1 382 ? 14.82 3.986 8.023 1 98.12 382 MET B C 1
ATOM 5868 O O . MET B 1 382 ? 14.781 5.199 7.797 1 98.12 382 MET B O 1
ATOM 5872 N N . ALA B 1 383 ? 14.141 3.432 8.953 1 98.62 383 ALA B N 1
ATOM 5873 C CA . ALA B 1 383 ? 13.344 4.156 9.938 1 98.62 383 ALA B CA 1
ATOM 5874 C C . ALA B 1 383 ? 13.562 3.602 11.344 1 98.62 383 ALA B C 1
ATOM 5876 O O . ALA B 1 383 ? 13.68 2.387 11.531 1 98.62 383 ALA B O 1
ATOM 5877 N N . TRP B 1 384 ? 13.641 4.445 12.32 1 98.38 384 TRP B N 1
ATOM 5878 C CA . TRP B 1 384 ? 13.773 4.07 13.727 1 98.38 384 TRP B CA 1
ATOM 5879 C C . TRP B 1 384 ? 12.594 4.586 14.547 1 98.38 384 TRP B C 1
ATOM 5881 O O . TRP B 1 384 ? 12.117 5.699 14.32 1 98.38 384 TRP B O 1
ATOM 5891 N N . LEU B 1 385 ? 12.055 3.785 15.383 1 98.44 385 LEU B N 1
ATOM 5892 C CA . LEU B 1 385 ? 11.094 4.145 16.422 1 98.44 385 LEU B CA 1
ATOM 5893 C C . LEU B 1 385 ? 11.703 3.961 17.812 1 98.44 385 LEU B C 1
ATOM 5895 O O . LEU B 1 385 ? 11.992 2.836 18.219 1 98.44 385 LEU B O 1
ATOM 5899 N N . LYS B 1 386 ? 11.945 5.082 18.516 1 98 386 LYS B N 1
ATOM 5900 C CA . LYS B 1 386 ? 12.617 5.059 19.812 1 98 386 LYS B CA 1
ATOM 5901 C C . LYS B 1 386 ? 13.977 4.367 19.719 1 98 386 LYS B C 1
ATOM 5903 O O . LYS B 1 386 ? 14.312 3.531 20.547 1 98 386 LYS B O 1
ATOM 5908 N N . GLY B 1 387 ? 14.633 4.617 18.641 1 97.25 387 GLY B N 1
ATOM 5909 C CA . GLY B 1 387 ? 15.992 4.133 18.484 1 97.25 387 GLY B CA 1
ATOM 5910 C C . GLY B 1 387 ? 16.062 2.729 17.906 1 97.25 387 GLY B C 1
ATOM 5911 O O . GLY B 1 387 ? 17.141 2.244 17.562 1 97.25 387 GLY B O 1
ATOM 5912 N N . ARG B 1 388 ? 14.961 2.088 17.797 1 96.06 388 ARG B N 1
ATOM 5913 C CA . ARG B 1 388 ? 14.914 0.749 17.219 1 96.06 388 ARG B CA 1
ATOM 5914 C C . ARG B 1 388 ? 14.578 0.804 15.734 1 96.06 388 ARG B C 1
ATOM 5916 O O . ARG B 1 388 ? 13.578 1.408 15.336 1 96.06 388 ARG B O 1
ATOM 5923 N N . ARG B 1 389 ? 15.414 0.103 14.922 1 96.69 389 ARG B N 1
ATOM 5924 C CA . ARG B 1 389 ? 15.125 0.064 13.492 1 96.69 389 ARG B CA 1
ATOM 5925 C C . ARG B 1 389 ? 13.867 -0.748 13.211 1 96.69 389 ARG B C 1
ATOM 5927 O O . ARG B 1 389 ? 13.766 -1.908 13.617 1 96.69 389 ARG B O 1
ATOM 5934 N N . VAL B 1 390 ? 12.891 -0.139 12.57 1 97 390 VAL B N 1
ATOM 5935 C CA . VAL B 1 390 ? 11.594 -0.784 12.352 1 97 390 VAL B CA 1
ATOM 5936 C C . VAL B 1 390 ? 11.344 -0.932 10.852 1 97 390 VAL B C 1
ATOM 5938 O O . VAL B 1 390 ? 10.367 -1.563 10.438 1 97 390 VAL B O 1
ATOM 5941 N N . HIS B 1 391 ? 12.133 -0.361 10.086 1 93.06 391 HIS B N 1
ATOM 5942 C CA . HIS B 1 391 ? 12.023 -0.434 8.633 1 93.06 391 HIS B CA 1
ATOM 5943 C C . HIS B 1 391 ? 13.398 -0.37 7.977 1 93.06 391 HIS B C 1
ATOM 5945 O O . HIS B 1 391 ? 14.328 0.232 8.523 1 93.06 391 HIS B O 1
#

Secondary structure (DSSP, 8-state):
------------S-EEEEEEEEE-SS-EEEEEEEEETTEEEEEE-SPPPSSSEE-TT-EEEEPEEEEEE--HHHHH-SBTTBPPPHHHHHHHHHHHHHHTTEEEEEEEEEES--TT-TTHHHHHHHHHHHHHHHHHTT--SSEEEEEEEEETTSTTHHHHHHHHHTSTTEEEEEEE---TTSGGG--HHHHHHHHHHHH---HHHHHHHHHHHHHHHHHHHHHHHHHHHHHHHHTT--EEEE---SHHHHHHHHHTT--EEES-SSHHHHHHHHHTT-EEEEEHHHHHH-S-SSSSPPHHHHHHTT---EEE-BT-TTHHHHHHHHHHH-TTS---HHHHHHTTTHHHHHHTT-TT-SS--TTSB--EEEEEEETTEEEEEEEEETTEE--/------------S-EEEEEEEEE-SS-EEEEEEEEETTEEEEEE-SPPPSSSEE-TT-EEEEPEEEEEE--HHHHH-SBTTBPPPHHHHHHHHHHHHHHTTEEEEEEEEEES--TT-TTHHHHHHHHHHHHHHHHHTT--SSE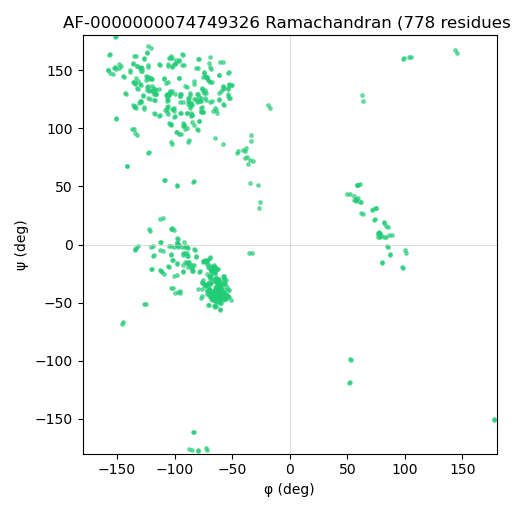EEEEEEEETTSTTHHHHHHHHHTSTTEEEEEEE---TTSGGG--HHHHHHHHHHHH---HHHHHHHHHHHHHHHHHHHHHHHHHHHHHHHHTT--EEEE---SHHHHHHHHHTT--EEES-SSHHHHHHHHHTT-EEEEEHHHHHH-S-SSSSPPHHHHHHTT---EEE-BT-TTHHHHHHHHHHH-TTS---HHHHHHTTTHHHHHHTT-TT-SS--TTSB--EEEEEEETTEEEEEEEEETTEE--

Nearest PDB structures (foldseek):
  3be7-assembly1_B  TM=6.357E-01  e=1.132E-12  unidentified
  5uqc-assembly1_B-2  TM=5.220E-01  e=2.549E-13  Mus musculus
  5e5c-assembly1_C  TM=5.190E-01  e=7.918E-13  Pseudomonas aeruginosa PAO1
  4tqt-assembly1_D  TM=5.299E-01  e=4.465E-12  Brucella suis 1330
  3dc8-assembly1_A  TM=5.265E-01  e=6.016E-12  Sinorhizobium meliloti

Foldseek 3Di:
DPPPVPPPCLVQPKAKEAQAQEQFLPDTAHTMWIAGSQFTADTDRDDDDPDHDYLPHFHKWFQFAFQAAAALVCLQPVDVPDGDQLLSSVLVVLVQQVQLRHQHYAHEAEQADDPLCNCSPVCRVSNLVSLVVCVVVVNHLHHYAHEYEAALLGLCRLVSCVVRCPDPRHAHYEYDYDAACDQLRVDNVVVLVVSCVRRVDDSVVSVVVNVVSVVCRVVSSVPRVVSNLVSCVVSVHAYEYERAEDCVSLVVCVVSVHQEYEDHFELVNLVNSVVVNRAYEHELVQQVVDDDVRNGDGVLVCQLVPRHQAYHPYNRSNSLVLSLLVLQPDPSGPDHNSSSQLRGFVRSCVSSVNPQGRGDDRRHRPFMFSWHDDPSDIGTPWTDGSRHTSD/DPPPPPPPCLVQDKAKEAQAQEQFLPDTAHTMWIAHSQFTADTDRDDDDPDHDYLPNFHKWFQFAFQAAAALVCLQPVDVPDGDQLLVSVLVVLVQQVQLRHQHYAHEQEQADDPLCNCSPVCRVSNLVSLVVCVVVVNHLHHYAHEYEAALLGLCRLVSCVVRCPDPRHAHYEYDYDAACDQLRVDNVVVLVVSCVRRVDDSVVSVVVSVVSVVCRVVSSVPRVVSNLVSCVVSVHAYEYERAEDCVSLVVCVVSVHQEYEDHFELVNLVNSVVVNHAYEHELVQQVVDDDVRNGDGVLVCQLVPRHQAYHPYHHSSSLVLSLLVLQVDPSGPDHNSSSQLNGFVRSCVSSVNPQGRGDDRRHRPFMFSWHDDPSGIGTPWTDGSNHTSD

Solvent-accessible surface area (backbone atoms only — not comparable to full-atom values): 38587 Å² total; per-residue (Å²): 132,80,72,69,69,73,67,55,80,67,46,70,53,75,43,35,44,22,49,17,35,34,40,27,78,84,44,72,45,58,21,29,39,31,30,40,64,25,17,23,69,42,78,44,64,62,86,63,66,88,69,54,48,73,47,82,60,27,35,34,36,40,19,20,27,30,71,34,30,58,48,57,62,50,40,28,38,69,43,91,91,40,78,46,60,41,49,64,16,48,53,52,40,34,24,37,37,41,53,28,47,28,39,33,36,19,46,39,41,58,32,33,45,48,92,85,40,60,64,38,56,69,45,40,62,51,44,53,48,26,52,53,50,37,54,76,68,63,64,53,63,33,48,74,34,28,17,42,37,31,30,23,61,21,82,56,16,40,60,55,43,63,75,46,57,79,41,86,48,43,57,32,38,31,47,35,64,93,40,76,51,32,54,81,31,51,46,44,66,60,44,46,50,49,45,25,41,73,68,57,45,52,68,70,54,37,50,52,50,49,51,52,50,59,70,46,23,59,66,31,28,68,52,25,42,58,48,44,53,51,52,34,58,76,69,70,35,51,45,30,40,46,32,30,40,48,65,63,51,48,52,52,36,51,75,71,68,34,47,32,41,34,43,43,36,27,67,68,21,42,51,51,36,46,74,70,68,27,44,26,32,29,49,18,50,43,52,68,64,52,64,53,84,77,80,34,55,28,47,60,58,41,44,69,70,67,52,56,50,26,41,21,17,40,69,38,60,43,25,42,54,48,32,23,56,45,40,32,72,34,84,86,43,88,41,43,54,29,55,26,45,31,19,30,7,28,46,39,20,54,73,67,71,38,83,48,44,28,45,61,46,72,72,17,37,26,33,30,30,38,35,42,73,56,95,84,41,69,42,70,67,32,30,24,53,45,56,39,76,49,48,135,79,75,72,71,75,67,59,81,68,46,71,54,75,42,36,44,21,49,18,35,32,40,28,77,85,46,72,44,58,20,30,40,31,29,39,64,26,17,22,69,43,76,43,63,61,86,64,68,87,69,55,46,75,46,82,60,26,34,34,37,39,19,21,26,31,71,33,29,57,48,56,63,50,41,28,37,68,41,92,92,39,78,46,60,42,51,64,15,48,53,53,39,35,23,37,36,40,52,28,46,28,41,31,37,19,45,38,41,58,30,33,45,49,92,85,40,60,63,36,56,69,44,42,63,53,45,56,48,25,52,52,52,36,52,76,69,64,64,54,62,34,49,74,33,29,16,41,37,30,29,24,62,20,82,55,15,38,60,54,44,65,76,47,58,80,41,87,48,43,57,33,37,30,48,35,64,93,40,76,52,31,56,83,31,52,47,45,67,59,45,44,50,51,46,23,42,74,66,58,45,50,68,68,54,35,50,50,51,49,49,52,48,62,70,48,24,60,66,31,27,68,52,26,41,58,47,44,52,50,52,35,59,75,67,70,36,51,45,30,40,46,32,31,39,48,64,62,50,49,52,51,34,51,75,71,69,33,48,33,41,34,44,40,34,28,67,68,22,40,50,50,36,46,75,71,68,27,44,26,31,31,48,17,49,43,51,70,64,52,63,54,86,78,81,35,53,30,46,59,60,40,45,69,70,67,53,57,49,25,41,20,16,40,68,40,61,44,24,41,54,50,32,22,55,45,41,33,70,35,81,85,43,88,40,45,55,31,54,27,45,31,19,30,7,29,46,39,19,54,73,67,70,38,83,48,42,27,44,62,45,71,72,16,37,25,32,29,29,37,34,43,73,55,96,85,41,69,41,68,66,32,31,23,52,45,56,38,76,48,48

Sequence (782 aa):
MTFADKTLPTGSELTVLKNARIVLVDQVVTGHVAISDGRIVSIDTGLAPQAGQDLDGDYLIPGLVDIHTDHFEKHVYPRAHVRWDPLRAALAHDAQIIGSGITTVFDSLCVGATVSRPERREVLAPMVDALEKGQAAGMFRAEHMVHLRCEITDAETARLTEENIGKSIVRMISVMEHLPGRRQSKNIEAYTQRRMADTGESRAEAERTTQNLLNHSDEISEKVRPAVISLAHAHKLPLLSHDDTELHHVDEALSEGITVSEFPCTLAAARKAKAHQMCVVGGAPNVLRGGSQSGNVAVSDLMAEGLVDILASDYVPRSLLDGAFMIAADASFKEDLPAAIRMVSGTPAEVSGLDDRGEIAVGKRADLLHVALHDRHPFVKMAWLKGRRVHMTFADKTLPTGSELTVLKNARIVLVDQVVTGHVAISDGRIVSIDTGLAPQAGQDLDGDYLIPGLVDIHTDHFEKHVYPRAHVRWDPLRAALAHDAQIIGSGITTVFDSLCVGATVSRPERREVLAPMVDALEKGQAAGMFRAEHMVHLRCEITDAETARLTEENIGKSIVRMISVMEHLPGRRQSKNIEAYTQRRMADTGESRAEAERTTQNLLNHSDEISEKVRPAVISLAHAHKLPLLSHDDTELHHVDEALSEGITVSEFPCTLAAARKAKAHQMCVVGGAPNVLRGGSQSGNVAVSDLMAEGLVDILASDYVPRSLLDGAFMIAADASFKEDLPAAIRMVSGTPAEVSGLDDRGEIAVGKRADLLHVALHDRHPFVKMAWLKGRRVH